Protein 1L2Z (pdb70)

Organism: Homo sapiens (NCBI:txid9606)

Secondary structure (DSSP, 8-state):
--B-EEESSSSSSS--B--SBHHHHHHHHHHTS-SS--EEE-SSSSS---EEGGG--GGGT-/---PPPSS---

B-factor: mean 2.25, std 2.24, range [0.01, 6.95]

Nearest PDB structures (foldseek):
  1syx-assembly3_F  TM=8.965E-01  e=9.111E-10  Homo sapiens
  4bws-assembly1_C  TM=8.947E-01  e=1.324E-09  Homo sapiens
  8fzg-assembly1_v  TM=3.716E-01  e=8.738E+00  Escherichia coli K-12
  4bws-assembly1_C  TM=8.875E-01  e=9.206E-10  Homo sapiens
  1syx-assembly3_F  TM=8.913E-01  e=1.520E-09  Homo sapiens

InterPro domains:
  IPR003169 GYF domain [PF02213] (283-331)
  IPR003169 GYF domain [PS50829] (280-338)
  IPR003169 GYF domain [SM00444] (281-338)
  IPR003169 GYF domain [cd00072] (280-340)
  IPR035445 GYF-like domain superfamily [G3DSA:3.30.1490.40] (278-341)
  IPR035445 GYF-like domain superfamily [SSF55277] (280-340)
  IPR039905 CD2 antigen cytoplasmic tail-binding protein 2/Lin1 [PTHR13138] (13-341)

GO terms:
  GO:0005737 cytoplasm (C, TAS)
  GO:0005654 nucleoplasm (C, TAS)
  GO:0005515 protein binding (F, IPI)
  GO:0005634 nucleus (C, IDA)
  GO:0005654 nucleoplasm (C, IDA)
  GO:0016607 nuclear speck (C, IDA)
  GO:0043021 ribonucleoprotein complex binding (F, IDA)
  GO:0005682 U5 snRNP (C, IDA)
  GO:0005829 cytosol (C, IDA)

Sequence (73 aa):
DVMWEYKWENTGDAELYGPFTSAQMQTWVSEGYFPDGVYCRKLDPPGGQFYNSKRIDFDLYTSHRPPPPGHRVDVMWEYKWENTGDAELYGPFTSAQMQTWVSEGYFPDGVYCRKLDPPGGQFYNSKRIDFDLYTSHRPPPPGHRVDVMWEYKWENTGDAELYGPFTSAQMQTWVSEGYFPDGVYCRKLDPPGGQFYNSKRIDFDLYTSHRPPPPGHRVDVMWEYKWENTGDAELYGPFTSAQMQTWVSEGYFPDGVYCRKLDPPGGQFYNSKRIDFDLYTSHRPPPPGHRVDVMWEYKWENTGDAELYGPFTSAQMQTWVSEGYFPDGVYCRKLDPPGGQFYNSKRIDFDLYTSHRPPPPGHRVDVMWEYKWENTGDAELYGPFTSAQMQTWVSEGYFPDGVYCRKLDPPGGQFYNSKRIDFDLYTSHRPPPPGHRVDVMWEYKWENTGDAELYGPFTSAQMQTWVSEGYFPDGVYCRKLDPPGGQFYNSKRIDFDLYTSHRPPPPGHRVDVMWEYKWENTGDAELYGPFTSAQMQTWVSEGYFPDGVYCRKLDPPGGQFYNSKRIDFDLYTSHRPPPPGHRVDVMWEYKWENTGDAELYGPFTSAQMQTWVSEGYFPDGVYCRKLDPPGGQFYNSKRIDFDLYTSHRPPPPGHRVDVMWEYKWENTGDAELYGPFTSAQMQTWVSEGYFPDGVYCRKLDPPGGQFYNSKRIDFDLYTSHRPPPPGHRVDVMWEYKWENTGDAELYGPFTSAQMQTWVSEGYFPDGVYCRKLDPPGGQFYNSKRIDFDLYTSHRPPPPGHRVDVMWEYKWENTGDAELYGPFTSAQMQTWVSEGYFPDGVYCRKLDPPGGQFYNSKRIDFDLYTSHRPPPPGHRVDVMWEYKWENTGDAELYGPFTSAQMQTWVSEGYFPDGVYCRKLDPPGGQFYNSKRIDFDLYTSHRPPPPGHRVDVMWEYKWENTGDAELYGPFTSAQMQTWVSEGYFPDGVYCRKLDPPGGQFYNSKRIDFDLYTSHRPPPPGHRVDVMWEYKWENTGDAELYGPFTSAQMQTWVSEGYFPDGVYCRKLDPPGGQFYNSKRIDFDLYTSHRPPPPGHRV

Foldseek 3Di:
DFWKWWFADDDPPTDIGGRDRLVVVVCCLVVCHPVPFTQIDGCPPPDDDTDGSVGDDSVVPD/DPDDDDPPDDD

Radius of gyration: 11.34 Å; Cα contacts (8 Å, |Δi|>4): 105; chains: 2; bounding box: 29×26×23 Å

Solvent-accessible surface area: 5122 Å² total; per-residue (Å²): 159,53,79,6,31,0,16,64,87,104,62,82,141,25,80,83,65,0,72,48,46,5,65,53,0,66,43,4,22,72,101,43,84,2,117,122,8,2,77,0,20,81,37,120,79,114,64,35,156,37,96,49,3,122,200,31,68,4,112,127,109,123,159,172,73,85,104,4,34,12,114,192,196

Structure (mmCIF, N/CA/C/O backbone):
data_1L2Z
#
_entry.id   1L2Z
#
loop_
_entity.id
_entity.type
_entity.pdbx_description
1 polymer 'CD2 ANTIGEN (CYTOPLASMIC TAIL)-BINDING PROTEIN 2'
2 polymer 'T-CELL SURFACE ANTIGEN CD2'
#
loop_
_atom_site.group_PDB
_atom_site.id
_atom_site.type_symbol
_atom_site.label_atom_id
_atom_site.label_alt_id
_atom_site.label_comp_id
_atom_site.label_asym_id
_atom_site.label_entity_id
_atom_site.label_seq_id
_atom_site.pdbx_PDB_ins_code
_atom_site.Cartn_x
_atom_site.Cartn_y
_atom_site.Cartn_z
_atom_site.occupancy
_atom_site.B_iso_or_equiv
_atom_site.auth_seq_id
_atom_site.auth_comp_id
_atom_site.auth_asym_id
_atom_site.auth_atom_id
_atom_site.pdbx_PDB_model_num
ATOM 1 N N . ASP A 1 1 ? -5.530 15.194 -0.372 1.00 0.00 1 ASP A N 1
ATOM 2 C CA . ASP A 1 1 ? -4.800 13.942 -0.704 1.00 0.00 1 ASP A CA 1
ATOM 3 C C . ASP A 1 1 ? -5.571 12.713 -0.232 1.00 0.00 1 ASP A C 1
ATOM 4 O O . ASP A 1 1 ? -6.670 12.827 0.308 1.00 0.00 1 ASP A O 1
ATOM 15 N N . VAL A 1 2 ? -4.986 11.538 -0.440 1.00 0.00 2 VAL A N 1
ATOM 16 C CA . VAL A 1 2 ? -5.614 10.289 -0.036 1.00 0.00 2 VAL A CA 1
ATOM 17 C C . VAL A 1 2 ? -4.570 9.202 0.200 1.00 0.00 2 VAL A C 1
ATOM 18 O O . VAL A 1 2 ? -3.969 8.689 -0.744 1.00 0.00 2 VAL A O 1
ATOM 31 N N . MET A 1 3 ? -4.361 8.855 1.465 1.00 0.00 3 MET A N 1
ATOM 32 C CA . MET A 1 3 ? -3.394 7.825 1.825 1.00 0.00 3 MET A CA 1
ATOM 33 C C . MET A 1 3 ? -3.967 6.435 1.573 1.00 0.00 3 MET A C 1
ATOM 34 O O . MET A 1 3 ? -5.181 6.267 1.463 1.00 0.00 3 MET A O 1
ATOM 48 N N . TRP A 1 4 ? -3.089 5.442 1.478 1.00 0.00 4 TRP A N 1
ATOM 49 C CA . TRP A 1 4 ? -3.521 4.071 1.232 1.00 0.00 4 TRP A CA 1
ATOM 50 C C . TRP A 1 4 ? -2.648 3.066 1.976 1.00 0.00 4 TRP A C 1
ATOM 51 O O . TRP A 1 4 ? -1.453 2.947 1.706 1.00 0.00 4 TRP A O 1
ATOM 72 N N . GLU A 1 5 ? -3.260 2.336 2.901 1.00 0.00 5 GLU A N 1
ATOM 73 C CA . GLU A 1 5 ? -2.548 1.328 3.679 1.00 0.00 5 GLU A CA 1
ATOM 74 C C . GLU A 1 5 ? -2.134 0.162 2.787 1.00 0.00 5 GLU A C 1
ATOM 75 O O . GLU A 1 5 ? -2.631 0.022 1.671 1.00 0.00 5 GLU A O 1
ATOM 87 N N . TYR A 1 6 ? -1.230 -0.674 3.285 1.00 0.00 6 TYR A N 1
ATOM 88 C CA . TYR A 1 6 ? -0.765 -1.831 2.525 1.00 0.00 6 TYR A CA 1
ATOM 89 C C . TYR A 1 6 ? -0.273 -2.938 3.455 1.00 0.00 6 TYR A C 1
ATOM 90 O O . TYR A 1 6 ? 0.496 -2.687 4.385 1.00 0.00 6 TYR A O 1
ATOM 108 N N . LYS A 1 7 ? -0.716 -4.161 3.190 1.00 0.00 7 LYS A N 1
ATOM 109 C CA . LYS A 1 7 ? -0.320 -5.311 3.989 1.00 0.00 7 LYS A CA 1
ATOM 110 C C . LYS A 1 7 ? 0.285 -6.391 3.099 1.00 0.00 7 LYS A C 1
ATOM 111 O O . LYS A 1 7 ? -0.328 -6.819 2.121 1.00 0.00 7 LYS A O 1
ATOM 130 N N . TRP A 1 8 ? 1.494 -6.824 3.440 1.00 0.00 8 TRP A N 1
ATOM 131 C CA . TRP A 1 8 ? 2.183 -7.850 2.667 1.00 0.00 8 TRP A CA 1
ATOM 132 C C . TRP A 1 8 ? 1.340 -9.117 2.560 1.00 0.00 8 TRP A C 1
ATOM 133 O O . TRP A 1 8 ? 1.191 -9.686 1.479 1.00 0.00 8 TRP A O 1
ATOM 154 N N . GLU A 1 9 ? 0.789 -9.553 3.687 1.00 0.00 9 GLU A N 1
ATOM 155 C CA . GLU A 1 9 ? -0.040 -10.752 3.718 1.00 0.00 9 GLU A CA 1
ATOM 156 C C . GLU A 1 9 ? -1.521 -10.387 3.738 1.00 0.00 9 GLU A C 1
ATOM 157 O O . GLU A 1 9 ? -1.882 -9.211 3.677 1.00 0.00 9 GLU A O 1
ATOM 169 N N . ASN A 1 10 ? -2.375 -11.401 3.826 1.00 0.00 10 ASN A N 1
ATOM 170 C CA . ASN A 1 10 ? -3.818 -11.187 3.853 1.00 0.00 10 ASN A CA 1
ATOM 171 C C . ASN A 1 10 ? -4.426 -11.742 5.136 1.00 0.00 10 ASN A C 1
ATOM 172 O O . ASN A 1 10 ? -5.515 -12.315 5.124 1.00 0.00 10 ASN A O 1
ATOM 183 N N . THR A 1 11 ? -3.713 -11.571 6.243 1.00 0.00 11 THR A N 1
ATOM 184 C CA . THR A 1 11 ? -4.178 -12.055 7.536 1.00 0.00 11 THR A CA 1
ATOM 185 C C . THR A 1 11 ? -4.578 -10.898 8.442 1.00 0.00 11 THR A C 1
ATOM 186 O O . THR A 1 11 ? -4.247 -9.744 8.174 1.00 0.00 11 THR A O 1
ATOM 197 N N . GLY A 1 12 ? -5.280 -11.218 9.522 1.00 0.00 12 GLY A N 1
ATOM 198 C CA . GLY A 1 12 ? -5.699 -10.197 10.461 1.00 0.00 12 GLY A CA 1
ATOM 199 C C . GLY A 1 12 ? -4.603 -9.844 11.451 1.00 0.00 12 GLY A C 1
ATOM 200 O O . GLY A 1 12 ? -4.768 -8.946 12.276 1.00 0.00 12 GLY A O 1
ATOM 204 N N . ASP A 1 13 ? -3.480 -10.556 11.368 1.00 0.00 13 ASP A N 1
ATOM 205 C CA . ASP A 1 13 ? -2.352 -10.318 12.260 1.00 0.00 13 ASP A CA 1
ATOM 206 C C . ASP A 1 13 ? -1.178 -9.702 11.505 1.00 0.00 13 ASP A C 1
ATOM 207 O O . ASP A 1 13 ? -0.343 -9.018 12.097 1.00 0.00 13 ASP A O 1
ATOM 216 N N . ALA A 1 14 ? -1.115 -9.954 10.196 1.00 0.00 14 ALA A N 1
ATOM 217 C CA . ALA A 1 14 ? -0.038 -9.424 9.360 1.00 0.00 14 ALA A CA 1
ATOM 218 C C . ALA A 1 14 ? 0.267 -7.963 9.689 1.00 0.00 14 ALA A C 1
ATOM 219 O O . ALA A 1 14 ? -0.530 -7.284 10.336 1.00 0.00 14 ALA A O 1
ATOM 226 N N . GLU A 1 15 ? 1.425 -7.491 9.239 1.00 0.00 15 GLU A N 1
ATOM 227 C CA . GLU A 1 15 ? 1.838 -6.117 9.484 1.00 0.00 15 GLU A CA 1
ATOM 228 C C . GLU A 1 15 ? 0.935 -5.141 8.741 1.00 0.00 15 GLU A C 1
ATOM 229 O O . GLU A 1 15 ? 0.589 -5.356 7.580 1.00 0.00 15 GLU A O 1
ATOM 241 N N . LEU A 1 16 ? 0.558 -4.069 9.423 1.00 0.00 16 LEU A N 1
ATOM 242 C CA . LEU A 1 16 ? -0.307 -3.052 8.837 1.00 0.00 16 LEU A CA 1
ATOM 243 C C . L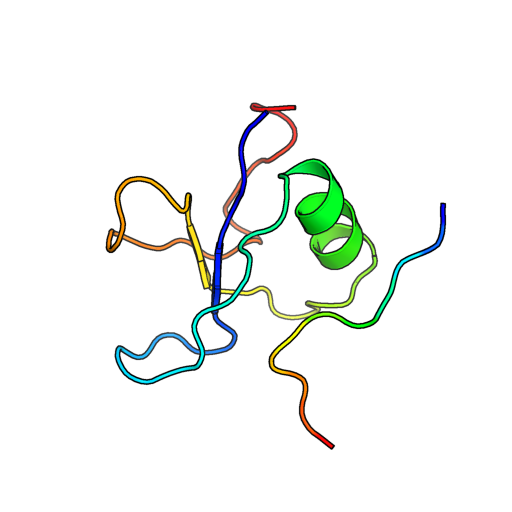EU A 1 16 ? 0.461 -1.758 8.588 1.00 0.00 16 LEU A C 1
ATOM 244 O O . LEU A 1 16 ? 0.803 -1.037 9.525 1.00 0.00 16 LEU A O 1
ATOM 260 N N . TYR A 1 17 ? 0.728 -1.473 7.319 1.00 0.00 17 TYR A N 1
ATOM 261 C CA . TYR A 1 17 ? 1.453 -0.267 6.941 1.00 0.00 17 TYR A CA 1
ATOM 262 C C . TYR A 1 17 ? 0.719 0.473 5.826 1.00 0.00 17 TYR A C 1
ATOM 263 O O . TYR A 1 17 ? -0.454 0.212 5.564 1.00 0.00 17 TYR A O 1
ATOM 281 N N . GLY A 1 18 ? 1.421 1.387 5.166 1.00 0.00 18 GLY A N 1
ATOM 282 C CA . GLY A 1 18 ? 0.831 2.140 4.084 1.00 0.00 18 GLY A CA 1
ATOM 283 C C . GLY A 1 18 ? 0.148 3.429 4.516 1.00 0.00 18 GLY A C 1
ATOM 284 O O . GLY A 1 18 ? -0.784 3.876 3.850 1.00 0.00 18 GLY A O 1
ATOM 288 N N . PRO A 1 19 ? 0.586 4.078 5.613 1.00 0.00 19 PRO A N 1
ATOM 289 C CA . PRO A 1 19 ? -0.018 5.331 6.062 1.00 0.00 19 PRO A CA 1
ATOM 290 C C . PRO A 1 19 ? 0.532 6.535 5.299 1.00 0.00 19 PRO A C 1
ATOM 291 O O . PRO A 1 19 ? 0.539 7.656 5.807 1.00 0.00 19 PRO A O 1
ATOM 302 N N . PHE A 1 20 ? 1.003 6.288 4.078 1.00 0.00 20 PHE A N 1
ATOM 303 C CA . PHE A 1 20 ? 1.569 7.336 3.239 1.00 0.00 20 PHE A CA 1
ATOM 304 C C . PHE A 1 20 ? 0.549 7.825 2.218 1.00 0.00 20 PHE A C 1
ATOM 305 O O . PHE A 1 20 ? -0.482 7.188 2.000 1.00 0.00 20 PHE A O 1
ATOM 322 N N . THR A 1 21 ? 0.846 8.958 1.593 1.00 0.00 21 THR A N 1
ATOM 323 C CA . THR A 1 21 ? -0.044 9.532 0.591 1.00 0.00 21 THR A CA 1
ATOM 324 C C . THR A 1 21 ? -0.071 8.672 -0.665 1.00 0.00 21 THR A C 1
ATOM 325 O O . THR A 1 21 ? 0.917 8.018 -1.000 1.00 0.00 21 THR A O 1
ATOM 336 N N . SER A 1 22 ? -1.205 8.682 -1.364 1.00 0.00 22 SER A N 1
ATOM 337 C CA . SER A 1 22 ? -1.351 7.907 -2.594 1.00 0.00 22 SER A CA 1
ATOM 338 C C . SER A 1 22 ? -0.136 8.112 -3.491 1.00 0.00 22 SER A C 1
ATOM 339 O O . SER A 1 22 ? 0.258 7.220 -4.243 1.00 0.00 22 SER A O 1
ATOM 347 N N . ALA A 1 23 ? 0.459 9.294 -3.387 1.00 0.00 23 ALA A N 1
ATOM 348 C CA . ALA A 1 23 ? 1.639 9.635 -4.164 1.00 0.00 23 ALA A CA 1
ATOM 349 C C . ALA A 1 23 ? 2.803 8.721 -3.798 1.00 0.00 23 ALA A C 1
ATOM 350 O O . ALA A 1 23 ? 3.451 8.139 -4.669 1.00 0.00 23 ALA A O 1
ATOM 357 N N . GLN A 1 24 ? 3.061 8.599 -2.500 1.00 0.00 24 GLN A N 1
ATOM 358 C CA . GLN A 1 24 ? 4.143 7.756 -2.010 1.00 0.00 24 GLN A CA 1
ATOM 359 C C . GLN A 1 24 ? 3.862 6.289 -2.305 1.00 0.00 24 GLN A C 1
ATOM 360 O O . GLN A 1 24 ? 4.770 5.519 -2.619 1.00 0.00 24 GLN A O 1
ATOM 374 N N . MET A 1 25 ? 2.595 5.914 -2.205 1.00 0.00 25 MET A N 1
ATOM 375 C CA . MET A 1 25 ? 2.181 4.541 -2.464 1.00 0.00 25 MET A CA 1
ATOM 376 C C . MET A 1 25 ? 2.368 4.195 -3.936 1.00 0.00 25 MET A C 1
ATOM 377 O O . MET A 1 25 ? 2.873 3.124 -4.275 1.00 0.00 25 MET A O 1
ATOM 391 N N . GLN A 1 26 ? 1.964 5.113 -4.809 1.00 0.00 26 GLN A N 1
ATOM 392 C CA . GLN A 1 26 ? 2.094 4.909 -6.246 1.00 0.00 26 GLN A CA 1
ATOM 393 C C . GLN A 1 26 ? 3.551 4.661 -6.621 1.00 0.00 26 GLN A C 1
ATOM 394 O O . GLN A 1 26 ? 3.849 3.836 -7.482 1.00 0.00 26 GLN A O 1
ATOM 408 N N . THR A 1 27 ? 4.455 5.381 -5.963 1.00 0.00 27 THR A N 1
ATOM 409 C CA . THR A 1 27 ? 5.882 5.237 -6.222 1.00 0.00 27 THR A CA 1
ATOM 410 C C . THR A 1 27 ? 6.345 3.813 -5.929 1.00 0.00 27 THR A C 1
ATOM 411 O O . THR A 1 27 ? 6.883 3.133 -6.802 1.00 0.00 27 THR A O 1
ATOM 422 N N . TRP A 1 28 ? 6.129 3.369 -4.694 1.00 0.00 28 TRP A N 1
ATOM 423 C CA . TRP A 1 28 ? 6.521 2.027 -4.283 1.00 0.00 28 TRP A CA 1
ATOM 424 C C . TRP A 1 28 ? 5.778 0.968 -5.093 1.00 0.00 28 TRP A C 1
ATOM 425 O O . TRP A 1 28 ? 6.374 -0.003 -5.559 1.00 0.00 28 TRP A O 1
ATOM 446 N N . VAL A 1 29 ? 4.474 1.163 -5.251 1.00 0.00 29 VAL A N 1
ATOM 447 C CA . VAL A 1 29 ? 3.644 0.227 -5.999 1.00 0.00 29 VAL A CA 1
ATOM 448 C C . VAL A 1 29 ? 4.029 0.203 -7.476 1.00 0.00 29 VAL A C 1
ATOM 449 O O . VAL A 1 29 ? 3.965 -0.840 -8.126 1.00 0.00 29 VAL A O 1
ATOM 462 N N . SER A 1 30 ? 4.423 1.359 -7.999 1.00 0.00 30 SER A N 1
ATOM 463 C CA . SER A 1 30 ? 4.813 1.468 -9.402 1.00 0.00 30 SER A CA 1
ATOM 464 C C . SER A 1 30 ? 6.299 1.176 -9.588 1.00 0.00 30 SER A C 1
ATOM 465 O O . SER A 1 30 ? 6.705 0.604 -10.600 1.00 0.00 30 SER A O 1
ATOM 473 N N . GLU A 1 31 ? 7.108 1.575 -8.610 1.00 0.00 31 GLU A N 1
ATOM 474 C CA . GLU A 1 31 ? 8.551 1.356 -8.674 1.00 0.00 31 GLU A CA 1
ATOM 475 C C . GLU A 1 31 ? 8.874 -0.122 -8.878 1.00 0.00 31 GLU A C 1
ATOM 476 O O . GLU A 1 31 ? 9.890 -0.467 -9.480 1.00 0.00 31 GLU A O 1
ATOM 488 N N . GLY A 1 32 ? 8.005 -0.989 -8.369 1.00 0.00 32 GLY A N 1
ATOM 489 C CA . GLY A 1 32 ? 8.219 -2.418 -8.506 1.00 0.00 32 GLY A CA 1
ATOM 490 C C . GLY A 1 32 ? 8.492 -3.102 -7.178 1.00 0.00 32 GLY A C 1
ATOM 491 O O . GLY A 1 32 ? 8.740 -4.307 -7.135 1.00 0.00 32 GLY A O 1
ATOM 495 N N . TYR A 1 33 ? 8.446 -2.334 -6.091 1.00 0.00 33 TYR A N 1
ATOM 496 C CA . TYR A 1 33 ? 8.690 -2.878 -4.759 1.00 0.00 33 TYR A CA 1
ATOM 497 C C . TYR A 1 33 ? 7.757 -4.051 -4.473 1.00 0.00 33 TYR A C 1
ATOM 498 O O . TYR A 1 33 ? 8.135 -5.008 -3.797 1.00 0.00 33 TYR A O 1
ATOM 516 N N . PHE A 1 34 ? 6.538 -3.970 -4.994 1.00 0.00 34 PHE A N 1
ATOM 517 C CA . PHE A 1 34 ? 5.550 -5.025 -4.798 1.00 0.00 34 PHE A CA 1
ATOM 518 C C . PHE A 1 34 ? 5.325 -5.798 -6.095 1.00 0.00 34 PHE A C 1
ATOM 519 O O . PHE A 1 34 ? 4.362 -5.544 -6.820 1.00 0.00 34 PHE A O 1
ATOM 536 N N . PRO A 1 35 ? 6.217 -6.752 -6.408 1.00 0.00 35 PRO A N 1
ATOM 537 C CA . PRO A 1 35 ? 6.116 -7.562 -7.626 1.00 0.00 35 PRO A CA 1
ATOM 538 C C . PRO A 1 35 ? 4.911 -8.498 -7.607 1.00 0.00 35 PRO A C 1
ATOM 539 O O . PRO A 1 35 ? 4.499 -9.014 -8.646 1.00 0.00 35 PRO A O 1
ATOM 550 N N . ASP A 1 36 ? 4.352 -8.720 -6.420 1.00 0.00 36 ASP A N 1
ATOM 551 C CA . ASP A 1 36 ? 3.200 -9.597 -6.272 1.00 0.00 36 ASP A CA 1
ATOM 552 C C . ASP A 1 36 ? 1.969 -8.822 -5.800 1.00 0.00 36 ASP A C 1
ATOM 553 O O . ASP A 1 36 ? 0.863 -9.363 -5.768 1.00 0.00 36 ASP A O 1
ATOM 562 N N . GLY A 1 37 ? 2.164 -7.558 -5.430 1.00 0.00 37 GLY A N 1
ATOM 563 C CA . GLY A 1 37 ? 1.059 -6.748 -4.960 1.00 0.00 37 GLY A CA 1
ATOM 564 C C . GLY A 1 37 ? 0.885 -6.842 -3.460 1.00 0.00 37 GLY A C 1
ATOM 565 O O . GLY A 1 37 ? 1.346 -7.796 -2.834 1.00 0.00 37 GLY A O 1
ATOM 569 N N . VAL A 1 38 ? 0.221 -5.851 -2.880 1.00 0.00 38 VAL A N 1
ATOM 570 C CA . VAL A 1 38 ? -0.006 -5.831 -1.443 1.00 0.00 38 VAL A CA 1
ATOM 571 C C . VAL A 1 38 ? -1.455 -5.504 -1.113 1.00 0.00 38 VAL A C 1
ATOM 572 O O . VAL A 1 38 ? -2.186 -4.960 -1.940 1.00 0.00 38 VAL A O 1
ATOM 585 N N . TYR A 1 39 ? -1.861 -5.838 0.106 1.00 0.00 39 TYR A N 1
ATOM 586 C CA . TYR A 1 39 ? -3.219 -5.581 0.557 1.00 0.00 39 TYR A CA 1
ATOM 587 C C . TYR A 1 39 ? -3.442 -4.085 0.747 1.00 0.00 39 TYR A C 1
ATOM 588 O O . TYR A 1 39 ? -3.294 -3.561 1.850 1.00 0.00 39 TYR A O 1
ATOM 606 N N . CYS A 1 40 ? -3.788 -3.402 -0.339 1.00 0.00 40 CYS A N 1
ATOM 607 C CA . CYS A 1 40 ? -4.014 -1.963 -0.296 1.00 0.00 40 CYS A CA 1
ATOM 608 C C . CYS A 1 40 ? -5.425 -1.634 0.175 1.00 0.00 40 CYS A C 1
ATOM 609 O O . CYS A 1 40 ? -6.381 -2.341 -0.143 1.00 0.00 40 CYS A O 1
ATOM 617 N N . ARG A 1 41 ? -5.543 -0.551 0.934 1.00 0.00 41 ARG A N 1
ATOM 618 C CA . ARG A 1 41 ? -6.826 -0.112 1.454 1.00 0.00 41 ARG A CA 1
ATOM 619 C C . ARG A 1 41 ? -6.697 1.272 2.084 1.00 0.00 41 ARG A C 1
ATOM 620 O O . ARG A 1 41 ? -5.734 1.550 2.800 1.00 0.00 41 ARG A O 1
ATOM 641 N N . LYS A 1 42 ? -7.671 2.133 1.818 1.00 0.00 42 LYS A N 1
ATOM 642 C CA . LYS A 1 42 ? -7.666 3.481 2.361 1.00 0.00 42 LYS A CA 1
ATOM 643 C C . LYS A 1 42 ? -7.658 3.445 3.885 1.00 0.00 42 LYS A C 1
ATOM 644 O O . LYS A 1 42 ? -8.425 2.711 4.506 1.00 0.00 42 LYS A O 1
ATOM 663 N N . LEU A 1 43 ? -6.774 4.237 4.476 1.00 0.00 43 LEU A N 1
ATOM 664 C CA . LEU A 1 43 ? -6.642 4.302 5.928 1.00 0.00 43 LEU A CA 1
ATOM 665 C C . LEU A 1 43 ? -7.995 4.523 6.601 1.00 0.00 43 LEU A C 1
ATOM 666 O O . LEU A 1 43 ? -8.388 3.764 7.487 1.00 0.00 43 LEU A O 1
ATOM 682 N N . ASP A 1 44 ? -8.702 5.565 6.178 1.00 0.00 44 ASP A N 1
ATOM 683 C CA . ASP A 1 44 ? -10.008 5.879 6.747 1.00 0.00 44 ASP A CA 1
ATOM 684 C C . ASP A 1 44 ? -11.134 5.404 5.825 1.00 0.00 44 ASP A C 1
ATOM 685 O O . ASP A 1 44 ? -11.160 5.751 4.644 1.00 0.00 44 ASP A O 1
ATOM 694 N N . PRO A 1 45 ? -12.083 4.601 6.348 1.00 0.00 45 PRO A N 1
ATOM 695 C CA . PRO A 1 45 ? -12.094 4.161 7.747 1.00 0.00 45 PRO A CA 1
ATOM 696 C C . PRO A 1 45 ? -11.105 3.028 8.009 1.00 0.00 45 PRO A C 1
ATOM 697 O O . PRO A 1 45 ? -10.661 2.353 7.081 1.00 0.00 45 PRO A O 1
ATOM 708 N N . PRO A 1 46 ? -10.747 2.803 9.285 1.00 0.00 46 PRO A N 1
ATOM 709 C CA . PRO A 1 46 ? -9.807 1.748 9.668 1.00 0.00 46 PRO A CA 1
ATOM 710 C C . PRO A 1 46 ? -10.463 0.371 9.716 1.00 0.00 46 PRO A C 1
ATOM 711 O O . PRO A 1 46 ? -11.377 0.137 10.507 1.00 0.00 46 PRO A O 1
ATOM 722 N N . GLY A 1 47 ? -9.989 -0.537 8.870 1.00 0.00 47 GLY A N 1
ATOM 723 C CA . GLY A 1 47 ? -10.540 -1.879 8.836 1.00 0.00 47 GLY A CA 1
ATOM 724 C C . GLY A 1 47 ? -11.680 -2.017 7.847 1.00 0.00 47 GLY A C 1
ATOM 725 O O . GLY A 1 47 ? -12.815 -1.645 8.142 1.00 0.00 47 GLY A O 1
ATOM 729 N N . GLY A 1 48 ? -11.376 -2.552 6.669 1.00 0.00 48 GLY A N 1
ATOM 730 C CA . GLY A 1 48 ? -12.395 -2.731 5.652 1.00 0.00 48 GLY A CA 1
ATOM 731 C C . GLY A 1 48 ? -12.046 -3.819 4.659 1.00 0.00 48 GLY A C 1
ATOM 732 O O . GLY A 1 48 ? -11.035 -4.506 4.810 1.00 0.00 48 GLY A O 1
ATOM 736 N N . GLN A 1 49 ? -12.884 -3.976 3.640 1.00 0.00 49 GLN A N 1
ATOM 737 C CA . GLN A 1 49 ? -12.660 -4.988 2.616 1.00 0.00 49 GLN A CA 1
ATOM 738 C C . GLN A 1 49 ? -11.418 -4.656 1.796 1.00 0.00 49 GLN A C 1
ATOM 739 O O . GLN A 1 49 ? -11.515 -4.194 0.660 1.00 0.00 49 GLN A O 1
ATOM 753 N N . PHE A 1 50 ? -10.252 -4.890 2.389 1.00 0.00 50 PHE A N 1
ATOM 754 C CA . PHE A 1 50 ? -8.972 -4.616 1.732 1.00 0.00 50 PHE A CA 1
ATOM 755 C C . PHE A 1 50 ? -8.986 -5.050 0.267 1.00 0.00 50 PHE A C 1
ATOM 756 O O . PHE A 1 50 ? -9.850 -5.817 -0.158 1.00 0.00 50 PHE A O 1
ATOM 773 N N . TYR A 1 51 ? -8.018 -4.554 -0.500 1.00 0.00 51 TYR A N 1
ATOM 774 C CA . TYR A 1 51 ? -7.912 -4.888 -1.915 1.00 0.00 51 TYR A CA 1
ATOM 775 C C . TYR A 1 51 ? -6.458 -4.837 -2.367 1.00 0.00 51 TYR A C 1
ATOM 776 O O . TYR A 1 51 ? -5.716 -3.925 -2.001 1.00 0.00 51 TYR A O 1
ATOM 794 N N . ASN A 1 52 ? -6.056 -5.818 -3.165 1.00 0.00 52 ASN A N 1
ATOM 795 C CA . ASN A 1 52 ? -4.690 -5.883 -3.671 1.00 0.00 52 ASN A CA 1
ATOM 796 C C . ASN A 1 52 ? -4.333 -4.610 -4.432 1.00 0.00 52 ASN A C 1
ATOM 797 O O . ASN A 1 52 ? -5.131 -4.103 -5.220 1.00 0.00 52 ASN A O 1
ATOM 808 N N . SER A 1 53 ? -3.129 -4.099 -4.193 1.00 0.00 53 SER A N 1
ATOM 809 C CA . SER A 1 53 ? -2.667 -2.884 -4.857 1.00 0.00 53 SER A CA 1
ATOM 810 C C . SER A 1 53 ? -2.762 -3.021 -6.373 1.00 0.00 53 SER A C 1
ATOM 811 O O . SER A 1 53 ? -2.980 -2.038 -7.082 1.00 0.00 53 SER A O 1
ATOM 819 N N . LYS A 1 54 ? -2.603 -4.245 -6.863 1.00 0.00 54 LYS A N 1
ATOM 820 C CA . LYS A 1 54 ? -2.675 -4.511 -8.295 1.00 0.00 54 LYS A CA 1
ATOM 821 C C . LYS A 1 54 ? -4.120 -4.458 -8.792 1.00 0.00 54 LYS A C 1
ATOM 822 O O . LYS A 1 54 ? -4.371 -4.505 -9.996 1.00 0.00 54 LYS A O 1
ATOM 841 N N . ARG A 1 55 ? -5.068 -4.360 -7.861 1.00 0.00 55 ARG A N 1
ATOM 842 C CA . ARG A 1 55 ? -6.483 -4.302 -8.215 1.00 0.00 55 ARG A CA 1
ATOM 843 C C . ARG A 1 55 ? -7.056 -2.901 -7.997 1.00 0.00 55 ARG A C 1
ATOM 844 O O . ARG A 1 55 ? -8.248 -2.674 -8.196 1.00 0.00 55 ARG A O 1
ATOM 865 N N . ILE A 1 56 ? -6.203 -1.964 -7.589 1.00 0.00 56 ILE A N 1
ATOM 866 C CA . ILE A 1 56 ? -6.634 -0.593 -7.349 1.00 0.00 56 ILE A CA 1
ATOM 867 C C . ILE A 1 56 ? -6.089 0.346 -8.420 1.00 0.00 56 ILE A C 1
ATOM 868 O O . ILE A 1 56 ? -5.045 0.084 -9.018 1.00 0.00 56 ILE A O 1
ATOM 884 N N . ASP A 1 57 ? -6.803 1.442 -8.657 1.00 0.00 57 ASP A N 1
ATOM 885 C CA . ASP A 1 57 ? -6.393 2.421 -9.656 1.00 0.00 57 ASP A CA 1
ATOM 886 C C . ASP A 1 57 ? -6.130 3.780 -9.013 1.00 0.00 57 ASP A C 1
ATOM 887 O O . ASP A 1 57 ? -7.018 4.630 -8.950 1.00 0.00 57 ASP A O 1
ATOM 896 N N . PHE A 1 58 ? -4.905 3.979 -8.538 1.00 0.00 58 PHE A N 1
ATOM 897 C CA . PHE A 1 58 ? -4.527 5.236 -7.902 1.00 0.00 58 PHE A CA 1
ATOM 898 C C . PHE A 1 58 ? -4.681 6.407 -8.867 1.00 0.00 58 PHE A C 1
ATOM 899 O O . PHE A 1 58 ? -4.841 7.554 -8.447 1.00 0.00 58 PHE A O 1
ATOM 916 N N . ASP A 1 59 ? -4.627 6.112 -10.160 1.00 0.00 59 ASP A N 1
ATOM 917 C CA . ASP A 1 59 ? -4.757 7.140 -11.189 1.00 0.00 59 ASP A CA 1
ATOM 918 C C . ASP A 1 59 ? -6.126 7.815 -11.128 1.00 0.00 59 ASP A C 1
ATOM 919 O O . ASP A 1 59 ? -6.296 8.934 -11.613 1.00 0.00 59 ASP A O 1
ATOM 928 N N . LEU A 1 60 ? -7.099 7.131 -10.533 1.00 0.00 60 LEU A N 1
ATOM 929 C CA . LEU A 1 60 ? -8.446 7.667 -10.416 1.00 0.00 60 LEU A CA 1
ATOM 930 C C . LEU A 1 60 ? -8.662 8.312 -9.052 1.00 0.00 60 LEU A C 1
ATOM 931 O O . LEU A 1 60 ? -9.780 8.340 -8.537 1.00 0.00 60 LEU A O 1
ATOM 947 N N . TYR A 1 61 ? -7.586 8.830 -8.472 1.00 0.00 61 TYR A N 1
ATOM 948 C CA . TYR A 1 61 ? -7.656 9.473 -7.167 1.00 0.00 61 TYR A CA 1
ATOM 949 C C . TYR A 1 61 ? -6.727 10.682 -7.103 1.00 0.00 61 TYR A C 1
ATOM 950 O O . TYR A 1 61 ? -7.117 11.752 -6.637 1.00 0.00 61 TYR A O 1
ATOM 968 N N . THR A 1 62 ? -5.498 10.504 -7.576 1.00 0.00 62 THR A N 1
ATOM 969 C CA . THR A 1 62 ? -4.515 11.582 -7.572 1.00 0.00 62 THR A CA 1
ATOM 970 C C . THR A 1 62 ? -4.850 12.628 -8.631 1.00 0.00 62 THR A C 1
ATOM 971 O O . THR A 1 62 ? -5.129 12.234 -9.783 1.00 0.00 62 THR A O 1
ATOM 983 N N . SER B 2 1 ? 12.408 13.011 -5.783 1.00 1.74 63 SER B N 1
ATOM 984 C CA . SER B 2 1 ? 12.342 11.889 -6.756 1.00 0.57 63 SER B CA 1
ATOM 985 C C . SER B 2 1 ? 12.501 10.542 -6.058 1.00 0.32 63 SER B C 1
ATOM 986 O O . SER B 2 1 ? 11.575 9.731 -6.034 1.00 0.57 63 SER B O 1
ATOM 996 N N . HIS B 2 2 ? 13.681 10.310 -5.490 1.00 0.01 64 HIS B N 1
ATOM 997 C CA . HIS B 2 2 ? 13.959 9.062 -4.790 1.00 0.01 64 HIS B CA 1
ATOM 998 C C . HIS B 2 2 ? 13.035 8.896 -3.588 1.00 0.01 64 HIS B C 1
ATOM 999 O O . HIS B 2 2 ? 12.227 9.776 -3.289 1.00 0.01 64 HIS B O 1
ATOM 1014 N N . ARG B 2 3 ? 13.160 7.766 -2.900 1.00 0.01 65 ARG B N 1
ATOM 1015 C CA . ARG B 2 3 ? 12.334 7.491 -1.731 1.00 0.01 65 ARG B CA 1
ATOM 1016 C C . ARG B 2 3 ? 12.966 6.411 -0.853 1.00 0.01 65 ARG B C 1
ATOM 1017 O O . ARG B 2 3 ? 13.747 5.587 -1.327 1.00 0.01 65 ARG B O 1
ATOM 1038 N N . PRO B 2 4 ? 12.626 6.409 0.444 1.00 0.01 66 PRO B N 1
ATOM 1039 C CA . PRO B 2 4 ? 13.149 5.433 1.401 1.00 0.01 66 PRO B CA 1
ATOM 1040 C C . PRO B 2 4 ? 12.461 4.076 1.283 1.00 0.01 66 PRO B C 1
ATOM 1041 O O . PRO B 2 4 ? 11.427 3.947 0.629 1.00 0.00 66 PRO B O 1
ATOM 1052 N N . PRO B 2 5 ? 13.033 3.046 1.923 1.00 0.01 67 PRO B N 1
ATOM 1053 C CA . PRO B 2 5 ? 12.478 1.692 1.897 1.00 0.01 67 PRO B CA 1
ATOM 1054 C C . PRO B 2 5 ? 11.145 1.605 2.639 1.00 0.01 67 PRO B C 1
ATOM 1055 O O . PRO B 2 5 ? 11.020 2.099 3.759 1.00 0.00 67 PRO B O 1
ATOM 1066 N N . PRO B 2 6 ? 10.128 0.969 2.029 1.00 0.01 68 PRO B N 1
ATOM 1067 C CA . PRO B 2 6 ? 8.811 0.822 2.654 1.00 0.00 68 PRO B CA 1
ATOM 1068 C C . PRO B 2 6 ? 8.868 -0.059 3.897 1.00 0.01 68 PRO B C 1
ATOM 1069 O O . PRO B 2 6 ? 9.764 -0.893 4.034 1.00 0.00 68 PRO B O 1
ATOM 1080 N N . PRO B 2 7 ? 7.913 0.110 4.825 1.00 0.01 69 PRO B N 1
ATOM 1081 C CA . PRO B 2 7 ? 7.869 -0.680 6.057 1.00 0.01 69 PRO B CA 1
ATOM 1082 C C . PRO B 2 7 ? 7.705 -2.167 5.780 1.00 0.01 69 PRO B C 1
ATOM 1083 O O . PRO B 2 7 ? 7.633 -2.592 4.627 1.00 0.01 69 PRO B O 1
ATOM 1094 N N . GLY B 2 8 ? 7.645 -2.949 6.847 1.00 0.44 70 GLY B N 1
ATOM 1095 C CA . GLY B 2 8 ? 7.488 -4.381 6.706 1.00 0.65 70 GLY B CA 1
ATOM 1096 C C . GLY B 2 8 ? 8.776 -5.067 6.301 1.00 0.50 70 GLY B C 1
ATOM 1097 O O . GLY B 2 8 ? 9.471 -5.633 7.143 1.00 0.56 70 GLY B O 1
ATOM 1101 N N . HIS B 2 9 ? 9.092 -5.009 5.008 1.00 0.43 71 HIS B N 1
ATOM 1102 C CA . HIS B 2 9 ? 10.309 -5.619 4.469 1.00 0.26 71 HIS B CA 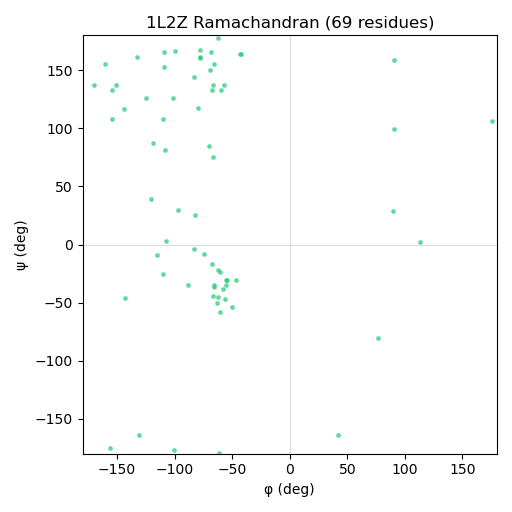1
ATOM 1103 C C . HIS B 2 9 ? 10.569 -6.996 5.073 1.00 1.40 71 HIS B C 1
ATOM 1104 O O . HIS B 2 9 ? 9.684 -7.597 5.681 1.00 2.07 71 HIS B O 1
ATOM 1119 N N . ARG B 2 10 ? 11.796 -7.482 4.911 1.00 2.21 72 ARG B N 1
ATOM 1120 C CA . ARG B 2 10 ? 12.182 -8.778 5.450 1.00 3.46 72 ARG B CA 1
ATOM 1121 C C . ARG B 2 10 ? 13.608 -9.135 5.039 1.00 4.52 72 ARG B C 1
ATOM 1122 O O . ARG B 2 10 ? 13.866 -9.472 3.884 1.00 5.58 72 ARG B O 1
ATOM 1143 N N . VAL B 2 11 ? 14.528 -9.056 5.993 1.00 4.34 73 VAL B N 1
ATOM 1144 C CA . VAL B 2 11 ? 15.928 -9.369 5.733 1.00 5.27 73 VAL B CA 1
ATOM 1145 C C . VAL B 2 11 ? 16.514 -10.234 6.844 1.00 4.88 73 VAL B C 1
ATOM 1146 O O . VAL B 2 11 ? 16.616 -11.463 6.644 1.00 4.84 73 VAL B O 1
ATOM 1160 N N . ASP A 1 1 ? -4.403 14.633 0.553 1.00 0.00 1 ASP A N 2
ATOM 1161 C CA . ASP A 1 1 ? -3.611 13.473 0.066 1.00 0.00 1 ASP A CA 2
ATOM 1162 C C . ASP A 1 1 ? -4.223 12.155 0.528 1.00 0.00 1 ASP A C 2
ATOM 1163 O O . ASP A 1 1 ? -4.033 11.737 1.669 1.00 0.00 1 ASP A O 2
ATOM 1174 N N . VAL A 1 2 ? -4.958 11.506 -0.369 1.00 0.00 2 VAL A N 2
ATOM 1175 C CA . VAL A 1 2 ? -5.599 10.235 -0.055 1.00 0.00 2 VAL A CA 2
ATOM 1176 C C . VAL A 1 2 ? -4.566 9.166 0.291 1.00 0.00 2 VAL A C 2
ATOM 1177 O O . VAL A 1 2 ? -3.848 8.678 -0.580 1.00 0.00 2 VAL A O 2
ATOM 1190 N N . MET A 1 3 ? -4.500 8.808 1.569 1.00 0.00 3 MET A N 2
ATOM 1191 C CA . MET A 1 3 ? -3.559 7.795 2.033 1.00 0.00 3 MET A CA 2
ATOM 1192 C C . MET A 1 3 ? -4.073 6.395 1.716 1.00 0.00 3 MET A C 2
ATOM 1193 O O . MET A 1 3 ? -5.279 6.179 1.605 1.00 0.00 3 MET A O 2
ATOM 1207 N N . TRP A 1 4 ? -3.153 5.445 1.566 1.00 0.00 4 TRP A N 2
ATOM 1208 C CA . TRP A 1 4 ? -3.529 4.070 1.256 1.00 0.00 4 TRP A CA 2
ATOM 1209 C C . TRP A 1 4 ? -2.664 3.066 2.009 1.00 0.00 4 TRP A C 2
ATOM 1210 O O . TRP A 1 4 ? -1.459 2.967 1.775 1.00 0.00 4 TRP A O 2
ATOM 1231 N N . GLU A 1 5 ? -3.298 2.311 2.900 1.00 0.00 5 GLU A N 2
ATOM 1232 C CA . GLU A 1 5 ? -2.605 1.295 3.684 1.00 0.00 5 GLU A CA 2
ATOM 1233 C C . GLU A 1 5 ? -2.110 0.171 2.782 1.00 0.00 5 GLU A C 2
ATOM 1234 O O . GLU A 1 5 ? -2.460 0.112 1.605 1.00 0.00 5 GLU A O 2
ATOM 1246 N N . TYR A 1 6 ? -1.302 -0.719 3.344 1.00 0.00 6 TYR A N 2
ATOM 1247 C CA . TYR A 1 6 ? -0.770 -1.851 2.591 1.00 0.00 6 TYR A CA 2
ATOM 1248 C C . TYR A 1 6 ? -0.255 -2.944 3.528 1.00 0.00 6 TYR A C 2
ATOM 1249 O O . TYR A 1 6 ? 0.444 -2.665 4.504 1.00 0.00 6 TYR A O 2
ATOM 1267 N N . LYS A 1 7 ? -0.603 -4.188 3.215 1.00 0.00 7 LYS A N 2
ATOM 1268 C CA . LYS A 1 7 ? -0.178 -5.333 4.011 1.00 0.00 7 LYS A CA 2
ATOM 1269 C C . LYS A 1 7 ? 0.431 -6.402 3.107 1.00 0.00 7 LYS A C 2
ATOM 1270 O O . LYS A 1 7 ? -0.166 -6.791 2.103 1.00 0.00 7 LYS A O 2
ATOM 1289 N N . TRP A 1 8 ? 1.625 -6.867 3.461 1.00 0.00 8 TRP A N 2
ATOM 1290 C CA . TRP A 1 8 ? 2.313 -7.881 2.671 1.00 0.00 8 TRP A CA 2
ATOM 1291 C C . TRP A 1 8 ? 1.522 -9.182 2.637 1.00 0.00 8 TRP A C 2
ATOM 1292 O O . TRP A 1 8 ? 1.173 -9.682 1.568 1.00 0.00 8 TRP A O 2
ATOM 1313 N N . GLU A 1 9 ? 1.246 -9.729 3.815 1.00 0.00 9 GLU A N 2
ATOM 1314 C CA . GLU A 1 9 ? 0.499 -10.976 3.921 1.00 0.00 9 GLU A CA 2
ATOM 1315 C C . GLU A 1 9 ? -1.001 -10.725 3.818 1.00 0.00 9 GLU A C 2
ATOM 1316 O O . GLU A 1 9 ? -1.438 -9.595 3.596 1.00 0.00 9 GLU A O 2
ATOM 1328 N N . ASN A 1 10 ? -1.786 -11.784 3.981 1.00 0.00 10 ASN A N 2
ATOM 1329 C CA . ASN A 1 10 ? -3.238 -11.680 3.909 1.00 0.00 10 ASN A CA 2
ATOM 1330 C C . ASN A 1 10 ? -3.881 -12.213 5.184 1.00 0.00 10 ASN A C 2
ATOM 1331 O O . ASN A 1 10 ? -4.920 -12.873 5.139 1.00 0.00 10 ASN A O 2
ATOM 1342 N N . THR A 1 11 ? -3.254 -11.925 6.319 1.00 0.00 11 THR A N 2
ATOM 1343 C CA . THR A 1 11 ? -3.759 -12.377 7.609 1.00 0.00 11 THR A CA 2
ATOM 1344 C C . THR A 1 11 ? -4.391 -11.227 8.383 1.00 0.00 11 THR A C 2
ATOM 1345 O O . THR A 1 11 ? -4.288 -10.066 7.986 1.00 0.00 11 THR A O 2
ATOM 1356 N N . GLY A 1 12 ? -5.031 -11.556 9.498 1.00 0.00 12 GLY A N 2
ATOM 1357 C CA . GLY A 1 12 ? -5.656 -10.541 10.322 1.00 0.00 12 GLY A CA 2
ATOM 1358 C C . GLY A 1 12 ? -4.693 -9.958 11.341 1.00 0.00 12 GLY A C 2
ATOM 1359 O O . GLY A 1 12 ? -5.003 -8.969 12.003 1.00 0.00 12 GLY A O 2
ATOM 1363 N N . ASP A 1 13 ? -3.518 -10.575 11.464 1.00 0.00 13 ASP A N 2
ATOM 1364 C CA . ASP A 1 13 ? -2.505 -10.115 12.406 1.00 0.00 13 ASP A CA 2
ATOM 1365 C C . ASP A 1 13 ? -1.314 -9.498 11.676 1.00 0.00 13 ASP A C 2
ATOM 1366 O O . ASP A 1 13 ? -0.544 -8.741 12.266 1.00 0.00 13 ASP A O 2
ATOM 1375 N N . ALA A 1 14 ? -1.166 -9.826 10.389 1.00 0.00 14 ALA A N 2
ATOM 1376 C CA . ALA A 1 14 ? -0.064 -9.301 9.582 1.00 0.00 14 ALA A CA 2
ATOM 1377 C C . ALA A 1 14 ? 0.171 -7.817 9.854 1.00 0.00 14 ALA A C 2
ATOM 1378 O O . ALA A 1 14 ? -0.715 -7.118 10.346 1.00 0.00 14 ALA A O 2
ATOM 1385 N N . GLU A 1 15 ? 1.370 -7.344 9.529 1.00 0.00 15 GLU A N 2
ATOM 1386 C CA . GLU A 1 15 ? 1.716 -5.946 9.738 1.00 0.00 15 GLU A CA 2
ATOM 1387 C C . GLU A 1 15 ? 0.811 -5.044 8.912 1.00 0.00 15 GLU A C 2
ATOM 1388 O O . GLU A 1 15 ? 0.547 -5.314 7.740 1.00 0.00 15 GLU A O 2
ATOM 1400 N N . LEU A 1 16 ? 0.337 -3.975 9.533 1.00 0.00 16 LEU A N 2
ATOM 1401 C CA . LEU A 1 16 ? -0.544 -3.028 8.863 1.00 0.00 16 LEU A CA 2
ATOM 1402 C C . LEU A 1 16 ? 0.164 -1.700 8.616 1.00 0.00 16 LEU A C 2
ATOM 1403 O O . LEU A 1 16 ? 0.194 -0.830 9.487 1.00 0.00 16 LEU A O 2
ATOM 1419 N N . TYR A 1 17 ? 0.727 -1.551 7.422 1.00 0.00 17 TYR A N 2
ATOM 1420 C CA . TYR A 1 17 ? 1.430 -0.328 7.053 1.00 0.00 17 TYR A CA 2
ATOM 1421 C C . TYR A 1 17 ? 0.695 0.390 5.929 1.00 0.00 17 TYR A C 2
ATOM 1422 O O . TYR A 1 17 ? -0.451 0.068 5.619 1.00 0.00 17 TYR A O 2
ATOM 1440 N N . GLY A 1 18 ? 1.367 1.352 5.309 1.00 0.00 18 GLY A N 2
ATOM 1441 C CA . GLY A 1 18 ? 0.775 2.087 4.216 1.00 0.00 18 GLY A CA 2
ATOM 1442 C C . GLY A 1 18 ? 0.082 3.379 4.627 1.00 0.00 18 GLY A C 2
ATOM 1443 O O . GLY A 1 18 ? -0.836 3.820 3.938 1.00 0.00 18 GLY A O 2
ATOM 1447 N N . PRO A 1 19 ? 0.495 4.038 5.729 1.00 0.00 19 PRO A N 2
ATOM 1448 C CA . PRO A 1 19 ? -0.123 5.293 6.149 1.00 0.00 19 PRO A CA 2
ATOM 1449 C C . PRO A 1 19 ? 0.452 6.489 5.391 1.00 0.00 19 PRO A C 2
ATOM 1450 O O . PRO A 1 19 ? 0.471 7.609 5.899 1.00 0.00 19 PRO A O 2
ATOM 1461 N N . PHE A 1 20 ? 0.928 6.234 4.173 1.00 0.00 20 PHE A N 2
ATOM 1462 C CA . PHE A 1 20 ? 1.517 7.273 3.337 1.00 0.00 20 PHE A CA 2
ATOM 1463 C C . PHE A 1 20 ? 0.509 7.790 2.318 1.00 0.00 20 PHE A C 2
ATOM 1464 O O . PHE A 1 20 ? -0.548 7.193 2.114 1.00 0.00 20 PHE A O 2
ATOM 1481 N N . THR A 1 21 ? 0.845 8.904 1.680 1.00 0.00 21 THR A N 2
ATOM 1482 C CA . THR A 1 21 ? -0.026 9.505 0.676 1.00 0.00 21 THR A CA 2
ATOM 1483 C C . THR A 1 21 ? -0.075 8.650 -0.582 1.00 0.00 21 THR A C 2
ATOM 1484 O O . THR A 1 21 ? 0.896 7.972 -0.918 1.00 0.00 21 THR A O 2
ATOM 1495 N N . SER A 1 22 ? -1.208 8.690 -1.283 1.00 0.00 22 SER A N 2
ATOM 1496 C CA . SER A 1 22 ? -1.370 7.922 -2.517 1.00 0.00 22 SER A CA 2
ATOM 1497 C C . SER A 1 22 ? -0.151 8.105 -3.413 1.00 0.00 22 SER A C 2
ATOM 1498 O O . SER A 1 22 ? 0.225 7.209 -4.170 1.00 0.00 22 SER A O 2
ATOM 1506 N N . ALA A 1 23 ? 0.464 9.277 -3.307 1.00 0.00 23 ALA A N 2
ATOM 1507 C CA . ALA A 1 23 ? 1.648 9.601 -4.084 1.00 0.00 23 ALA A CA 2
ATOM 1508 C C . ALA A 1 23 ? 2.801 8.671 -3.725 1.00 0.00 23 ALA A C 2
ATOM 1509 O O . ALA A 1 23 ? 3.477 8.134 -4.602 1.00 0.00 23 ALA A O 2
ATOM 1516 N N . GLN A 1 24 ? 3.017 8.484 -2.426 1.00 0.00 24 GLN A N 2
ATOM 1517 C CA . GLN A 1 24 ? 4.084 7.617 -1.946 1.00 0.00 24 GLN A CA 2
ATOM 1518 C C . GLN A 1 24 ? 3.751 6.154 -2.205 1.00 0.00 24 GLN A C 2
ATOM 1519 O O . GLN A 1 24 ? 4.639 5.335 -2.440 1.00 0.00 24 GLN A O 2
ATOM 1533 N N . MET A 1 25 ? 2.464 5.836 -2.168 1.00 0.00 25 MET A N 2
ATOM 1534 C CA . MET A 1 25 ? 2.007 4.474 -2.411 1.00 0.00 25 MET A CA 2
ATOM 1535 C C . MET A 1 25 ? 2.080 4.148 -3.897 1.00 0.00 25 MET A C 2
ATOM 1536 O O . MET A 1 25 ? 2.634 3.124 -4.293 1.00 0.00 25 MET A O 2
ATOM 1550 N N . GLN A 1 26 ? 1.526 5.036 -4.715 1.00 0.00 26 GLN A N 2
ATOM 1551 C CA . GLN A 1 26 ? 1.536 4.853 -6.161 1.00 0.00 26 GLN A CA 2
ATOM 1552 C C . GLN A 1 26 ? 2.969 4.741 -6.673 1.00 0.00 26 GLN A C 2
ATOM 1553 O O . GLN A 1 26 ? 3.241 4.023 -7.635 1.00 0.00 26 GLN A O 2
ATOM 1567 N N . THR A 1 27 ? 3.882 5.451 -6.017 1.00 0.00 27 THR A N 2
ATOM 1568 C CA . THR A 1 27 ? 5.287 5.428 -6.400 1.00 0.00 27 THR A CA 2
ATOM 1569 C C . THR A 1 27 ? 5.897 4.063 -6.107 1.00 0.00 27 THR A C 2
ATOM 1570 O O . THR A 1 27 ? 6.514 3.449 -6.974 1.00 0.00 27 THR A O 2
ATOM 1581 N N . TRP A 1 28 ? 5.716 3.591 -4.877 1.00 0.00 28 TRP A N 2
ATOM 1582 C CA . TRP A 1 28 ? 6.244 2.296 -4.467 1.00 0.00 28 TRP A CA 2
ATOM 1583 C C . TRP A 1 28 ? 5.606 1.171 -5.276 1.00 0.00 28 TRP A C 2
ATOM 1584 O O . TRP A 1 28 ? 6.278 0.221 -5.680 1.00 0.00 28 TRP A O 2
ATOM 1605 N N . VAL A 1 29 ? 4.304 1.289 -5.506 1.00 0.00 29 VAL A N 2
ATOM 1606 C CA . VAL A 1 29 ? 3.561 0.287 -6.263 1.00 0.00 29 VAL A CA 2
ATOM 1607 C C . VAL A 1 29 ? 3.933 0.324 -7.745 1.00 0.00 29 VAL A C 2
ATOM 1608 O O . VAL A 1 29 ? 3.892 -0.698 -8.429 1.00 0.00 29 VAL A O 2
ATOM 1621 N N . SER A 1 30 ? 4.285 1.508 -8.236 1.00 0.00 30 SER A N 2
ATOM 1622 C CA . SER A 1 30 ? 4.651 1.673 -9.640 1.00 0.00 30 SER A CA 2
ATOM 1623 C C . SER A 1 30 ? 6.163 1.591 -9.840 1.00 0.00 30 SER A C 2
ATOM 1624 O O . SER A 1 30 ? 6.635 1.144 -10.886 1.00 0.00 30 SER A O 2
ATOM 1632 N N . GLU A 1 31 ? 6.919 2.026 -8.837 1.00 0.00 31 GLU A N 2
ATOM 1633 C CA . GLU A 1 31 ? 8.378 2.003 -8.913 1.00 0.00 31 GLU A CA 2
ATOM 1634 C C . GLU A 1 31 ? 8.888 0.594 -9.202 1.00 0.00 31 GLU A C 2
ATOM 1635 O O . GLU A 1 31 ? 9.755 0.401 -10.054 1.00 0.00 31 GLU A O 2
ATOM 1647 N N . GLY A 1 32 ? 8.348 -0.382 -8.483 1.00 0.00 32 GLY A N 2
ATOM 1648 C CA . GLY A 1 32 ? 8.760 -1.759 -8.674 1.00 0.00 32 GLY A CA 2
ATOM 1649 C C . GLY A 1 32 ? 8.471 -2.623 -7.462 1.00 0.00 32 GLY A C 2
ATOM 1650 O O . GLY A 1 32 ? 8.308 -3.838 -7.582 1.00 0.00 32 GLY A O 2
ATOM 1654 N N . TYR A 1 33 ? 8.407 -1.996 -6.291 1.00 0.00 33 TYR A N 2
ATOM 1655 C CA . TYR A 1 33 ? 8.136 -2.714 -5.051 1.00 0.00 33 TYR A CA 2
ATOM 1656 C C . TYR A 1 33 ? 6.843 -3.518 -5.159 1.00 0.00 33 TYR A C 2
ATOM 1657 O O . TYR A 1 33 ? 6.005 -3.251 -6.020 1.00 0.00 33 TYR A O 2
ATOM 1675 N N . PHE A 1 34 ? 6.693 -4.504 -4.283 1.00 0.00 34 PHE A N 2
ATOM 1676 C CA . PHE A 1 34 ? 5.504 -5.350 -4.281 1.00 0.00 34 PHE A CA 2
ATOM 1677 C C . PHE A 1 34 ? 5.397 -6.128 -5.590 1.00 0.00 34 PHE A C 2
ATOM 1678 O O . PHE A 1 34 ? 4.441 -5.957 -6.349 1.00 0.00 34 PHE A O 2
ATOM 1695 N N . PRO A 1 35 ? 6.383 -6.995 -5.875 1.00 0.00 35 PRO A N 2
ATOM 1696 C CA . PRO A 1 35 ? 6.398 -7.798 -7.101 1.00 0.00 35 PRO A CA 2
ATOM 1697 C C . PRO A 1 35 ? 5.096 -8.562 -7.317 1.00 0.00 35 PRO A C 2
ATOM 1698 O O . PRO A 1 35 ? 4.759 -8.925 -8.444 1.00 0.00 35 PRO A O 2
ATOM 1709 N N . ASP A 1 36 ? 4.368 -8.812 -6.232 1.00 0.00 36 ASP A N 2
ATOM 1710 C CA . ASP A 1 36 ? 3.109 -9.540 -6.310 1.00 0.00 36 ASP A CA 2
ATOM 1711 C C . ASP A 1 36 ? 1.936 -8.684 -5.826 1.00 0.00 36 ASP A C 2
ATOM 1712 O O . ASP A 1 36 ? 0.783 -9.111 -5.892 1.00 0.00 36 ASP A O 2
ATOM 1721 N N . GLY A 1 37 ? 2.232 -7.484 -5.334 1.00 0.00 37 GLY A N 2
ATOM 1722 C CA . GLY A 1 37 ? 1.185 -6.612 -4.845 1.00 0.00 37 GLY A CA 2
ATOM 1723 C C . GLY A 1 37 ? 0.988 -6.750 -3.351 1.00 0.00 37 GLY A C 2
ATOM 1724 O O . GLY A 1 37 ? 1.398 -7.747 -2.756 1.00 0.00 37 GLY A O 2
ATOM 1728 N N . VAL A 1 38 ? 0.369 -5.751 -2.740 1.00 0.00 38 VAL A N 2
ATOM 1729 C CA . VAL A 1 38 ? 0.130 -5.773 -1.307 1.00 0.00 38 VAL A CA 2
ATOM 1730 C C . VAL A 1 38 ? -1.323 -5.459 -0.981 1.00 0.00 38 VAL A C 2
ATOM 1731 O O . VAL A 1 38 ? -2.045 -4.888 -1.796 1.00 0.00 38 VAL A O 2
ATOM 1744 N N . TYR A 1 39 ? -1.744 -5.839 0.219 1.00 0.00 39 TYR A N 2
ATOM 1745 C CA . TYR A 1 39 ? -3.111 -5.601 0.662 1.00 0.00 39 TYR A CA 2
ATOM 1746 C C . TYR A 1 39 ? -3.341 -4.116 0.909 1.00 0.00 39 TYR A C 2
ATOM 1747 O O . TYR A 1 39 ? -3.224 -3.641 2.037 1.00 0.00 39 TYR A O 2
ATOM 1765 N N . CYS A 1 40 ? -3.653 -3.387 -0.157 1.00 0.00 40 CYS A N 2
ATOM 1766 C CA . CYS A 1 40 ? -3.881 -1.952 -0.060 1.00 0.00 40 CYS A CA 2
ATOM 1767 C C . CYS A 1 40 ? -5.313 -1.630 0.356 1.00 0.00 40 CYS A C 2
ATOM 1768 O O . CYS A 1 40 ? -6.231 -2.420 0.135 1.00 0.00 40 CYS A O 2
ATOM 1776 N N . ARG A 1 41 ? -5.489 -0.455 0.954 1.00 0.00 41 ARG A N 2
ATOM 1777 C CA . ARG A 1 41 ? -6.801 -0.002 1.403 1.00 0.00 41 ARG A CA 2
ATOM 1778 C C . ARG A 1 41 ? -6.709 1.395 2.013 1.00 0.00 41 ARG A C 2
ATOM 1779 O O . ARG A 1 41 ? -5.779 1.692 2.762 1.00 0.00 41 ARG A O 2
ATOM 1800 N N . LYS A 1 42 ? -7.678 2.244 1.697 1.00 0.00 42 LYS A N 2
ATOM 1801 C CA . LYS A 1 42 ? -7.702 3.599 2.225 1.00 0.00 42 LYS A CA 2
ATOM 1802 C C . LYS A 1 42 ? -7.818 3.579 3.744 1.00 0.00 42 LYS A C 2
ATOM 1803 O O . LYS A 1 42 ? -8.728 2.966 4.302 1.00 0.00 42 LYS A O 2
ATOM 1822 N N . LEU A 1 43 ? -6.883 4.252 4.406 1.00 0.00 43 LEU A N 2
ATOM 1823 C CA . LEU A 1 43 ? -6.861 4.315 5.865 1.00 0.00 43 LEU A CA 2
ATOM 1824 C C . LEU A 1 43 ? -8.248 4.621 6.428 1.00 0.00 43 LEU A C 2
ATOM 1825 O O . LEU A 1 43 ? -8.816 3.822 7.173 1.00 0.00 43 LEU A O 2
ATOM 1841 N N . ASP A 1 44 ? -8.785 5.782 6.069 1.00 0.00 44 ASP A N 2
ATOM 1842 C CA . ASP A 1 44 ? -10.103 6.193 6.538 1.00 0.00 44 ASP A CA 2
ATOM 1843 C C . ASP A 1 44 ? -11.156 5.990 5.448 1.00 0.00 44 ASP A C 2
ATOM 1844 O O . ASP A 1 44 ? -10.913 6.299 4.281 1.00 0.00 44 ASP A O 2
ATOM 1853 N N . PRO A 1 45 ? -12.345 5.466 5.807 1.00 0.00 45 PRO A N 2
ATOM 1854 C CA . PRO A 1 45 ? -12.679 5.083 7.183 1.00 0.00 45 PRO A CA 2
ATOM 1855 C C . PRO A 1 45 ? -12.086 3.731 7.571 1.00 0.00 45 PRO A C 2
ATOM 1856 O O . PRO A 1 45 ? -11.851 2.878 6.714 1.00 0.00 45 PRO A O 2
ATOM 1867 N N . PRO A 1 46 ? -11.836 3.515 8.875 1.00 0.00 46 PRO A N 2
ATOM 1868 C CA . PRO A 1 46 ? -11.269 2.256 9.371 1.00 0.00 46 PRO A CA 2
ATOM 1869 C C . PRO A 1 46 ? -12.078 1.043 8.927 1.00 0.00 46 PRO A C 2
ATOM 1870 O O . PRO A 1 46 ? -13.265 1.156 8.621 1.00 0.00 46 PRO A O 2
ATOM 1881 N N . GLY A 1 47 ? -11.428 -0.117 8.889 1.00 0.00 47 GLY A N 2
ATOM 1882 C CA . GLY A 1 47 ? -12.107 -1.332 8.477 1.00 0.00 47 GLY A CA 2
ATOM 1883 C C . GLY A 1 47 ? -12.660 -1.233 7.070 1.00 0.00 47 GLY A C 2
ATOM 1884 O O . GLY A 1 47 ? -13.826 -0.888 6.877 1.00 0.00 47 GLY A O 2
ATOM 1888 N N . GLY A 1 48 ? -11.821 -1.531 6.084 1.00 0.00 48 GLY A N 2
ATOM 1889 C CA . GLY A 1 48 ? -12.250 -1.461 4.700 1.00 0.00 48 GLY A CA 2
ATOM 1890 C C . GLY A 1 48 ? -12.016 -2.753 3.947 1.00 0.00 48 GLY A C 2
ATOM 1891 O O . GLY A 1 48 ? -11.195 -3.576 4.349 1.00 0.00 48 GLY A O 2
ATOM 1895 N N . GLN A 1 49 ? -12.743 -2.928 2.849 1.00 0.00 49 GLN A N 2
ATOM 1896 C CA . GLN A 1 49 ? -12.612 -4.125 2.031 1.00 0.00 49 GLN A CA 2
ATOM 1897 C C . GLN A 1 49 ? -11.245 -4.169 1.358 1.00 0.00 49 GLN A C 2
ATOM 1898 O O . GLN A 1 49 ? -11.120 -3.875 0.169 1.00 0.00 49 GLN A O 2
ATOM 1912 N N . PHE A 1 50 ? -10.225 -4.534 2.134 1.00 0.00 50 PHE A N 2
ATOM 1913 C CA . PHE A 1 50 ? -8.847 -4.623 1.637 1.00 0.00 50 PHE A CA 2
ATOM 1914 C C . PHE A 1 50 ? -8.803 -5.029 0.164 1.00 0.00 50 PHE A C 2
ATOM 1915 O O . PHE A 1 50 ? -9.625 -5.822 -0.296 1.00 0.00 50 PHE A O 2
ATOM 1932 N N . TYR A 1 51 ? -7.841 -4.478 -0.569 1.00 0.00 51 TYR A N 2
ATOM 1933 C CA . TYR A 1 51 ? -7.694 -4.780 -1.985 1.00 0.00 51 TYR A CA 2
ATOM 1934 C C . TYR A 1 51 ? -6.228 -4.715 -2.403 1.00 0.00 51 TYR A C 2
ATOM 1935 O O . TYR A 1 51 ? -5.509 -3.784 -2.040 1.00 0.00 51 TYR A O 2
ATOM 1953 N N . ASN A 1 52 ? -5.794 -5.709 -3.167 1.00 0.00 52 ASN A N 2
ATOM 1954 C CA . ASN A 1 52 ? -4.415 -5.768 -3.638 1.00 0.00 52 ASN A CA 2
ATOM 1955 C C . ASN A 1 52 ? -4.040 -4.490 -4.383 1.00 0.00 52 ASN A C 2
ATOM 1956 O O . ASN A 1 52 ? -4.788 -4.015 -5.237 1.00 0.00 52 ASN A O 2
ATOM 1967 N N . SER A 1 53 ? -2.877 -3.937 -4.052 1.00 0.00 53 SER A N 2
ATOM 1968 C CA . SER A 1 53 ? -2.403 -2.712 -4.689 1.00 0.00 53 SER A CA 2
ATOM 1969 C C . SER A 1 53 ? -2.406 -2.849 -6.207 1.00 0.00 53 SER A C 2
ATOM 1970 O O . SER A 1 53 ? -2.616 -1.873 -6.928 1.00 0.00 53 SER A O 2
ATOM 1978 N N . LYS A 1 54 ? -2.178 -4.067 -6.685 1.00 0.00 54 LYS A N 2
ATOM 1979 C CA . LYS A 1 54 ? -2.159 -4.332 -8.118 1.00 0.00 54 LYS A CA 2
ATOM 1980 C C . LYS A 1 54 ? -3.577 -4.349 -8.692 1.00 0.00 54 LYS A C 2
ATOM 1981 O O . LYS A 1 54 ? -3.759 -4.415 -9.908 1.00 0.00 54 LYS A O 2
ATOM 2000 N N . ARG A 1 55 ? -4.576 -4.290 -7.815 1.00 0.00 55 ARG A N 2
ATOM 2001 C CA . ARG A 1 55 ? -5.970 -4.298 -8.246 1.00 0.00 55 ARG A CA 2
ATOM 2002 C C . ARG A 1 55 ? -6.617 -2.925 -8.064 1.00 0.00 55 ARG A C 2
ATOM 2003 O O . ARG A 1 55 ? -7.802 -2.747 -8.345 1.00 0.00 55 ARG A O 2
ATOM 2024 N N . ILE A 1 56 ? -5.834 -1.958 -7.596 1.00 0.00 56 ILE A N 2
ATOM 2025 C CA . ILE A 1 56 ? -6.333 -0.608 -7.383 1.00 0.00 56 ILE A CA 2
ATOM 2026 C C . ILE A 1 56 ? -5.768 0.350 -8.429 1.00 0.00 56 ILE A C 2
ATOM 2027 O O . ILE A 1 56 ? -4.680 0.131 -8.961 1.00 0.00 56 ILE A O 2
ATOM 2043 N N . ASP A 1 57 ? -6.515 1.409 -8.720 1.00 0.00 57 ASP A N 2
ATOM 2044 C CA . ASP A 1 57 ? -6.089 2.396 -9.703 1.00 0.00 57 ASP A CA 2
ATOM 2045 C C . ASP A 1 57 ? -5.915 3.768 -9.059 1.00 0.00 57 ASP A C 2
ATOM 2046 O O . ASP A 1 57 ? -6.825 4.597 -9.087 1.00 0.00 57 ASP A O 2
ATOM 2055 N N . PHE A 1 58 ? -4.742 4.001 -8.478 1.00 0.00 58 PHE A N 2
ATOM 2056 C CA . PHE A 1 58 ? -4.451 5.274 -7.827 1.00 0.00 58 PHE A CA 2
ATOM 2057 C C . PHE A 1 58 ? -4.579 6.437 -8.807 1.00 0.00 58 PHE A C 2
ATOM 2058 O O . PHE A 1 58 ? -4.776 7.582 -8.402 1.00 0.00 58 PHE A O 2
ATOM 2075 N N . ASP A 1 59 ? -4.466 6.135 -10.095 1.00 0.00 59 ASP A N 2
ATOM 2076 C CA . ASP A 1 59 ? -4.569 7.156 -11.132 1.00 0.00 59 ASP A CA 2
ATOM 2077 C C . ASP A 1 59 ? -5.945 7.816 -11.119 1.00 0.00 59 ASP A C 2
ATOM 2078 O O . ASP A 1 59 ? -6.098 8.960 -11.548 1.00 0.00 59 ASP A O 2
ATOM 2087 N N . LEU A 1 60 ? -6.944 7.089 -10.629 1.00 0.00 60 LEU A N 2
ATOM 2088 C CA . LEU A 1 60 ? -8.302 7.605 -10.563 1.00 0.00 60 LEU A CA 2
ATOM 2089 C C . LEU A 1 60 ? -8.613 8.160 -9.178 1.00 0.00 60 LEU A C 2
ATOM 2090 O O . LEU A 1 60 ? -9.761 8.146 -8.735 1.00 0.00 60 LEU A O 2
ATOM 2106 N N . TYR A 1 61 ? -7.582 8.650 -8.500 1.00 0.00 61 TYR A N 2
ATOM 2107 C CA . TYR A 1 61 ? -7.744 9.212 -7.165 1.00 0.00 61 TYR A CA 2
ATOM 2108 C C . TYR A 1 61 ? -6.919 10.486 -7.008 1.00 0.00 61 TYR A C 2
ATOM 2109 O O . TYR A 1 61 ? -7.410 11.497 -6.506 1.00 0.00 61 TYR A O 2
ATOM 2127 N N . THR A 1 62 ? -5.663 10.429 -7.440 1.00 0.00 62 THR A N 2
ATOM 2128 C CA . THR A 1 62 ? -4.771 11.579 -7.348 1.00 0.00 62 THR A CA 2
ATOM 2129 C C . THR A 1 62 ? -4.995 12.536 -8.514 1.00 0.00 62 THR A C 2
ATOM 2130 O O . THR A 1 62 ? -4.676 13.735 -8.364 1.00 0.00 62 THR A O 2
ATOM 2142 N N . SER B 2 1 ? 17.494 2.895 -5.332 1.00 1.74 63 SER B N 2
ATOM 2143 C CA . SER B 2 1 ? 16.303 3.754 -5.561 1.00 0.57 63 SER B CA 2
ATOM 2144 C C . SER B 2 1 ? 16.415 5.068 -4.796 1.00 0.32 63 SER B C 2
ATOM 2145 O O . SER B 2 1 ? 16.939 5.108 -3.683 1.00 0.57 63 SER B O 2
ATOM 2155 N N . HIS B 2 2 ? 15.919 6.143 -5.401 1.00 0.01 64 HIS B N 2
ATOM 2156 C CA . HIS B 2 2 ? 15.964 7.460 -4.778 1.00 0.01 64 HIS B CA 2
ATOM 2157 C C . HIS B 2 2 ? 15.160 7.477 -3.481 1.00 0.01 64 HIS B C 2
ATOM 2158 O O . HIS B 2 2 ? 15.693 7.780 -2.414 1.00 0.01 64 HIS B O 2
ATOM 2173 N N . ARG B 2 3 ? 13.876 7.151 -3.582 1.00 0.01 65 ARG B N 2
ATOM 2174 C CA . ARG B 2 3 ? 13.000 7.129 -2.417 1.00 0.01 65 ARG B CA 2
ATOM 2175 C C . ARG B 2 3 ? 13.375 5.986 -1.474 1.00 0.01 65 ARG B C 2
ATOM 2176 O O . ARG B 2 3 ? 14.000 5.009 -1.887 1.00 0.01 65 ARG B O 2
ATOM 2197 N N . PRO B 2 4 ? 12.999 6.098 -0.190 1.00 0.01 66 PRO B N 2
ATOM 2198 C CA . PRO B 2 4 ? 13.298 5.074 0.816 1.00 0.01 66 PRO B CA 2
ATOM 2199 C C . PRO B 2 4 ? 12.471 3.806 0.626 1.00 0.01 66 PRO B C 2
ATOM 2200 O O . PRO B 2 4 ? 11.591 3.749 -0.233 1.00 0.00 66 PRO B O 2
ATOM 2211 N N . PRO B 2 5 ? 12.749 2.769 1.433 1.00 0.01 67 PRO B N 2
ATOM 2212 C CA . PRO B 2 5 ? 12.041 1.497 1.363 1.00 0.01 67 PRO B CA 2
ATOM 2213 C C . PRO B 2 5 ? 10.786 1.480 2.231 1.00 0.01 67 PRO B C 2
ATOM 2214 O O . PRO B 2 5 ? 10.712 2.178 3.243 1.00 0.00 67 PRO B O 2
ATOM 2225 N N . PRO B 2 6 ? 9.777 0.679 1.847 1.00 0.01 68 PRO B N 2
ATOM 2226 C CA . PRO B 2 6 ? 8.523 0.576 2.595 1.00 0.00 68 PRO B CA 2
ATOM 2227 C C . PRO B 2 6 ? 8.669 -0.262 3.864 1.00 0.01 68 PRO B C 2
ATOM 2228 O O . PRO B 2 6 ? 9.540 -1.128 3.948 1.00 0.00 68 PRO B O 2
ATOM 2239 N N . PRO B 2 7 ? 7.812 -0.015 4.871 1.00 0.01 69 PRO B N 2
ATOM 2240 C CA . PRO B 2 7 ? 7.849 -0.752 6.139 1.00 0.01 69 PRO B CA 2
ATOM 2241 C C . PRO B 2 7 ? 7.641 -2.247 5.946 1.00 0.01 69 PRO B C 2
ATOM 2242 O O . PRO B 2 7 ? 7.496 -2.729 4.823 1.00 0.01 69 PRO B O 2
ATOM 2253 N N . GLY B 2 8 ? 7.622 -2.974 7.056 1.00 0.44 70 GLY B N 2
ATOM 2254 C CA . GLY B 2 8 ? 7.425 -4.408 7.004 1.00 0.65 70 GLY B CA 2
ATOM 2255 C C . GLY B 2 8 ? 8.679 -5.154 6.596 1.00 0.50 70 GLY B C 2
ATOM 2256 O O . GLY B 2 8 ? 9.318 -5.801 7.424 1.00 0.56 70 GLY B O 2
ATOM 2260 N N . HIS B 2 9 ? 9.028 -5.063 5.315 1.00 0.43 71 HIS B N 2
ATOM 2261 C CA . HIS B 2 9 ? 10.215 -5.730 4.779 1.00 0.26 71 HIS B CA 2
ATOM 2262 C C . HIS B 2 9 ? 10.325 -7.167 5.273 1.00 1.40 71 HIS B C 2
ATOM 2263 O O . HIS B 2 9 ? 9.382 -7.716 5.844 1.00 2.07 71 HIS B O 2
ATOM 2278 N N . ARG B 2 10 ? 11.492 -7.766 5.060 1.00 2.21 72 ARG B N 2
ATOM 2279 C CA . ARG B 2 10 ? 11.742 -9.135 5.493 1.00 3.46 72 ARG B CA 2
ATOM 2280 C C . ARG B 2 10 ? 13.120 -9.604 5.039 1.00 4.52 72 ARG B C 2
ATOM 2281 O O . ARG B 2 10 ? 13.518 -9.380 3.895 1.00 5.58 72 ARG B O 2
ATOM 2302 N N . VAL B 2 11 ? 13.846 -10.255 5.943 1.00 4.34 73 VAL B N 2
ATOM 2303 C CA . VAL B 2 11 ? 15.180 -10.754 5.635 1.00 5.27 73 VAL B CA 2
ATOM 2304 C C . VAL B 2 11 ? 15.309 -12.232 5.984 1.00 4.88 73 VAL B C 2
ATOM 2305 O O . VAL B 2 11 ? 14.327 -12.804 6.505 1.00 4.84 73 VAL B O 2
ATOM 2319 N N . ASP A 1 1 ? -4.146 13.471 -2.605 1.00 0.00 1 ASP A N 3
ATOM 2320 C CA . ASP A 1 1 ? -3.335 13.199 -1.389 1.00 0.00 1 ASP A CA 3
ATOM 2321 C C . ASP A 1 1 ? -3.934 12.069 -0.556 1.00 0.00 1 ASP A C 3
ATOM 2322 O O . ASP A 1 1 ? -3.626 11.927 0.627 1.00 0.00 1 ASP A O 3
ATOM 2333 N N . VAL A 1 2 ? -4.792 11.266 -1.180 1.00 0.00 2 VAL A N 3
ATOM 2334 C CA . VAL A 1 2 ? -5.430 10.150 -0.492 1.00 0.00 2 VAL A CA 3
ATOM 2335 C C . VAL A 1 2 ? -4.409 9.080 -0.119 1.00 0.00 2 VAL A C 3
ATOM 2336 O O . VAL A 1 2 ? -3.700 8.560 -0.979 1.00 0.00 2 VAL A O 3
ATOM 2349 N N . MET A 1 3 ? -4.342 8.752 1.166 1.00 0.00 3 MET A N 3
ATOM 2350 C CA . MET A 1 3 ? -3.411 7.738 1.648 1.00 0.00 3 MET A CA 3
ATOM 2351 C C . MET A 1 3 ? -3.980 6.340 1.425 1.00 0.00 3 MET A C 3
ATOM 2352 O O . MET A 1 3 ? -5.191 6.172 1.279 1.00 0.00 3 MET A O 3
ATOM 2366 N N . TRP A 1 4 ? -3.105 5.340 1.389 1.00 0.00 4 TRP A N 3
ATOM 2367 C CA . TRP A 1 4 ? -3.539 3.965 1.170 1.00 0.00 4 TRP A CA 3
ATOM 2368 C C . TRP A 1 4 ? -2.688 2.972 1.952 1.00 0.00 4 TRP A C 3
ATOM 2369 O O . TRP A 1 4 ? -1.489 2.837 1.710 1.00 0.00 4 TRP A O 3
ATOM 2390 N N . GLU A 1 5 ? -3.325 2.263 2.877 1.00 0.00 5 GLU A N 3
ATOM 2391 C CA . GLU A 1 5 ? -2.638 1.263 3.684 1.00 0.00 5 GLU A CA 3
ATOM 2392 C C . GLU A 1 5 ? -2.182 0.103 2.812 1.00 0.00 5 GLU A C 3
ATOM 2393 O O . GLU A 1 5 ? -2.536 0.026 1.636 1.00 0.00 5 GLU A O 3
ATOM 2405 N N . TYR A 1 6 ? -1.399 -0.797 3.394 1.00 0.00 6 TYR A N 3
ATOM 2406 C CA . TYR A 1 6 ? -0.900 -1.959 2.666 1.00 0.00 6 TYR A CA 3
ATOM 2407 C C . TYR A 1 6 ? -0.265 -2.977 3.611 1.00 0.00 6 TYR A C 3
ATOM 2408 O O . TYR A 1 6 ? 0.572 -2.631 4.443 1.00 0.00 6 TYR A O 3
ATOM 2426 N N . LYS A 1 7 ? -0.667 -4.235 3.467 1.00 0.00 7 LYS A N 3
ATOM 2427 C CA . LYS A 1 7 ? -0.135 -5.312 4.292 1.00 0.00 7 LYS A CA 3
ATOM 2428 C C . LYS A 1 7 ? 0.343 -6.465 3.416 1.00 0.00 7 LYS A C 3
ATOM 2429 O O . LYS A 1 7 ? -0.398 -6.958 2.566 1.00 0.00 7 LYS A O 3
ATOM 2448 N N . TRP A 1 8 ? 1.585 -6.890 3.624 1.00 0.00 8 TRP A N 3
ATOM 2449 C CA . TRP A 1 8 ? 2.156 -7.984 2.846 1.00 0.00 8 TRP A CA 3
ATOM 2450 C C . TRP A 1 8 ? 1.330 -9.251 3.014 1.00 0.00 8 TRP A C 3
ATOM 2451 O O . TRP A 1 8 ? 0.874 -9.843 2.036 1.00 0.00 8 TRP A O 3
ATOM 2472 N N . GLU A 1 9 ? 1.141 -9.660 4.261 1.00 0.00 9 GLU A N 3
ATOM 2473 C CA . GLU A 1 9 ? 0.368 -10.858 4.566 1.00 0.00 9 GLU A CA 3
ATOM 2474 C C . GLU A 1 9 ? -1.111 -10.639 4.263 1.00 0.00 9 GLU A C 3
ATOM 2475 O O . GLU A 1 9 ? -1.632 -9.537 4.431 1.00 0.00 9 GLU A O 3
ATOM 2487 N N . ASN A 1 10 ? -1.782 -11.697 3.820 1.00 0.00 10 ASN A N 3
ATOM 2488 C CA . ASN A 1 10 ? -3.202 -11.621 3.499 1.00 0.00 10 ASN A CA 3
ATOM 2489 C C . ASN A 1 10 ? -4.045 -12.136 4.660 1.00 0.00 10 ASN A C 3
ATOM 2490 O O . ASN A 1 10 ? -5.040 -12.833 4.457 1.00 0.00 10 ASN A O 3
ATOM 2501 N N . THR A 1 11 ? -3.639 -11.792 5.877 1.00 0.00 11 THR A N 3
ATOM 2502 C CA . THR A 1 11 ? -4.357 -12.222 7.072 1.00 0.00 11 THR A CA 3
ATOM 2503 C C . THR A 1 11 ? -5.240 -11.103 7.611 1.00 0.00 11 THR A C 3
ATOM 2504 O O . THR A 1 11 ? -5.401 -10.062 6.974 1.00 0.00 11 THR A O 3
ATOM 2515 N N . GLY A 1 12 ? -5.805 -11.325 8.791 1.00 0.00 12 GLY A N 3
ATOM 2516 C CA . GLY A 1 12 ? -6.659 -10.327 9.405 1.00 0.00 12 GLY A CA 3
ATOM 2517 C C . GLY A 1 12 ? -5.960 -9.563 10.515 1.00 0.00 12 GLY A C 3
ATOM 2518 O O . GLY A 1 12 ? -6.490 -8.575 11.023 1.00 0.00 12 GLY A O 3
ATOM 2522 N N . ASP A 1 13 ? -4.770 -10.023 10.898 1.00 0.00 13 ASP A N 3
ATOM 2523 C CA . ASP A 1 13 ? -4.007 -9.375 11.959 1.00 0.00 13 ASP A CA 3
ATOM 2524 C C . ASP A 1 13 ? -2.570 -9.077 11.525 1.00 0.00 13 ASP A C 3
ATOM 2525 O O . ASP A 1 13 ? -1.805 -8.474 12.278 1.00 0.00 13 ASP A O 3
ATOM 2534 N N . ALA A 1 14 ? -2.201 -9.498 10.315 1.00 0.00 14 ALA A N 3
ATOM 2535 C CA . ALA A 1 14 ? -0.853 -9.268 9.805 1.00 0.00 14 ALA A CA 3
ATOM 2536 C C . ALA A 1 14 ? -0.453 -7.800 9.933 1.00 0.00 14 ALA A C 3
ATOM 2537 O O . ALA A 1 14 ? -1.240 -6.969 10.382 1.00 0.00 14 ALA A O 3
ATOM 2544 N N . GLU A 1 15 ? 0.778 -7.490 9.531 1.00 0.00 15 GLU A N 3
ATOM 2545 C CA . GLU A 1 15 ? 1.283 -6.126 9.598 1.00 0.00 15 GLU A CA 3
ATOM 2546 C C . GLU A 1 15 ? 0.358 -5.171 8.857 1.00 0.00 15 GLU A C 3
ATOM 2547 O O . GLU A 1 15 ? -0.176 -5.501 7.799 1.00 0.00 15 GLU A O 3
ATOM 2559 N N . LEU A 1 16 ? 0.173 -3.989 9.424 1.00 0.00 16 LEU A N 3
ATOM 2560 C CA . LEU A 1 16 ? -0.692 -2.982 8.824 1.00 0.00 16 LEU A CA 3
ATOM 2561 C C . LEU A 1 16 ? 0.070 -1.689 8.554 1.00 0.00 16 LEU A C 3
ATOM 2562 O O . LEU A 1 16 ? 0.116 -0.794 9.398 1.00 0.00 16 LEU A O 3
ATOM 2578 N N . TYR A 1 17 ? 0.657 -1.595 7.367 1.00 0.00 17 TYR A N 3
ATOM 2579 C CA . TYR A 1 17 ? 1.407 -0.410 6.974 1.00 0.00 17 TYR A CA 3
ATOM 2580 C C . TYR A 1 17 ? 0.669 0.333 5.864 1.00 0.00 17 TYR A C 3
ATOM 2581 O O . TYR A 1 17 ? -0.509 0.081 5.618 1.00 0.00 17 TYR A O 3
ATOM 2599 N N . GLY A 1 18 ? 1.368 1.239 5.190 1.00 0.00 18 GLY A N 3
ATOM 2600 C CA . GLY A 1 18 ? 0.764 1.988 4.112 1.00 0.00 18 GLY A CA 3
ATOM 2601 C C . GLY A 1 18 ? 0.081 3.275 4.550 1.00 0.00 18 GLY A C 3
ATOM 2602 O O . GLY A 1 18 ? -0.805 3.762 3.846 1.00 0.00 18 GLY A O 3
ATOM 2606 N N . PRO A 1 19 ? 0.461 3.879 5.693 1.00 0.00 19 PRO A N 3
ATOM 2607 C CA . PRO A 1 19 ? -0.152 5.126 6.147 1.00 0.00 19 PRO A CA 3
ATOM 2608 C C . PRO A 1 19 ? 0.422 6.344 5.423 1.00 0.00 19 PRO A C 3
ATOM 2609 O O . PRO A 1 19 ? 0.464 7.445 5.974 1.00 0.00 19 PRO A O 3
ATOM 2620 N N . PHE A 1 20 ? 0.871 6.132 4.189 1.00 0.00 20 PHE A N 3
ATOM 2621 C CA . PHE A 1 20 ? 1.453 7.196 3.383 1.00 0.00 20 PHE A CA 3
ATOM 2622 C C . PHE A 1 20 ? 0.462 7.688 2.336 1.00 0.00 20 PHE A C 3
ATOM 2623 O O . PHE A 1 20 ? -0.582 7.073 2.115 1.00 0.00 20 PHE A O 3
ATOM 2640 N N . THR A 1 21 ? 0.797 8.800 1.693 1.00 0.00 21 THR A N 3
ATOM 2641 C CA . THR A 1 21 ? -0.062 9.379 0.665 1.00 0.00 21 THR A CA 3
ATOM 2642 C C . THR A 1 21 ? -0.033 8.536 -0.603 1.00 0.00 21 THR A C 3
ATOM 2643 O O . THR A 1 21 ? 0.971 7.888 -0.902 1.00 0.00 21 THR A O 3
ATOM 2654 N N . SER A 1 22 ? -1.133 8.556 -1.355 1.00 0.00 22 SER A N 3
ATOM 2655 C CA . SER A 1 22 ? -1.218 7.797 -2.601 1.00 0.00 22 SER A CA 3
ATOM 2656 C C . SER A 1 22 ? 0.024 8.043 -3.450 1.00 0.00 22 SER A C 3
ATOM 2657 O O . SER A 1 22 ? 0.448 7.182 -4.220 1.00 0.00 22 SER A O 3
ATOM 2665 N N . ALA A 1 23 ? 0.605 9.226 -3.288 1.00 0.00 23 ALA A N 3
ATOM 2666 C CA . ALA A 1 23 ? 1.805 9.601 -4.016 1.00 0.00 23 ALA A CA 3
ATOM 2667 C C . ALA A 1 23 ? 2.968 8.694 -3.634 1.00 0.00 23 ALA A C 3
ATOM 2668 O O . ALA A 1 23 ? 3.689 8.191 -4.496 1.00 0.00 23 ALA A O 3
ATOM 2675 N N . GLN A 1 24 ? 3.140 8.486 -2.332 1.00 0.00 24 GLN A N 3
ATOM 2676 C CA . GLN A 1 24 ? 4.212 7.636 -1.829 1.00 0.00 24 GLN A CA 3
ATOM 2677 C C . GLN A 1 24 ? 3.887 6.166 -2.057 1.00 0.00 24 GLN A C 3
ATOM 2678 O O . GLN A 1 24 ? 4.776 5.353 -2.307 1.00 0.00 24 GLN A O 3
ATOM 2692 N N . MET A 1 25 ? 2.605 5.838 -1.978 1.00 0.00 25 MET A N 3
ATOM 2693 C CA . MET A 1 25 ? 2.151 4.469 -2.184 1.00 0.00 25 MET A CA 3
ATOM 2694 C C . MET A 1 25 ? 2.232 4.097 -3.659 1.00 0.00 25 MET A C 3
ATOM 2695 O O . MET A 1 25 ? 2.699 3.014 -4.015 1.00 0.00 25 MET A O 3
ATOM 2709 N N . GLN A 1 26 ? 1.781 5.009 -4.514 1.00 0.00 26 GLN A N 3
ATOM 2710 C CA . GLN A 1 26 ? 1.808 4.788 -5.954 1.00 0.00 26 GLN A CA 3
ATOM 2711 C C . GLN A 1 26 ? 3.237 4.567 -6.434 1.00 0.00 26 GLN A C 3
ATOM 2712 O O . GLN A 1 26 ? 3.495 3.710 -7.279 1.00 0.00 26 GLN A O 3
ATOM 2726 N N . THR A 1 27 ? 4.167 5.343 -5.883 1.00 0.00 27 THR A N 3
ATOM 2727 C CA . THR A 1 27 ? 5.573 5.225 -6.250 1.00 0.00 27 THR A CA 3
ATOM 2728 C C . THR A 1 27 ? 6.095 3.832 -5.923 1.00 0.00 27 THR A C 3
ATOM 2729 O O . THR A 1 27 ? 6.670 3.157 -6.776 1.00 0.00 27 THR A O 3
ATOM 2740 N N . TRP A 1 28 ? 5.886 3.404 -4.682 1.00 0.00 28 TRP A N 3
ATOM 2741 C CA . TRP A 1 28 ? 6.329 2.090 -4.239 1.00 0.00 28 TRP A CA 3
ATOM 2742 C C . TRP A 1 28 ? 5.626 0.988 -5.024 1.00 0.00 28 TRP A C 3
ATOM 2743 O O . TRP A 1 28 ? 6.252 0.016 -5.447 1.00 0.00 28 TRP A O 3
ATOM 2764 N N . VAL A 1 29 ? 4.321 1.149 -5.214 1.00 0.00 29 VAL A N 3
ATOM 2765 C CA . VAL A 1 29 ? 3.527 0.170 -5.947 1.00 0.00 29 VAL A CA 3
ATOM 2766 C C . VAL A 1 29 ? 3.913 0.141 -7.424 1.00 0.00 29 VAL A C 3
ATOM 2767 O O . VAL A 1 29 ? 3.866 -0.908 -8.066 1.00 0.00 29 VAL A O 3
ATOM 2780 N N . SER A 1 30 ? 4.293 1.298 -7.956 1.00 0.00 30 SER A N 3
ATOM 2781 C CA . SER A 1 30 ? 4.684 1.401 -9.359 1.00 0.00 30 SER A CA 3
ATOM 2782 C C . SER A 1 30 ? 6.177 1.137 -9.533 1.00 0.00 30 SER A C 3
ATOM 2783 O O . SER A 1 30 ? 6.594 0.482 -10.488 1.00 0.00 30 SER A O 3
ATOM 2791 N N . GLU A 1 31 ? 6.978 1.653 -8.606 1.00 0.00 31 GLU A N 3
ATOM 2792 C CA . GLU A 1 31 ? 8.428 1.475 -8.657 1.00 0.00 31 GLU A CA 3
ATOM 2793 C C . GLU A 1 31 ? 8.795 0.002 -8.822 1.00 0.00 31 GLU A C 3
ATOM 2794 O O . GLU A 1 31 ? 9.834 -0.328 -9.393 1.00 0.00 31 GLU A O 3
ATOM 2806 N N . GLY A 1 32 ? 7.937 -0.877 -8.317 1.00 0.00 32 GLY A N 3
ATOM 2807 C CA . GLY A 1 32 ? 8.190 -2.302 -8.418 1.00 0.00 32 GLY A CA 3
ATOM 2808 C C . GLY A 1 32 ? 8.523 -2.937 -7.081 1.00 0.00 32 GLY A C 3
ATOM 2809 O O . GLY A 1 32 ? 8.838 -4.125 -7.014 1.00 0.00 32 GLY A O 3
ATOM 2813 N N . TYR A 1 33 ? 8.452 -2.147 -6.012 1.00 0.00 33 TYR A N 3
ATOM 2814 C CA . TYR A 1 33 ? 8.749 -2.643 -4.673 1.00 0.00 33 TYR A CA 3
ATOM 2815 C C . TYR A 1 33 ? 7.889 -3.859 -4.338 1.00 0.00 33 TYR A C 3
ATOM 2816 O O . TYR A 1 33 ? 8.342 -4.785 -3.666 1.00 0.00 33 TYR A O 3
ATOM 2834 N N . PHE A 1 34 ? 6.648 -3.850 -4.814 1.00 0.00 34 PHE A N 3
ATOM 2835 C CA . PHE A 1 34 ? 5.728 -4.954 -4.568 1.00 0.00 34 PHE A CA 3
ATOM 2836 C C . PHE A 1 34 ? 5.559 -5.801 -5.827 1.00 0.00 34 PHE A C 3
ATOM 2837 O O . PHE A 1 34 ? 4.563 -5.676 -6.541 1.00 0.00 34 PHE A O 3
ATOM 2854 N N . PRO A 1 35 ? 6.535 -6.676 -6.119 1.00 0.00 35 PRO A N 3
ATOM 2855 C CA . PRO A 1 35 ? 6.492 -7.544 -7.301 1.00 0.00 35 PRO A CA 3
ATOM 2856 C C . PRO A 1 35 ? 5.334 -8.536 -7.252 1.00 0.00 35 PRO A C 3
ATOM 2857 O O . PRO A 1 35 ? 4.965 -9.121 -8.271 1.00 0.00 35 PRO A O 3
ATOM 2868 N N . ASP A 1 36 ? 4.766 -8.726 -6.065 1.00 0.00 36 ASP A N 3
ATOM 2869 C CA . ASP A 1 36 ? 3.656 -9.651 -5.890 1.00 0.00 36 ASP A CA 3
ATOM 2870 C C . ASP A 1 36 ? 2.373 -8.914 -5.508 1.00 0.00 36 ASP A C 3
ATOM 2871 O O . ASP A 1 36 ? 1.288 -9.493 -5.527 1.00 0.00 36 ASP A O 3
ATOM 2880 N N . GLY A 1 37 ? 2.502 -7.637 -5.153 1.00 0.00 37 GLY A N 3
ATOM 2881 C CA . GLY A 1 37 ? 1.342 -6.858 -4.766 1.00 0.00 37 GLY A CA 3
ATOM 2882 C C . GLY A 1 37 ? 1.081 -6.934 -3.277 1.00 0.00 37 GLY A C 3
ATOM 2883 O O . GLY A 1 37 ? 1.566 -7.842 -2.603 1.00 0.00 37 GLY A O 3
ATOM 2887 N N . VAL A 1 38 ? 0.319 -5.979 -2.760 1.00 0.00 38 VAL A N 3
ATOM 2888 C CA . VAL A 1 38 ? 0.005 -5.949 -1.340 1.00 0.00 38 VAL A CA 3
ATOM 2889 C C . VAL A 1 38 ? -1.463 -5.620 -1.106 1.00 0.00 38 VAL A C 3
ATOM 2890 O O . VAL A 1 38 ? -2.136 -5.083 -1.984 1.00 0.00 38 VAL A O 3
ATOM 2903 N N . TYR A 1 39 ? -1.951 -5.942 0.086 1.00 0.00 39 TYR A N 3
ATOM 2904 C CA . TYR A 1 39 ? -3.335 -5.681 0.442 1.00 0.00 39 TYR A CA 3
ATOM 2905 C C . TYR A 1 39 ? -3.511 -4.219 0.830 1.00 0.00 39 TYR A C 3
ATOM 2906 O O . TYR A 1 39 ? -3.396 -3.859 2.001 1.00 0.00 39 TYR A O 3
ATOM 2924 N N . CYS A 1 40 ? -3.770 -3.375 -0.164 1.00 0.00 40 CYS A N 3
ATOM 2925 C CA . CYS A 1 40 ? -3.935 -1.948 0.073 1.00 0.00 40 CYS A CA 3
ATOM 2926 C C . CYS A 1 40 ? -5.394 -1.567 0.289 1.00 0.00 40 CYS A C 3
ATOM 2927 O O . CYS A 1 40 ? -6.309 -2.292 -0.099 1.00 0.00 40 CYS A O 3
ATOM 2935 N N . ARG A 1 41 ? -5.591 -0.408 0.910 1.00 0.00 41 ARG A N 3
ATOM 2936 C CA . ARG A 1 41 ? -6.925 0.108 1.186 1.00 0.00 41 ARG A CA 3
ATOM 2937 C C . ARG A 1 41 ? -6.835 1.466 1.881 1.00 0.00 41 ARG A C 3
ATOM 2938 O O . ARG A 1 41 ? -5.957 1.689 2.714 1.00 0.00 41 ARG A O 3
ATOM 2959 N N . LYS A 1 42 ? -7.741 2.374 1.528 1.00 0.00 42 LYS A N 3
ATOM 2960 C CA . LYS A 1 42 ? -7.758 3.706 2.111 1.00 0.00 42 LYS A CA 3
ATOM 2961 C C . LYS A 1 42 ? -7.743 3.645 3.636 1.00 0.00 42 LYS A C 3
ATOM 2962 O O . LYS A 1 42 ? -8.479 2.869 4.245 1.00 0.00 42 LYS A O 3
ATOM 2981 N N . LEU A 1 43 ? -6.896 4.468 4.242 1.00 0.00 43 LEU A N 3
ATOM 2982 C CA . LEU A 1 43 ? -6.773 4.511 5.695 1.00 0.00 43 LEU A CA 3
ATOM 2983 C C . LEU A 1 43 ? -8.100 4.885 6.349 1.00 0.00 43 LEU A C 3
ATOM 2984 O O . LEU A 1 43 ? -8.407 4.434 7.452 1.00 0.00 43 LEU A O 3
ATOM 3000 N N . ASP A 1 44 ? -8.880 5.717 5.667 1.00 0.00 44 ASP A N 3
ATOM 3001 C CA . ASP A 1 44 ? -10.171 6.155 6.187 1.00 0.00 44 ASP A CA 3
ATOM 3002 C C . ASP A 1 44 ? -11.313 5.686 5.283 1.00 0.00 44 ASP A C 3
ATOM 3003 O O . ASP A 1 44 ? -11.419 6.123 4.136 1.00 0.00 44 ASP A O 3
ATOM 3012 N N . PRO A 1 45 ? -12.191 4.788 5.778 1.00 0.00 45 PRO A N 3
ATOM 3013 C CA . PRO A 1 45 ? -12.110 4.236 7.137 1.00 0.00 45 PRO A CA 3
ATOM 3014 C C . PRO A 1 45 ? -10.969 3.232 7.291 1.00 0.00 45 PRO A C 3
ATOM 3015 O O . PRO A 1 45 ? -10.605 2.544 6.338 1.00 0.00 45 PRO A O 3
ATOM 3026 N N . PRO A 1 46 ? -10.387 3.134 8.499 1.00 0.00 46 PRO A N 3
ATOM 3027 C CA . PRO A 1 46 ? -9.284 2.212 8.772 1.00 0.00 46 PRO A CA 3
ATOM 3028 C C . PRO A 1 46 ? -9.765 0.793 9.062 1.00 0.00 46 PRO A C 3
ATOM 3029 O O . PRO A 1 46 ? -10.561 0.573 9.975 1.00 0.00 46 PRO A O 3
ATOM 3040 N N . GLY A 1 47 ? -9.277 -0.165 8.281 1.00 0.00 47 GLY A N 3
ATOM 3041 C CA . GLY A 1 47 ? -9.667 -1.550 8.472 1.00 0.00 47 GLY A CA 3
ATOM 3042 C C . GLY A 1 47 ? -11.003 -1.870 7.832 1.00 0.00 47 GLY A C 3
ATOM 3043 O O . GLY A 1 47 ? -12.055 -1.632 8.425 1.00 0.00 47 GLY A O 3
ATOM 3047 N N . GLY A 1 48 ? -10.963 -2.410 6.619 1.00 0.00 48 GLY A N 3
ATOM 3048 C CA . GLY A 1 48 ? -12.189 -2.752 5.921 1.00 0.00 48 GLY A CA 3
ATOM 3049 C C . GLY A 1 48 ? -11.964 -3.718 4.776 1.00 0.00 48 GLY A C 3
ATOM 3050 O O . GLY A 1 48 ? -11.074 -4.565 4.836 1.00 0.00 48 GLY A O 3
ATOM 3054 N N . GLN A 1 49 ? -12.776 -3.589 3.733 1.00 0.00 49 GLN A N 3
ATOM 3055 C CA . GLN A 1 49 ? -12.668 -4.457 2.567 1.00 0.00 49 GLN A CA 3
ATOM 3056 C C . GLN A 1 49 ? -11.364 -4.202 1.822 1.00 0.00 49 GLN A C 3
ATOM 3057 O O . GLN A 1 49 ? -11.352 -3.588 0.755 1.00 0.00 49 GLN A O 3
ATOM 3071 N N . PHE A 1 50 ? -10.270 -4.681 2.396 1.00 0.00 50 PHE A N 3
ATOM 3072 C CA . PHE A 1 50 ? -8.945 -4.518 1.800 1.00 0.00 50 PHE A CA 3
ATOM 3073 C C . PHE A 1 50 ? -8.976 -4.806 0.300 1.00 0.00 50 PHE A C 3
ATOM 3074 O O . PHE A 1 50 ? -9.892 -5.464 -0.195 1.00 0.00 50 PHE A O 3
ATOM 3091 N N . TYR A 1 51 ? -7.975 -4.308 -0.418 1.00 0.00 51 TYR A N 3
ATOM 3092 C CA . TYR A 1 51 ? -7.898 -4.513 -1.860 1.00 0.00 51 TYR A CA 3
ATOM 3093 C C . TYR A 1 51 ? -6.448 -4.529 -2.334 1.00 0.00 51 TYR A C 3
ATOM 3094 O O . TYR A 1 51 ? -5.670 -3.630 -2.016 1.00 0.00 51 TYR A O 3
ATOM 3112 N N . ASN A 1 52 ? -6.092 -5.554 -3.100 1.00 0.00 52 ASN A N 3
ATOM 3113 C CA . ASN A 1 52 ? -4.735 -5.681 -3.620 1.00 0.00 52 ASN A CA 3
ATOM 3114 C C . ASN A 1 52 ? -4.319 -4.421 -4.372 1.00 0.00 52 ASN A C 3
ATOM 3115 O O . ASN A 1 52 ? -4.997 -3.990 -5.304 1.00 0.00 52 ASN A O 3
ATOM 3126 N N . SER A 1 53 ? -3.200 -3.831 -3.959 1.00 0.00 53 SER A N 3
ATOM 3127 C CA . SER A 1 53 ? -2.694 -2.617 -4.595 1.00 0.00 53 SER A CA 3
ATOM 3128 C C . SER A 1 53 ? -2.604 -2.792 -6.106 1.00 0.00 53 SER A C 3
ATOM 3129 O O . SER A 1 53 ? -2.827 -1.850 -6.867 1.00 0.00 53 SER A O 3
ATOM 3137 N N . LYS A 1 54 ? -2.279 -4.006 -6.533 1.00 0.00 54 LYS A N 3
ATOM 3138 C CA . LYS A 1 54 ? -2.162 -4.312 -7.952 1.00 0.00 54 LYS A CA 3
ATOM 3139 C C . LYS A 1 54 ? -3.527 -4.288 -8.639 1.00 0.00 54 LYS A C 3
ATOM 3140 O O . LYS A 1 54 ? -3.612 -4.325 -9.866 1.00 0.00 54 LYS A O 3
ATOM 3159 N N . ARG A 1 55 ? -4.596 -4.233 -7.844 1.00 0.00 55 ARG A N 3
ATOM 3160 C CA . ARG A 1 55 ? -5.949 -4.209 -8.389 1.00 0.00 55 ARG A CA 3
ATOM 3161 C C . ARG A 1 55 ? -6.611 -2.844 -8.196 1.00 0.00 55 ARG A C 3
ATOM 3162 O O . ARG A 1 55 ? -7.774 -2.658 -8.556 1.00 0.00 55 ARG A O 3
ATOM 3183 N N . ILE A 1 56 ? -5.869 -1.894 -7.637 1.00 0.00 56 ILE A N 3
ATOM 3184 C CA . ILE A 1 56 ? -6.395 -0.553 -7.411 1.00 0.00 56 ILE A CA 3
ATOM 3185 C C . ILE A 1 56 ? -5.891 0.413 -8.479 1.00 0.00 56 ILE A C 3
ATOM 3186 O O . ILE A 1 56 ? -4.823 0.211 -9.059 1.00 0.00 56 ILE A O 3
ATOM 3202 N N . ASP A 1 57 ? -6.665 1.461 -8.733 1.00 0.00 57 ASP A N 3
ATOM 3203 C CA . ASP A 1 57 ? -6.297 2.458 -9.729 1.00 0.00 57 ASP A CA 3
ATOM 3204 C C . ASP A 1 57 ? -6.070 3.817 -9.076 1.00 0.00 57 ASP A C 3
ATOM 3205 O O . ASP A 1 57 ? -6.962 4.664 -9.055 1.00 0.00 57 ASP A O 3
ATOM 3214 N N . PHE A 1 58 ? -4.869 4.016 -8.542 1.00 0.00 58 PHE A N 3
ATOM 3215 C CA . PHE A 1 58 ? -4.520 5.272 -7.884 1.00 0.00 58 PHE A CA 3
ATOM 3216 C C . PHE A 1 58 ? -4.711 6.460 -8.824 1.00 0.00 58 PHE A C 3
ATOM 3217 O O . PHE A 1 58 ? -4.876 7.595 -8.379 1.00 0.00 58 PHE A O 3
ATOM 3234 N N . ASP A 1 59 ? -4.683 6.190 -10.125 1.00 0.00 59 ASP A N 3
ATOM 3235 C CA . ASP A 1 59 ? -4.849 7.236 -11.128 1.00 0.00 59 ASP A CA 3
ATOM 3236 C C . ASP A 1 59 ? -6.239 7.867 -11.047 1.00 0.00 59 ASP A C 3
ATOM 3237 O O . ASP A 1 59 ? -6.448 8.986 -11.513 1.00 0.00 59 ASP A O 3
ATOM 3246 N N . LEU A 1 60 ? -7.186 7.144 -10.454 1.00 0.00 60 LEU A N 3
ATOM 3247 C CA . LEU A 1 60 ? -8.547 7.638 -10.318 1.00 0.00 60 LEU A CA 3
ATOM 3248 C C . LEU A 1 60 ? -8.770 8.260 -8.944 1.00 0.00 60 LEU A C 3
ATOM 3249 O O . LEU A 1 60 ? -9.883 8.249 -8.420 1.00 0.00 60 LEU A O 3
ATOM 3265 N N . TYR A 1 61 ? -7.703 8.801 -8.368 1.00 0.00 61 TYR A N 3
ATOM 3266 C CA . TYR A 1 61 ? -7.779 9.426 -7.055 1.00 0.00 61 TYR A CA 3
ATOM 3267 C C . TYR A 1 61 ? -6.936 10.696 -7.006 1.00 0.00 61 TYR A C 3
ATOM 3268 O O . TYR A 1 61 ? -7.458 11.793 -6.809 1.00 0.00 61 TYR A O 3
ATOM 3286 N N . THR A 1 62 ? -5.629 10.538 -7.190 1.00 0.00 62 THR A N 3
ATOM 3287 C CA . THR A 1 62 ? -4.713 11.673 -7.168 1.00 0.00 62 THR A CA 3
ATOM 3288 C C . THR A 1 62 ? -4.627 12.330 -8.542 1.00 0.00 62 THR A C 3
ATOM 3289 O O . THR A 1 62 ? -5.321 11.856 -9.468 1.00 0.00 62 THR A O 3
ATOM 3301 N N . SER B 2 1 ? 15.468 10.223 -8.554 1.00 1.74 63 SER B N 3
ATOM 3302 C CA . SER B 2 1 ? 14.797 9.006 -8.022 1.00 0.57 63 SER B CA 3
ATOM 3303 C C . SER B 2 1 ? 15.526 8.469 -6.795 1.00 0.32 63 SER B C 3
ATOM 3304 O O . SER B 2 1 ? 16.360 7.569 -6.900 1.00 0.57 63 SER B O 3
ATOM 3314 N N . HIS B 2 2 ? 15.205 9.025 -5.632 1.00 0.01 64 HIS B N 3
ATOM 3315 C CA . HIS B 2 2 ? 15.828 8.602 -4.384 1.00 0.01 64 HIS B CA 3
ATOM 3316 C C . HIS B 2 2 ? 14.784 8.435 -3.284 1.00 0.01 64 HIS B C 3
ATOM 3317 O O . HIS B 2 2 ? 14.821 9.128 -2.268 1.00 0.01 64 HIS B O 3
ATOM 3332 N N . ARG B 2 3 ? 13.853 7.511 -3.496 1.00 0.01 65 ARG B N 3
ATOM 3333 C CA . ARG B 2 3 ? 12.798 7.255 -2.523 1.00 0.01 65 ARG B CA 3
ATOM 3334 C C . ARG B 2 3 ? 13.283 6.306 -1.427 1.00 0.01 65 ARG B C 3
ATOM 3335 O O . ARG B 2 3 ? 14.164 5.478 -1.653 1.00 0.01 65 ARG B O 3
ATOM 3356 N N . PRO B 2 4 ? 12.704 6.419 -0.222 1.00 0.01 66 PRO B N 3
ATOM 3357 C CA . PRO B 2 4 ? 13.070 5.575 0.915 1.00 0.01 66 PRO B CA 3
ATOM 3358 C C . PRO B 2 4 ? 12.461 4.179 0.824 1.00 0.01 66 PRO B C 3
ATOM 3359 O O . PRO B 2 4 ? 11.671 3.891 -0.075 1.00 0.00 66 PRO B O 3
ATOM 3370 N N . PRO B 2 5 ? 12.829 3.291 1.761 1.00 0.01 67 PRO B N 3
ATOM 3371 C CA . PRO B 2 5 ? 12.330 1.924 1.796 1.00 0.01 67 PRO B CA 3
ATOM 3372 C C . PRO B 2 5 ? 11.034 1.797 2.597 1.00 0.01 67 PRO B C 3
ATOM 3373 O O . PRO B 2 5 ? 10.916 2.356 3.688 1.00 0.00 67 PRO B O 3
ATOM 3384 N N . PRO B 2 6 ? 10.041 1.060 2.069 1.00 0.01 68 PRO B N 3
ATOM 3385 C CA . PRO B 2 6 ? 8.756 0.868 2.749 1.00 0.00 68 PRO B CA 3
ATOM 3386 C C . PRO B 2 6 ? 8.876 -0.056 3.958 1.00 0.01 68 PRO B C 3
ATOM 3387 O O . PRO B 2 6 ? 9.797 -0.870 4.035 1.00 0.00 68 PRO B O 3
ATOM 3398 N N . PRO B 2 7 ? 7.946 0.056 4.921 1.00 0.01 69 PRO B N 3
ATOM 3399 C CA . PRO B 2 7 ? 7.958 -0.777 6.128 1.00 0.01 69 PRO B CA 3
ATOM 3400 C C . PRO B 2 7 ? 7.731 -2.249 5.815 1.00 0.01 69 PRO B C 3
ATOM 3401 O O . PRO B 2 7 ? 7.574 -2.636 4.657 1.00 0.01 69 PRO B O 3
ATOM 3412 N N . GLY B 2 8 ? 7.712 -3.066 6.861 1.00 0.44 70 GLY B N 3
ATOM 3413 C CA . GLY B 2 8 ? 7.502 -4.489 6.687 1.00 0.65 70 GLY B CA 3
ATOM 3414 C C . GLY B 2 8 ? 8.688 -5.172 6.039 1.00 0.50 70 GLY B C 3
ATOM 3415 O O . GLY B 2 8 ? 9.478 -5.827 6.716 1.00 0.56 70 GLY B O 3
ATOM 3419 N N . HIS B 2 9 ? 8.811 -5.011 4.723 1.00 0.43 71 HIS B N 3
ATOM 3420 C CA . HIS B 2 9 ? 9.910 -5.605 3.960 1.00 0.26 71 HIS B CA 3
ATOM 3421 C C . HIS B 2 9 ? 10.181 -7.046 4.380 1.00 1.40 71 HIS B C 3
ATOM 3422 O O . HIS B 2 9 ? 9.370 -7.669 5.065 1.00 2.07 71 HIS B O 3
ATOM 3437 N N . ARG B 2 10 ? 11.336 -7.563 3.971 1.00 2.21 72 ARG B N 3
ATOM 3438 C CA . ARG B 2 10 ? 11.731 -8.923 4.310 1.00 3.46 72 ARG B CA 3
ATOM 3439 C C . ARG B 2 10 ? 13.032 -9.301 3.609 1.00 4.52 72 ARG B C 3
ATOM 3440 O O . ARG B 2 10 ? 13.020 -9.780 2.474 1.00 5.58 72 ARG B O 3
ATOM 3461 N N . VAL B 2 11 ? 14.152 -9.080 4.289 1.00 4.34 73 VAL B N 3
ATOM 3462 C CA . VAL B 2 11 ? 15.460 -9.396 3.730 1.00 5.27 73 VAL B CA 3
ATOM 3463 C C . VAL B 2 11 ? 16.080 -10.603 4.427 1.00 4.88 73 VAL B C 3
ATOM 3464 O O . VAL B 2 11 ? 17.319 -10.749 4.368 1.00 4.84 73 VAL B O 3
ATOM 3478 N N . ASP A 1 1 ? -3.737 12.694 -2.719 1.00 0.00 1 ASP A N 4
ATOM 3479 C CA . ASP A 1 1 ? -3.660 12.946 -1.256 1.00 0.00 1 ASP A CA 4
ATOM 3480 C C . ASP A 1 1 ? -4.184 11.754 -0.461 1.00 0.00 1 ASP A C 4
ATOM 3481 O O . ASP A 1 1 ? -3.748 11.503 0.662 1.00 0.00 1 ASP A O 4
ATOM 3492 N N . VAL A 1 2 ? -5.124 11.023 -1.052 1.00 0.00 2 VAL A N 4
ATOM 3493 C CA . VAL A 1 2 ? -5.710 9.858 -0.401 1.00 0.00 2 VAL A CA 4
ATOM 3494 C C . VAL A 1 2 ? -4.644 8.817 -0.071 1.00 0.00 2 VAL A C 4
ATOM 3495 O O . VAL A 1 2 ? -3.981 8.288 -0.963 1.00 0.00 2 VAL A O 4
ATOM 3508 N N . MET A 1 3 ? -4.488 8.525 1.217 1.00 0.00 3 MET A N 4
ATOM 3509 C CA . MET A 1 3 ? -3.508 7.543 1.667 1.00 0.00 3 MET A CA 4
ATOM 3510 C C . MET A 1 3 ? -4.055 6.128 1.504 1.00 0.00 3 MET A C 4
ATOM 3511 O O . MET A 1 3 ? -5.265 5.930 1.400 1.00 0.00 3 MET A O 4
ATOM 3525 N N . TRP A 1 4 ? -3.160 5.145 1.478 1.00 0.00 4 TRP A N 4
ATOM 3526 C CA . TRP A 1 4 ? -3.571 3.753 1.320 1.00 0.00 4 TRP A CA 4
ATOM 3527 C C . TRP A 1 4 ? -2.680 2.808 2.120 1.00 0.00 4 TRP A C 4
ATOM 3528 O O . TRP A 1 4 ? -1.490 2.672 1.839 1.00 0.00 4 TRP A O 4
ATOM 3549 N N . GLU A 1 5 ? -3.273 2.144 3.110 1.00 0.00 5 GLU A N 4
ATOM 3550 C CA . GLU A 1 5 ? -2.542 1.197 3.946 1.00 0.00 5 GLU A CA 4
ATOM 3551 C C . GLU A 1 5 ? -2.209 -0.064 3.154 1.00 0.00 5 GLU A C 4
ATOM 3552 O O . GLU A 1 5 ? -2.951 -0.442 2.250 1.00 0.00 5 GLU A O 4
ATOM 3564 N N . TYR A 1 6 ? -1.097 -0.712 3.492 1.00 0.00 6 TYR A N 4
ATOM 3565 C CA . TYR A 1 6 ? -0.687 -1.929 2.798 1.00 0.00 6 TYR A CA 4
ATOM 3566 C C . TYR A 1 6 ? -0.190 -2.993 3.776 1.00 0.00 6 TYR A C 4
ATOM 3567 O O . TYR A 1 6 ? 0.506 -2.689 4.746 1.00 0.00 6 TYR A O 4
ATOM 3585 N N . LYS A 1 7 ? -0.546 -4.244 3.497 1.00 0.00 7 LYS A N 4
ATOM 3586 C CA . LYS A 1 7 ? -0.136 -5.369 4.327 1.00 0.00 7 LYS A CA 4
ATOM 3587 C C . LYS A 1 7 ? 0.434 -6.481 3.448 1.00 0.00 7 LYS A C 4
ATOM 3588 O O . LYS A 1 7 ? -0.230 -6.957 2.527 1.00 0.00 7 LYS A O 4
ATOM 3607 N N . TRP A 1 8 ? 1.669 -6.882 3.728 1.00 0.00 8 TRP A N 4
ATOM 3608 C CA . TRP A 1 8 ? 2.327 -7.928 2.951 1.00 0.00 8 TRP A CA 4
ATOM 3609 C C . TRP A 1 8 ? 1.581 -9.251 3.064 1.00 0.00 8 TRP A C 4
ATOM 3610 O O . TRP A 1 8 ? 1.166 -9.831 2.061 1.00 0.00 8 TRP A O 4
ATOM 3631 N N . GLU A 1 9 ? 1.424 -9.729 4.293 1.00 0.00 9 GLU A N 4
ATOM 3632 C CA . GLU A 1 9 ? 0.738 -10.992 4.538 1.00 0.00 9 GLU A CA 4
ATOM 3633 C C . GLU A 1 9 ? -0.701 -10.760 4.987 1.00 0.00 9 GLU A C 4
ATOM 3634 O O . GLU A 1 9 ? -0.952 -10.034 5.948 1.00 0.00 9 GLU A O 4
ATOM 3646 N N . ASN A 1 10 ? -1.640 -11.386 4.286 1.00 0.00 10 ASN A N 4
ATOM 3647 C CA . ASN A 1 10 ? -3.056 -11.252 4.614 1.00 0.00 10 ASN A CA 4
ATOM 3648 C C . ASN A 1 10 ? -3.414 -12.113 5.823 1.00 0.00 10 ASN A C 4
ATOM 3649 O O . ASN A 1 10 ? -4.250 -13.012 5.734 1.00 0.00 10 ASN A O 4
ATOM 3660 N N . THR A 1 11 ? -2.770 -11.834 6.953 1.00 0.00 11 THR A N 4
ATOM 3661 C CA . THR A 1 11 ? -3.014 -12.582 8.178 1.00 0.00 11 THR A CA 4
ATOM 3662 C C . THR A 1 11 ? -3.708 -11.710 9.219 1.00 0.00 11 THR A C 4
ATOM 3663 O O . THR A 1 11 ? -4.003 -10.542 8.968 1.00 0.00 11 THR A O 4
ATOM 3674 N N . GLY A 1 12 ? -3.954 -12.283 10.390 1.00 0.00 12 GLY A N 4
ATOM 3675 C CA . GLY A 1 12 ? -4.598 -11.542 11.457 1.00 0.00 12 GLY A CA 4
ATOM 3676 C C . GLY A 1 12 ? -3.596 -10.844 12.358 1.00 0.00 12 GLY A C 4
ATOM 3677 O O . GLY A 1 12 ? -3.967 -10.002 13.175 1.00 0.00 12 GLY A O 4
ATOM 3681 N N . ASP A 1 13 ? -2.320 -11.193 12.205 1.00 0.00 13 ASP A N 4
ATOM 3682 C CA . ASP A 1 13 ? -1.259 -10.596 13.007 1.00 0.00 13 ASP A CA 4
ATOM 3683 C C . ASP A 1 13 ? -0.343 -9.727 12.148 1.00 0.00 13 ASP A C 4
ATOM 3684 O O . ASP A 1 13 ? 0.387 -8.883 12.668 1.00 0.00 13 ASP A O 4
ATOM 3693 N N . ALA A 1 14 ? -0.383 -9.936 10.831 1.00 0.00 14 ALA A N 4
ATOM 3694 C CA . ALA A 1 14 ? 0.446 -9.168 9.904 1.00 0.00 14 ALA A CA 4
ATOM 3695 C C . ALA A 1 14 ? 0.413 -7.679 10.236 1.00 0.00 14 ALA A C 4
ATOM 3696 O O . ALA A 1 14 ? -0.610 -7.154 10.676 1.00 0.00 14 ALA A O 4
ATOM 3703 N N . GLU A 1 15 ? 1.536 -7.003 10.020 1.00 0.00 15 GLU A N 4
ATOM 3704 C CA . GLU A 1 15 ? 1.632 -5.578 10.295 1.00 0.00 15 GLU A CA 4
ATOM 3705 C C . GLU A 1 15 ? 0.593 -4.804 9.494 1.00 0.00 15 GLU A C 4
ATOM 3706 O O . GLU A 1 15 ? -0.177 -5.383 8.728 1.00 0.00 15 GLU A O 4
ATOM 3718 N N . LEU A 1 16 ? 0.579 -3.492 9.677 1.00 0.00 16 LEU A N 4
ATOM 3719 C CA . LEU A 1 16 ? -0.362 -2.632 8.973 1.00 0.00 16 LEU A CA 4
ATOM 3720 C C . LEU A 1 16 ? 0.265 -1.280 8.665 1.00 0.00 16 LEU A C 4
ATOM 3721 O O . LEU A 1 16 ? 0.156 -0.339 9.452 1.00 0.00 16 LEU A O 4
ATOM 3737 N N . TYR A 1 17 ? 0.918 -1.188 7.514 1.00 0.00 17 TYR A N 4
ATOM 3738 C CA . TYR A 1 17 ? 1.562 0.052 7.097 1.00 0.00 17 TYR A CA 4
ATOM 3739 C C . TYR A 1 17 ? 0.782 0.699 5.958 1.00 0.00 17 TYR A C 4
ATOM 3740 O O . TYR A 1 17 ? -0.382 0.371 5.726 1.00 0.00 17 TYR A O 4
ATOM 3758 N N . GLY A 1 18 ? 1.432 1.608 5.243 1.00 0.00 18 GLY A N 4
ATOM 3759 C CA . GLY A 1 18 ? 0.795 2.273 4.132 1.00 0.00 18 GLY A CA 4
ATOM 3760 C C . GLY A 1 18 ? 0.047 3.542 4.510 1.00 0.00 18 GLY A C 4
ATOM 3761 O O . GLY A 1 18 ? -0.872 3.941 3.796 1.00 0.00 18 GLY A O 4
ATOM 3765 N N . PRO A 1 19 ? 0.414 4.229 5.608 1.00 0.00 19 PRO A N 4
ATOM 3766 C CA . PRO A 1 19 ? -0.256 5.468 5.998 1.00 0.00 19 PRO A CA 4
ATOM 3767 C C . PRO A 1 19 ? 0.214 6.654 5.153 1.00 0.00 19 PRO A C 4
ATOM 3768 O O . PRO A 1 19 ? -0.015 7.811 5.502 1.00 0.00 19 PRO A O 4
ATOM 3779 N N . PHE A 1 20 ? 0.879 6.346 4.041 1.00 0.00 20 PHE A N 4
ATOM 3780 C CA . PHE A 1 20 ? 1.397 7.359 3.135 1.00 0.00 20 PHE A CA 4
ATOM 3781 C C . PHE A 1 20 ? 0.348 7.745 2.099 1.00 0.00 20 PHE A C 4
ATOM 3782 O O . PHE A 1 20 ? -0.658 7.053 1.931 1.00 0.00 20 PHE A O 4
ATOM 3799 N N . THR A 1 21 ? 0.587 8.853 1.409 1.00 0.00 21 THR A N 4
ATOM 3800 C CA . THR A 1 21 ? -0.339 9.332 0.388 1.00 0.00 21 THR A CA 4
ATOM 3801 C C . THR A 1 21 ? -0.313 8.429 -0.837 1.00 0.00 21 THR A C 4
ATOM 3802 O O . THR A 1 21 ? 0.721 7.850 -1.169 1.00 0.00 21 THR A O 4
ATOM 3813 N N . SER A 1 22 ? -1.456 8.320 -1.514 1.00 0.00 22 SER A N 4
ATOM 3814 C CA . SER A 1 22 ? -1.557 7.495 -2.713 1.00 0.00 22 SER A CA 4
ATOM 3815 C C . SER A 1 22 ? -0.383 7.773 -3.645 1.00 0.00 22 SER A C 4
ATOM 3816 O O . SER A 1 22 ? 0.072 6.894 -4.376 1.00 0.00 22 SER A O 4
ATOM 3824 N N . ALA A 1 23 ? 0.111 9.005 -3.592 1.00 0.00 23 ALA A N 4
ATOM 3825 C CA . ALA A 1 23 ? 1.241 9.416 -4.407 1.00 0.00 23 ALA A CA 4
ATOM 3826 C C . ALA A 1 23 ? 2.481 8.610 -4.043 1.00 0.00 23 ALA A C 4
ATOM 3827 O O . ALA A 1 23 ? 3.191 8.109 -4.915 1.00 0.00 23 ALA A O 4
ATOM 3834 N N . GLN A 1 24 ? 2.729 8.486 -2.742 1.00 0.00 24 GLN A N 4
ATOM 3835 C CA . GLN A 1 24 ? 3.877 7.735 -2.248 1.00 0.00 24 GLN A CA 4
ATOM 3836 C C . GLN A 1 24 ? 3.649 6.239 -2.414 1.00 0.00 24 GLN A C 4
ATOM 3837 O O . GLN A 1 24 ? 4.584 5.480 -2.674 1.00 0.00 24 GLN A O 4
ATOM 3851 N N . MET A 1 25 ? 2.398 5.827 -2.269 1.00 0.00 25 MET A N 4
ATOM 3852 C CA . MET A 1 25 ? 2.033 4.423 -2.410 1.00 0.00 25 MET A CA 4
ATOM 3853 C C . MET A 1 25 ? 2.115 3.999 -3.871 1.00 0.00 25 MET A C 4
ATOM 3854 O O . MET A 1 25 ? 2.619 2.923 -4.189 1.00 0.00 25 MET A O 4
ATOM 3868 N N . GLN A 1 26 ? 1.624 4.860 -4.757 1.00 0.00 26 GLN A N 4
ATOM 3869 C CA . GLN A 1 26 ? 1.649 4.581 -6.187 1.00 0.00 26 GLN A CA 4
ATOM 3870 C C . GLN A 1 26 ? 3.083 4.381 -6.665 1.00 0.00 26 GLN A C 4
ATOM 3871 O O . GLN A 1 26 ? 3.371 3.460 -7.428 1.00 0.00 26 GLN A O 4
ATOM 3885 N N . THR A 1 27 ? 3.980 5.248 -6.207 1.00 0.00 27 THR A N 4
ATOM 3886 C CA . THR A 1 27 ? 5.386 5.166 -6.582 1.00 0.00 27 THR A CA 4
ATOM 3887 C C . THR A 1 27 ? 5.971 3.810 -6.199 1.00 0.00 27 THR A C 4
ATOM 3888 O O . THR A 1 27 ? 6.548 3.112 -7.034 1.00 0.00 27 THR A O 4
ATOM 3899 N N . TRP A 1 28 ? 5.816 3.442 -4.930 1.00 0.00 28 TRP A N 4
ATOM 3900 C CA . TRP A 1 28 ? 6.324 2.171 -4.433 1.00 0.00 28 TRP A CA 4
ATOM 3901 C C . TRP A 1 28 ? 5.660 0.999 -5.152 1.00 0.00 28 TRP A C 4
ATOM 3902 O O . TRP A 1 28 ? 6.320 0.026 -5.517 1.00 0.00 28 TRP A O 4
ATOM 3923 N N . VAL A 1 29 ? 4.347 1.096 -5.343 1.00 0.00 29 VAL A N 4
ATOM 3924 C CA . VAL A 1 29 ? 3.587 0.045 -6.009 1.00 0.00 29 VAL A CA 4
ATOM 3925 C C . VAL A 1 29 ? 3.978 -0.080 -7.481 1.00 0.00 29 VAL A C 4
ATOM 3926 O O . VAL A 1 29 ? 3.975 -1.177 -8.039 1.00 0.00 29 VAL A O 4
ATOM 3939 N N . SER A 1 30 ? 4.312 1.044 -8.105 1.00 0.00 30 SER A N 4
ATOM 3940 C CA . SER A 1 30 ? 4.703 1.046 -9.511 1.00 0.00 30 SER A CA 4
ATOM 3941 C C . SER A 1 30 ? 6.214 0.896 -9.658 1.00 0.00 30 SER A C 4
ATOM 3942 O O . SER A 1 30 ? 6.699 0.334 -10.640 1.00 0.00 30 SER A O 4
ATOM 3950 N N . GLU A 1 31 ? 6.953 1.402 -8.676 1.00 0.00 31 GLU A N 4
ATOM 3951 C CA . GLU A 1 31 ? 8.411 1.321 -8.699 1.00 0.00 31 GLU A CA 4
ATOM 3952 C C . GLU A 1 31 ? 8.878 -0.127 -8.828 1.00 0.00 31 GLU A C 4
ATOM 3953 O O . GLU A 1 31 ? 9.995 -0.390 -9.275 1.00 0.00 31 GLU A O 4
ATOM 3965 N N . GLY A 1 32 ? 8.020 -1.063 -8.430 1.00 0.00 32 GLY A N 4
ATOM 3966 C CA . GLY A 1 32 ? 8.368 -2.469 -8.507 1.00 0.00 32 GLY A CA 4
ATOM 3967 C C . GLY A 1 32 ? 8.718 -3.058 -7.153 1.00 0.00 32 GLY A C 4
ATOM 3968 O O . GLY A 1 32 ? 9.147 -4.208 -7.061 1.00 0.00 32 GLY A O 4
ATOM 3972 N N . TYR A 1 33 ? 8.540 -2.266 -6.100 1.00 0.00 33 TYR A N 4
ATOM 3973 C CA . TYR A 1 33 ? 8.842 -2.711 -4.744 1.00 0.00 33 TYR A CA 4
ATOM 3974 C C . TYR A 1 33 ? 7.976 -3.902 -4.348 1.00 0.00 33 TYR A C 4
ATOM 3975 O O . TYR A 1 33 ? 8.383 -4.730 -3.532 1.00 0.00 33 TYR A O 4
ATOM 3993 N N . PHE A 1 34 ? 6.780 -3.985 -4.925 1.00 0.00 34 PHE A N 4
ATOM 3994 C CA . PHE A 1 34 ? 5.862 -5.082 -4.626 1.00 0.00 34 PHE A CA 4
ATOM 3995 C C . PHE A 1 34 ? 5.648 -5.961 -5.855 1.00 0.00 34 PHE A C 4
ATOM 3996 O O . PHE A 1 34 ? 4.647 -5.822 -6.559 1.00 0.00 34 PHE A O 4
ATOM 4013 N N . PRO A 1 35 ? 6.589 -6.881 -6.134 1.00 0.00 35 PRO A N 4
ATOM 4014 C CA . PRO A 1 35 ? 6.493 -7.781 -7.287 1.00 0.00 35 PRO A CA 4
ATOM 4015 C C . PRO A 1 35 ? 5.168 -8.531 -7.330 1.00 0.00 35 PRO A C 4
ATOM 4016 O O . PRO A 1 35 ? 4.692 -8.908 -8.401 1.00 0.00 35 PRO A O 4
ATOM 4027 N N . ASP A 1 36 ? 4.574 -8.750 -6.161 1.00 0.00 36 ASP A N 4
ATOM 4028 C CA . ASP A 1 36 ? 3.308 -9.457 -6.068 1.00 0.00 36 ASP A CA 4
ATOM 4029 C C . ASP A 1 36 ? 2.216 -8.555 -5.497 1.00 0.00 36 ASP A C 4
ATOM 4030 O O . ASP A 1 36 ? 1.160 -9.032 -5.078 1.00 0.00 36 ASP A O 4
ATOM 4039 N N . GLY A 1 37 ? 2.474 -7.249 -5.475 1.00 0.00 37 GLY A N 4
ATOM 4040 C CA . GLY A 1 37 ? 1.502 -6.317 -4.945 1.00 0.00 37 GLY A CA 4
ATOM 4041 C C . GLY A 1 37 ? 1.380 -6.418 -3.441 1.00 0.00 37 GLY A C 4
ATOM 4042 O O . GLY A 1 37 ? 2.240 -7.003 -2.782 1.00 0.00 37 GLY A O 4
ATOM 4046 N N . VAL A 1 38 ? 0.313 -5.853 -2.895 1.00 0.00 38 VAL A N 4
ATOM 4047 C CA . VAL A 1 38 ? 0.087 -5.886 -1.458 1.00 0.00 38 VAL A CA 4
ATOM 4048 C C . VAL A 1 38 ? -1.366 -5.580 -1.125 1.00 0.00 38 VAL A C 4
ATOM 4049 O O . VAL A 1 38 ? -2.094 -5.011 -1.937 1.00 0.00 38 VAL A O 4
ATOM 4062 N N . TYR A 1 39 ? -1.779 -5.948 0.081 1.00 0.00 39 TYR A N 4
ATOM 4063 C CA . TYR A 1 39 ? -3.141 -5.700 0.526 1.00 0.00 39 TYR A CA 4
ATOM 4064 C C . TYR A 1 39 ? -3.339 -4.211 0.773 1.00 0.00 39 TYR A C 4
ATOM 4065 O O . TYR A 1 39 ? -3.172 -3.732 1.894 1.00 0.00 39 TYR A O 4
ATOM 4083 N N . CYS A 1 40 ? -3.673 -3.482 -0.287 1.00 0.00 40 CYS A N 4
ATOM 4084 C CA . CYS A 1 40 ? -3.870 -2.042 -0.190 1.00 0.00 40 CYS A CA 4
ATOM 4085 C C . CYS A 1 40 ? -5.334 -1.685 0.047 1.00 0.00 40 CYS A C 4
ATOM 4086 O O . CYS A 1 40 ? -6.239 -2.415 -0.356 1.00 0.00 40 CYS A O 4
ATOM 4094 N N . ARG A 1 41 ? -5.547 -0.547 0.698 1.00 0.00 41 ARG A N 4
ATOM 4095 C CA . ARG A 1 41 ? -6.889 -0.062 0.994 1.00 0.00 41 ARG A CA 4
ATOM 4096 C C . ARG A 1 41 ? -6.821 1.278 1.720 1.00 0.00 41 ARG A C 4
ATOM 4097 O O . ARG A 1 41 ? -5.860 1.556 2.438 1.00 0.00 41 ARG A O 4
ATOM 4118 N N . LYS A 1 42 ? -7.839 2.107 1.528 1.00 0.00 42 LYS A N 4
ATOM 4119 C CA . LYS A 1 42 ? -7.890 3.414 2.160 1.00 0.00 42 LYS A CA 4
ATOM 4120 C C . LYS A 1 42 ? -7.840 3.290 3.679 1.00 0.00 42 LYS A C 4
ATOM 4121 O O . LYS A 1 42 ? -8.509 2.440 4.267 1.00 0.00 42 LYS A O 4
ATOM 4140 N N . LEU A 1 43 ? -7.037 4.142 4.306 1.00 0.00 43 LEU A N 4
ATOM 4141 C CA . LEU A 1 43 ? -6.887 4.132 5.756 1.00 0.00 43 LEU A CA 4
ATOM 4142 C C . LEU A 1 43 ? -8.233 4.326 6.448 1.00 0.00 43 LEU A C 4
ATOM 4143 O O . LEU A 1 43 ? -8.576 3.593 7.374 1.00 0.00 43 LEU A O 4
ATOM 4159 N N . ASP A 1 44 ? -8.990 5.319 5.992 1.00 0.00 44 ASP A N 4
ATOM 4160 C CA . ASP A 1 44 ? -10.298 5.609 6.570 1.00 0.00 44 ASP A CA 4
ATOM 4161 C C . ASP A 1 44 ? -11.406 5.445 5.528 1.00 0.00 44 ASP A C 4
ATOM 4162 O O . ASP A 1 44 ? -11.396 6.120 4.498 1.00 0.00 44 ASP A O 4
ATOM 4171 N N . PRO A 1 45 ? -12.382 4.546 5.774 1.00 0.00 45 PRO A N 4
ATOM 4172 C CA . PRO A 1 45 ? -12.436 3.719 6.986 1.00 0.00 45 PRO A CA 4
ATOM 4173 C C . PRO A 1 45 ? -11.427 2.572 6.948 1.00 0.00 45 PRO A C 4
ATOM 4174 O O . PRO A 1 45 ? -11.270 1.911 5.923 1.00 0.00 45 PRO A O 4
ATOM 4185 N N . PRO A 1 46 ? -10.726 2.317 8.069 1.00 0.00 46 PRO A N 4
ATOM 4186 C CA . PRO A 1 46 ? -9.732 1.243 8.149 1.00 0.00 46 PRO A CA 4
ATOM 4187 C C . PRO A 1 46 ? -10.372 -0.133 8.301 1.00 0.00 46 PRO A C 4
ATOM 4188 O O . PRO A 1 46 ? -11.365 -0.292 9.010 1.00 0.00 46 PRO A O 4
ATOM 4199 N N . GLY A 1 47 ? -9.795 -1.127 7.631 1.00 0.00 47 GLY A N 4
ATOM 4200 C CA . GLY A 1 47 ? -10.321 -2.476 7.707 1.00 0.00 47 GLY A CA 4
ATOM 4201 C C . GLY A 1 47 ? -11.645 -2.625 6.982 1.00 0.00 47 GLY A C 4
ATOM 4202 O O . GLY A 1 47 ? -12.707 -2.408 7.565 1.00 0.00 47 GLY A O 4
ATOM 4206 N N . GLY A 1 48 ? -11.580 -2.996 5.708 1.00 0.00 48 GLY A N 4
ATOM 4207 C CA . GLY A 1 48 ? -12.789 -3.167 4.925 1.00 0.00 48 GLY A CA 4
ATOM 4208 C C . GLY A 1 48 ? -12.560 -3.991 3.673 1.00 0.00 48 GLY A C 4
ATOM 4209 O O . GLY A 1 48 ? -11.848 -4.994 3.704 1.00 0.00 48 GLY A O 4
ATOM 4213 N N . GLN A 1 49 ? -13.170 -3.567 2.571 1.00 0.00 49 GLN A N 4
ATOM 4214 C CA . GLN A 1 49 ? -13.032 -4.273 1.304 1.00 0.00 49 GLN A CA 4
ATOM 4215 C C . GLN A 1 49 ? -11.614 -4.140 0.759 1.00 0.00 49 GLN A C 4
ATOM 4216 O O . GLN A 1 49 ? -11.373 -3.422 -0.212 1.00 0.00 49 GLN A O 4
ATOM 4230 N N . PHE A 1 50 ? -10.679 -4.838 1.394 1.00 0.00 50 PHE A N 4
ATOM 4231 C CA . PHE A 1 50 ? -9.278 -4.806 0.979 1.00 0.00 50 PHE A CA 4
ATOM 4232 C C . PHE A 1 50 ? -9.147 -4.998 -0.530 1.00 0.00 50 PHE A C 4
ATOM 4233 O O . PHE A 1 50 ? -10.059 -5.504 -1.183 1.00 0.00 50 PHE A O 4
ATOM 4250 N N . TYR A 1 51 ? -8.007 -4.589 -1.077 1.00 0.00 51 TYR A N 4
ATOM 4251 C CA . TYR A 1 51 ? -7.760 -4.717 -2.509 1.00 0.00 51 TYR A CA 4
ATOM 4252 C C . TYR A 1 51 ? -6.267 -4.659 -2.812 1.00 0.00 51 TYR A C 4
ATOM 4253 O O . TYR A 1 51 ? -5.552 -3.800 -2.297 1.00 0.00 51 TYR A O 4
ATOM 4271 N N . ASN A 1 52 ? -5.804 -5.578 -3.651 1.00 0.00 52 ASN A N 4
ATOM 4272 C CA . ASN A 1 52 ? -4.395 -5.632 -4.024 1.00 0.00 52 ASN A CA 4
ATOM 4273 C C . ASN A 1 52 ? -3.949 -4.317 -4.655 1.00 0.00 52 ASN A C 4
ATOM 4274 O O . ASN A 1 52 ? -4.633 -3.769 -5.519 1.00 0.00 52 ASN A O 4
ATOM 4285 N N . SER A 1 53 ? -2.798 -3.815 -4.217 1.00 0.00 53 SER A N 4
ATOM 4286 C CA . SER A 1 53 ? -2.260 -2.564 -4.740 1.00 0.00 53 SER A CA 4
ATOM 4287 C C . SER A 1 53 ? -2.150 -2.608 -6.260 1.00 0.00 53 SER A C 4
ATOM 4288 O O . SER A 1 53 ? -2.239 -1.579 -6.930 1.00 0.00 53 SER A O 4
ATOM 4296 N N . LYS A 1 54 ? -1.957 -3.808 -6.799 1.00 0.00 54 LYS A N 4
ATOM 4297 C CA . LYS A 1 54 ? -1.838 -3.986 -8.241 1.00 0.00 54 LYS A CA 4
ATOM 4298 C C . LYS A 1 54 ? -3.214 -4.056 -8.907 1.00 0.00 54 LYS A C 4
ATOM 4299 O O . LYS A 1 54 ? -3.314 -4.216 -10.123 1.00 0.00 54 LYS A O 4
ATOM 4318 N N . ARG A 1 55 ? -4.272 -3.932 -8.106 1.00 0.00 55 ARG A N 4
ATOM 4319 C CA . ARG A 1 55 ? -5.634 -3.980 -8.629 1.00 0.00 55 ARG A CA 4
ATOM 4320 C C . ARG A 1 55 ? -6.394 -2.690 -8.320 1.00 0.00 55 ARG A C 4
ATOM 4321 O O . ARG A 1 55 ? -7.572 -2.561 -8.654 1.00 0.00 55 ARG A O 4
ATOM 4342 N N . ILE A 1 56 ? -5.716 -1.738 -7.687 1.00 0.00 56 ILE A N 4
ATOM 4343 C CA . ILE A 1 56 ? -6.330 -0.462 -7.342 1.00 0.00 56 ILE A CA 4
ATOM 4344 C C . ILE A 1 56 ? -5.946 0.616 -8.352 1.00 0.00 56 ILE A C 4
ATOM 4345 O O . ILE A 1 56 ? -4.890 0.542 -8.982 1.00 0.00 56 ILE A O 4
ATOM 4361 N N . ASP A 1 57 ? -6.809 1.614 -8.501 1.00 0.00 57 ASP A N 4
ATOM 4362 C CA . ASP A 1 57 ? -6.559 2.705 -9.436 1.00 0.00 57 ASP A CA 4
ATOM 4363 C C . ASP A 1 57 ? -6.206 3.990 -8.693 1.00 0.00 57 ASP A C 4
ATOM 4364 O O . ASP A 1 57 ? -7.046 4.873 -8.526 1.00 0.00 57 ASP A O 4
ATOM 4373 N N . PHE A 1 58 ? -4.956 4.086 -8.251 1.00 0.00 58 PHE A N 4
ATOM 4374 C CA . PHE A 1 58 ? -4.489 5.264 -7.528 1.00 0.00 58 PHE A CA 4
ATOM 4375 C C . PHE A 1 58 ? -4.662 6.527 -8.366 1.00 0.00 58 PHE A C 4
ATOM 4376 O O . PHE A 1 58 ? -4.754 7.631 -7.831 1.00 0.00 58 PHE A O 4
ATOM 4393 N N . ASP A 1 59 ? -4.700 6.355 -9.683 1.00 0.00 59 ASP A N 4
ATOM 4394 C CA . ASP A 1 59 ? -4.857 7.480 -10.599 1.00 0.00 59 ASP A CA 4
ATOM 4395 C C . ASP A 1 59 ? -6.140 8.252 -10.309 1.00 0.00 59 ASP A C 4
ATOM 4396 O O . ASP A 1 59 ? -6.234 9.447 -10.593 1.00 0.00 59 ASP A O 4
ATOM 4405 N N . LEU A 1 60 ? -7.129 7.566 -9.746 1.00 0.00 60 LEU A N 4
ATOM 4406 C CA . LEU A 1 60 ? -8.403 8.190 -9.421 1.00 0.00 60 LEU A CA 4
ATOM 4407 C C . LEU A 1 60 ? -8.444 8.622 -7.960 1.00 0.00 60 LEU A C 4
ATOM 4408 O O . LEU A 1 60 ? -9.510 8.672 -7.347 1.00 0.00 60 LEU A O 4
ATOM 4424 N N . TYR A 1 61 ? -7.277 8.934 -7.408 1.00 0.00 61 TYR A N 4
ATOM 4425 C CA . TYR A 1 61 ? -7.177 9.362 -6.020 1.00 0.00 61 TYR A CA 4
ATOM 4426 C C . TYR A 1 61 ? -6.076 10.405 -5.851 1.00 0.00 61 TYR A C 4
ATOM 4427 O O . TYR A 1 61 ? -6.306 11.479 -5.296 1.00 0.00 61 TYR A O 4
ATOM 4445 N N . THR A 1 62 ? -4.882 10.079 -6.334 1.00 0.00 62 THR A N 4
ATOM 4446 C CA . THR A 1 62 ? -3.744 10.987 -6.237 1.00 0.00 62 THR A CA 4
ATOM 4447 C C . THR A 1 62 ? -3.870 12.127 -7.243 1.00 0.00 62 THR A C 4
ATOM 4448 O O . THR A 1 62 ? -3.604 11.891 -8.440 1.00 0.00 62 THR A O 4
ATOM 4460 N N . SER B 2 1 ? 17.346 11.441 -7.550 1.00 1.74 63 SER B N 4
ATOM 4461 C CA . SER B 2 1 ? 15.916 11.065 -7.407 1.00 0.57 63 SER B CA 4
ATOM 4462 C C . SER B 2 1 ? 15.768 9.612 -6.968 1.00 0.32 63 SER B C 4
ATOM 4463 O O . SER B 2 1 ? 15.518 8.728 -7.787 1.00 0.57 63 SER B O 4
ATOM 4473 N N . HIS B 2 2 ? 15.925 9.373 -5.670 1.00 0.01 64 HIS B N 4
ATOM 4474 C CA . HIS B 2 2 ? 15.811 8.027 -5.121 1.00 0.01 64 HIS B CA 4
ATOM 4475 C C . HIS B 2 2 ? 15.024 8.037 -3.814 1.00 0.01 64 HIS B C 4
ATOM 4476 O O . HIS B 2 2 ? 15.485 8.571 -2.805 1.00 0.01 64 HIS B O 4
ATOM 4491 N N . ARG B 2 3 ? 13.834 7.444 -3.839 1.00 0.01 65 ARG B N 4
ATOM 4492 C CA . ARG B 2 3 ? 12.984 7.387 -2.656 1.00 0.01 65 ARG B CA 4
ATOM 4493 C C . ARG B 2 3 ? 13.421 6.255 -1.726 1.00 0.01 65 ARG B C 4
ATOM 4494 O O . ARG B 2 3 ? 14.046 5.287 -2.159 1.00 0.01 65 ARG B O 4
ATOM 4515 N N . PRO B 2 4 ? 13.093 6.368 -0.430 1.00 0.01 66 PRO B N 4
ATOM 4516 C CA . PRO B 2 4 ? 13.450 5.360 0.571 1.00 0.01 66 PRO B CA 4
ATOM 4517 C C . PRO B 2 4 ? 12.586 4.105 0.475 1.00 0.01 66 PRO B C 4
ATOM 4518 O O . PRO B 2 4 ? 11.643 4.046 -0.313 1.00 0.00 66 PRO B O 4
ATOM 4529 N N . PRO B 2 5 ? 12.906 3.081 1.283 1.00 0.01 67 PRO B N 4
ATOM 4530 C CA . PRO B 2 5 ? 12.169 1.824 1.296 1.00 0.01 67 PRO B CA 4
ATOM 4531 C C . PRO B 2 5 ? 10.981 1.860 2.256 1.00 0.01 67 PRO B C 4
ATOM 4532 O O . PRO B 2 5 ? 11.073 2.423 3.347 1.00 0.00 67 PRO B O 4
ATOM 4543 N N . PRO B 2 6 ? 9.844 1.259 1.863 1.00 0.01 68 PRO B N 4
ATOM 4544 C CA . PRO B 2 6 ? 8.640 1.231 2.697 1.00 0.00 68 PRO B CA 4
ATOM 4545 C C . PRO B 2 6 ? 8.802 0.338 3.924 1.00 0.01 68 PRO B C 4
ATOM 4546 O O . PRO B 2 6 ? 9.702 -0.500 3.978 1.00 0.00 68 PRO B O 4
ATOM 4557 N N . PRO B 2 7 ? 7.927 0.506 4.929 1.00 0.01 69 PRO B N 4
ATOM 4558 C CA . PRO B 2 7 ? 7.974 -0.290 6.158 1.00 0.01 69 PRO B CA 4
ATOM 4559 C C . PRO B 2 7 ? 7.760 -1.774 5.894 1.00 0.01 69 PRO B C 4
ATOM 4560 O O . PRO B 2 7 ? 7.579 -2.194 4.752 1.00 0.01 69 PRO B O 4
ATOM 4571 N N . GLY B 2 8 ? 7.780 -2.561 6.962 1.00 0.44 70 GLY B N 4
ATOM 4572 C CA . GLY B 2 8 ? 7.583 -3.990 6.835 1.00 0.65 70 GLY B CA 4
ATOM 4573 C C . GLY B 2 8 ? 8.824 -4.707 6.349 1.00 0.50 70 GLY B C 4
ATOM 4574 O O . GLY B 2 8 ? 9.865 -4.670 7.006 1.00 0.56 70 GLY B O 4
ATOM 4578 N N . HIS B 2 9 ? 8.718 -5.359 5.196 1.00 0.43 71 HIS B N 4
ATOM 4579 C CA . HIS B 2 9 ? 9.846 -6.084 4.626 1.00 0.26 71 HIS B CA 4
ATOM 4580 C C . HIS B 2 9 ? 10.213 -7.272 5.512 1.00 1.40 71 HIS B C 4
ATOM 4581 O O . HIS B 2 9 ? 10.539 -7.105 6.687 1.00 2.07 71 HIS B O 4
ATOM 4596 N N . ARG B 2 10 ? 10.158 -8.471 4.940 1.00 2.21 72 ARG B N 4
ATOM 4597 C CA . ARG B 2 10 ? 10.485 -9.686 5.681 1.00 3.46 72 ARG B CA 4
ATOM 4598 C C . ARG B 2 10 ? 11.461 -10.554 4.894 1.00 4.52 72 ARG B C 4
ATOM 4599 O O . ARG B 2 10 ? 11.416 -10.599 3.665 1.00 5.58 72 ARG B O 4
ATOM 4620 N N . VAL B 2 11 ? 12.341 -11.244 5.613 1.00 4.34 73 VAL B N 4
ATOM 4621 C CA . VAL B 2 11 ? 13.328 -12.113 4.983 1.00 5.27 73 VAL B CA 4
ATOM 4622 C C . VAL B 2 11 ? 13.880 -13.128 5.978 1.00 4.88 73 VAL B C 4
ATOM 4623 O O . VAL B 2 11 ? 13.740 -12.897 7.197 1.00 4.84 73 VAL B O 4
ATOM 4637 N N . ASP A 1 1 ? -4.984 14.373 -0.545 1.00 0.00 1 ASP A N 5
ATOM 4638 C CA . ASP A 1 1 ? -4.156 13.180 -0.863 1.00 0.00 1 ASP A CA 5
ATOM 4639 C C . ASP A 1 1 ? -4.672 11.942 -0.137 1.00 0.00 1 ASP A C 5
ATOM 4640 O O . ASP A 1 1 ? -4.395 11.745 1.047 1.00 0.00 1 ASP A O 5
ATOM 4651 N N . VAL A 1 2 ? -5.423 11.112 -0.852 1.00 0.00 2 VAL A N 5
ATOM 4652 C CA . VAL A 1 2 ? -5.978 9.895 -0.277 1.00 0.00 2 VAL A CA 5
ATOM 4653 C C . VAL A 1 2 ? -4.882 8.881 0.030 1.00 0.00 2 VAL A C 5
ATOM 4654 O O . VAL A 1 2 ? -4.208 8.390 -0.874 1.00 0.00 2 VAL A O 5
ATOM 4667 N N . MET A 1 3 ? -4.712 8.569 1.311 1.00 0.00 3 MET A N 5
ATOM 4668 C CA . MET A 1 3 ? -3.701 7.608 1.733 1.00 0.00 3 MET A CA 5
ATOM 4669 C C . MET A 1 3 ? -4.196 6.183 1.516 1.00 0.00 3 MET A C 5
ATOM 4670 O O . MET A 1 3 ? -5.398 5.949 1.385 1.00 0.00 3 MET A O 5
ATOM 4684 N N . TRP A 1 4 ? -3.268 5.233 1.473 1.00 0.00 4 TRP A N 5
ATOM 4685 C CA . TRP A 1 4 ? -3.629 3.835 1.263 1.00 0.00 4 TRP A CA 5
ATOM 4686 C C . TRP A 1 4 ? -2.720 2.891 2.042 1.00 0.00 4 TRP A C 5
ATOM 4687 O O . TRP A 1 4 ? -1.522 2.803 1.774 1.00 0.00 4 TRP A O 5
ATOM 4708 N N . GLU A 1 5 ? -3.305 2.172 2.994 1.00 0.00 5 GLU A N 5
ATOM 4709 C CA . GLU A 1 5 ? -2.555 1.216 3.801 1.00 0.00 5 GLU A CA 5
ATOM 4710 C C . GLU A 1 5 ? -2.170 0.003 2.963 1.00 0.00 5 GLU A C 5
ATOM 4711 O O . GLU A 1 5 ? -2.702 -0.197 1.873 1.00 0.00 5 GLU A O 5
ATOM 4723 N N . TYR A 1 6 ? -1.250 -0.805 3.476 1.00 0.00 6 TYR A N 5
ATOM 4724 C CA . TYR A 1 6 ? -0.806 -2.001 2.767 1.00 0.00 6 TYR A CA 5
ATOM 4725 C C . TYR A 1 6 ? -0.215 -3.028 3.732 1.00 0.00 6 TYR A C 5
ATOM 4726 O O . TYR A 1 6 ? 0.604 -2.692 4.589 1.00 0.00 6 TYR A O 5
ATOM 4744 N N . LYS A 1 7 ? -0.630 -4.281 3.577 1.00 0.00 7 LYS A N 5
ATOM 4745 C CA . LYS A 1 7 ? -0.137 -5.363 4.421 1.00 0.00 7 LYS A CA 5
ATOM 4746 C C . LYS A 1 7 ? 0.357 -6.521 3.564 1.00 0.00 7 LYS A C 5
ATOM 4747 O O . LYS A 1 7 ? -0.372 -7.034 2.714 1.00 0.00 7 LYS A O 5
ATOM 4766 N N . TRP A 1 8 ? 1.602 -6.926 3.787 1.00 0.00 8 TRP A N 5
ATOM 4767 C CA . TRP A 1 8 ? 2.197 -8.020 3.032 1.00 0.00 8 TRP A CA 5
ATOM 4768 C C . TRP A 1 8 ? 1.409 -9.308 3.235 1.00 0.00 8 TRP A C 5
ATOM 4769 O O . TRP A 1 8 ? 0.937 -9.919 2.275 1.00 0.00 8 TRP A O 5
ATOM 4790 N N . GLU A 1 9 ? 1.268 -9.712 4.490 1.00 0.00 9 GLU A N 5
ATOM 4791 C CA . GLU A 1 9 ? 0.533 -10.927 4.825 1.00 0.00 9 GLU A CA 5
ATOM 4792 C C . GLU A 1 9 ? -0.960 -10.743 4.565 1.00 0.00 9 GLU A C 5
ATOM 4793 O O . GLU A 1 9 ? -1.467 -9.621 4.580 1.00 0.00 9 GLU A O 5
ATOM 4805 N N . ASN A 1 10 ? -1.657 -11.848 4.326 1.00 0.00 10 ASN A N 5
ATOM 4806 C CA . ASN A 1 10 ? -3.091 -11.803 4.061 1.00 0.00 10 ASN A CA 5
ATOM 4807 C C . ASN A 1 10 ? -3.891 -12.121 5.320 1.00 0.00 10 ASN A C 5
ATOM 4808 O O . ASN A 1 10 ? -4.906 -12.816 5.265 1.00 0.00 10 ASN A O 5
ATOM 4819 N N . THR A 1 11 ? -3.427 -11.606 6.454 1.00 0.00 11 THR A N 5
ATOM 4820 C CA . THR A 1 11 ? -4.098 -11.834 7.726 1.00 0.00 11 THR A CA 5
ATOM 4821 C C . THR A 1 11 ? -4.696 -10.540 8.266 1.00 0.00 11 THR A C 5
ATOM 4822 O O . THR A 1 11 ? -4.291 -9.445 7.873 1.00 0.00 11 THR A O 5
ATOM 4833 N N . GLY A 1 12 ? -5.652 -10.673 9.178 1.00 0.00 12 GLY A N 5
ATOM 4834 C CA . GLY A 1 12 ? -6.281 -9.506 9.767 1.00 0.00 12 GLY A CA 5
ATOM 4835 C C . GLY A 1 12 ? -5.504 -8.971 10.957 1.00 0.00 12 GLY A C 5
ATOM 4836 O O . GLY A 1 12 ? -5.872 -7.950 11.537 1.00 0.00 12 GLY A O 5
ATOM 4840 N N . ASP A 1 13 ? -4.426 -9.662 11.321 1.00 0.00 13 ASP A N 5
ATOM 4841 C CA . ASP A 1 13 ? -3.596 -9.253 12.448 1.00 0.00 13 ASP A CA 5
ATOM 4842 C C . ASP A 1 13 ? -2.205 -8.830 11.983 1.00 0.00 13 ASP A C 5
ATOM 4843 O O . ASP A 1 13 ? -1.534 -8.040 12.648 1.00 0.00 13 ASP A O 5
ATOM 4852 N N . ALA A 1 14 ? -1.774 -9.359 10.837 1.00 0.00 14 ALA A N 5
ATOM 4853 C CA . ALA A 1 14 ? -0.458 -9.034 10.287 1.00 0.00 14 ALA A CA 5
ATOM 4854 C C . ALA A 1 14 ? -0.190 -7.533 10.336 1.00 0.00 14 ALA A C 5
ATOM 4855 O O . ALA A 1 14 ? -1.112 -6.733 10.495 1.00 0.00 14 ALA A O 5
ATOM 4862 N N . GLU A 1 15 ? 1.078 -7.156 10.196 1.00 0.00 15 GLU A N 5
ATOM 4863 C CA . GLU A 1 15 ? 1.466 -5.752 10.222 1.00 0.00 15 GLU A CA 5
ATOM 4864 C C . GLU A 1 15 ? 0.590 -4.930 9.291 1.00 0.00 15 GLU A C 5
ATOM 4865 O O . GLU A 1 15 ? 0.168 -5.401 8.234 1.00 0.00 15 GLU A O 5
ATOM 4877 N N . LEU A 1 16 ? 0.314 -3.702 9.696 1.00 0.00 16 LEU A N 5
ATOM 4878 C CA . LEU A 1 16 ? -0.521 -2.807 8.905 1.00 0.00 16 LEU A CA 5
ATOM 4879 C C . LEU A 1 16 ? 0.186 -1.483 8.634 1.00 0.00 16 LEU A C 5
ATOM 4880 O O . LEU A 1 16 ? 0.161 -0.572 9.462 1.00 0.00 16 LEU A O 5
ATOM 4896 N N . TYR A 1 17 ? 0.803 -1.380 7.462 1.00 0.00 17 TYR A N 5
ATOM 4897 C CA . TYR A 1 17 ? 1.502 -0.163 7.070 1.00 0.00 17 TYR A CA 5
ATOM 4898 C C . TYR A 1 17 ? 0.757 0.525 5.931 1.00 0.00 17 TYR A C 5
ATOM 4899 O O . TYR A 1 17 ? -0.406 0.222 5.668 1.00 0.00 17 TYR A O 5
ATOM 4917 N N . GLY A 1 18 ? 1.435 1.441 5.250 1.00 0.00 18 GLY A N 5
ATOM 4918 C CA . GLY A 1 18 ? 0.829 2.141 4.143 1.00 0.00 18 GLY A CA 5
ATOM 4919 C C . GLY A 1 18 ? 0.089 3.411 4.537 1.00 0.00 18 GLY A C 5
ATOM 4920 O O . GLY A 1 18 ? -0.798 3.849 3.805 1.00 0.00 18 GLY A O 5
ATOM 4924 N N . PRO A 1 19 ? 0.425 4.055 5.672 1.00 0.00 19 PRO A N 5
ATOM 4925 C CA . PRO A 1 19 ? -0.243 5.289 6.082 1.00 0.00 19 PRO A CA 5
ATOM 4926 C C . PRO A 1 19 ? 0.286 6.503 5.319 1.00 0.00 19 PRO A C 5
ATOM 4927 O O . PRO A 1 19 ? 0.278 7.623 5.829 1.00 0.00 19 PRO A O 5
ATOM 4938 N N . PHE A 1 20 ? 0.752 6.265 4.095 1.00 0.00 20 PHE A N 5
ATOM 4939 C CA . PHE A 1 20 ? 1.295 7.321 3.252 1.00 0.00 20 PHE A CA 5
ATOM 4940 C C . PHE A 1 20 ? 0.277 7.748 2.199 1.00 0.00 20 PHE A C 5
ATOM 4941 O O . PHE A 1 20 ? -0.723 7.066 1.975 1.00 0.00 20 PHE A O 5
ATOM 4958 N N . THR A 1 21 ? 0.538 8.880 1.558 1.00 0.00 21 THR A N 5
ATOM 4959 C CA . THR A 1 21 ? -0.355 9.401 0.528 1.00 0.00 21 THR A CA 5
ATOM 4960 C C . THR A 1 21 ? -0.378 8.487 -0.690 1.00 0.00 21 THR A C 5
ATOM 4961 O O . THR A 1 21 ? 0.624 7.853 -1.022 1.00 0.00 21 THR A O 5
ATOM 4972 N N . SER A 1 22 ? -1.529 8.431 -1.362 1.00 0.00 22 SER A N 5
ATOM 4973 C CA . SER A 1 22 ? -1.679 7.602 -2.557 1.00 0.00 22 SER A CA 5
ATOM 4974 C C . SER A 1 22 ? -0.496 7.808 -3.494 1.00 0.00 22 SER A C 5
ATOM 4975 O O . SER A 1 22 ? -0.092 6.898 -4.218 1.00 0.00 22 SER A O 5
ATOM 4983 N N . ALA A 1 23 ? 0.057 9.014 -3.460 1.00 0.00 23 ALA A N 5
ATOM 4984 C CA . ALA A 1 23 ? 1.199 9.361 -4.286 1.00 0.00 23 ALA A CA 5
ATOM 4985 C C . ALA A 1 23 ? 2.419 8.538 -3.891 1.00 0.00 23 ALA A C 5
ATOM 4986 O O . ALA A 1 23 ? 3.132 8.013 -4.746 1.00 0.00 23 ALA A O 5
ATOM 4993 N N . GLN A 1 24 ? 2.648 8.429 -2.587 1.00 0.00 24 GLN A N 5
ATOM 4994 C CA . GLN A 1 24 ? 3.778 7.667 -2.070 1.00 0.00 24 GLN A CA 5
ATOM 4995 C C . GLN A 1 24 ? 3.556 6.175 -2.273 1.00 0.00 24 GLN A C 5
ATOM 4996 O O . GLN A 1 24 ? 4.498 5.422 -2.523 1.00 0.00 24 GLN A O 5
ATOM 5010 N N . MET A 1 25 ? 2.302 5.760 -2.175 1.00 0.00 25 MET A N 5
ATOM 5011 C CA . MET A 1 25 ? 1.944 4.360 -2.357 1.00 0.00 25 MET A CA 5
ATOM 5012 C C . MET A 1 25 ? 2.015 3.982 -3.831 1.00 0.00 25 MET A C 5
ATOM 5013 O O . MET A 1 25 ? 2.541 2.928 -4.189 1.00 0.00 25 MET A O 5
ATOM 5027 N N . GLN A 1 26 ? 1.489 4.856 -4.682 1.00 0.00 26 GLN A N 5
ATOM 5028 C CA . GLN A 1 26 ? 1.498 4.620 -6.120 1.00 0.00 26 GLN A CA 5
ATOM 5029 C C . GLN A 1 26 ? 2.928 4.465 -6.628 1.00 0.00 26 GLN A C 5
ATOM 5030 O O . GLN A 1 26 ? 3.196 3.663 -7.521 1.00 0.00 26 GLN A O 5
ATOM 5044 N N . THR A 1 27 ? 3.844 5.233 -6.044 1.00 0.00 27 THR A N 5
ATOM 5045 C CA . THR A 1 27 ? 5.246 5.173 -6.433 1.00 0.00 27 THR A CA 5
ATOM 5046 C C . THR A 1 27 ? 5.845 3.819 -6.069 1.00 0.00 27 THR A C 5
ATOM 5047 O O . THR A 1 27 ? 6.474 3.162 -6.900 1.00 0.00 27 THR A O 5
ATOM 5058 N N . TRP A 1 28 ? 5.640 3.406 -4.821 1.00 0.00 28 TRP A N 5
ATOM 5059 C CA . TRP A 1 28 ? 6.152 2.131 -4.341 1.00 0.00 28 TRP A CA 5
ATOM 5060 C C . TRP A 1 28 ? 5.476 0.970 -5.063 1.00 0.00 28 TRP A C 5
ATOM 5061 O O . TRP A 1 28 ? 6.134 0.017 -5.480 1.00 0.00 28 TRP A O 5
ATOM 5082 N N . VAL A 1 29 ? 4.159 1.061 -5.211 1.00 0.00 29 VAL A N 5
ATOM 5083 C CA . VAL A 1 29 ? 3.392 0.023 -5.889 1.00 0.00 29 VAL A CA 5
ATOM 5084 C C . VAL A 1 29 ? 3.769 -0.054 -7.366 1.00 0.00 29 VAL A C 5
ATOM 5085 O O . VAL A 1 29 ? 3.719 -1.124 -7.975 1.00 0.00 29 VAL A O 5
ATOM 5098 N N . SER A 1 30 ? 4.143 1.086 -7.937 1.00 0.00 30 SER A N 5
ATOM 5099 C CA . SER A 1 30 ? 4.525 1.149 -9.344 1.00 0.00 30 SER A CA 5
ATOM 5100 C C . SER A 1 30 ? 6.029 0.953 -9.513 1.00 0.00 30 SER A C 5
ATOM 5101 O O . SER A 1 30 ? 6.481 0.383 -10.505 1.00 0.00 30 SER A O 5
ATOM 5109 N N . GLU A 1 31 ? 6.798 1.431 -8.539 1.00 0.00 31 GLU A N 5
ATOM 5110 C CA . GLU A 1 31 ? 8.251 1.308 -8.585 1.00 0.00 31 GLU A CA 5
ATOM 5111 C C . GLU A 1 31 ? 8.674 -0.153 -8.709 1.00 0.00 31 GLU A C 5
ATOM 5112 O O . GLU A 1 31 ? 9.721 -0.460 -9.281 1.00 0.00 31 GLU A O 5
ATOM 5124 N N . GLY A 1 32 ? 7.856 -1.050 -8.170 1.00 0.00 32 GLY A N 5
ATOM 5125 C CA . GLY A 1 32 ? 8.165 -2.468 -8.229 1.00 0.00 32 GLY A CA 5
ATOM 5126 C C . GLY A 1 32 ? 8.495 -3.056 -6.870 1.00 0.00 32 GLY A C 5
ATOM 5127 O O . GLY A 1 32 ? 8.831 -4.235 -6.763 1.00 0.00 32 GLY A O 5
ATOM 5131 N N . TYR A 1 33 ? 8.400 -2.235 -5.826 1.00 0.00 33 TYR A N 5
ATOM 5132 C CA . TYR A 1 33 ? 8.692 -2.685 -4.469 1.00 0.00 33 TYR A CA 5
ATOM 5133 C C . TYR A 1 33 ? 7.849 -3.902 -4.102 1.00 0.00 33 TYR A C 5
ATOM 5134 O O . TYR A 1 33 ? 8.250 -4.720 -3.274 1.00 0.00 33 TYR A O 5
ATOM 5152 N N . PHE A 1 34 ? 6.678 -4.018 -4.723 1.00 0.00 34 PHE A N 5
ATOM 5153 C CA . PHE A 1 34 ? 5.779 -5.137 -4.459 1.00 0.00 34 PHE A CA 5
ATOM 5154 C C . PHE A 1 34 ? 5.593 -5.990 -5.712 1.00 0.00 34 PHE A C 5
ATOM 5155 O O . PHE A 1 34 ? 4.605 -5.844 -6.432 1.00 0.00 34 PHE A O 5
ATOM 5172 N N . PRO A 1 35 ? 6.546 -6.897 -5.991 1.00 0.00 35 PRO A N 5
ATOM 5173 C CA . PRO A 1 35 ? 6.481 -7.774 -7.164 1.00 0.00 35 PRO A CA 5
ATOM 5174 C C . PRO A 1 35 ? 5.184 -8.573 -7.218 1.00 0.00 35 PRO A C 5
ATOM 5175 O O . PRO A 1 35 ? 4.726 -8.960 -8.294 1.00 0.00 35 PRO A O 5
ATOM 5186 N N . ASP A 1 36 ? 4.597 -8.820 -6.052 1.00 0.00 36 ASP A N 5
ATOM 5187 C CA . ASP A 1 36 ? 3.357 -9.575 -5.967 1.00 0.00 36 ASP A CA 5
ATOM 5188 C C . ASP A 1 36 ? 2.219 -8.706 -5.430 1.00 0.00 36 ASP A C 5
ATOM 5189 O O . ASP A 1 36 ? 1.155 -9.214 -5.074 1.00 0.00 36 ASP A O 5
ATOM 5198 N N . GLY A 1 37 ? 2.445 -7.396 -5.370 1.00 0.00 37 GLY A N 5
ATOM 5199 C CA . GLY A 1 37 ? 1.427 -6.495 -4.871 1.00 0.00 37 GLY A CA 5
ATOM 5200 C C . GLY A 1 37 ? 1.262 -6.600 -3.370 1.00 0.00 37 GLY A C 5
ATOM 5201 O O . GLY A 1 37 ? 2.071 -7.238 -2.694 1.00 0.00 37 GLY A O 5
ATOM 5205 N N . VAL A 1 38 ? 0.216 -5.979 -2.844 1.00 0.00 38 VAL A N 5
ATOM 5206 C CA . VAL A 1 38 ? -0.047 -6.010 -1.413 1.00 0.00 38 VAL A CA 5
ATOM 5207 C C . VAL A 1 38 ? -1.505 -5.688 -1.118 1.00 0.00 38 VAL A C 5
ATOM 5208 O O . VAL A 1 38 ? -2.206 -5.112 -1.950 1.00 0.00 38 VAL A O 5
ATOM 5221 N N . TYR A 1 39 ? -1.956 -6.059 0.074 1.00 0.00 39 TYR A N 5
ATOM 5222 C CA . TYR A 1 39 ? -3.327 -5.806 0.484 1.00 0.00 39 TYR A CA 5
ATOM 5223 C C . TYR A 1 39 ? -3.512 -4.325 0.788 1.00 0.00 39 TYR A C 5
ATOM 5224 O O . TYR A 1 39 ? -3.284 -3.878 1.912 1.00 0.00 39 TYR A O 5
ATOM 5242 N N . CYS A 1 40 ? -3.905 -3.564 -0.228 1.00 0.00 40 CYS A N 5
ATOM 5243 C CA . CYS A 1 40 ? -4.093 -2.128 -0.073 1.00 0.00 40 CYS A CA 5
ATOM 5244 C C . CYS A 1 40 ? -5.520 -1.781 0.338 1.00 0.00 40 CYS A C 5
ATOM 5245 O O . CYS A 1 40 ? -6.457 -2.544 0.098 1.00 0.00 40 CYS A O 5
ATOM 5253 N N . ARG A 1 41 ? -5.666 -0.616 0.962 1.00 0.00 41 ARG A N 5
ATOM 5254 C CA . ARG A 1 41 ? -6.963 -0.138 1.418 1.00 0.00 41 ARG A CA 5
ATOM 5255 C C . ARG A 1 41 ? -6.849 1.271 1.990 1.00 0.00 41 ARG A C 5
ATOM 5256 O O . ARG A 1 41 ? -5.869 1.603 2.654 1.00 0.00 41 ARG A O 5
ATOM 5277 N N . LYS A 1 42 ? -7.859 2.094 1.735 1.00 0.00 42 LYS A N 5
ATOM 5278 C CA . LYS A 1 42 ? -7.871 3.455 2.232 1.00 0.00 42 LYS A CA 5
ATOM 5279 C C . LYS A 1 42 ? -7.916 3.464 3.754 1.00 0.00 42 LYS A C 5
ATOM 5280 O O . LYS A 1 42 ? -8.766 2.816 4.365 1.00 0.00 42 LYS A O 5
ATOM 5299 N N . LEU A 1 43 ? -6.990 4.196 4.358 1.00 0.00 43 LEU A N 5
ATOM 5300 C CA . LEU A 1 43 ? -6.909 4.290 5.813 1.00 0.00 43 LEU A CA 5
ATOM 5301 C C . LEU A 1 43 ? -8.280 4.564 6.426 1.00 0.00 43 LEU A C 5
ATOM 5302 O O . LEU A 1 43 ? -8.692 3.894 7.373 1.00 0.00 43 LEU A O 5
ATOM 5318 N N . ASP A 1 44 ? -8.982 5.553 5.882 1.00 0.00 44 ASP A N 5
ATOM 5319 C CA . ASP A 1 44 ? -10.303 5.914 6.377 1.00 0.00 44 ASP A CA 5
ATOM 5320 C C . ASP A 1 44 ? -11.345 5.840 5.258 1.00 0.00 44 ASP A C 5
ATOM 5321 O O . ASP A 1 44 ? -11.226 6.537 4.250 1.00 0.00 44 ASP A O 5
ATOM 5330 N N . PRO A 1 45 ? -12.387 4.996 5.412 1.00 0.00 45 PRO A N 5
ATOM 5331 C CA . PRO A 1 45 ? -12.585 4.141 6.586 1.00 0.00 45 PRO A CA 5
ATOM 5332 C C . PRO A 1 45 ? -11.699 2.896 6.546 1.00 0.00 45 PRO A C 5
ATOM 5333 O O . PRO A 1 45 ? -11.468 2.325 5.481 1.00 0.00 45 PRO A O 5
ATOM 5344 N N . PRO A 1 46 ? -11.189 2.456 7.711 1.00 0.00 46 PRO A N 5
ATOM 5345 C CA . PRO A 1 46 ? -10.330 1.279 7.799 1.00 0.00 46 PRO A CA 5
ATOM 5346 C C . PRO A 1 46 ? -11.124 -0.019 7.919 1.00 0.00 46 PRO A C 5
ATOM 5347 O O . PRO A 1 46 ? -12.021 -0.133 8.753 1.00 0.00 46 PRO A O 5
ATOM 5358 N N . GLY A 1 47 ? -10.786 -0.996 7.082 1.00 0.00 47 GLY A N 5
ATOM 5359 C CA . GLY A 1 47 ? -11.476 -2.273 7.115 1.00 0.00 47 GLY A CA 5
ATOM 5360 C C . GLY A 1 47 ? -12.642 -2.334 6.148 1.00 0.00 47 GLY A C 5
ATOM 5361 O O . GLY A 1 47 ? -13.726 -1.830 6.438 1.00 0.00 47 GLY A O 5
ATOM 5365 N N . GLY A 1 48 ? -12.418 -2.957 4.995 1.00 0.00 48 GLY A N 5
ATOM 5366 C CA . GLY A 1 48 ? -13.468 -3.073 3.999 1.00 0.00 48 GLY A CA 5
ATOM 5367 C C . GLY A 1 48 ? -13.107 -4.028 2.880 1.00 0.00 48 GLY A C 5
ATOM 5368 O O . GLY A 1 48 ? -12.287 -4.928 3.063 1.00 0.00 48 GLY A O 5
ATOM 5372 N N . GLN A 1 49 ? -13.722 -3.831 1.718 1.00 0.00 49 GLN A N 5
ATOM 5373 C CA . GLN A 1 49 ? -13.463 -4.680 0.562 1.00 0.00 49 GLN A CA 5
ATOM 5374 C C . GLN A 1 49 ? -12.034 -4.496 0.069 1.00 0.00 49 GLN A C 5
ATOM 5375 O O . GLN A 1 49 ? -11.793 -3.846 -0.949 1.00 0.00 49 GLN A O 5
ATOM 5389 N N . PHE A 1 50 ? -11.090 -5.070 0.806 1.00 0.00 50 PHE A N 5
ATOM 5390 C CA . PHE A 1 50 ? -9.670 -4.979 0.465 1.00 0.00 50 PHE A CA 5
ATOM 5391 C C . PHE A 1 50 ? -9.438 -5.174 -1.032 1.00 0.00 50 PHE A C 5
ATOM 5392 O O . PHE A 1 50 ? -10.274 -5.746 -1.732 1.00 0.00 50 PHE A O 5
ATOM 5409 N N . TYR A 1 51 ? -8.296 -4.692 -1.515 1.00 0.00 51 TYR A N 5
ATOM 5410 C CA . TYR A 1 51 ? -7.952 -4.811 -2.927 1.00 0.00 51 TYR A CA 5
ATOM 5411 C C . TYR A 1 51 ? -6.442 -4.741 -3.126 1.00 0.00 51 TYR A C 5
ATOM 5412 O O . TYR A 1 51 ? -5.769 -3.889 -2.547 1.00 0.00 51 TYR A O 5
ATOM 5430 N N . ASN A 1 52 ? -5.916 -5.641 -3.949 1.00 0.00 52 ASN A N 5
ATOM 5431 C CA . ASN A 1 52 ? -4.485 -5.679 -4.226 1.00 0.00 52 ASN A CA 5
ATOM 5432 C C . ASN A 1 52 ? -4.015 -4.357 -4.826 1.00 0.00 52 ASN A C 5
ATOM 5433 O O . ASN A 1 52 ? -4.688 -3.779 -5.679 1.00 0.00 52 ASN A O 5
ATOM 5444 N N . SER A 1 53 ? -2.858 -3.884 -4.373 1.00 0.00 53 SER A N 5
ATOM 5445 C CA . SER A 1 53 ? -2.300 -2.629 -4.866 1.00 0.00 53 SER A CA 5
ATOM 5446 C C . SER A 1 53 ? -2.193 -2.638 -6.388 1.00 0.00 53 SER A C 5
ATOM 5447 O O . SER A 1 53 ? -2.303 -1.598 -7.035 1.00 0.00 53 SER A O 5
ATOM 5455 N N . LYS A 1 54 ? -1.980 -3.823 -6.953 1.00 0.00 54 LYS A N 5
ATOM 5456 C CA . LYS A 1 54 ? -1.862 -3.969 -8.398 1.00 0.00 54 LYS A CA 5
ATOM 5457 C C . LYS A 1 54 ? -3.233 -3.936 -9.075 1.00 0.00 54 LYS A C 5
ATOM 5458 O O . LYS A 1 54 ? -3.325 -3.977 -10.302 1.00 0.00 54 LYS A O 5
ATOM 5477 N N . ARG A 1 55 ? -4.296 -3.865 -8.276 1.00 0.00 55 ARG A N 5
ATOM 5478 C CA . ARG A 1 55 ? -5.653 -3.830 -8.813 1.00 0.00 55 ARG A CA 5
ATOM 5479 C C . ARG A 1 55 ? -6.349 -2.504 -8.502 1.00 0.00 55 ARG A C 5
ATOM 5480 O O . ARG A 1 55 ? -7.519 -2.319 -8.835 1.00 0.00 55 ARG A O 5
ATOM 5501 N N . ILE A 1 56 ? -5.627 -1.585 -7.866 1.00 0.00 56 ILE A N 5
ATOM 5502 C CA . ILE A 1 56 ? -6.185 -0.285 -7.520 1.00 0.00 56 ILE A CA 5
ATOM 5503 C C . ILE A 1 56 ? -5.614 0.810 -8.415 1.00 0.00 56 ILE A C 5
ATOM 5504 O O . ILE A 1 56 ? -4.496 0.695 -8.918 1.00 0.00 56 ILE A O 5
ATOM 5520 N N . ASP A 1 57 ? -6.388 1.873 -8.608 1.00 0.00 57 ASP A N 5
ATOM 5521 C CA . ASP A 1 57 ? -5.959 2.990 -9.442 1.00 0.00 57 ASP A CA 5
ATOM 5522 C C . ASP A 1 57 ? -5.754 4.249 -8.605 1.00 0.00 57 ASP A C 5
ATOM 5523 O O . ASP A 1 57 ? -6.682 5.033 -8.408 1.00 0.00 57 ASP A O 5
ATOM 5532 N N . PHE A 1 58 ? -4.532 4.435 -8.115 1.00 0.00 58 PHE A N 5
ATOM 5533 C CA . PHE A 1 58 ? -4.206 5.599 -7.299 1.00 0.00 58 PHE A CA 5
ATOM 5534 C C . PHE A 1 58 ? -4.320 6.886 -8.111 1.00 0.00 58 PHE A C 5
ATOM 5535 O O . PHE A 1 58 ? -4.529 7.965 -7.557 1.00 0.00 58 PHE A O 5
ATOM 5552 N N . ASP A 1 59 ? -4.184 6.763 -9.426 1.00 0.00 59 ASP A N 5
ATOM 5553 C CA . ASP A 1 59 ? -4.274 7.916 -10.316 1.00 0.00 59 ASP A CA 5
ATOM 5554 C C . ASP A 1 59 ? -5.720 8.387 -10.469 1.00 0.00 59 ASP A C 5
ATOM 5555 O O . ASP A 1 59 ? -5.977 9.446 -11.042 1.00 0.00 59 ASP A O 5
ATOM 5564 N N . LEU A 1 60 ? -6.662 7.598 -9.957 1.00 0.00 60 LEU A N 5
ATOM 5565 C CA . LEU A 1 60 ? -8.073 7.942 -10.042 1.00 0.00 60 LEU A CA 5
ATOM 5566 C C . LEU A 1 60 ? -8.551 8.610 -8.756 1.00 0.00 60 LEU A C 5
ATOM 5567 O O . LEU A 1 60 ? -9.721 8.501 -8.386 1.00 0.00 60 LEU A O 5
ATOM 5583 N N . TYR A 1 61 ? -7.640 9.300 -8.081 1.00 0.00 61 TYR A N 5
ATOM 5584 C CA . TYR A 1 61 ? -7.967 9.985 -6.837 1.00 0.00 61 TYR A CA 5
ATOM 5585 C C . TYR A 1 61 ? -7.276 11.343 -6.762 1.00 0.00 61 TYR A C 5
ATOM 5586 O O . TYR A 1 61 ? -7.917 12.363 -6.512 1.00 0.00 61 TYR A O 5
ATOM 5604 N N . THR A 1 62 ? -5.965 11.348 -6.981 1.00 0.00 62 THR A N 5
ATOM 5605 C CA . THR A 1 62 ? -5.187 12.581 -6.939 1.00 0.00 62 THR A CA 5
ATOM 5606 C C . THR A 1 62 ? -5.696 13.582 -7.971 1.00 0.00 62 THR A C 5
ATOM 5607 O O . THR A 1 62 ? -5.831 14.774 -7.622 1.00 0.00 62 THR A O 5
ATOM 5619 N N . SER B 2 1 ? 18.239 4.521 -8.794 1.00 1.74 63 SER B N 5
ATOM 5620 C CA . SER B 2 1 ? 17.058 4.763 -7.924 1.00 0.57 63 SER B CA 5
ATOM 5621 C C . SER B 2 1 ? 17.357 5.827 -6.872 1.00 0.32 63 SER B C 5
ATOM 5622 O O . SER B 2 1 ? 18.421 6.445 -6.885 1.00 0.57 63 SER B O 5
ATOM 5632 N N . HIS B 2 2 ? 16.410 6.035 -5.963 1.00 0.01 64 HIS B N 5
ATOM 5633 C CA . HIS B 2 2 ? 16.571 7.024 -4.904 1.00 0.01 64 HIS B CA 5
ATOM 5634 C C . HIS B 2 2 ? 15.519 6.837 -3.815 1.00 0.01 64 HIS B C 5
ATOM 5635 O O . HIS B 2 2 ? 15.821 6.926 -2.625 1.00 0.01 64 HIS B O 5
ATOM 5650 N N . ARG B 2 3 ? 14.282 6.572 -4.229 1.00 0.01 65 ARG B N 5
ATOM 5651 C CA . ARG B 2 3 ? 13.183 6.368 -3.290 1.00 0.01 65 ARG B CA 5
ATOM 5652 C C . ARG B 2 3 ? 13.563 5.340 -2.223 1.00 0.01 65 ARG B C 5
ATOM 5653 O O . ARG B 2 3 ? 14.211 4.337 -2.521 1.00 0.01 65 ARG B O 5
ATOM 5674 N N . PRO B 2 4 ? 13.168 5.581 -0.961 1.00 0.01 66 PRO B N 5
ATOM 5675 C CA . PRO B 2 4 ? 13.477 4.676 0.147 1.00 0.01 66 PRO B CA 5
ATOM 5676 C C . PRO B 2 4 ? 12.592 3.435 0.157 1.00 0.01 66 PRO B C 5
ATOM 5677 O O . PRO B 2 4 ? 11.649 3.324 -0.626 1.00 0.00 66 PRO B O 5
ATOM 5688 N N . PRO B 2 5 ? 12.895 2.478 1.049 1.00 0.01 67 PRO B N 5
ATOM 5689 C CA . PRO B 2 5 ? 12.144 1.237 1.172 1.00 0.01 67 PRO B CA 5
ATOM 5690 C C . PRO B 2 5 ? 10.986 1.348 2.163 1.00 0.01 67 PRO B C 5
ATOM 5691 O O . PRO B 2 5 ? 11.177 1.773 3.302 1.00 0.00 67 PRO B O 5
ATOM 5702 N N . PRO B 2 6 ? 9.764 0.965 1.747 1.00 0.01 68 PRO B N 5
ATOM 5703 C CA . PRO B 2 6 ? 8.583 1.026 2.615 1.00 0.00 68 PRO B CA 5
ATOM 5704 C C . PRO B 2 6 ? 8.750 0.178 3.873 1.00 0.01 68 PRO B C 5
ATOM 5705 O O . PRO B 2 6 ? 9.661 -0.646 3.959 1.00 0.00 68 PRO B O 5
ATOM 5716 N N . PRO B 2 7 ? 7.865 0.363 4.868 1.00 0.01 69 PRO B N 5
ATOM 5717 C CA . PRO B 2 7 ? 7.920 -0.395 6.121 1.00 0.01 69 PRO B CA 5
ATOM 5718 C C . PRO B 2 7 ? 7.800 -1.895 5.893 1.00 0.01 69 PRO B C 5
ATOM 5719 O O . PRO B 2 7 ? 7.700 -2.357 4.756 1.00 0.01 69 PRO B O 5
ATOM 5730 N N . GLY B 2 8 ? 7.808 -2.646 6.984 1.00 0.44 70 GLY B N 5
ATOM 5731 C CA . GLY B 2 8 ? 7.696 -4.087 6.895 1.00 0.65 70 GLY B CA 5
ATOM 5732 C C . GLY B 2 8 ? 9.001 -4.747 6.497 1.00 0.50 70 GLY B C 5
ATOM 5733 O O . GLY B 2 8 ? 9.726 -5.259 7.345 1.00 0.56 70 GLY B O 5
ATOM 5737 N N . HIS B 2 9 ? 9.295 -4.731 5.199 1.00 0.43 71 HIS B N 5
ATOM 5738 C CA . HIS B 2 9 ? 10.521 -5.325 4.668 1.00 0.26 71 HIS B CA 5
ATOM 5739 C C . HIS B 2 9 ? 10.792 -6.697 5.273 1.00 1.40 71 HIS B C 5
ATOM 5740 O O . HIS B 2 9 ? 9.930 -7.282 5.929 1.00 2.07 71 HIS B O 5
ATOM 5755 N N . ARG B 2 10 ? 12.004 -7.197 5.056 1.00 2.21 72 ARG B N 5
ATOM 5756 C CA . ARG B 2 10 ? 12.405 -8.492 5.588 1.00 3.46 72 ARG B CA 5
ATOM 5757 C C . ARG B 2 10 ? 13.831 -8.835 5.166 1.00 4.52 72 ARG B C 5
ATOM 5758 O O . ARG B 2 10 ? 14.046 -9.468 4.132 1.00 5.58 72 ARG B O 5
ATOM 5779 N N . VAL B 2 11 ? 14.799 -8.414 5.972 1.00 4.34 73 VAL B N 5
ATOM 5780 C CA . VAL B 2 11 ? 16.203 -8.678 5.682 1.00 5.27 73 VAL B CA 5
ATOM 5781 C C . VAL B 2 11 ? 16.562 -10.129 5.978 1.00 4.88 73 VAL B C 5
ATOM 5782 O O . VAL B 2 11 ? 17.771 -10.434 6.065 1.00 4.84 73 VAL B O 5
ATOM 5796 N N . ASP A 1 1 ? -4.677 14.831 1.587 1.00 0.00 1 ASP A N 6
ATOM 5797 C CA . ASP A 1 1 ? -4.264 13.876 0.526 1.00 0.00 1 ASP A CA 6
ATOM 5798 C C . ASP A 1 1 ? -4.696 12.454 0.864 1.00 0.00 1 ASP A C 6
ATOM 5799 O O . ASP A 1 1 ? -4.575 12.013 2.008 1.00 0.00 1 ASP A O 6
ATOM 5810 N N . VAL A 1 2 ? -5.200 11.740 -0.136 1.00 0.00 2 VAL A N 6
ATOM 5811 C CA . VAL A 1 2 ? -5.650 10.368 0.053 1.00 0.00 2 VAL A CA 6
ATOM 5812 C C . VAL A 1 2 ? -4.481 9.450 0.395 1.00 0.00 2 VAL A C 6
ATOM 5813 O O . VAL A 1 2 ? -3.375 9.620 -0.115 1.00 0.00 2 VAL A O 6
ATOM 5826 N N . MET A 1 3 ? -4.737 8.475 1.261 1.00 0.00 3 MET A N 6
ATOM 5827 C CA . MET A 1 3 ? -3.710 7.525 1.672 1.00 0.00 3 MET A CA 6
ATOM 5828 C C . MET A 1 3 ? -4.187 6.093 1.455 1.00 0.00 3 MET A C 6
ATOM 5829 O O . MET A 1 3 ? -5.382 5.848 1.294 1.00 0.00 3 MET A O 6
ATOM 5843 N N . TRP A 1 4 ? -3.250 5.151 1.444 1.00 0.00 4 TRP A N 6
ATOM 5844 C CA . TRP A 1 4 ? -3.593 3.749 1.236 1.00 0.00 4 TRP A CA 6
ATOM 5845 C C . TRP A 1 4 ? -2.687 2.820 2.032 1.00 0.00 4 TRP A C 6
ATOM 5846 O O . TRP A 1 4 ? -1.490 2.724 1.764 1.00 0.00 4 TRP A O 6
ATOM 5867 N N . GLU A 1 5 ? -3.273 2.119 2.997 1.00 0.00 5 GLU A N 6
ATOM 5868 C CA . GLU A 1 5 ? -2.524 1.178 3.819 1.00 0.00 5 GLU A CA 6
ATOM 5869 C C . GLU A 1 5 ? -2.159 -0.055 3.002 1.00 0.00 5 GLU A C 6
ATOM 5870 O O . GLU A 1 5 ? -2.793 -0.338 1.989 1.00 0.00 5 GLU A O 6
ATOM 5882 N N . TYR A 1 6 ? -1.141 -0.786 3.442 1.00 0.00 6 TYR A N 6
ATOM 5883 C CA . TYR A 1 6 ? -0.711 -1.987 2.736 1.00 0.00 6 TYR A CA 6
ATOM 5884 C C . TYR A 1 6 ? -0.207 -3.047 3.715 1.00 0.00 6 TYR A C 6
ATOM 5885 O O . TYR A 1 6 ? 0.536 -2.741 4.649 1.00 0.00 6 TYR A O 6
ATOM 5903 N N . LYS A 1 7 ? -0.609 -4.291 3.485 1.00 0.00 7 LYS A N 6
ATOM 5904 C CA . LYS A 1 7 ? -0.196 -5.401 4.333 1.00 0.00 7 LYS A CA 6
ATOM 5905 C C . LYS A 1 7 ? 0.417 -6.510 3.485 1.00 0.00 7 LYS A C 6
ATOM 5906 O O . LYS A 1 7 ? -0.218 -7.023 2.565 1.00 0.00 7 LYS A O 6
ATOM 5925 N N . TRP A 1 8 ? 1.656 -6.874 3.796 1.00 0.00 8 TRP A N 6
ATOM 5926 C CA . TRP A 1 8 ? 2.352 -7.920 3.056 1.00 0.00 8 TRP A CA 6
ATOM 5927 C C . TRP A 1 8 ? 1.523 -9.198 3.009 1.00 0.00 8 TRP A C 6
ATOM 5928 O O . TRP A 1 8 ? 1.363 -9.811 1.954 1.00 0.00 8 TRP A O 6
ATOM 5949 N N . GLU A 1 9 ? 1.000 -9.592 4.163 1.00 0.00 9 GLU A N 6
ATOM 5950 C CA . GLU A 1 9 ? 0.186 -10.797 4.262 1.00 0.00 9 GLU A CA 6
ATOM 5951 C C . GLU A 1 9 ? -1.294 -10.446 4.388 1.00 0.00 9 GLU A C 6
ATOM 5952 O O . GLU A 1 9 ? -1.672 -9.276 4.333 1.00 0.00 9 GLU A O 6
ATOM 5964 N N . ASN A 1 10 ? -2.125 -11.468 4.555 1.00 0.00 10 ASN A N 6
ATOM 5965 C CA . ASN A 1 10 ? -3.563 -11.270 4.690 1.00 0.00 10 ASN A CA 6
ATOM 5966 C C . ASN A 1 10 ? -4.095 -12.005 5.916 1.00 0.00 10 ASN A C 6
ATOM 5967 O O . ASN A 1 10 ? -5.183 -12.581 5.887 1.00 0.00 10 ASN A O 6
ATOM 5978 N N . THR A 1 11 ? -3.316 -11.981 6.992 1.00 0.00 11 THR A N 6
ATOM 5979 C CA . THR A 1 11 ? -3.702 -12.646 8.230 1.00 0.00 11 THR A CA 6
ATOM 5980 C C . THR A 1 11 ? -4.181 -11.635 9.265 1.00 0.00 11 THR A C 6
ATOM 5981 O O . THR A 1 11 ? -4.092 -10.426 9.056 1.00 0.00 11 THR A O 6
ATOM 5992 N N . GLY A 1 12 ? -4.673 -12.141 10.391 1.00 0.00 12 GLY A N 6
ATOM 5993 C CA . GLY A 1 12 ? -5.141 -11.269 11.450 1.00 0.00 12 GLY A CA 6
ATOM 5994 C C . GLY A 1 12 ? -4.014 -10.833 12.371 1.00 0.00 12 GLY A C 6
ATOM 5995 O O . GLY A 1 12 ? -4.253 -10.182 13.388 1.00 0.00 12 GLY A O 6
ATOM 5999 N N . ASP A 1 13 ? -2.782 -11.196 12.013 1.00 0.00 13 ASP A N 6
ATOM 6000 C CA . ASP A 1 13 ? -1.616 -10.842 12.812 1.00 0.00 13 ASP A CA 6
ATOM 6001 C C . ASP A 1 13 ? -0.663 -9.948 12.023 1.00 0.00 13 ASP A C 6
ATOM 6002 O O . ASP A 1 13 ? 0.017 -9.097 12.597 1.00 0.00 13 ASP A O 6
ATOM 6011 N N . ALA A 1 14 ? -0.618 -10.144 10.703 1.00 0.00 14 ALA A N 6
ATOM 6012 C CA . ALA A 1 14 ? 0.255 -9.350 9.837 1.00 0.00 14 ALA A CA 6
ATOM 6013 C C . ALA A 1 14 ? 0.207 -7.868 10.204 1.00 0.00 14 ALA A C 6
ATOM 6014 O O . ALA A 1 14 ? -0.846 -7.343 10.565 1.00 0.00 14 ALA A O 6
ATOM 6021 N N . GLU A 1 15 ? 1.353 -7.201 10.111 1.00 0.00 15 GLU A N 6
ATOM 6022 C CA . GLU A 1 15 ? 1.439 -5.783 10.434 1.00 0.00 15 GLU A CA 6
ATOM 6023 C C . GLU A 1 15 ? 0.462 -4.972 9.592 1.00 0.00 15 GLU A C 6
ATOM 6024 O O . GLU A 1 15 ? -0.310 -5.526 8.811 1.00 0.00 15 GLU A O 6
ATOM 6036 N N . LEU A 1 16 ? 0.504 -3.658 9.759 1.00 0.00 16 LEU A N 6
ATOM 6037 C CA . LEU A 1 16 ? -0.379 -2.765 9.017 1.00 0.00 16 LEU A CA 6
ATOM 6038 C C . LEU A 1 16 ? 0.314 -1.443 8.709 1.00 0.00 16 LEU A C 6
ATOM 6039 O O . LEU A 1 16 ? 0.372 -0.549 9.554 1.00 0.00 16 LEU A O 6
ATOM 6055 N N . TYR A 1 17 ? 0.833 -1.325 7.492 1.00 0.00 17 TYR A N 6
ATOM 6056 C CA . TYR A 1 17 ? 1.518 -0.110 7.068 1.00 0.00 17 TYR A CA 6
ATOM 6057 C C . TYR A 1 17 ? 0.761 0.561 5.927 1.00 0.00 17 TYR A C 6
ATOM 6058 O O . TYR A 1 17 ? -0.404 0.255 5.678 1.00 0.00 17 TYR A O 6
ATOM 6076 N N . GLY A 1 18 ? 1.436 1.469 5.230 1.00 0.00 18 GLY A N 6
ATOM 6077 C CA . GLY A 1 18 ? 0.825 2.157 4.118 1.00 0.00 18 GLY A CA 6
ATOM 6078 C C . GLY A 1 18 ? 0.062 3.414 4.510 1.00 0.00 18 GLY A C 6
ATOM 6079 O O . GLY A 1 18 ? -0.876 3.796 3.815 1.00 0.00 18 GLY A O 6
ATOM 6083 N N . PRO A 1 19 ? 0.438 4.107 5.602 1.00 0.00 19 PRO A N 6
ATOM 6084 C CA . PRO A 1 19 ? -0.245 5.331 6.006 1.00 0.00 19 PRO A CA 6
ATOM 6085 C C . PRO A 1 19 ? 0.245 6.539 5.209 1.00 0.00 19 PRO A C 6
ATOM 6086 O O . PRO A 1 19 ? 0.117 7.683 5.647 1.00 0.00 19 PRO A O 6
ATOM 6097 N N . PHE A 1 20 ? 0.813 6.269 4.035 1.00 0.00 20 PHE A N 6
ATOM 6098 C CA . PHE A 1 20 ? 1.335 7.313 3.164 1.00 0.00 20 PHE A CA 6
ATOM 6099 C C . PHE A 1 20 ? 0.288 7.727 2.138 1.00 0.00 20 PHE A C 6
ATOM 6100 O O . PHE A 1 20 ? -0.708 7.030 1.936 1.00 0.00 20 PHE A O 6
ATOM 6117 N N . THR A 1 21 ? 0.520 8.860 1.487 1.00 0.00 21 THR A N 6
ATOM 6118 C CA . THR A 1 21 ? -0.403 9.361 0.477 1.00 0.00 21 THR A CA 6
ATOM 6119 C C . THR A 1 21 ? -0.396 8.462 -0.752 1.00 0.00 21 THR A C 6
ATOM 6120 O O . THR A 1 21 ? 0.637 7.892 -1.105 1.00 0.00 21 THR A O 6
ATOM 6131 N N . SER A 1 22 ? -1.549 8.342 -1.408 1.00 0.00 22 SER A N 6
ATOM 6132 C CA . SER A 1 22 ? -1.668 7.515 -2.607 1.00 0.00 22 SER A CA 6
ATOM 6133 C C . SER A 1 22 ? -0.496 7.776 -3.546 1.00 0.00 22 SER A C 6
ATOM 6134 O O . SER A 1 22 ? -0.045 6.885 -4.265 1.00 0.00 22 SER A O 6
ATOM 6142 N N . ALA A 1 23 ? -0.002 9.009 -3.514 1.00 0.00 23 ALA A N 6
ATOM 6143 C CA . ALA A 1 23 ? 1.127 9.406 -4.339 1.00 0.00 23 ALA A CA 6
ATOM 6144 C C . ALA A 1 23 ? 2.367 8.602 -3.968 1.00 0.00 23 ALA A C 6
ATOM 6145 O O . ALA A 1 23 ? 3.029 8.024 -4.831 1.00 0.00 23 ALA A O 6
ATOM 6152 N N . GLN A 1 24 ? 2.670 8.567 -2.674 1.00 0.00 24 GLN A N 6
ATOM 6153 C CA . GLN A 1 24 ? 3.825 7.831 -2.176 1.00 0.00 24 GLN A CA 6
ATOM 6154 C C . GLN A 1 24 ? 3.631 6.334 -2.371 1.00 0.00 24 GLN A C 6
ATOM 6155 O O . GLN A 1 24 ? 4.574 5.606 -2.681 1.00 0.00 24 GLN A O 6
ATOM 6169 N N . MET A 1 25 ? 2.396 5.886 -2.195 1.00 0.00 25 MET A N 6
ATOM 6170 C CA . MET A 1 25 ? 2.065 4.476 -2.356 1.00 0.00 25 MET A CA 6
ATOM 6171 C C . MET A 1 25 ? 2.190 4.063 -3.817 1.00 0.00 25 MET A C 6
ATOM 6172 O O . MET A 1 25 ? 2.861 3.084 -4.139 1.00 0.00 25 MET A O 6
ATOM 6186 N N . GLN A 1 26 ? 1.546 4.822 -4.700 1.00 0.00 26 GLN A N 6
ATOM 6187 C CA . GLN A 1 26 ? 1.596 4.537 -6.130 1.00 0.00 26 GLN A CA 6
ATOM 6188 C C . GLN A 1 26 ? 3.042 4.449 -6.606 1.00 0.00 26 GLN A C 6
ATOM 6189 O O . GLN A 1 26 ? 3.364 3.680 -7.511 1.00 0.00 26 GLN A O 6
ATOM 6203 N N . THR A 1 27 ? 3.909 5.238 -5.981 1.00 0.00 27 THR A N 6
ATOM 6204 C CA . THR A 1 27 ? 5.322 5.246 -6.330 1.00 0.00 27 THR A CA 6
ATOM 6205 C C . THR A 1 27 ? 5.957 3.894 -6.024 1.00 0.00 27 THR A C 6
ATOM 6206 O O . THR A 1 27 ? 6.594 3.287 -6.883 1.00 0.00 27 THR A O 6
ATOM 6217 N N . TRP A 1 28 ? 5.772 3.426 -4.793 1.00 0.00 28 TRP A N 6
ATOM 6218 C CA . TRP A 1 28 ? 6.320 2.145 -4.368 1.00 0.00 28 TRP A CA 6
ATOM 6219 C C . TRP A 1 28 ? 5.691 0.996 -5.151 1.00 0.00 28 TRP A C 6
ATOM 6220 O O . TRP A 1 28 ? 6.379 0.066 -5.571 1.00 0.00 28 TRP A O 6
ATOM 6241 N N . VAL A 1 29 ? 4.377 1.068 -5.343 1.00 0.00 29 VAL A N 6
ATOM 6242 C CA . VAL A 1 29 ? 3.649 0.037 -6.073 1.00 0.00 29 VAL A CA 6
ATOM 6243 C C . VAL A 1 29 ? 4.091 -0.021 -7.535 1.00 0.00 29 VAL A C 6
ATOM 6244 O O . VAL A 1 29 ? 4.078 -1.085 -8.155 1.00 0.00 29 VAL A O 6
ATOM 6257 N N . SER A 1 30 ? 4.473 1.128 -8.081 1.00 0.00 30 SER A N 6
ATOM 6258 C CA . SER A 1 30 ? 4.910 1.205 -9.472 1.00 0.00 30 SER A CA 6
ATOM 6259 C C . SER A 1 30 ? 6.431 1.151 -9.583 1.00 0.00 30 SER A C 6
ATOM 6260 O O . SER A 1 30 ? 6.972 0.649 -10.568 1.00 0.00 30 SER A O 6
ATOM 6268 N N . GLU A 1 31 ? 7.116 1.674 -8.572 1.00 0.00 31 GLU A N 6
ATOM 6269 C CA . GLU A 1 31 ? 8.577 1.687 -8.562 1.00 0.00 31 GLU A CA 6
ATOM 6270 C C . GLU A 1 31 ? 9.144 0.286 -8.767 1.00 0.00 31 GLU A C 6
ATOM 6271 O O . GLU A 1 31 ? 10.202 0.116 -9.373 1.00 0.00 31 GLU A O 6
ATOM 6283 N N . GLY A 1 32 ? 8.435 -0.714 -8.257 1.00 0.00 32 GLY A N 6
ATOM 6284 C CA . GLY A 1 32 ? 8.885 -2.086 -8.394 1.00 0.00 32 GLY A CA 6
ATOM 6285 C C . GLY A 1 32 ? 8.549 -2.930 -7.181 1.00 0.00 32 GLY A C 6
ATOM 6286 O O . GLY A 1 32 ? 8.406 -4.148 -7.285 1.00 0.00 32 GLY A O 6
ATOM 6290 N N . TYR A 1 33 ? 8.423 -2.281 -6.026 1.00 0.00 33 TYR A N 6
ATOM 6291 C CA . TYR A 1 33 ? 8.100 -2.982 -4.787 1.00 0.00 33 TYR A CA 6
ATOM 6292 C C . TYR A 1 33 ? 6.807 -3.777 -4.935 1.00 0.00 33 TYR A C 6
ATOM 6293 O O . TYR A 1 33 ? 6.036 -3.559 -5.869 1.00 0.00 33 TYR A O 6
ATOM 6311 N N . PHE A 1 34 ? 6.577 -4.703 -4.009 1.00 0.00 34 PHE A N 6
ATOM 6312 C CA . PHE A 1 34 ? 5.378 -5.531 -4.042 1.00 0.00 34 PHE A CA 6
ATOM 6313 C C . PHE A 1 34 ? 5.325 -6.345 -5.333 1.00 0.00 34 PHE A C 6
ATOM 6314 O O . PHE A 1 34 ? 4.408 -6.192 -6.139 1.00 0.00 34 PHE A O 6
ATOM 6331 N N . PRO A 1 35 ? 6.319 -7.226 -5.547 1.00 0.00 35 PRO A N 6
ATOM 6332 C CA . PRO A 1 35 ? 6.389 -8.064 -6.748 1.00 0.00 35 PRO A CA 6
ATOM 6333 C C . PRO A 1 35 ? 5.085 -8.805 -7.020 1.00 0.00 35 PRO A C 6
ATOM 6334 O O . PRO A 1 35 ? 4.728 -9.050 -8.172 1.00 0.00 35 PRO A O 6
ATOM 6345 N N . ASP A 1 36 ? 4.379 -9.163 -5.954 1.00 0.00 36 ASP A N 6
ATOM 6346 C CA . ASP A 1 36 ? 3.119 -9.881 -6.078 1.00 0.00 36 ASP A CA 6
ATOM 6347 C C . ASP A 1 36 ? 1.950 -9.041 -5.565 1.00 0.00 36 ASP A C 6
ATOM 6348 O O . ASP A 1 36 ? 0.848 -9.553 -5.368 1.00 0.00 36 ASP A O 6
ATOM 6357 N N . GLY A 1 37 ? 2.192 -7.752 -5.345 1.00 0.00 37 GLY A N 6
ATOM 6358 C CA . GLY A 1 37 ? 1.146 -6.879 -4.853 1.00 0.00 37 GLY A CA 6
ATOM 6359 C C . GLY A 1 37 ? 0.976 -6.983 -3.353 1.00 0.00 37 GLY A C 6
ATOM 6360 O O . GLY A 1 37 ? 1.393 -7.967 -2.741 1.00 0.00 37 GLY A O 6
ATOM 6364 N N . VAL A 1 38 ? 0.367 -5.968 -2.758 1.00 0.00 38 VAL A N 6
ATOM 6365 C CA . VAL A 1 38 ? 0.149 -5.951 -1.320 1.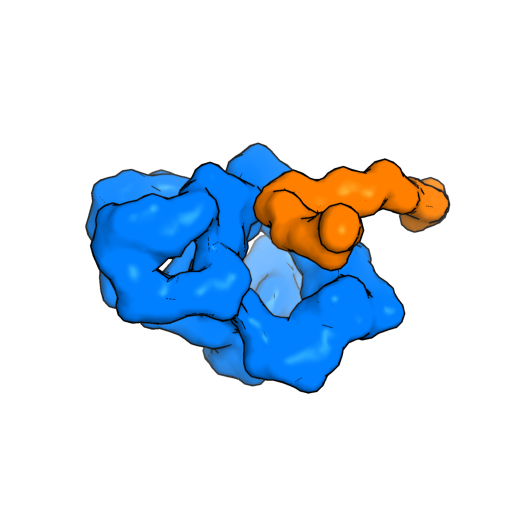00 0.00 38 VAL A CA 6
ATOM 6366 C C . VAL A 1 38 ? -1.308 -5.653 -0.989 1.00 0.00 38 VAL A C 6
ATOM 6367 O O . VAL A 1 38 ? -2.054 -5.142 -1.824 1.00 0.00 38 VAL A O 6
ATOM 6380 N N . TYR A 1 39 ? -1.704 -5.972 0.238 1.00 0.00 39 TYR A N 6
ATOM 6381 C CA . TYR A 1 39 ? -3.068 -5.734 0.684 1.00 0.00 39 TYR A CA 6
ATOM 6382 C C . TYR A 1 39 ? -3.313 -4.241 0.859 1.00 0.00 39 TYR A C 6
ATOM 6383 O O . TYR A 1 39 ? -3.250 -3.717 1.971 1.00 0.00 39 TYR A O 6
ATOM 6401 N N . CYS A 1 40 ? -3.580 -3.560 -0.249 1.00 0.00 40 CYS A N 6
ATOM 6402 C CA . CYS A 1 40 ? -3.817 -2.123 -0.221 1.00 0.00 40 CYS A CA 6
ATOM 6403 C C . CYS A 1 40 ? -5.258 -1.796 0.156 1.00 0.00 40 CYS A C 6
ATOM 6404 O O . CYS A 1 40 ? -6.188 -2.518 -0.204 1.00 0.00 40 CYS A O 6
ATOM 6412 N N . ARG A 1 41 ? -5.429 -0.697 0.883 1.00 0.00 41 ARG A N 6
ATOM 6413 C CA . ARG A 1 41 ? -6.743 -0.253 1.317 1.00 0.00 41 ARG A CA 6
ATOM 6414 C C . ARG A 1 41 ? -6.655 1.159 1.897 1.00 0.00 41 ARG A C 6
ATOM 6415 O O . ARG A 1 41 ? -5.744 1.467 2.665 1.00 0.00 41 ARG A O 6
ATOM 6436 N N . LYS A 1 42 ? -7.599 2.013 1.523 1.00 0.00 42 LYS A N 6
ATOM 6437 C CA . LYS A 1 42 ? -7.619 3.386 2.007 1.00 0.00 42 LYS A CA 6
ATOM 6438 C C . LYS A 1 42 ? -7.742 3.424 3.527 1.00 0.00 42 LYS A C 6
ATOM 6439 O O . LYS A 1 42 ? -8.533 2.685 4.115 1.00 0.00 42 LYS A O 6
ATOM 6458 N N . LEU A 1 43 ? -6.953 4.288 4.157 1.00 0.00 43 LEU A N 6
ATOM 6459 C CA . LEU A 1 43 ? -6.972 4.421 5.609 1.00 0.00 43 LEU A CA 6
ATOM 6460 C C . LEU A 1 43 ? -8.356 4.838 6.096 1.00 0.00 43 LEU A C 6
ATOM 6461 O O . LEU A 1 43 ? -9.045 4.071 6.769 1.00 0.00 43 LEU A O 6
ATOM 6477 N N . ASP A 1 44 ? -8.754 6.058 5.752 1.00 0.00 44 ASP A N 6
ATOM 6478 C CA . ASP A 1 44 ? -10.053 6.586 6.152 1.00 0.00 44 ASP A CA 6
ATOM 6479 C C . ASP A 1 44 ? -10.892 6.948 4.925 1.00 0.00 44 ASP A C 6
ATOM 6480 O O . ASP A 1 44 ? -10.372 7.506 3.959 1.00 0.00 44 ASP A O 6
ATOM 6489 N N . PRO A 1 45 ? -12.204 6.638 4.940 1.00 0.00 45 PRO A N 6
ATOM 6490 C CA . PRO A 1 45 ? -12.869 5.973 6.066 1.00 0.00 45 PRO A CA 6
ATOM 6491 C C . PRO A 1 45 ? -12.593 4.472 6.103 1.00 0.00 45 PRO A C 6
ATOM 6492 O O . PRO A 1 45 ? -12.401 3.842 5.062 1.00 0.00 45 PRO A O 6
ATOM 6503 N N . PRO A 1 46 ? -12.570 3.874 7.307 1.00 0.00 46 PRO A N 6
ATOM 6504 C CA . PRO A 1 46 ? -12.318 2.442 7.472 1.00 0.00 46 PRO A CA 6
ATOM 6505 C C . PRO A 1 46 ? -13.535 1.594 7.116 1.00 0.00 46 PRO A C 6
ATOM 6506 O O . PRO A 1 46 ? -14.672 2.058 7.199 1.00 0.00 46 PRO A O 6
ATOM 6517 N N . GLY A 1 47 ? -13.289 0.351 6.717 1.00 0.00 47 GLY A N 6
ATOM 6518 C CA . GLY A 1 47 ? -14.371 -0.539 6.355 1.00 0.00 47 GLY A CA 6
ATOM 6519 C C . GLY A 1 47 ? -13.914 -1.976 6.199 1.00 0.00 47 GLY A C 6
ATOM 6520 O O . GLY A 1 47 ? -13.875 -2.732 7.171 1.00 0.00 47 GLY A O 6
ATOM 6524 N N . GLY A 1 48 ? -13.569 -2.354 4.973 1.00 0.00 48 GLY A N 6
ATOM 6525 C CA . GLY A 1 48 ? -13.118 -3.708 4.713 1.00 0.00 48 GLY A CA 6
ATOM 6526 C C . GLY A 1 48 ? -12.912 -3.976 3.237 1.00 0.00 48 GLY A C 6
ATOM 6527 O O . GLY A 1 48 ? -12.688 -3.051 2.457 1.00 0.00 48 GLY A O 6
ATOM 6531 N N . GLN A 1 49 ? -12.988 -5.247 2.851 1.00 0.00 49 GLN A N 6
ATOM 6532 C CA . GLN A 1 49 ? -12.809 -5.639 1.457 1.00 0.00 49 GLN A CA 6
ATOM 6533 C C . GLN A 1 49 ? -11.551 -5.010 0.870 1.00 0.00 49 GLN A C 6
ATOM 6534 O O . GLN A 1 49 ? -11.614 -4.147 -0.006 1.00 0.00 49 GLN A O 6
ATOM 6548 N N . PHE A 1 50 ? -10.410 -5.454 1.368 1.00 0.00 50 PHE A N 6
ATOM 6549 C CA . PHE A 1 50 ? -9.118 -4.953 0.912 1.00 0.00 50 PHE A CA 6
ATOM 6550 C C . PHE A 1 50 ? -9.006 -5.016 -0.609 1.00 0.00 50 PHE A C 6
ATOM 6551 O O . PHE A 1 50 ? -9.932 -5.458 -1.290 1.00 0.00 50 PHE A O 6
ATOM 6568 N N . TYR A 1 51 ? -7.870 -4.570 -1.135 1.00 0.00 51 TYR A N 6
ATOM 6569 C CA . TYR A 1 51 ? -7.641 -4.577 -2.575 1.00 0.00 51 TYR A CA 6
ATOM 6570 C C . TYR A 1 51 ? -6.149 -4.572 -2.887 1.00 0.00 51 TYR A C 6
ATOM 6571 O O . TYR A 1 51 ? -5.390 -3.781 -2.330 1.00 0.00 51 TYR A O 6
ATOM 6589 N N . ASN A 1 52 ? -5.735 -5.461 -3.785 1.00 0.00 52 ASN A N 6
ATOM 6590 C CA . ASN A 1 52 ? -4.334 -5.559 -4.173 1.00 0.00 52 ASN A CA 6
ATOM 6591 C C . ASN A 1 52 ? -3.866 -4.270 -4.841 1.00 0.00 52 ASN A C 6
ATOM 6592 O O . ASN A 1 52 ? -4.555 -3.718 -5.699 1.00 0.00 52 ASN A O 6
ATOM 6603 N N . SER A 1 53 ? -2.691 -3.793 -4.440 1.00 0.00 53 SER A N 6
ATOM 6604 C CA . SER A 1 53 ? -2.131 -2.567 -4.998 1.00 0.00 53 SER A CA 6
ATOM 6605 C C . SER A 1 53 ? -2.035 -2.647 -6.519 1.00 0.00 53 SER A C 6
ATOM 6606 O O . SER A 1 53 ? -2.054 -1.626 -7.206 1.00 0.00 53 SER A O 6
ATOM 6614 N N . LYS A 1 54 ? -1.933 -3.866 -7.040 1.00 0.00 54 LYS A N 6
ATOM 6615 C CA . LYS A 1 54 ? -1.836 -4.074 -8.480 1.00 0.00 54 LYS A CA 6
ATOM 6616 C C . LYS A 1 54 ? -3.217 -4.096 -9.135 1.00 0.00 54 LYS A C 6
ATOM 6617 O O . LYS A 1 54 ? -3.336 -4.351 -10.334 1.00 0.00 54 LYS A O 6
ATOM 6636 N N . ARG A 1 55 ? -4.259 -3.831 -8.349 1.00 0.00 55 ARG A N 6
ATOM 6637 C CA . ARG A 1 55 ? -5.622 -3.825 -8.868 1.00 0.00 55 ARG A CA 6
ATOM 6638 C C . ARG A 1 55 ? -6.356 -2.534 -8.504 1.00 0.00 55 ARG A C 6
ATOM 6639 O O . ARG A 1 55 ? -7.548 -2.393 -8.778 1.00 0.00 55 ARG A O 6
ATOM 6660 N N . ILE A 1 56 ? -5.643 -1.592 -7.891 1.00 0.00 56 ILE A N 6
ATOM 6661 C CA . ILE A 1 56 ? -6.239 -0.320 -7.500 1.00 0.00 56 ILE A CA 6
ATOM 6662 C C . ILE A 1 56 ? -5.834 0.793 -8.462 1.00 0.00 56 ILE A C 6
ATOM 6663 O O . ILE A 1 56 ? -4.776 0.734 -9.087 1.00 0.00 56 ILE A O 6
ATOM 6679 N N . ASP A 1 57 ? -6.683 1.809 -8.572 1.00 0.00 57 ASP A N 6
ATOM 6680 C CA . ASP A 1 57 ? -6.416 2.940 -9.453 1.00 0.00 57 ASP A CA 6
ATOM 6681 C C . ASP A 1 57 ? -6.097 4.194 -8.645 1.00 0.00 57 ASP A C 6
ATOM 6682 O O . ASP A 1 57 ? -6.995 4.940 -8.259 1.00 0.00 57 ASP A O 6
ATOM 6691 N N . PHE A 1 58 ? -4.811 4.416 -8.395 1.00 0.00 58 PHE A N 6
ATOM 6692 C CA . PHE A 1 58 ? -4.371 5.580 -7.633 1.00 0.00 58 PHE A CA 6
ATOM 6693 C C . PHE A 1 58 ? -4.564 6.870 -8.432 1.00 0.00 58 PHE A C 6
ATOM 6694 O O . PHE A 1 58 ? -4.473 7.967 -7.882 1.00 0.00 58 PHE A O 6
ATOM 6711 N N . ASP A 1 59 ? -4.826 6.733 -9.730 1.00 0.00 59 ASP A N 6
ATOM 6712 C CA . ASP A 1 59 ? -5.027 7.889 -10.596 1.00 0.00 59 ASP A CA 6
ATOM 6713 C C . ASP A 1 59 ? -6.474 8.378 -10.550 1.00 0.00 59 ASP A C 6
ATOM 6714 O O . ASP A 1 59 ? -6.776 9.484 -10.999 1.00 0.00 59 ASP A O 6
ATOM 6723 N N . LEU A 1 60 ? -7.367 7.551 -10.011 1.00 0.00 60 LEU A N 6
ATOM 6724 C CA . LEU A 1 60 ? -8.774 7.907 -9.915 1.00 0.00 60 LEU A CA 6
ATOM 6725 C C . LEU A 1 60 ? -9.104 8.486 -8.543 1.00 0.00 60 LEU A C 6
ATOM 6726 O O . LEU A 1 60 ? -10.229 8.365 -8.061 1.00 0.00 60 LEU A O 6
ATOM 6742 N N . TYR A 1 61 ? -8.114 9.114 -7.919 1.00 0.00 61 TYR A N 6
ATOM 6743 C CA . TYR A 1 61 ? -8.296 9.710 -6.604 1.00 0.00 61 TYR A CA 6
ATOM 6744 C C . TYR A 1 61 ? -7.558 11.042 -6.504 1.00 0.00 61 TYR A C 6
ATOM 6745 O O . TYR A 1 61 ? -8.117 12.040 -6.050 1.00 0.00 61 TYR A O 6
ATOM 6763 N N . THR A 1 62 ? -6.299 11.049 -6.929 1.00 0.00 62 THR A N 6
ATOM 6764 C CA . THR A 1 62 ? -5.485 12.257 -6.888 1.00 0.00 62 THR A CA 6
ATOM 6765 C C . THR A 1 62 ? -6.092 13.352 -7.758 1.00 0.00 62 THR A C 6
ATOM 6766 O O . THR A 1 62 ? -6.468 13.052 -8.910 1.00 0.00 62 THR A O 6
ATOM 6778 N N . SER B 2 1 ? 18.585 3.738 -6.844 1.00 1.74 63 SER B N 6
ATOM 6779 C CA . SER B 2 1 ? 19.467 4.926 -6.694 1.00 0.57 63 SER B CA 6
ATOM 6780 C C . SER B 2 1 ? 18.935 5.875 -5.624 1.00 0.32 63 SER B C 6
ATOM 6781 O O . SER B 2 1 ? 19.673 6.296 -4.733 1.00 0.57 63 SER B O 6
ATOM 6791 N N . HIS B 2 2 ? 17.652 6.208 -5.719 1.00 0.01 64 HIS B N 6
ATOM 6792 C CA . HIS B 2 2 ? 17.022 7.107 -4.760 1.00 0.01 64 HIS B CA 6
ATOM 6793 C C . HIS B 2 2 ? 15.761 6.480 -4.170 1.00 0.01 64 HIS B C 6
ATOM 6794 O O . HIS B 2 2 ? 15.502 5.293 -4.359 1.00 0.01 64 HIS B O 6
ATOM 6809 N N . ARG B 2 3 ? 14.984 7.287 -3.453 1.00 0.01 65 ARG B N 6
ATOM 6810 C CA . ARG B 2 3 ? 13.750 6.813 -2.832 1.00 0.01 65 ARG B CA 6
ATOM 6811 C C . ARG B 2 3 ? 14.044 5.741 -1.784 1.00 0.01 65 ARG B C 6
ATOM 6812 O O . ARG B 2 3 ? 14.868 4.854 -2.004 1.00 0.01 65 ARG B O 6
ATOM 6833 N N . PRO B 2 4 ? 13.368 5.813 -0.625 1.00 0.01 66 PRO B N 6
ATOM 6834 C CA . PRO B 2 4 ? 13.555 4.857 0.461 1.00 0.01 66 PRO B CA 6
ATOM 6835 C C . PRO B 2 4 ? 12.676 3.620 0.313 1.00 0.01 66 PRO B C 6
ATOM 6836 O O . PRO B 2 4 ? 11.823 3.550 -0.571 1.00 0.00 66 PRO B O 6
ATOM 6847 N N . PRO B 2 5 ? 12.879 2.622 1.188 1.00 0.01 67 PRO B N 6
ATOM 6848 C CA . PRO B 2 5 ? 12.119 1.379 1.173 1.00 0.01 67 PRO B CA 6
ATOM 6849 C C . PRO B 2 5 ? 10.875 1.449 2.056 1.00 0.01 67 PRO B C 6
ATOM 6850 O O . PRO B 2 5 ? 10.851 2.171 3.052 1.00 0.00 67 PRO B O 6
ATOM 6861 N N . PRO B 2 6 ? 9.819 0.695 1.703 1.00 0.01 68 PRO B N 6
ATOM 6862 C CA . PRO B 2 6 ? 8.573 0.676 2.473 1.00 0.00 68 PRO B CA 6
ATOM 6863 C C . PRO B 2 6 ? 8.712 -0.106 3.777 1.00 0.01 68 PRO B C 6
ATOM 6864 O O . PRO B 2 6 ? 9.583 -0.967 3.901 1.00 0.00 68 PRO B O 6
ATOM 6875 N N . PRO B 2 7 ? 7.852 0.181 4.768 1.00 0.01 69 PRO B N 6
ATOM 6876 C CA . PRO B 2 7 ? 7.887 -0.505 6.063 1.00 0.01 69 PRO B CA 6
ATOM 6877 C C . PRO B 2 7 ? 7.706 -2.009 5.927 1.00 0.01 69 PRO B C 6
ATOM 6878 O O . PRO B 2 7 ? 7.640 -2.545 4.820 1.00 0.01 69 PRO B O 6
ATOM 6889 N N . GLY B 2 8 ? 7.622 -2.681 7.065 1.00 0.44 70 GLY B N 6
ATOM 6890 C CA . GLY B 2 8 ? 7.444 -4.118 7.072 1.00 0.65 70 GLY B CA 6
ATOM 6891 C C . GLY B 2 8 ? 8.683 -4.859 6.620 1.00 0.50 70 GLY B C 6
ATOM 6892 O O . GLY B 2 8 ? 9.296 -5.584 7.401 1.00 0.56 70 GLY B O 6
ATOM 6896 N N . HIS B 2 9 ? 9.050 -4.674 5.353 1.00 0.43 71 HIS B N 6
ATOM 6897 C CA . HIS B 2 9 ? 10.228 -5.321 4.777 1.00 0.26 71 HIS B CA 6
ATOM 6898 C C . HIS B 2 9 ? 10.329 -6.785 5.190 1.00 1.40 71 HIS B C 6
ATOM 6899 O O . HIS B 2 9 ? 9.367 -7.370 5.689 1.00 2.07 71 HIS B O 6
ATOM 6914 N N . ARG B 2 10 ? 11.506 -7.369 4.987 1.00 2.21 72 ARG B N 6
ATOM 6915 C CA . ARG B 2 10 ? 11.743 -8.760 5.348 1.00 3.46 72 ARG B CA 6
ATOM 6916 C C . ARG B 2 10 ? 13.136 -9.204 4.913 1.00 4.52 72 ARG B C 6
ATOM 6917 O O . ARG B 2 10 ? 13.467 -9.175 3.728 1.00 5.58 72 ARG B O 6
ATOM 6938 N N . VAL B 2 11 ? 13.948 -9.615 5.882 1.00 4.34 73 VAL B N 6
ATOM 6939 C CA . VAL B 2 11 ? 15.306 -10.065 5.601 1.00 5.27 73 VAL B CA 6
ATOM 6940 C C . VAL B 2 11 ? 15.547 -11.463 6.159 1.00 4.88 73 VAL B C 6
ATOM 6941 O O . VAL B 2 11 ? 14.742 -11.910 7.002 1.00 4.84 73 VAL B O 6
ATOM 6955 N N . ASP A 1 1 ? -3.545 13.204 -1.677 1.00 0.00 1 ASP A N 7
ATOM 6956 C CA . ASP A 1 1 ? -3.807 13.290 -0.215 1.00 0.00 1 ASP A CA 7
ATOM 6957 C C . ASP A 1 1 ? -4.387 11.983 0.319 1.00 0.00 1 ASP A C 7
ATOM 6958 O O . ASP A 1 1 ? -4.102 11.583 1.448 1.00 0.00 1 ASP A O 7
ATOM 6969 N N . VAL A 1 2 ? -5.201 11.325 -0.499 1.00 0.00 2 VAL A N 7
ATOM 6970 C CA . VAL A 1 2 ? -5.821 10.064 -0.109 1.00 0.00 2 VAL A CA 7
ATOM 6971 C C . VAL A 1 2 ? -4.769 9.015 0.230 1.00 0.00 2 VAL A C 7
ATOM 6972 O O . VAL A 1 2 ? -4.089 8.496 -0.655 1.00 0.00 2 VAL A O 7
ATOM 6985 N N . MET A 1 3 ? -4.645 8.701 1.515 1.00 0.00 3 MET A N 7
ATOM 6986 C CA . MET A 1 3 ? -3.679 7.707 1.967 1.00 0.00 3 MET A CA 7
ATOM 6987 C C . MET A 1 3 ? -4.181 6.299 1.666 1.00 0.00 3 MET A C 7
ATOM 6988 O O . MET A 1 3 ? -5.382 6.085 1.499 1.00 0.00 3 MET A O 7
ATOM 7002 N N . TRP A 1 4 ? -3.261 5.342 1.587 1.00 0.00 4 TRP A N 7
ATOM 7003 C CA . TRP A 1 4 ? -3.635 3.962 1.294 1.00 0.00 4 TRP A CA 7
ATOM 7004 C C . TRP A 1 4 ? -2.788 2.964 2.074 1.00 0.00 4 TRP A C 7
ATOM 7005 O O . TRP A 1 4 ? -1.574 2.879 1.885 1.00 0.00 4 TRP A O 7
ATOM 7026 N N . GLU A 1 5 ? -3.444 2.197 2.935 1.00 0.00 5 GLU A N 7
ATOM 7027 C CA . GLU A 1 5 ? -2.769 1.183 3.735 1.00 0.00 5 GLU A CA 7
ATOM 7028 C C . GLU A 1 5 ? -2.303 0.035 2.847 1.00 0.00 5 GLU A C 7
ATOM 7029 O O . GLU A 1 5 ? -2.721 -0.075 1.696 1.00 0.00 5 GLU A O 7
ATOM 7041 N N . TYR A 1 6 ? -1.442 -0.820 3.387 1.00 0.00 6 TYR A N 7
ATOM 7042 C CA . TYR A 1 6 ? -0.936 -1.964 2.634 1.00 0.00 6 TYR A CA 7
ATOM 7043 C C . TYR A 1 6 ? -0.388 -3.040 3.571 1.00 0.00 6 TYR A C 7
ATOM 7044 O O . TYR A 1 6 ? 0.408 -2.756 4.465 1.00 0.00 6 TYR A O 7
ATOM 7062 N N . LYS A 1 7 ? -0.820 -4.277 3.349 1.00 0.00 7 LYS A N 7
ATOM 7063 C CA . LYS A 1 7 ? -0.378 -5.405 4.158 1.00 0.00 7 LYS A CA 7
ATOM 7064 C C . LYS A 1 7 ? 0.313 -6.444 3.279 1.00 0.00 7 LYS A C 7
ATOM 7065 O O . LYS A 1 7 ? -0.280 -6.963 2.334 1.00 0.00 7 LYS A O 7
ATOM 7084 N N . TRP A 1 8 ? 1.574 -6.734 3.587 1.00 0.00 8 TRP A N 7
ATOM 7085 C CA . TRP A 1 8 ? 2.345 -7.701 2.814 1.00 0.00 8 TRP A CA 7
ATOM 7086 C C . TRP A 1 8 ? 1.646 -9.055 2.779 1.00 0.00 8 TRP A C 7
ATOM 7087 O O . TRP A 1 8 ? 1.424 -9.624 1.710 1.00 0.00 8 TRP A O 7
ATOM 7108 N N . GLU A 1 9 ? 1.304 -9.564 3.955 1.00 0.00 9 GLU A N 7
ATOM 7109 C CA . GLU A 1 9 ? 0.633 -10.854 4.063 1.00 0.00 9 GLU A CA 7
ATOM 7110 C C . GLU A 1 9 ? -0.869 -10.708 3.846 1.00 0.00 9 GLU A C 7
ATOM 7111 O O . GLU A 1 9 ? -1.365 -9.616 3.572 1.00 0.00 9 GLU A O 7
ATOM 7123 N N . ASN A 1 10 ? -1.586 -11.818 3.973 1.00 0.00 10 ASN A N 7
ATOM 7124 C CA . ASN A 1 10 ? -3.033 -11.818 3.797 1.00 0.00 10 ASN A CA 7
ATOM 7125 C C . ASN A 1 10 ? -3.714 -12.505 4.975 1.00 0.00 10 ASN A C 7
ATOM 7126 O O . ASN A 1 10 ? -4.708 -13.212 4.807 1.00 0.00 10 ASN A O 7
ATOM 7137 N N . THR A 1 11 ? -3.169 -12.289 6.167 1.00 0.00 11 THR A N 7
ATOM 7138 C CA . THR A 1 11 ? -3.717 -12.883 7.380 1.00 0.00 11 THR A CA 7
ATOM 7139 C C . THR A 1 11 ? -4.739 -11.950 8.023 1.00 0.00 11 THR A C 7
ATOM 7140 O O . THR A 1 11 ? -5.174 -10.974 7.414 1.00 0.00 11 THR A O 7
ATOM 7151 N N . GLY A 1 12 ? -5.108 -12.254 9.263 1.00 0.00 12 GLY A N 7
ATOM 7152 C CA . GLY A 1 12 ? -6.067 -11.430 9.972 1.00 0.00 12 GLY A CA 7
ATOM 7153 C C . GLY A 1 12 ? -5.398 -10.400 10.864 1.00 0.00 12 GLY A C 7
ATOM 7154 O O . GLY A 1 12 ? -6.050 -9.476 11.350 1.00 0.00 12 GLY A O 7
ATOM 7158 N N . ASP A 1 13 ? -4.093 -10.558 11.083 1.00 0.00 13 ASP A N 7
ATOM 7159 C CA . ASP A 1 13 ? -3.345 -9.633 11.926 1.00 0.00 13 ASP A CA 7
ATOM 7160 C C . ASP A 1 13 ? -1.966 -9.320 11.341 1.00 0.00 13 ASP A C 7
ATOM 7161 O O . ASP A 1 13 ? -1.126 -8.721 12.012 1.00 0.00 13 ASP A O 7
ATOM 7170 N N . ALA A 1 14 ? -1.734 -9.722 10.090 1.00 0.00 14 ALA A N 7
ATOM 7171 C CA . ALA A 1 14 ? -0.454 -9.472 9.433 1.00 0.00 14 ALA A CA 7
ATOM 7172 C C . ALA A 1 14 ? -0.017 -8.019 9.610 1.00 0.00 14 ALA A C 7
ATOM 7173 O O . ALA A 1 14 ? -0.805 -7.174 10.033 1.00 0.00 14 ALA A O 7
ATOM 7180 N N . GLU A 1 15 ? 1.240 -7.735 9.282 1.00 0.00 15 GLU A N 7
ATOM 7181 C CA . GLU A 1 15 ? 1.774 -6.381 9.403 1.00 0.00 15 GLU A CA 7
ATOM 7182 C C . GLU A 1 15 ? 0.846 -5.370 8.744 1.00 0.00 15 GLU A C 7
ATOM 7183 O O . GLU A 1 15 ? 0.362 -5.584 7.633 1.00 0.00 15 GLU A O 7
ATOM 7195 N N . LEU A 1 16 ? 0.598 -4.273 9.440 1.00 0.00 16 LEU A N 7
ATOM 7196 C CA . LEU A 1 16 ? -0.281 -3.226 8.930 1.00 0.00 16 LEU A CA 7
ATOM 7197 C C . LEU A 1 16 ? 0.490 -1.935 8.676 1.00 0.00 16 LEU A C 7
ATOM 7198 O O . LEU A 1 16 ? 0.885 -1.240 9.612 1.00 0.00 16 LEU A O 7
ATOM 7214 N N . TYR A 1 17 ? 0.692 -1.616 7.402 1.00 0.00 17 TYR A N 7
ATOM 7215 C CA . TYR A 1 17 ? 1.406 -0.405 7.018 1.00 0.00 17 TYR A CA 7
ATOM 7216 C C . TYR A 1 17 ? 0.658 0.329 5.910 1.00 0.00 17 TYR A C 7
ATOM 7217 O O . TYR A 1 17 ? -0.509 0.046 5.645 1.00 0.00 17 TYR A O 7
ATOM 7235 N N . GLY A 1 18 ? 1.340 1.263 5.258 1.00 0.00 18 GLY A N 7
ATOM 7236 C CA . GLY A 1 18 ? 0.731 2.011 4.185 1.00 0.00 18 GLY A CA 7
ATOM 7237 C C . GLY A 1 18 ? 0.147 3.354 4.608 1.00 0.00 18 GLY A C 7
ATOM 7238 O O . GLY A 1 18 ? -0.661 3.920 3.872 1.00 0.00 18 GLY A O 7
ATOM 7242 N N . PRO A 1 19 ? 0.532 3.920 5.771 1.00 0.00 19 PRO A N 7
ATOM 7243 C CA . PRO A 1 19 ? 0.009 5.217 6.202 1.00 0.00 19 PRO A CA 7
ATOM 7244 C C . PRO A 1 19 ? 0.671 6.366 5.449 1.00 0.00 19 PRO A C 7
ATOM 7245 O O . PRO A 1 19 ? 1.177 7.312 6.053 1.00 0.00 19 PRO A O 7
ATOM 7256 N N . PHE A 1 20 ? 0.671 6.267 4.123 1.00 0.00 20 PHE A N 7
ATOM 7257 C CA . PHE A 1 20 ? 1.276 7.284 3.273 1.00 0.00 20 PHE A CA 7
ATOM 7258 C C . PHE A 1 20 ? 0.282 7.762 2.222 1.00 0.00 20 PHE A C 7
ATOM 7259 O O . PHE A 1 20 ? -0.758 7.139 2.010 1.00 0.00 20 PHE A O 7
ATOM 7276 N N . THR A 1 21 ? 0.608 8.868 1.567 1.00 0.00 21 THR A N 7
ATOM 7277 C CA . THR A 1 21 ? -0.259 9.428 0.537 1.00 0.00 21 THR A CA 7
ATOM 7278 C C . THR A 1 21 ? -0.262 8.549 -0.705 1.00 0.00 21 THR A C 7
ATOM 7279 O O . THR A 1 21 ? 0.741 7.912 -1.025 1.00 0.00 21 THR A O 7
ATOM 7290 N N . SER A 1 22 ? -1.393 8.523 -1.411 1.00 0.00 22 SER A N 7
ATOM 7291 C CA . SER A 1 22 ? -1.516 7.725 -2.629 1.00 0.00 22 SER A CA 7
ATOM 7292 C C . SER A 1 22 ? -0.300 7.938 -3.522 1.00 0.00 22 SER A C 7
ATOM 7293 O O . SER A 1 22 ? 0.114 7.041 -4.257 1.00 0.00 22 SER A O 7
ATOM 7301 N N . ALA A 1 23 ? 0.276 9.132 -3.433 1.00 0.00 23 ALA A N 7
ATOM 7302 C CA . ALA A 1 23 ? 1.456 9.475 -4.207 1.00 0.00 23 ALA A CA 7
ATOM 7303 C C . ALA A 1 23 ? 2.624 8.579 -3.819 1.00 0.00 23 ALA A C 7
ATOM 7304 O O . ALA A 1 23 ? 3.222 7.915 -4.667 1.00 0.00 23 ALA A O 7
ATOM 7311 N N . GLN A 1 24 ? 2.938 8.557 -2.526 1.00 0.00 24 GLN A N 7
ATOM 7312 C CA . GLN A 1 24 ? 4.027 7.734 -2.017 1.00 0.00 24 GLN A CA 7
ATOM 7313 C C . GLN A 1 24 ? 3.748 6.263 -2.290 1.00 0.00 24 GLN A C 7
ATOM 7314 O O . GLN A 1 24 ? 4.660 5.481 -2.562 1.00 0.00 24 GLN A O 7
ATOM 7328 N N . MET A 1 25 ? 2.475 5.901 -2.225 1.00 0.00 25 MET A N 7
ATOM 7329 C CA . MET A 1 25 ? 2.054 4.530 -2.476 1.00 0.00 25 MET A CA 7
ATOM 7330 C C . MET A 1 25 ? 2.218 4.192 -3.951 1.00 0.00 25 MET A C 7
ATOM 7331 O O . MET A 1 25 ? 2.666 3.102 -4.305 1.00 0.00 25 MET A O 7
ATOM 7345 N N . GLN A 1 26 ? 1.859 5.142 -4.808 1.00 0.00 26 GLN A N 7
ATOM 7346 C CA . GLN A 1 26 ? 1.970 4.956 -6.248 1.00 0.00 26 GLN A CA 7
ATOM 7347 C C . GLN A 1 26 ? 3.410 4.644 -6.638 1.00 0.00 26 GLN A C 7
ATOM 7348 O O . GLN A 1 26 ? 3.664 3.799 -7.496 1.00 0.00 26 GLN A O 7
ATOM 7362 N N . THR A 1 27 ? 4.348 5.332 -5.997 1.00 0.00 27 THR A N 7
ATOM 7363 C CA . THR A 1 27 ? 5.764 5.130 -6.270 1.00 0.00 27 THR A CA 7
ATOM 7364 C C . THR A 1 27 ? 6.180 3.705 -5.925 1.00 0.00 27 THR A C 7
ATOM 7365 O O . THR A 1 27 ? 6.629 2.955 -6.790 1.00 0.00 27 THR A O 7
ATOM 7376 N N . TRP A 1 28 ? 6.025 3.335 -4.657 1.00 0.00 28 TRP A N 7
ATOM 7377 C CA . TRP A 1 28 ? 6.383 2.000 -4.197 1.00 0.00 28 TRP A CA 7
ATOM 7378 C C . TRP A 1 28 ? 5.659 0.924 -5.002 1.00 0.00 28 TRP A C 7
ATOM 7379 O O . TRP A 1 28 ? 6.265 -0.055 -5.435 1.00 0.00 28 TRP A O 7
ATOM 7400 N N . VAL A 1 29 ? 4.359 1.114 -5.196 1.00 0.00 29 VAL A N 7
ATOM 7401 C CA . VAL A 1 29 ? 3.549 0.161 -5.947 1.00 0.00 29 VAL A CA 7
ATOM 7402 C C . VAL A 1 29 ? 4.053 0.016 -7.380 1.00 0.00 29 VAL A C 7
ATOM 7403 O O . VAL A 1 29 ? 3.908 -1.041 -7.995 1.00 0.00 29 VAL A O 7
ATOM 7416 N N . SER A 1 30 ? 4.641 1.083 -7.910 1.00 0.00 30 SER A N 7
ATOM 7417 C CA . SER A 1 30 ? 5.160 1.070 -9.274 1.00 0.00 30 SER A CA 7
ATOM 7418 C C . SER A 1 30 ? 6.669 0.829 -9.293 1.00 0.00 30 SER A C 7
ATOM 7419 O O . SER A 1 30 ? 7.212 0.331 -10.281 1.00 0.00 30 SER A O 7
ATOM 7427 N N . GLU A 1 31 ? 7.342 1.187 -8.204 1.00 0.00 31 GLU A N 7
ATOM 7428 C CA . GLU A 1 31 ? 8.788 1.011 -8.105 1.00 0.00 31 GLU A CA 7
ATOM 7429 C C . GLU A 1 31 ? 9.180 -0.446 -8.326 1.00 0.00 31 GLU A C 7
ATOM 7430 O O . GLU A 1 31 ? 10.244 -0.737 -8.873 1.00 0.00 31 GLU A O 7
ATOM 7442 N N . GLY A 1 32 ? 8.315 -1.357 -7.896 1.00 0.00 32 GLY A N 7
ATOM 7443 C CA . GLY A 1 32 ? 8.590 -2.773 -8.053 1.00 0.00 32 GLY A CA 7
ATOM 7444 C C . GLY A 1 32 ? 8.655 -3.509 -6.726 1.00 0.00 32 GLY A C 7
ATOM 7445 O O . GLY A 1 32 ? 8.780 -4.733 -6.698 1.00 0.00 32 GLY A O 7
ATOM 7449 N N . TYR A 1 33 ? 8.568 -2.765 -5.625 1.00 0.00 33 TYR A N 7
ATOM 7450 C CA . TYR A 1 33 ? 8.616 -3.361 -4.294 1.00 0.00 33 TYR A CA 7
ATOM 7451 C C . TYR A 1 33 ? 7.533 -4.423 -4.137 1.00 0.00 33 TYR A C 7
ATOM 7452 O O . TYR A 1 33 ? 7.732 -5.434 -3.464 1.00 0.00 33 TYR A O 7
ATOM 7470 N N . PHE A 1 34 ? 6.387 -4.186 -4.767 1.00 0.00 34 PHE A N 7
ATOM 7471 C CA . PHE A 1 34 ? 5.270 -5.122 -4.701 1.00 0.00 34 PHE A CA 7
ATOM 7472 C C . PHE A 1 34 ? 5.103 -5.849 -6.033 1.00 0.00 34 PHE A C 7
ATOM 7473 O O . PHE A 1 34 ? 4.172 -5.572 -6.790 1.00 0.00 34 PHE A O 7
ATOM 7490 N N . PRO A 1 35 ? 6.008 -6.795 -6.337 1.00 0.00 35 PRO A N 7
ATOM 7491 C CA . PRO A 1 35 ? 5.959 -7.563 -7.585 1.00 0.00 35 PRO A CA 7
ATOM 7492 C C . PRO A 1 35 ? 4.723 -8.454 -7.672 1.00 0.00 35 PRO A C 7
ATOM 7493 O O . PRO A 1 35 ? 4.329 -8.877 -8.758 1.00 0.00 35 PRO A O 7
ATOM 7504 N N . ASP A 1 36 ? 4.115 -8.737 -6.523 1.00 0.00 36 ASP A N 7
ATOM 7505 C CA . ASP A 1 36 ? 2.928 -9.577 -6.477 1.00 0.00 36 ASP A CA 7
ATOM 7506 C C . ASP A 1 36 ? 1.712 -8.789 -5.991 1.00 0.00 36 ASP A C 7
ATOM 7507 O O . ASP A 1 36 ? 0.579 -9.260 -6.090 1.00 0.00 36 ASP A O 7
ATOM 7516 N N . GLY A 1 37 ? 1.952 -7.595 -5.456 1.00 0.00 37 GLY A N 7
ATOM 7517 C CA . GLY A 1 37 ? 0.865 -6.778 -4.957 1.00 0.00 37 GLY A CA 7
ATOM 7518 C C . GLY A 1 37 ? 0.732 -6.877 -3.455 1.00 0.00 37 GLY A C 7
ATOM 7519 O O . GLY A 1 37 ? 1.213 -7.832 -2.845 1.00 0.00 37 GLY A O 7
ATOM 7523 N N . VAL A 1 38 ? 0.084 -5.891 -2.852 1.00 0.00 38 VAL A N 7
ATOM 7524 C CA . VAL A 1 38 ? -0.101 -5.879 -1.411 1.00 0.00 38 VAL A CA 7
ATOM 7525 C C . VAL A 1 38 ? -1.552 -5.607 -1.041 1.00 0.00 38 VAL A C 7
ATOM 7526 O O . VAL A 1 38 ? -2.327 -5.097 -1.850 1.00 0.00 38 VAL A O 7
ATOM 7539 N N . TYR A 1 39 ? -1.912 -5.954 0.188 1.00 0.00 39 TYR A N 7
ATOM 7540 C CA . TYR A 1 39 ? -3.267 -5.751 0.675 1.00 0.00 39 TYR A CA 7
ATOM 7541 C C . TYR A 1 39 ? -3.539 -4.268 0.887 1.00 0.00 39 TYR A C 7
ATOM 7542 O O . TYR A 1 39 ? -3.486 -3.769 2.011 1.00 0.00 39 TYR A O 7
ATOM 7560 N N . CYS A 1 40 ? -3.818 -3.567 -0.205 1.00 0.00 40 CYS A N 7
ATOM 7561 C CA . CYS A 1 40 ? -4.085 -2.136 -0.147 1.00 0.00 40 CYS A CA 7
ATOM 7562 C C . CYS A 1 40 ? -5.501 -1.850 0.341 1.00 0.00 40 CYS A C 7
ATOM 7563 O O . CYS A 1 40 ? -6.419 -2.643 0.128 1.00 0.00 40 CYS A O 7
ATOM 7571 N N . ARG A 1 41 ? -5.665 -0.706 0.998 1.00 0.00 41 ARG A N 7
ATOM 7572 C CA . ARG A 1 41 ? -6.956 -0.293 1.523 1.00 0.00 41 ARG A CA 7
ATOM 7573 C C . ARG A 1 41 ? -6.832 1.063 2.215 1.00 0.00 41 ARG A C 7
ATOM 7574 O O . ARG A 1 41 ? -5.992 1.244 3.097 1.00 0.00 41 ARG A O 7
ATOM 7595 N N . LYS A 1 42 ? -7.669 2.014 1.811 1.00 0.00 42 LYS A N 7
ATOM 7596 C CA . LYS A 1 42 ? -7.653 3.347 2.391 1.00 0.00 42 LYS A CA 7
ATOM 7597 C C . LYS A 1 42 ? -7.647 3.282 3.916 1.00 0.00 42 LYS A C 7
ATOM 7598 O O . LYS A 1 42 ? -8.355 2.474 4.517 1.00 0.00 42 LYS A O 7
ATOM 7617 N N . LEU A 1 43 ? -6.836 4.132 4.529 1.00 0.00 43 LEU A N 7
ATOM 7618 C CA . LEU A 1 43 ? -6.721 4.174 5.981 1.00 0.00 43 LEU A CA 7
ATOM 7619 C C . LEU A 1 43 ? -8.073 4.435 6.636 1.00 0.00 43 LEU A C 7
ATOM 7620 O O . LEU A 1 43 ? -8.374 3.887 7.696 1.00 0.00 43 LEU A O 7
ATOM 7636 N N . ASP A 1 44 ? -8.885 5.274 6.002 1.00 0.00 44 ASP A N 7
ATOM 7637 C CA . ASP A 1 44 ? -10.203 5.606 6.529 1.00 0.00 44 ASP A CA 7
ATOM 7638 C C . ASP A 1 44 ? -11.307 5.179 5.559 1.00 0.00 44 ASP A C 7
ATOM 7639 O O . ASP A 1 44 ? -11.387 5.692 4.442 1.00 0.00 44 ASP A O 7
ATOM 7648 N N . PRO A 1 45 ? -12.181 4.235 5.965 1.00 0.00 45 PRO A N 7
ATOM 7649 C CA . PRO A 1 45 ? -12.129 3.594 7.285 1.00 0.00 45 PRO A CA 7
ATOM 7650 C C . PRO A 1 45 ? -11.017 2.550 7.377 1.00 0.00 45 PRO A C 7
ATOM 7651 O O . PRO A 1 45 ? -10.722 1.862 6.401 1.00 0.00 45 PRO A O 7
ATOM 7662 N N . PRO A 1 46 ? -10.381 2.419 8.554 1.00 0.00 46 PRO A N 7
ATOM 7663 C CA . PRO A 1 46 ? -9.300 1.456 8.761 1.00 0.00 46 PRO A CA 7
ATOM 7664 C C . PRO A 1 46 ? -9.818 0.049 9.044 1.00 0.00 46 PRO A C 7
ATOM 7665 O O . PRO A 1 46 ? -10.458 -0.192 10.067 1.00 0.00 46 PRO A O 7
ATOM 7676 N N . GLY A 1 47 ? -9.533 -0.877 8.134 1.00 0.00 47 GLY A N 7
ATOM 7677 C CA . GLY A 1 47 ? -9.975 -2.246 8.309 1.00 0.00 47 GLY A CA 7
ATOM 7678 C C . GLY A 1 47 ? -11.267 -2.541 7.576 1.00 0.00 47 GLY A C 7
ATOM 7679 O O . GLY A 1 47 ? -12.351 -2.202 8.051 1.00 0.00 47 GLY A O 7
ATOM 7683 N N . GLY A 1 48 ? -11.153 -3.177 6.415 1.00 0.00 48 GLY A N 7
ATOM 7684 C CA . GLY A 1 48 ? -12.328 -3.509 5.633 1.00 0.00 48 GLY A CA 7
ATOM 7685 C C . GLY A 1 48 ? -12.019 -4.452 4.490 1.00 0.00 48 GLY A C 7
ATOM 7686 O O . GLY A 1 48 ? -11.059 -5.219 4.553 1.00 0.00 48 GLY A O 7
ATOM 7690 N N . GLN A 1 49 ? -12.834 -4.392 3.443 1.00 0.00 49 GLN A N 7
ATOM 7691 C CA . GLN A 1 49 ? -12.642 -5.247 2.280 1.00 0.00 49 GLN A CA 7
ATOM 7692 C C . GLN A 1 49 ? -11.367 -4.866 1.537 1.00 0.00 49 GLN A C 7
ATOM 7693 O O . GLN A 1 49 ? -11.414 -4.249 0.473 1.00 0.00 49 GLN A O 7
ATOM 7707 N N . PHE A 1 50 ? -10.229 -5.239 2.114 1.00 0.00 50 PHE A N 7
ATOM 7708 C CA . PHE A 1 50 ? -8.923 -4.944 1.523 1.00 0.00 50 PHE A CA 7
ATOM 7709 C C . PHE A 1 50 ? -8.932 -5.165 0.011 1.00 0.00 50 PHE A C 7
ATOM 7710 O O . PHE A 1 50 ? -9.795 -5.867 -0.517 1.00 0.00 50 PHE A O 7
ATOM 7727 N N . TYR A 1 51 ? -7.970 -4.559 -0.676 1.00 0.00 51 TYR A N 7
ATOM 7728 C CA . TYR A 1 51 ? -7.869 -4.688 -2.124 1.00 0.00 51 TYR A CA 7
ATOM 7729 C C . TYR A 1 51 ? -6.411 -4.664 -2.570 1.00 0.00 51 TYR A C 7
ATOM 7730 O O . TYR A 1 51 ? -5.640 -3.796 -2.161 1.00 0.00 51 TYR A O 7
ATOM 7748 N N . ASN A 1 52 ? -6.041 -5.624 -3.411 1.00 0.00 52 ASN A N 7
ATOM 7749 C CA . ASN A 1 52 ? -4.674 -5.718 -3.916 1.00 0.00 52 ASN A CA 7
ATOM 7750 C C . ASN A 1 52 ? -4.245 -4.413 -4.581 1.00 0.00 52 ASN A C 7
ATOM 7751 O O . ASN A 1 52 ? -4.942 -3.889 -5.448 1.00 0.00 52 ASN A O 7
ATOM 7762 N N . SER A 1 53 ? -3.093 -3.894 -4.166 1.00 0.00 53 SER A N 7
ATOM 7763 C CA . SER A 1 53 ? -2.569 -2.647 -4.718 1.00 0.00 53 SER A CA 7
ATOM 7764 C C . SER A 1 53 ? -2.463 -2.720 -6.238 1.00 0.00 53 SER A C 7
ATOM 7765 O O . SER A 1 53 ? -2.623 -1.716 -6.930 1.00 0.00 53 SER A O 7
ATOM 7773 N N . LYS A 1 54 ? -2.191 -3.915 -6.748 1.00 0.00 54 LYS A N 7
ATOM 7774 C CA . LYS A 1 54 ? -2.062 -4.120 -8.186 1.00 0.00 54 LYS A CA 7
ATOM 7775 C C . LYS A 1 54 ? -3.429 -4.157 -8.869 1.00 0.00 54 LYS A C 7
ATOM 7776 O O . LYS A 1 54 ? -3.515 -4.235 -10.094 1.00 0.00 54 LYS A O 7
ATOM 7795 N N . ARG A 1 55 ? -4.498 -4.101 -8.075 1.00 0.00 55 ARG A N 7
ATOM 7796 C CA . ARG A 1 55 ? -5.852 -4.129 -8.618 1.00 0.00 55 ARG A CA 7
ATOM 7797 C C . ARG A 1 55 ? -6.589 -2.814 -8.359 1.00 0.00 55 ARG A C 7
ATOM 7798 O O . ARG A 1 55 ? -7.767 -2.680 -8.692 1.00 0.00 55 ARG A O 7
ATOM 7819 N N . ILE A 1 56 ? -5.892 -1.846 -7.769 1.00 0.00 56 ILE A N 7
ATOM 7820 C CA . ILE A 1 56 ? -6.486 -0.548 -7.475 1.00 0.00 56 ILE A CA 7
ATOM 7821 C C . ILE A 1 56 ? -6.021 0.505 -8.477 1.00 0.00 56 ILE A C 7
ATOM 7822 O O . ILE A 1 56 ? -4.943 0.386 -9.060 1.00 0.00 56 ILE A O 7
ATOM 7838 N N . ASP A 1 57 ? -6.841 1.533 -8.673 1.00 0.00 57 ASP A N 7
ATOM 7839 C CA . ASP A 1 57 ? -6.510 2.604 -9.607 1.00 0.00 57 ASP A CA 7
ATOM 7840 C C . ASP A 1 57 ? -5.980 3.828 -8.870 1.00 0.00 57 ASP A C 7
ATOM 7841 O O . ASP A 1 57 ? -6.717 4.499 -8.149 1.00 0.00 57 ASP A O 7
ATOM 7850 N N . PHE A 1 58 ? -4.697 4.119 -9.061 1.00 0.00 58 PHE A N 7
ATOM 7851 C CA . PHE A 1 58 ? -4.069 5.269 -8.419 1.00 0.00 58 PHE A CA 7
ATOM 7852 C C . PHE A 1 58 ? -4.060 6.478 -9.351 1.00 0.00 58 PHE A C 7
ATOM 7853 O O . PHE A 1 58 ? -3.271 7.406 -9.168 1.00 0.00 58 PHE A O 7
ATOM 7870 N N . ASP A 1 59 ? -4.936 6.464 -10.352 1.00 0.00 59 ASP A N 7
ATOM 7871 C CA . ASP A 1 59 ? -5.019 7.561 -11.309 1.00 0.00 59 ASP A CA 7
ATOM 7872 C C . ASP A 1 59 ? -6.291 8.378 -11.100 1.00 0.00 59 ASP A C 7
ATOM 7873 O O . ASP A 1 59 ? -6.357 9.547 -11.479 1.00 0.00 59 ASP A O 7
ATOM 7882 N N . LEU A 1 60 ? -7.299 7.757 -10.496 1.00 0.00 60 LEU A N 7
ATOM 7883 C CA . LEU A 1 60 ? -8.563 8.427 -10.241 1.00 0.00 60 LEU A CA 7
ATOM 7884 C C . LEU A 1 60 ? -8.618 8.963 -8.814 1.00 0.00 60 LEU A C 7
ATOM 7885 O O . LEU A 1 60 ? -9.692 9.068 -8.221 1.00 0.00 60 LEU A O 7
ATOM 7901 N N . TYR A 1 61 ? -7.455 9.301 -8.269 1.00 0.00 61 TYR A N 7
ATOM 7902 C CA . TYR A 1 61 ? -7.370 9.827 -6.913 1.00 0.00 61 TYR A CA 7
ATOM 7903 C C . TYR A 1 61 ? -6.439 11.034 -6.855 1.00 0.00 61 TYR A C 7
ATOM 7904 O O . TYR A 1 61 ? -6.788 12.074 -6.297 1.00 0.00 61 TYR A O 7
ATOM 7922 N N . THR A 1 62 ? -5.251 10.889 -7.436 1.00 0.00 62 THR A N 7
ATOM 7923 C CA . THR A 1 62 ? -4.270 11.967 -7.451 1.00 0.00 62 THR A CA 7
ATOM 7924 C C . THR A 1 62 ? -3.342 11.841 -8.655 1.00 0.00 62 THR A C 7
ATOM 7925 O O . THR A 1 62 ? -3.070 10.695 -9.075 1.00 0.00 62 THR A O 7
ATOM 7937 N N . SER B 2 1 ? 16.187 8.546 -8.797 1.00 1.74 63 SER B N 7
ATOM 7938 C CA . SER B 2 1 ? 15.294 7.688 -7.975 1.00 0.57 63 SER B CA 7
ATOM 7939 C C . SER B 2 1 ? 15.700 7.720 -6.505 1.00 0.32 63 SER B C 7
ATOM 7940 O O . SER B 2 1 ? 16.298 6.771 -5.996 1.00 0.57 63 SER B O 7
ATOM 7950 N N . HIS B 2 2 ? 15.370 8.815 -5.830 1.00 0.01 64 HIS B N 7
ATOM 7951 C CA . HIS B 2 2 ? 15.700 8.973 -4.418 1.00 0.01 64 HIS B CA 7
ATOM 7952 C C . HIS B 2 2 ? 14.535 8.533 -3.536 1.00 0.01 64 HIS B C 7
ATOM 7953 O O . HIS B 2 2 ? 14.103 9.269 -2.647 1.00 0.01 64 HIS B O 7
ATOM 7968 N N . ARG B 2 3 ? 14.031 7.330 -3.787 1.00 0.01 65 ARG B N 7
ATOM 7969 C CA . ARG B 2 3 ? 12.917 6.791 -3.017 1.00 0.01 65 ARG B CA 7
ATOM 7970 C C . ARG B 2 3 ? 13.423 5.994 -1.814 1.00 0.01 65 ARG B C 7
ATOM 7971 O O . ARG B 2 3 ? 14.372 5.218 -1.928 1.00 0.01 65 ARG B O 7
ATOM 7992 N N . PRO B 2 4 ? 12.793 6.179 -0.640 1.00 0.01 66 PRO B N 7
ATOM 7993 C CA . PRO B 2 4 ? 13.181 5.480 0.585 1.00 0.01 66 PRO B CA 7
ATOM 7994 C C . PRO B 2 4 ? 12.571 4.085 0.680 1.00 0.01 66 PRO B C 7
ATOM 7995 O O . PRO B 2 4 ? 11.765 3.689 -0.161 1.00 0.00 66 PRO B O 7
ATOM 8006 N N . PRO B 2 5 ? 12.952 3.320 1.717 1.00 0.01 67 PRO B N 7
ATOM 8007 C CA . PRO B 2 5 ? 12.454 1.968 1.933 1.00 0.01 67 PRO B CA 7
ATOM 8008 C C . PRO B 2 5 ? 11.187 1.947 2.788 1.00 0.01 67 PRO B C 7
ATOM 8009 O O . PRO B 2 5 ? 11.182 2.451 3.913 1.00 0.00 67 PRO B O 7
ATOM 8020 N N . PRO B 2 6 ? 10.090 1.364 2.271 1.00 0.01 68 PRO B N 7
ATOM 8021 C CA . PRO B 2 6 ? 8.822 1.287 3.003 1.00 0.00 68 PRO B CA 7
ATOM 8022 C C . PRO B 2 6 ? 8.902 0.346 4.203 1.00 0.01 68 PRO B C 7
ATOM 8023 O O . PRO B 2 6 ? 9.867 -0.406 4.348 1.00 0.00 68 PRO B O 7
ATOM 8034 N N . PRO B 2 7 ? 7.885 0.374 5.080 1.00 0.01 69 PRO B N 7
ATOM 8035 C CA . PRO B 2 7 ? 7.848 -0.483 6.270 1.00 0.01 69 PRO B CA 7
ATOM 8036 C C . PRO B 2 7 ? 7.749 -1.961 5.920 1.00 0.01 69 PRO B C 7
ATOM 8037 O O . PRO B 2 7 ? 7.725 -2.335 4.748 1.00 0.01 69 PRO B O 7
ATOM 8048 N N . GLY B 2 8 ? 7.688 -2.794 6.950 1.00 0.44 70 GLY B N 7
ATOM 8049 C CA . GLY B 2 8 ? 7.588 -4.225 6.744 1.00 0.65 70 GLY B CA 7
ATOM 8050 C C . GLY B 2 8 ? 8.884 -4.832 6.245 1.00 0.50 70 GLY B C 7
ATOM 8051 O O . GLY B 2 8 ? 9.523 -5.604 6.956 1.00 0.56 70 GLY B O 7
ATOM 8055 N N . HIS B 2 9 ? 9.266 -4.477 5.020 1.00 0.43 71 HIS B N 7
ATOM 8056 C CA . HIS B 2 9 ? 10.497 -4.981 4.407 1.00 0.26 71 HIS B CA 7
ATOM 8057 C C . HIS B 2 9 ? 10.686 -6.472 4.662 1.00 1.40 71 HIS B C 7
ATOM 8058 O O . HIS B 2 9 ? 9.753 -7.169 5.059 1.00 2.07 71 HIS B O 7
ATOM 8073 N N . ARG B 2 10 ? 11.907 -6.952 4.444 1.00 2.21 72 ARG B N 7
ATOM 8074 C CA . ARG B 2 10 ? 12.224 -8.355 4.666 1.00 3.46 72 ARG B CA 7
ATOM 8075 C C . ARG B 2 10 ? 13.681 -8.646 4.323 1.00 4.52 72 ARG B C 7
ATOM 8076 O O . ARG B 2 10 ? 14.031 -8.828 3.156 1.00 5.58 72 ARG B O 7
ATOM 8097 N N . VAL B 2 11 ? 14.526 -8.688 5.347 1.00 4.34 73 VAL B N 7
ATOM 8098 C CA . VAL B 2 11 ? 15.946 -8.956 5.158 1.00 5.27 73 VAL B CA 7
ATOM 8099 C C . VAL B 2 11 ? 16.172 -10.362 4.613 1.00 4.88 73 VAL B C 7
ATOM 8100 O O . VAL B 2 11 ? 15.205 -10.956 4.091 1.00 4.84 73 VAL B O 7
ATOM 8114 N N . ASP A 1 1 ? -4.481 14.599 -0.288 1.00 0.00 1 ASP A N 8
ATOM 8115 C CA . ASP A 1 1 ? -3.493 13.489 -0.340 1.00 0.00 1 ASP A CA 8
ATOM 8116 C C . ASP A 1 1 ? -4.072 12.209 0.253 1.00 0.00 1 ASP A C 8
ATOM 8117 O O . ASP A 1 1 ? -3.777 11.851 1.393 1.00 0.00 1 ASP A O 8
ATOM 8128 N N . VAL A 1 2 ? -4.898 11.522 -0.530 1.00 0.00 2 VAL A N 8
ATOM 8129 C CA . VAL A 1 2 ? -5.519 10.283 -0.085 1.00 0.00 2 VAL A CA 8
ATOM 8130 C C . VAL A 1 2 ? -4.473 9.202 0.168 1.00 0.00 2 VAL A C 8
ATOM 8131 O O . VAL A 1 2 ? -3.858 8.689 -0.767 1.00 0.00 2 VAL A O 8
ATOM 8144 N N . MET A 1 3 ? -4.279 8.856 1.437 1.00 0.00 3 MET A N 8
ATOM 8145 C CA . MET A 1 3 ? -3.311 7.831 1.811 1.00 0.00 3 MET A CA 8
ATOM 8146 C C . MET A 1 3 ? -3.891 6.439 1.586 1.00 0.00 3 MET A C 8
ATOM 8147 O O . MET A 1 3 ? -5.103 6.280 1.436 1.00 0.00 3 MET A O 8
ATOM 8161 N N . TRP A 1 4 ? -3.023 5.432 1.557 1.00 0.00 4 TRP A N 8
ATOM 8162 C CA . TRP A 1 4 ? -3.465 4.058 1.340 1.00 0.00 4 TRP A CA 8
ATOM 8163 C C . TRP A 1 4 ? -2.579 3.058 2.074 1.00 0.00 4 TRP A C 8
ATOM 8164 O O . TRP A 1 4 ? -1.390 2.934 1.777 1.00 0.00 4 TRP A O 8
ATOM 8185 N N . GLU A 1 5 ? -3.170 2.332 3.017 1.00 0.00 5 GLU A N 8
ATOM 8186 C CA . GLU A 1 5 ? -2.438 1.326 3.777 1.00 0.00 5 GLU A CA 8
ATOM 8187 C C . GLU A 1 5 ? -2.093 0.139 2.886 1.00 0.00 5 GLU A C 8
ATOM 8188 O O . GLU A 1 5 ? -2.665 -0.023 1.809 1.00 0.00 5 GLU A O 8
ATOM 8200 N N . TYR A 1 6 ? -1.157 -0.690 3.336 1.00 0.00 6 TYR A N 8
ATOM 8201 C CA . TYR A 1 6 ? -0.748 -1.862 2.571 1.00 0.00 6 TYR A CA 8
ATOM 8202 C C . TYR A 1 6 ? -0.236 -2.967 3.494 1.00 0.00 6 TYR A C 8
ATOM 8203 O O . TYR A 1 6 ? 0.514 -2.706 4.436 1.00 0.00 6 TYR A O 8
ATOM 8221 N N . LYS A 1 7 ? -0.639 -4.200 3.211 1.00 0.00 7 LYS A N 8
ATOM 8222 C CA . LYS A 1 7 ? -0.214 -5.346 4.005 1.00 0.00 7 LYS A CA 8
ATOM 8223 C C . LYS A 1 7 ? 0.404 -6.413 3.107 1.00 0.00 7 LYS A C 8
ATOM 8224 O O . LYS A 1 7 ? -0.191 -6.817 2.108 1.00 0.00 7 LYS A O 8
ATOM 8243 N N . TRP A 1 8 ? 1.603 -6.857 3.464 1.00 0.00 8 TRP A N 8
ATOM 8244 C CA . TRP A 1 8 ? 2.308 -7.868 2.686 1.00 0.00 8 TRP A CA 8
ATOM 8245 C C . TRP A 1 8 ? 1.491 -9.151 2.584 1.00 0.00 8 TRP A C 8
ATOM 8246 O O . TRP A 1 8 ? 1.273 -9.674 1.492 1.00 0.00 8 TRP A O 8
ATOM 8267 N N . GLU A 1 9 ? 1.045 -9.655 3.729 1.00 0.00 9 GLU A N 8
ATOM 8268 C CA . GLU A 1 9 ? 0.256 -10.881 3.766 1.00 0.00 9 GLU A CA 8
ATOM 8269 C C . GLU A 1 9 ? -1.234 -10.573 3.663 1.00 0.00 9 GLU A C 8
ATOM 8270 O O . GLU A 1 9 ? -1.663 -9.442 3.891 1.00 0.00 9 GLU A O 8
ATOM 8282 N N . ASN A 1 10 ? -2.019 -11.588 3.318 1.00 0.00 10 ASN A N 8
ATOM 8283 C CA . ASN A 1 10 ? -3.463 -11.425 3.185 1.00 0.00 10 ASN A CA 8
ATOM 8284 C C . ASN A 1 10 ? -4.185 -11.961 4.416 1.00 0.00 10 ASN A C 8
ATOM 8285 O O . ASN A 1 10 ? -5.252 -12.566 4.308 1.00 0.00 10 ASN A O 8
ATOM 8296 N N . THR A 1 11 ? -3.596 -11.732 5.586 1.00 0.00 11 THR A N 8
ATOM 8297 C CA . THR A 1 11 ? -4.184 -12.191 6.839 1.00 0.00 11 THR A CA 8
ATOM 8298 C C . THR A 1 11 ? -4.818 -11.031 7.598 1.00 0.00 11 THR A C 8
ATOM 8299 O O . THR A 1 11 ? -4.896 -9.911 7.093 1.00 0.00 11 THR A O 8
ATOM 8310 N N . GLY A 1 12 ? -5.258 -11.308 8.819 1.00 0.00 12 GLY A N 8
ATOM 8311 C CA . GLY A 1 12 ? -5.866 -10.280 9.641 1.00 0.00 12 GLY A CA 8
ATOM 8312 C C . GLY A 1 12 ? -4.950 -9.824 10.762 1.00 0.00 12 GLY A C 8
ATOM 8313 O O . GLY A 1 12 ? -5.262 -8.872 11.478 1.00 0.00 12 GLY A O 8
ATOM 8317 N N . ASP A 1 13 ? -3.816 -10.506 10.916 1.00 0.00 13 ASP A N 8
ATOM 8318 C CA . ASP A 1 13 ? -2.854 -10.168 11.957 1.00 0.00 13 ASP A CA 8
ATOM 8319 C C . ASP A 1 13 ? -1.563 -9.614 11.358 1.00 0.00 13 ASP A C 8
ATOM 8320 O O . ASP A 1 13 ? -0.799 -8.933 12.042 1.00 0.00 13 ASP A O 8
ATOM 8329 N N . ALA A 1 14 ? -1.319 -9.910 10.079 1.00 0.00 14 ALA A N 8
ATOM 8330 C CA . ALA A 1 14 ? -0.116 -9.438 9.397 1.00 0.00 14 ALA A CA 8
ATOM 8331 C C . ALA A 1 14 ? 0.166 -7.969 9.706 1.00 0.00 14 ALA A C 8
ATOM 8332 O O . ALA A 1 14 ? -0.711 -7.246 10.180 1.00 0.00 14 ALA A O 8
ATOM 8339 N N . GLU A 1 15 ? 1.393 -7.536 9.435 1.00 0.00 15 GLU A N 8
ATOM 8340 C CA . GLU A 1 15 ? 1.788 -6.156 9.685 1.00 0.00 15 GLU A CA 8
ATOM 8341 C C . GLU A 1 15 ? 0.933 -5.196 8.869 1.00 0.00 15 GLU A C 8
ATOM 8342 O O . GLU A 1 15 ? 0.629 -5.452 7.704 1.00 0.00 15 GLU A O 8
ATOM 8354 N N . LEU A 1 16 ? 0.547 -4.095 9.494 1.00 0.00 16 LEU A N 8
ATOM 8355 C CA . LEU A 1 16 ? -0.278 -3.089 8.834 1.00 0.00 16 LEU A CA 8
ATOM 8356 C C . LEU A 1 16 ? 0.493 -1.790 8.630 1.00 0.00 16 LEU A C 8
ATOM 8357 O O . LEU A 1 16 ? 0.835 -1.099 9.589 1.00 0.00 16 LEU A O 8
ATOM 8373 N N . TYR A 1 17 ? 0.758 -1.462 7.370 1.00 0.00 17 TYR A N 8
ATOM 8374 C CA . TYR A 1 17 ? 1.480 -0.243 7.027 1.00 0.00 17 TYR A CA 8
ATOM 8375 C C . TYR A 1 17 ? 0.770 0.496 5.897 1.00 0.00 17 TYR A C 8
ATOM 8376 O O . TYR A 1 17 ? -0.396 0.232 5.607 1.00 0.00 17 TYR A O 8
ATOM 8394 N N . GLY A 1 18 ? 1.486 1.412 5.255 1.00 0.00 18 GLY A N 8
ATOM 8395 C CA . GLY A 1 18 ? 0.923 2.160 4.157 1.00 0.00 18 GLY A CA 8
ATOM 8396 C C . GLY A 1 18 ? 0.228 3.449 4.569 1.00 0.00 18 GLY A C 8
ATOM 8397 O O . GLY A 1 18 ? -0.686 3.894 3.876 1.00 0.00 18 GLY A O 8
ATOM 8401 N N . PRO A 1 19 ? 0.635 4.102 5.675 1.00 0.00 19 PRO A N 8
ATOM 8402 C CA . PRO A 1 19 ? 0.016 5.356 6.098 1.00 0.00 19 PRO A CA 8
ATOM 8403 C C . PRO A 1 19 ? 0.567 6.548 5.316 1.00 0.00 19 PRO A C 8
ATOM 8404 O O . PRO A 1 19 ? 0.527 7.686 5.784 1.00 0.00 19 PRO A O 8
ATOM 8415 N N . PHE A 1 20 ? 1.090 6.268 4.124 1.00 0.00 20 PHE A N 8
ATOM 8416 C CA . PHE A 1 20 ? 1.662 7.295 3.263 1.00 0.00 20 PHE A CA 8
ATOM 8417 C C . PHE A 1 20 ? 0.627 7.802 2.267 1.00 0.00 20 PHE A C 8
ATOM 8418 O O . PHE A 1 20 ? -0.417 7.178 2.070 1.00 0.00 20 PHE A O 8
ATOM 8435 N N . THR A 1 21 ? 0.921 8.934 1.640 1.00 0.00 21 THR A N 8
ATOM 8436 C CA . THR A 1 21 ? 0.013 9.522 0.662 1.00 0.00 21 THR A CA 8
ATOM 8437 C C . THR A 1 21 ? -0.031 8.682 -0.608 1.00 0.00 21 THR A C 8
ATOM 8438 O O . THR A 1 21 ? 0.964 8.064 -0.986 1.00 0.00 21 THR A O 8
ATOM 8449 N N . SER A 1 22 ? -1.190 8.667 -1.269 1.00 0.00 22 SER A N 8
ATOM 8450 C CA . SER A 1 22 ? -1.355 7.907 -2.507 1.00 0.00 22 SER A CA 8
ATOM 8451 C C . SER A 1 22 ? -0.166 8.140 -3.433 1.00 0.00 22 SER A C 8
ATOM 8452 O O . SER A 1 22 ? 0.228 7.261 -4.198 1.00 0.00 22 SER A O 8
ATOM 8460 N N . ALA A 1 23 ? 0.408 9.335 -3.336 1.00 0.00 23 ALA A N 8
ATOM 8461 C CA . ALA A 1 23 ? 1.561 9.700 -4.140 1.00 0.00 23 ALA A CA 8
ATOM 8462 C C . ALA A 1 23 ? 2.743 8.790 -3.824 1.00 0.00 23 ALA A C 8
ATOM 8463 O O . ALA A 1 23 ? 3.389 8.254 -4.726 1.00 0.00 23 ALA A O 8
ATOM 8470 N N . GLN A 1 24 ? 3.015 8.618 -2.534 1.00 0.00 24 GLN A N 8
ATOM 8471 C CA . GLN A 1 24 ? 4.114 7.769 -2.089 1.00 0.00 24 GLN A CA 8
ATOM 8472 C C . GLN A 1 24 ? 3.813 6.306 -2.380 1.00 0.00 24 GLN A C 8
ATOM 8473 O O . GLN A 1 24 ? 4.711 5.524 -2.696 1.00 0.00 24 GLN A O 8
ATOM 8487 N N . MET A 1 25 ? 2.542 5.947 -2.280 1.00 0.00 25 MET A N 8
ATOM 8488 C CA . MET A 1 25 ? 2.110 4.579 -2.540 1.00 0.00 25 MET A CA 8
ATOM 8489 C C . MET A 1 25 ? 2.249 4.254 -4.022 1.00 0.00 25 MET A C 8
ATOM 8490 O O . MET A 1 25 ? 2.769 3.202 -4.392 1.00 0.00 25 MET A O 8
ATOM 8504 N N . GLN A 1 26 ? 1.785 5.172 -4.864 1.00 0.00 26 GLN A N 8
ATOM 8505 C CA . GLN A 1 26 ? 1.862 4.993 -6.309 1.00 0.00 26 GLN A CA 8
ATOM 8506 C C . GLN A 1 26 ? 3.300 4.729 -6.743 1.00 0.00 26 GLN A C 8
ATOM 8507 O O . GLN A 1 26 ? 3.557 3.868 -7.582 1.00 0.00 26 GLN A O 8
ATOM 8521 N N . THR A 1 27 ? 4.233 5.476 -6.160 1.00 0.00 27 THR A N 8
ATOM 8522 C CA . THR A 1 27 ? 5.644 5.319 -6.483 1.00 0.00 27 THR A CA 8
ATOM 8523 C C . THR A 1 27 ? 6.107 3.896 -6.190 1.00 0.00 27 THR A C 8
ATOM 8524 O O . THR A 1 27 ? 6.644 3.217 -7.061 1.00 0.00 27 THR A O 8
ATOM 8535 N N . TRP A 1 28 ? 5.891 3.451 -4.958 1.00 0.00 28 TRP A N 8
ATOM 8536 C CA . TRP A 1 28 ? 6.284 2.108 -4.550 1.00 0.00 28 TRP A CA 8
ATOM 8537 C C . TRP A 1 28 ? 5.588 1.049 -5.400 1.00 0.00 28 TRP A C 8
ATOM 8538 O O . TRP A 1 28 ? 6.194 0.049 -5.785 1.00 0.00 28 TRP A O 8
ATOM 8559 N N . VAL A 1 29 ? 4.309 1.272 -5.681 1.00 0.00 29 VAL A N 8
ATOM 8560 C CA . VAL A 1 29 ? 3.520 0.337 -6.476 1.00 0.00 29 VAL A CA 8
ATOM 8561 C C . VAL A 1 29 ? 3.904 0.385 -7.956 1.00 0.00 29 VAL A C 8
ATOM 8562 O O . VAL A 1 29 ? 3.796 -0.616 -8.663 1.00 0.00 29 VAL A O 8
ATOM 8575 N N . SER A 1 30 ? 4.337 1.552 -8.420 1.00 0.00 30 SER A N 8
ATOM 8576 C CA . SER A 1 30 ? 4.719 1.722 -9.820 1.00 0.00 30 SER A CA 8
ATOM 8577 C C . SER A 1 30 ? 6.222 1.551 -10.022 1.00 0.00 30 SER A C 8
ATOM 8578 O O . SER A 1 30 ? 6.667 1.095 -11.076 1.00 0.00 30 SER A O 8
ATOM 8586 N N . GLU A 1 31 ? 7.002 1.922 -9.012 1.00 0.00 31 GLU A N 8
ATOM 8587 C CA . GLU A 1 31 ? 8.456 1.814 -9.088 1.00 0.00 31 GLU A CA 8
ATOM 8588 C C . GLU A 1 31 ? 8.888 0.378 -9.364 1.00 0.00 31 GLU A C 8
ATOM 8589 O O . GLU A 1 31 ? 9.715 0.127 -10.241 1.00 0.00 31 GLU A O 8
ATOM 8601 N N . GLY A 1 32 ? 8.325 -0.561 -8.612 1.00 0.00 32 GLY A N 8
ATOM 8602 C CA . GLY A 1 32 ? 8.670 -1.958 -8.796 1.00 0.00 32 GLY A CA 8
ATOM 8603 C C . GLY A 1 32 ? 8.326 -2.811 -7.591 1.00 0.00 32 GLY A C 8
ATOM 8604 O O . GLY A 1 32 ? 8.094 -4.013 -7.722 1.00 0.00 32 GLY A O 8
ATOM 8608 N N . TYR A 1 33 ? 8.294 -2.193 -6.414 1.00 0.00 33 TYR A N 8
ATOM 8609 C CA . TYR A 1 33 ? 7.977 -2.911 -5.182 1.00 0.00 33 TYR A CA 8
ATOM 8610 C C . TYR A 1 33 ? 6.660 -3.668 -5.317 1.00 0.00 33 TYR A C 8
ATOM 8611 O O . TYR A 1 33 ? 5.861 -3.390 -6.209 1.00 0.00 33 TYR A O 8
ATOM 8629 N N . PHE A 1 34 ? 6.442 -4.630 -4.426 1.00 0.00 34 PHE A N 8
ATOM 8630 C CA . PHE A 1 34 ? 5.224 -5.431 -4.447 1.00 0.00 34 PHE A CA 8
ATOM 8631 C C . PHE A 1 34 ? 5.138 -6.245 -5.736 1.00 0.00 34 PHE A C 8
ATOM 8632 O O . PHE A 1 34 ? 4.157 -6.156 -6.475 1.00 0.00 34 PHE A O 8
ATOM 8649 N N . PRO A 1 35 ? 6.171 -7.055 -6.025 1.00 0.00 35 PRO A N 8
ATOM 8650 C CA . PRO A 1 35 ? 6.209 -7.888 -7.229 1.00 0.00 35 PRO A CA 8
ATOM 8651 C C . PRO A 1 35 ? 4.978 -8.779 -7.352 1.00 0.00 35 PRO A C 8
ATOM 8652 O O . PRO A 1 35 ? 4.624 -9.218 -8.445 1.00 0.00 35 PRO A O 8
ATOM 8663 N N . ASP A 1 36 ? 4.327 -9.043 -6.222 1.00 0.00 36 ASP A N 8
ATOM 8664 C CA . ASP A 1 36 ? 3.137 -9.879 -6.203 1.00 0.00 36 ASP A CA 8
ATOM 8665 C C . ASP A 1 36 ? 1.904 -9.074 -5.790 1.00 0.00 36 ASP A C 8
ATOM 8666 O O . ASP A 1 36 ? 0.773 -9.532 -5.953 1.00 0.00 36 ASP A O 8
ATOM 8675 N N . GLY A 1 37 ? 2.127 -7.879 -5.248 1.00 0.00 37 GLY A N 8
ATOM 8676 C CA . GLY A 1 37 ? 1.024 -7.045 -4.816 1.00 0.00 37 GLY A CA 8
ATOM 8677 C C . GLY A 1 37 ? 0.871 -7.045 -3.313 1.00 0.00 37 GLY A C 8
ATOM 8678 O O . GLY A 1 37 ? 1.334 -7.961 -2.634 1.00 0.00 37 GLY A O 8
ATOM 8682 N N . VAL A 1 38 ? 0.221 -6.016 -2.787 1.00 0.00 38 VAL A N 8
ATOM 8683 C CA . VAL A 1 38 ? 0.014 -5.909 -1.352 1.00 0.00 38 VAL A CA 8
ATOM 8684 C C . VAL A 1 38 ? -1.443 -5.611 -1.024 1.00 0.00 38 VAL A C 8
ATOM 8685 O O . VAL A 1 38 ? -2.197 -5.133 -1.871 1.00 0.00 38 VAL A O 8
ATOM 8698 N N . TYR A 1 39 ? -1.828 -5.896 0.212 1.00 0.00 39 TYR A N 8
ATOM 8699 C CA . TYR A 1 39 ? -3.192 -5.663 0.663 1.00 0.00 39 TYR A CA 8
ATOM 8700 C C . TYR A 1 39 ? -3.427 -4.174 0.882 1.00 0.00 39 TYR A C 8
ATOM 8701 O O . TYR A 1 39 ? -3.230 -3.660 1.984 1.00 0.00 39 TYR A O 8
ATOM 8719 N N . CYS A 1 40 ? -3.835 -3.483 -0.176 1.00 0.00 40 CYS A N 8
ATOM 8720 C CA . CYS A 1 40 ? -4.077 -2.048 -0.104 1.00 0.00 40 CYS A CA 8
ATOM 8721 C C . CYS A 1 40 ? -5.443 -1.735 0.494 1.00 0.00 40 CYS A C 8
ATOM 8722 O O . CYS A 1 40 ? -6.350 -2.569 0.484 1.00 0.00 40 CYS A O 8
ATOM 8730 N N . ARG A 1 41 ? -5.574 -0.520 1.013 1.00 0.00 41 ARG A N 8
ATOM 8731 C CA . ARG A 1 41 ? -6.817 -0.069 1.623 1.00 0.00 41 ARG A CA 8
ATOM 8732 C C . ARG A 1 41 ? -6.682 1.364 2.126 1.00 0.00 41 ARG A C 8
ATOM 8733 O O . ARG A 1 41 ? -5.620 1.769 2.593 1.00 0.00 41 ARG A O 8
ATOM 8754 N N . LYS A 1 42 ? -7.765 2.125 2.035 1.00 0.00 42 LYS A N 8
ATOM 8755 C CA . LYS A 1 42 ? -7.763 3.504 2.492 1.00 0.00 42 LYS A CA 8
ATOM 8756 C C . LYS A 1 42 ? -7.759 3.555 4.015 1.00 0.00 42 LYS A C 8
ATOM 8757 O O . LYS A 1 42 ? -8.636 2.989 4.667 1.00 0.00 42 LYS A O 8
ATOM 8776 N N . LEU A 1 43 ? -6.757 4.226 4.572 1.00 0.00 43 LEU A N 8
ATOM 8777 C CA . LEU A 1 43 ? -6.616 4.349 6.022 1.00 0.00 43 LEU A CA 8
ATOM 8778 C C . LEU A 1 43 ? -7.959 4.632 6.693 1.00 0.00 43 LEU A C 8
ATOM 8779 O O . LEU A 1 43 ? -8.351 3.939 7.632 1.00 0.00 43 LEU A O 8
ATOM 8795 N N . ASP A 1 44 ? -8.659 5.651 6.206 1.00 0.00 44 ASP A N 8
ATOM 8796 C CA . ASP A 1 44 ? -9.956 6.019 6.760 1.00 0.00 44 ASP A CA 8
ATOM 8797 C C . ASP A 1 44 ? -11.056 5.897 5.702 1.00 0.00 44 ASP A C 8
ATOM 8798 O O . ASP A 1 44 ? -10.948 6.482 4.624 1.00 0.00 44 ASP A O 8
ATOM 8807 N N . PRO A 1 45 ? -12.134 5.138 5.988 1.00 0.00 45 PRO A N 8
ATOM 8808 C CA . PRO A 1 45 ? -12.310 4.422 7.256 1.00 0.00 45 PRO A CA 8
ATOM 8809 C C . PRO A 1 45 ? -11.539 3.105 7.292 1.00 0.00 45 PRO A C 8
ATOM 8810 O O . PRO A 1 45 ? -11.291 2.492 6.253 1.00 0.00 45 PRO A O 8
ATOM 8821 N N . PRO A 1 46 ? -11.145 2.649 8.494 1.00 0.00 46 PRO A N 8
ATOM 8822 C CA . PRO A 1 46 ? -10.399 1.401 8.662 1.00 0.00 46 PRO A CA 8
ATOM 8823 C C . PRO A 1 46 ? -11.302 0.171 8.623 1.00 0.00 46 PRO A C 8
ATOM 8824 O O . PRO A 1 46 ? -12.400 0.179 9.179 1.00 0.00 46 PRO A O 8
ATOM 8835 N N . GLY A 1 47 ? -10.830 -0.885 7.965 1.00 0.00 47 GLY A N 8
ATOM 8836 C CA . GLY A 1 47 ? -11.608 -2.106 7.870 1.00 0.00 47 GLY A CA 8
ATOM 8837 C C . GLY A 1 47 ? -12.624 -2.061 6.746 1.00 0.00 47 GLY A C 8
ATOM 8838 O O . GLY A 1 47 ? -13.717 -1.519 6.911 1.00 0.00 47 GLY A O 8
ATOM 8842 N N . GLY A 1 48 ? -12.264 -2.632 5.601 1.00 0.00 48 GLY A N 8
ATOM 8843 C CA . GLY A 1 48 ? -13.166 -2.640 4.465 1.00 0.00 48 GLY A CA 8
ATOM 8844 C C . GLY A 1 48 ? -12.840 -3.726 3.463 1.00 0.00 48 GLY A C 8
ATOM 8845 O O . GLY A 1 48 ? -12.026 -4.608 3.733 1.00 0.00 48 GLY A O 8
ATOM 8849 N N . GLN A 1 49 ? -13.481 -3.659 2.300 1.00 0.00 49 GLN A N 8
ATOM 8850 C CA . GLN A 1 49 ? -13.259 -4.642 1.248 1.00 0.00 49 GLN A CA 8
ATOM 8851 C C . GLN A 1 49 ? -11.846 -4.528 0.693 1.00 0.00 49 GLN A C 8
ATOM 8852 O O . GLN A 1 49 ? -11.636 -3.998 -0.397 1.00 0.00 49 GLN A O 8
ATOM 8866 N N . PHE A 1 50 ? -10.885 -5.028 1.460 1.00 0.00 50 PHE A N 8
ATOM 8867 C CA . PHE A 1 50 ? -9.473 -4.996 1.070 1.00 0.00 50 PHE A CA 8
ATOM 8868 C C . PHE A 1 50 ? -9.300 -5.268 -0.424 1.00 0.00 50 PHE A C 8
ATOM 8869 O O . PHE A 1 50 ? -10.157 -5.886 -1.055 1.00 0.00 50 PHE A O 8
ATOM 8886 N N . TYR A 1 51 ? -8.189 -4.799 -0.983 1.00 0.00 51 TYR A N 8
ATOM 8887 C CA . TYR A 1 51 ? -7.910 -4.990 -2.400 1.00 0.00 51 TYR A CA 8
ATOM 8888 C C . TYR A 1 51 ? -6.414 -4.907 -2.674 1.00 0.00 51 TYR A C 8
ATOM 8889 O O . TYR A 1 51 ? -5.725 -4.027 -2.156 1.00 0.00 51 TYR A O 8
ATOM 8907 N N . ASN A 1 52 ? -5.915 -5.826 -3.492 1.00 0.00 52 ASN A N 8
ATOM 8908 C CA . ASN A 1 52 ? -4.499 -5.851 -3.836 1.00 0.00 52 ASN A CA 8
ATOM 8909 C C . ASN A 1 52 ? -4.083 -4.542 -4.497 1.00 0.00 52 ASN A C 8
ATOM 8910 O O . ASN A 1 52 ? -4.792 -4.019 -5.358 1.00 0.00 52 ASN A O 8
ATOM 8921 N N . SER A 1 53 ? -2.933 -4.014 -4.091 1.00 0.00 53 SER A N 8
ATOM 8922 C CA . SER A 1 53 ? -2.428 -2.764 -4.647 1.00 0.00 53 SER A CA 8
ATOM 8923 C C . SER A 1 53 ? -2.370 -2.831 -6.170 1.00 0.00 53 SER A C 8
ATOM 8924 O O . SER A 1 53 ? -2.542 -1.822 -6.853 1.00 0.00 53 SER A O 8
ATOM 8932 N N . LYS A 1 54 ? -2.134 -4.028 -6.693 1.00 0.00 54 LYS A N 8
ATOM 8933 C CA . LYS A 1 54 ? -2.060 -4.230 -8.134 1.00 0.00 54 LYS A CA 8
ATOM 8934 C C . LYS A 1 54 ? -3.457 -4.260 -8.759 1.00 0.00 54 LYS A C 8
ATOM 8935 O O . LYS A 1 54 ? -3.595 -4.301 -9.981 1.00 0.00 54 LYS A O 8
ATOM 8954 N N . ARG A 1 55 ? -4.488 -4.235 -7.915 1.00 0.00 55 ARG A N 8
ATOM 8955 C CA . ARG A 1 55 ? -5.865 -4.258 -8.396 1.00 0.00 55 ARG A CA 8
ATOM 8956 C C . ARG A 1 55 ? -6.545 -2.903 -8.199 1.00 0.00 55 ARG A C 8
ATOM 8957 O O . ARG A 1 55 ? -7.704 -2.722 -8.572 1.00 0.00 55 ARG A O 8
ATOM 8978 N N . ILE A 1 56 ? -5.818 -1.957 -7.616 1.00 0.00 56 ILE A N 8
ATOM 8979 C CA . ILE A 1 56 ? -6.349 -0.623 -7.378 1.00 0.00 56 ILE A CA 8
ATOM 8980 C C . ILE A 1 56 ? -5.762 0.374 -8.371 1.00 0.00 56 ILE A C 8
ATOM 8981 O O . ILE A 1 56 ? -4.638 0.205 -8.842 1.00 0.00 56 ILE A O 8
ATOM 8997 N N . ASP A 1 57 ? -6.529 1.410 -8.687 1.00 0.00 57 ASP A N 8
ATOM 8998 C CA . ASP A 1 57 ? -6.082 2.429 -9.628 1.00 0.00 57 ASP A CA 8
ATOM 8999 C C . ASP A 1 57 ? -5.993 3.793 -8.953 1.00 0.00 57 ASP A C 8
ATOM 9000 O O . ASP A 1 57 ? -6.920 4.599 -9.035 1.00 0.00 57 ASP A O 8
ATOM 9009 N N . PHE A 1 58 ? -4.870 4.047 -8.289 1.00 0.00 58 PHE A N 8
ATOM 9010 C CA . PHE A 1 58 ? -4.660 5.317 -7.603 1.00 0.00 58 PHE A CA 8
ATOM 9011 C C . PHE A 1 58 ? -4.740 6.485 -8.582 1.00 0.00 58 PHE A C 8
ATOM 9012 O O . PHE A 1 58 ? -5.055 7.610 -8.197 1.00 0.00 58 PHE A O 8
ATOM 9029 N N . ASP A 1 59 ? -4.452 6.206 -9.848 1.00 0.00 59 ASP A N 8
ATOM 9030 C CA . ASP A 1 59 ? -4.489 7.230 -10.887 1.00 0.00 59 ASP A CA 8
ATOM 9031 C C . ASP A 1 59 ? -5.865 7.886 -10.967 1.00 0.00 59 ASP A C 8
ATOM 9032 O O . ASP A 1 59 ? -6.000 9.006 -11.458 1.00 0.00 59 ASP A O 8
ATOM 9041 N N . LEU A 1 60 ? -6.884 7.182 -10.482 1.00 0.00 60 LEU A N 8
ATOM 9042 C CA . LEU A 1 60 ? -8.244 7.699 -10.500 1.00 0.00 60 LEU A CA 8
ATOM 9043 C C . LEU A 1 60 ? -8.603 8.339 -9.163 1.00 0.00 60 LEU A C 8
ATOM 9044 O O . LEU A 1 60 ? -9.767 8.353 -8.762 1.00 0.00 60 LEU A O 8
ATOM 9060 N N . TYR A 1 61 ? -7.595 8.866 -8.478 1.00 0.00 61 TYR A N 8
ATOM 9061 C CA . TYR A 1 61 ? -7.800 9.508 -7.186 1.00 0.00 61 TYR A CA 8
ATOM 9062 C C . TYR A 1 61 ? -6.951 10.769 -7.064 1.00 0.00 61 TYR A C 8
ATOM 9063 O O . TYR A 1 61 ? -7.456 11.839 -6.724 1.00 0.00 61 TYR A O 8
ATOM 9081 N N . THR A 1 62 ? -5.659 10.635 -7.346 1.00 0.00 62 THR A N 8
ATOM 9082 C CA . THR A 1 62 ? -4.738 11.764 -7.269 1.00 0.00 62 THR A CA 8
ATOM 9083 C C . THR A 1 62 ? -4.506 12.372 -8.648 1.00 0.00 62 THR A C 8
ATOM 9084 O O . THR A 1 62 ? -5.095 11.863 -9.625 1.00 0.00 62 THR A O 8
ATOM 9096 N N . SER B 2 1 ? 14.146 13.715 -4.397 1.00 1.74 63 SER B N 8
ATOM 9097 C CA . SER B 2 1 ? 13.647 12.555 -5.180 1.00 0.57 63 SER B CA 8
ATOM 9098 C C . SER B 2 1 ? 14.260 11.250 -4.682 1.00 0.32 63 SER B C 8
ATOM 9099 O O . SER B 2 1 ? 14.513 10.333 -5.465 1.00 0.57 63 SER B O 8
ATOM 9109 N N . HIS B 2 2 ? 14.497 11.173 -3.377 1.00 0.01 64 HIS B N 8
ATOM 9110 C CA . HIS B 2 2 ? 15.083 9.979 -2.775 1.00 0.01 64 HIS B CA 8
ATOM 9111 C C . HIS B 2 2 ? 14.005 9.125 -2.112 1.00 0.01 64 HIS B C 8
ATOM 9112 O O . HIS B 2 2 ? 13.686 9.313 -0.938 1.00 0.01 64 HIS B O 8
ATOM 9127 N N . ARG B 2 3 ? 13.448 8.188 -2.873 1.00 0.01 65 ARG B N 8
ATOM 9128 C CA . ARG B 2 3 ? 12.405 7.309 -2.359 1.00 0.01 65 ARG B CA 8
ATOM 9129 C C . ARG B 2 3 ? 12.934 6.445 -1.214 1.00 0.01 65 ARG B C 8
ATOM 9130 O O . ARG B 2 3 ? 14.017 5.867 -1.308 1.00 0.01 65 ARG B O 8
ATOM 9151 N N . PRO B 2 4 ? 12.168 6.349 -0.114 1.00 0.01 66 PRO B N 8
ATOM 9152 C CA . PRO B 2 4 ? 12.549 5.562 1.053 1.00 0.01 66 PRO B CA 8
ATOM 9153 C C . PRO B 2 4 ? 12.123 4.100 0.948 1.00 0.01 66 PRO B C 8
ATOM 9154 O O . PRO B 2 4 ? 11.450 3.705 -0.004 1.00 0.00 66 PRO B O 8
ATOM 9165 N N . PRO B 2 5 ? 12.520 3.275 1.933 1.00 0.01 67 PRO B N 8
ATOM 9166 C CA . PRO B 2 5 ? 12.194 1.854 1.962 1.00 0.01 67 PRO B CA 8
ATOM 9167 C C . PRO B 2 5 ? 10.865 1.570 2.661 1.00 0.01 67 PRO B C 8
ATOM 9168 O O . PRO B 2 5 ? 10.672 1.949 3.817 1.00 0.00 67 PRO B O 8
ATOM 9179 N N . PRO B 2 6 ? 9.926 0.896 1.973 1.00 0.01 68 PRO B N 8
ATOM 9180 C CA . PRO B 2 6 ? 8.613 0.567 2.543 1.00 0.00 68 PRO B CA 8
ATOM 9181 C C . PRO B 2 6 ? 8.727 -0.267 3.818 1.00 0.01 68 PRO B C 8
ATOM 9182 O O . PRO B 2 6 ? 9.594 -1.136 3.924 1.00 0.00 68 PRO B O 8
ATOM 9193 N N . PRO B 2 7 ? 7.849 -0.017 4.807 1.00 0.01 69 PRO B N 8
ATOM 9194 C CA . PRO B 2 7 ? 7.857 -0.756 6.073 1.00 0.01 69 PRO B CA 8
ATOM 9195 C C . PRO B 2 7 ? 7.656 -2.251 5.873 1.00 0.01 69 PRO B C 8
ATOM 9196 O O . PRO B 2 7 ? 7.544 -2.732 4.746 1.00 0.01 69 PRO B O 8
ATOM 9207 N N . GLY B 2 8 ? 7.605 -2.977 6.981 1.00 0.44 70 GLY B N 8
ATOM 9208 C CA . GLY B 2 8 ? 7.410 -4.412 6.922 1.00 0.65 70 GLY B CA 8
ATOM 9209 C C . GLY B 2 8 ? 8.690 -5.161 6.619 1.00 0.50 70 GLY B C 8
ATOM 9210 O O . GLY B 2 8 ? 9.320 -5.712 7.520 1.00 0.56 70 GLY B O 8
ATOM 9214 N N . HIS B 2 9 ? 9.072 -5.182 5.343 1.00 0.43 71 HIS B N 8
ATOM 9215 C CA . HIS B 2 9 ? 10.287 -5.866 4.902 1.00 0.26 71 HIS B CA 8
ATOM 9216 C C . HIS B 2 9 ? 10.422 -7.241 5.542 1.00 1.40 71 HIS B C 8
ATOM 9217 O O . HIS B 2 9 ? 9.478 -7.753 6.143 1.00 2.07 71 HIS B O 8
ATOM 9232 N N . ARG B 2 10 ? 11.608 -7.827 5.418 1.00 2.21 72 ARG B N 8
ATOM 9233 C CA . ARG B 2 10 ? 11.878 -9.137 5.996 1.00 3.46 72 ARG B CA 8
ATOM 9234 C C . ARG B 2 10 ? 13.284 -9.608 5.640 1.00 4.52 72 ARG B C 8
ATOM 9235 O O . ARG B 2 10 ? 13.517 -10.127 4.549 1.00 5.58 72 ARG B O 8
ATOM 9256 N N . VAL B 2 11 ? 14.215 -9.425 6.569 1.00 4.34 73 VAL B N 8
ATOM 9257 C CA . VAL B 2 11 ? 15.598 -9.833 6.356 1.00 5.27 73 VAL B CA 8
ATOM 9258 C C . VAL B 2 11 ? 15.717 -11.351 6.280 1.00 4.88 73 VAL B C 8
ATOM 9259 O O . VAL B 2 11 ? 14.670 -12.029 6.332 1.00 4.84 73 VAL B O 8
ATOM 9273 N N . ASP A 1 1 ? -4.671 14.114 -1.177 1.00 0.00 1 ASP A N 9
ATOM 9274 C CA . ASP A 1 1 ? -3.588 13.274 -0.601 1.00 0.00 1 ASP A CA 9
ATOM 9275 C C . ASP A 1 1 ? -4.157 12.031 0.078 1.00 0.00 1 ASP A C 9
ATOM 9276 O O . ASP A 1 1 ? -3.807 11.716 1.216 1.00 0.00 1 ASP A O 9
ATOM 9287 N N . VAL A 1 2 ? -5.034 11.327 -0.629 1.00 0.00 2 VAL A N 9
ATOM 9288 C CA . VAL A 1 2 ? -5.651 10.119 -0.098 1.00 0.00 2 VAL A CA 9
ATOM 9289 C C . VAL A 1 2 ? -4.601 9.063 0.232 1.00 0.00 2 VAL A C 9
ATOM 9290 O O . VAL A 1 2 ? -3.899 8.579 -0.654 1.00 0.00 2 VAL A O 9
ATOM 9303 N N . MET A 1 3 ? -4.504 8.709 1.508 1.00 0.00 3 MET A N 9
ATOM 9304 C CA . MET A 1 3 ? -3.543 7.706 1.953 1.00 0.00 3 MET A CA 9
ATOM 9305 C C . MET A 1 3 ? -4.088 6.302 1.717 1.00 0.00 3 MET A C 9
ATOM 9306 O O . MET A 1 3 ? -5.300 6.106 1.622 1.00 0.00 3 MET A O 9
ATOM 9320 N N . TRP A 1 4 ? -3.190 5.325 1.615 1.00 0.00 4 TRP A N 9
ATOM 9321 C CA . TRP A 1 4 ? -3.602 3.944 1.380 1.00 0.00 4 TRP A CA 9
ATOM 9322 C C . TRP A 1 4 ? -2.716 2.953 2.126 1.00 0.00 4 TRP A C 9
ATOM 9323 O O . TRP A 1 4 ? -1.525 2.831 1.839 1.00 0.00 4 TRP A O 9
ATOM 9344 N N . GLU A 1 5 ? -3.313 2.228 3.068 1.00 0.00 5 GLU A N 9
ATOM 9345 C CA . GLU A 1 5 ? -2.583 1.228 3.840 1.00 0.00 5 GLU A CA 9
ATOM 9346 C C . GLU A 1 5 ? -2.264 0.022 2.966 1.00 0.00 5 GLU A C 9
ATOM 9347 O O . GLU A 1 5 ? -2.864 -0.157 1.909 1.00 0.00 5 GLU A O 9
ATOM 9359 N N . TYR A 1 6 ? -1.317 -0.803 3.405 1.00 0.00 6 TYR A N 9
ATOM 9360 C CA . TYR A 1 6 ? -0.935 -1.987 2.643 1.00 0.00 6 TYR A CA 9
ATOM 9361 C C . TYR A 1 6 ? -0.390 -3.087 3.552 1.00 0.00 6 TYR A C 9
ATOM 9362 O O . TYR A 1 6 ? 0.425 -2.831 4.439 1.00 0.00 6 TYR A O 9
ATOM 9380 N N . LYS A 1 7 ? -0.839 -4.315 3.309 1.00 0.00 7 LYS A N 9
ATOM 9381 C CA . LYS A 1 7 ? -0.395 -5.468 4.083 1.00 0.00 7 LYS A CA 9
ATOM 9382 C C . LYS A 1 7 ? 0.195 -6.525 3.155 1.00 0.00 7 LYS A C 9
ATOM 9383 O O . LYS A 1 7 ? -0.425 -6.909 2.164 1.00 0.00 7 LYS A O 9
ATOM 9402 N N . TRP A 1 8 ? 1.398 -6.985 3.476 1.00 0.00 8 TRP A N 9
ATOM 9403 C CA . TRP A 1 8 ? 2.072 -7.989 2.662 1.00 0.00 8 TRP A CA 9
ATOM 9404 C C . TRP A 1 8 ? 1.275 -9.288 2.622 1.00 0.00 8 TRP A C 9
ATOM 9405 O O . TRP A 1 8 ? 0.946 -9.792 1.549 1.00 0.00 8 TRP A O 9
ATOM 9426 N N . GLU A 1 9 ? 0.969 -9.825 3.796 1.00 0.00 9 GLU A N 9
ATOM 9427 C CA . GLU A 1 9 ? 0.211 -11.067 3.890 1.00 0.00 9 GLU A CA 9
ATOM 9428 C C . GLU A 1 9 ? -1.287 -10.801 3.783 1.00 0.00 9 GLU A C 9
ATOM 9429 O O . GLU A 1 9 ? -1.732 -9.657 3.876 1.00 0.00 9 GLU A O 9
ATOM 9441 N N . ASN A 1 10 ? -2.059 -11.864 3.588 1.00 0.00 10 ASN A N 9
ATOM 9442 C CA . ASN A 1 10 ? -3.507 -11.745 3.469 1.00 0.00 10 ASN A CA 9
ATOM 9443 C C . ASN A 1 10 ? -4.195 -12.252 4.733 1.00 0.00 10 ASN A C 9
ATOM 9444 O O . ASN A 1 10 ? -5.241 -12.897 4.667 1.00 0.00 10 ASN A O 9
ATOM 9455 N N . THR A 1 11 ? -3.597 -11.956 5.882 1.00 0.00 11 THR A N 9
ATOM 9456 C CA . THR A 1 11 ? -4.150 -12.384 7.163 1.00 0.00 11 THR A CA 9
ATOM 9457 C C . THR A 1 11 ? -4.784 -11.212 7.902 1.00 0.00 11 THR A C 9
ATOM 9458 O O . THR A 1 11 ? -4.900 -10.110 7.365 1.00 0.00 11 THR A O 9
ATOM 9469 N N . GLY A 1 12 ? -5.182 -11.458 9.145 1.00 0.00 12 GLY A N 9
ATOM 9470 C CA . GLY A 1 12 ? -5.787 -10.418 9.953 1.00 0.00 12 GLY A CA 9
ATOM 9471 C C . GLY A 1 12 ? -4.843 -9.903 11.023 1.00 0.00 12 GLY A C 9
ATOM 9472 O O . GLY A 1 12 ? -5.110 -8.881 11.657 1.00 0.00 12 GLY A O 9
ATOM 9476 N N . ASP A 1 13 ? -3.736 -10.614 11.225 1.00 0.00 13 ASP A N 9
ATOM 9477 C CA . ASP A 1 13 ? -2.746 -10.227 12.224 1.00 0.00 13 ASP A CA 9
ATOM 9478 C C . ASP A 1 13 ? -1.493 -9.656 11.566 1.00 0.00 13 ASP A C 9
ATOM 9479 O O . ASP A 1 13 ? -0.724 -8.935 12.203 1.00 0.00 13 ASP A O 9
ATOM 9488 N N . ALA A 1 14 ? -1.288 -9.982 10.287 1.00 0.00 14 ALA A N 9
ATOM 9489 C CA . ALA A 1 14 ? -0.124 -9.502 9.546 1.00 0.00 14 ALA A CA 9
ATOM 9490 C C . ALA A 1 14 ? 0.139 -8.022 9.811 1.00 0.00 14 ALA A C 9
ATOM 9491 O O . ALA A 1 14 ? -0.792 -7.245 10.022 1.00 0.00 14 ALA A O 9
ATOM 9498 N N . GLU A 1 15 ? 1.411 -7.637 9.789 1.00 0.00 15 GLU A N 9
ATOM 9499 C CA . GLU A 1 15 ? 1.789 -6.250 10.018 1.00 0.00 15 GLU A CA 9
ATOM 9500 C C . GLU A 1 15 ? 1.151 -5.352 8.968 1.00 0.00 15 GLU A C 9
ATOM 9501 O O . GLU A 1 15 ? 1.144 -5.675 7.780 1.00 0.00 15 GLU A O 9
ATOM 9513 N N . LEU A 1 16 ? 0.609 -4.232 9.414 1.00 0.00 16 LEU A N 9
ATOM 9514 C CA . LEU A 1 16 ? -0.043 -3.292 8.512 1.00 0.00 16 LEU A CA 9
ATOM 9515 C C . LEU A 1 16 ? 0.743 -1.994 8.394 1.00 0.00 16 LEU A C 9
ATOM 9516 O O . LEU A 1 16 ? 1.391 -1.552 9.343 1.00 0.00 16 LEU A O 9
ATOM 9532 N N . TYR A 1 17 ? 0.674 -1.392 7.215 1.00 0.00 17 TYR A N 9
ATOM 9533 C CA . TYR A 1 17 ? 1.365 -0.144 6.942 1.00 0.00 17 TYR A CA 9
ATOM 9534 C C . TYR A 1 17 ? 0.665 0.604 5.814 1.00 0.00 17 TYR A C 9
ATOM 9535 O O . TYR A 1 17 ? -0.494 0.331 5.505 1.00 0.00 17 TYR A O 9
ATOM 9553 N N . GLY A 1 18 ? 1.375 1.536 5.194 1.00 0.00 18 GLY A N 9
ATOM 9554 C CA . GLY A 1 18 ? 0.812 2.290 4.100 1.00 0.00 18 GLY A CA 9
ATOM 9555 C C . GLY A 1 18 ? 0.077 3.551 4.523 1.00 0.00 18 GLY A C 9
ATOM 9556 O O . GLY A 1 18 ? -0.845 3.980 3.831 1.00 0.00 18 GLY A O 9
ATOM 9560 N N . PRO A 1 19 ? 0.461 4.202 5.636 1.00 0.00 19 PRO A N 9
ATOM 9561 C CA . PRO A 1 19 ? -0.194 5.434 6.068 1.00 0.00 19 PRO A CA 9
ATOM 9562 C C . PRO A 1 19 ? 0.300 6.640 5.269 1.00 0.00 19 PRO A C 9
ATOM 9563 O O . PRO A 1 19 ? 0.133 7.788 5.684 1.00 0.00 19 PRO A O 9
ATOM 9574 N N . PHE A 1 20 ? 0.917 6.360 4.122 1.00 0.00 20 PHE A N 9
ATOM 9575 C CA . PHE A 1 20 ? 1.451 7.394 3.248 1.00 0.00 20 PHE A CA 9
ATOM 9576 C C . PHE A 1 20 ? 0.411 7.820 2.219 1.00 0.00 20 PHE A C 9
ATOM 9577 O O . PHE A 1 20 ? -0.604 7.148 2.033 1.00 0.00 20 PHE A O 9
ATOM 9594 N N . THR A 1 21 ? 0.669 8.938 1.555 1.00 0.00 21 THR A N 9
ATOM 9595 C CA . THR A 1 21 ? -0.244 9.455 0.543 1.00 0.00 21 THR A CA 9
ATOM 9596 C C . THR A 1 21 ? -0.273 8.548 -0.680 1.00 0.00 21 THR A C 9
ATOM 9597 O O . THR A 1 21 ? 0.729 7.920 -1.022 1.00 0.00 21 THR A O 9
ATOM 9608 N N . SER A 1 22 ? -1.427 8.489 -1.344 1.00 0.00 22 SER A N 9
ATOM 9609 C CA . SER A 1 22 ? -1.581 7.665 -2.539 1.00 0.00 22 SER A CA 9
ATOM 9610 C C . SER A 1 22 ? -0.412 7.889 -3.489 1.00 0.00 22 SER A C 9
ATOM 9611 O O . SER A 1 22 ? -0.008 6.990 -4.226 1.00 0.00 22 SER A O 9
ATOM 9619 N N . ALA A 1 23 ? 0.136 9.098 -3.448 1.00 0.00 23 ALA A N 9
ATOM 9620 C CA . ALA A 1 23 ? 1.270 9.458 -4.280 1.00 0.00 23 ALA A CA 9
ATOM 9621 C C . ALA A 1 23 ? 2.487 8.620 -3.912 1.00 0.00 23 ALA A C 9
ATOM 9622 O O . ALA A 1 23 ? 3.160 8.065 -4.780 1.00 0.00 23 ALA A O 9
ATOM 9629 N N . GLN A 1 24 ? 2.756 8.528 -2.613 1.00 0.00 24 GLN A N 9
ATOM 9630 C CA . GLN A 1 24 ? 3.885 7.751 -2.120 1.00 0.00 24 GLN A CA 9
ATOM 9631 C C . GLN A 1 24 ? 3.620 6.261 -2.287 1.00 0.00 24 GLN A C 9
ATOM 9632 O O . GLN A 1 24 ? 4.537 5.477 -2.535 1.00 0.00 24 GLN A O 9
ATOM 9646 N N . MET A 1 25 ? 2.355 5.883 -2.161 1.00 0.00 25 MET A N 9
ATOM 9647 C CA . MET A 1 25 ? 1.954 4.489 -2.309 1.00 0.00 25 MET A CA 9
ATOM 9648 C C . MET A 1 25 ? 2.020 4.076 -3.773 1.00 0.00 25 MET A C 9
ATOM 9649 O O . MET A 1 25 ? 2.549 3.018 -4.110 1.00 0.00 25 MET A O 9
ATOM 9663 N N . GLN A 1 26 ? 1.482 4.927 -4.642 1.00 0.00 26 GLN A N 9
ATOM 9664 C CA . GLN A 1 26 ? 1.483 4.663 -6.075 1.00 0.00 26 GLN A CA 9
ATOM 9665 C C . GLN A 1 26 ? 2.909 4.446 -6.575 1.00 0.00 26 GLN A C 9
ATOM 9666 O O . GLN A 1 26 ? 3.154 3.599 -7.434 1.00 0.00 26 GLN A O 9
ATOM 9680 N N . THR A 1 27 ? 3.846 5.214 -6.028 1.00 0.00 27 THR A N 9
ATOM 9681 C CA . THR A 1 27 ? 5.246 5.099 -6.414 1.00 0.00 27 THR A CA 9
ATOM 9682 C C . THR A 1 27 ? 5.787 3.721 -6.054 1.00 0.00 27 THR A C 9
ATOM 9683 O O . THR A 1 27 ? 6.217 2.967 -6.925 1.00 0.00 27 THR A O 9
ATOM 9694 N N . TRP A 1 28 ? 5.758 3.396 -4.765 1.00 0.00 28 TRP A N 9
ATOM 9695 C CA . TRP A 1 28 ? 6.240 2.105 -4.286 1.00 0.00 28 TRP A CA 9
ATOM 9696 C C . TRP A 1 28 ? 5.562 0.958 -5.031 1.00 0.00 28 TRP A C 9
ATOM 9697 O O . TRP A 1 28 ? 6.201 -0.034 -5.381 1.00 0.00 28 TRP A O 9
ATOM 9718 N N . VAL A 1 29 ? 4.264 1.106 -5.266 1.00 0.00 29 VAL A N 9
ATOM 9719 C CA . VAL A 1 29 ? 3.488 0.089 -5.967 1.00 0.00 29 VAL A CA 9
ATOM 9720 C C . VAL A 1 29 ? 3.882 0.010 -7.439 1.00 0.00 29 VAL A C 9
ATOM 9721 O O . VAL A 1 29 ? 3.855 -1.063 -8.043 1.00 0.00 29 VAL A O 9
ATOM 9734 N N . SER A 1 30 ? 4.243 1.153 -8.013 1.00 0.00 30 SER A N 9
ATOM 9735 C CA . SER A 1 30 ? 4.637 1.213 -9.418 1.00 0.00 30 SER A CA 9
ATOM 9736 C C . SER A 1 30 ? 6.138 0.986 -9.584 1.00 0.00 30 SER A C 9
ATOM 9737 O O . SER A 1 30 ? 6.582 0.434 -10.590 1.00 0.00 30 SER A O 9
ATOM 9745 N N . GLU A 1 31 ? 6.914 1.418 -8.596 1.00 0.00 31 GLU A N 9
ATOM 9746 C CA . GLU A 1 31 ? 8.365 1.264 -8.639 1.00 0.00 31 GLU A CA 9
ATOM 9747 C C . GLU A 1 31 ? 8.757 -0.199 -8.820 1.00 0.00 31 GLU A C 9
ATOM 9748 O O . GLU A 1 31 ? 9.639 -0.523 -9.616 1.00 0.00 31 GLU A O 9
ATOM 9760 N N . GLY A 1 32 ? 8.095 -1.079 -8.078 1.00 0.00 32 GLY A N 9
ATOM 9761 C CA . GLY A 1 32 ? 8.389 -2.498 -8.172 1.00 0.00 32 GLY A CA 9
ATOM 9762 C C . GLY A 1 32 ? 8.671 -3.132 -6.821 1.00 0.00 32 GLY A C 9
ATOM 9763 O O . GLY A 1 32 ? 8.919 -4.335 -6.738 1.00 0.00 32 GLY A O 9
ATOM 9767 N N . TYR A 1 33 ? 8.634 -2.328 -5.760 1.00 0.00 33 TYR A N 9
ATOM 9768 C CA . TYR A 1 33 ? 8.887 -2.829 -4.414 1.00 0.00 33 TYR A CA 9
ATOM 9769 C C . TYR A 1 33 ? 7.974 -4.008 -4.094 1.00 0.00 33 TYR A C 9
ATOM 9770 O O . TYR A 1 33 ? 8.360 -4.930 -3.375 1.00 0.00 33 TYR A O 9
ATOM 9788 N N . PHE A 1 34 ? 6.762 -3.972 -4.637 1.00 0.00 34 PHE A N 9
ATOM 9789 C CA . PHE A 1 34 ? 5.794 -5.039 -4.417 1.00 0.00 34 PHE A CA 9
ATOM 9790 C C . PHE A 1 34 ? 5.665 -5.910 -5.664 1.00 0.00 34 PHE A C 9
ATOM 9791 O O . PHE A 1 34 ? 4.749 -5.725 -6.466 1.00 0.00 34 PHE A O 9
ATOM 9808 N N . PRO A 1 35 ? 6.586 -6.872 -5.847 1.00 0.00 35 PRO A N 9
ATOM 9809 C CA . PRO A 1 35 ? 6.572 -7.768 -7.007 1.00 0.00 35 PRO A CA 9
ATOM 9810 C C . PRO A 1 35 ? 5.264 -8.541 -7.123 1.00 0.00 35 PRO A C 9
ATOM 9811 O O . PRO A 1 35 ? 4.840 -8.903 -8.221 1.00 0.00 35 PRO A O 9
ATOM 9822 N N . ASP A 1 36 ? 4.630 -8.792 -5.984 1.00 0.00 36 ASP A N 9
ATOM 9823 C CA . ASP A 1 36 ? 3.370 -9.520 -5.954 1.00 0.00 36 ASP A CA 9
ATOM 9824 C C . ASP A 1 36 ? 2.237 -8.630 -5.444 1.00 0.00 36 ASP A C 9
ATOM 9825 O O . ASP A 1 36 ? 1.166 -9.118 -5.086 1.00 0.00 36 ASP A O 9
ATOM 9834 N N . GLY A 1 37 ? 2.479 -7.321 -5.408 1.00 0.00 37 GLY A N 9
ATOM 9835 C CA . GLY A 1 37 ? 1.469 -6.398 -4.936 1.00 0.00 37 GLY A CA 9
ATOM 9836 C C . GLY A 1 37 ? 1.297 -6.461 -3.433 1.00 0.00 37 GLY A C 9
ATOM 9837 O O . GLY A 1 37 ? 2.123 -7.046 -2.731 1.00 0.00 37 GLY A O 9
ATOM 9841 N N . VAL A 1 38 ? 0.223 -5.862 -2.936 1.00 0.00 38 VAL A N 9
ATOM 9842 C CA . VAL A 1 38 ? -0.050 -5.857 -1.507 1.00 0.00 38 VAL A CA 9
ATOM 9843 C C . VAL A 1 38 ? -1.514 -5.544 -1.231 1.00 0.00 38 VAL A C 9
ATOM 9844 O O . VAL A 1 38 ? -2.218 -5.010 -2.087 1.00 0.00 38 VAL A O 9
ATOM 9857 N N . TYR A 1 39 ? -1.965 -5.873 -0.026 1.00 0.00 39 TYR A N 9
ATOM 9858 C CA . TYR A 1 39 ? -3.342 -5.620 0.366 1.00 0.00 39 TYR A CA 9
ATOM 9859 C C . TYR A 1 39 ? -3.549 -4.132 0.609 1.00 0.00 39 TYR A C 9
ATOM 9860 O O . TYR A 1 39 ? -3.490 -3.664 1.745 1.00 0.00 39 TYR A O 9
ATOM 9878 N N . CYS A 1 40 ? -3.770 -3.389 -0.470 1.00 0.00 40 CYS A N 9
ATOM 9879 C CA . CYS A 1 40 ? -3.962 -1.947 -0.377 1.00 0.00 40 CYS A CA 9
ATOM 9880 C C . CYS A 1 40 ? -5.419 -1.583 -0.117 1.00 0.00 40 CYS A C 9
ATOM 9881 O O . CYS A 1 40 ? -6.335 -2.297 -0.525 1.00 0.00 40 CYS A O 9
ATOM 9889 N N . ARG A 1 41 ? -5.616 -0.454 0.557 1.00 0.00 41 ARG A N 9
ATOM 9890 C CA . ARG A 1 41 ? -6.950 0.039 0.879 1.00 0.00 41 ARG A CA 9
ATOM 9891 C C . ARG A 1 41 ? -6.856 1.353 1.652 1.00 0.00 41 ARG A C 9
ATOM 9892 O O . ARG A 1 41 ? -5.951 1.537 2.466 1.00 0.00 41 ARG A O 9
ATOM 9913 N N . LYS A 1 42 ? -7.790 2.261 1.396 1.00 0.00 42 LYS A N 9
ATOM 9914 C CA . LYS A 1 42 ? -7.807 3.548 2.069 1.00 0.00 42 LYS A CA 9
ATOM 9915 C C . LYS A 1 42 ? -7.834 3.369 3.583 1.00 0.00 42 LYS A C 9
ATOM 9916 O O . LYS A 1 42 ? -8.629 2.595 4.115 1.00 0.00 42 LYS A O 9
ATOM 9935 N N . LEU A 1 43 ? -6.955 4.092 4.269 1.00 0.00 43 LEU A N 9
ATOM 9936 C CA . LEU A 1 43 ? -6.864 4.019 5.724 1.00 0.00 43 LEU A CA 9
ATOM 9937 C C . LEU A 1 43 ? -8.241 4.163 6.368 1.00 0.00 43 LEU A C 9
ATOM 9938 O O . LEU A 1 43 ? -8.505 3.595 7.428 1.00 0.00 43 LEU A O 9
ATOM 9954 N N . ASP A 1 44 ? -9.116 4.924 5.718 1.00 0.00 44 ASP A N 9
ATOM 9955 C CA . ASP A 1 44 ? -10.465 5.142 6.223 1.00 0.00 44 ASP A CA 9
ATOM 9956 C C . ASP A 1 44 ? -11.509 4.657 5.214 1.00 0.00 44 ASP A C 9
ATOM 9957 O O . ASP A 1 44 ? -11.559 5.147 4.086 1.00 0.00 44 ASP A O 9
ATOM 9966 N N . PRO A 1 45 ? -12.361 3.683 5.598 1.00 0.00 45 PRO A N 9
ATOM 9967 C CA . PRO A 1 45 ? -12.344 3.065 6.929 1.00 0.00 45 PRO A CA 9
ATOM 9968 C C . PRO A 1 45 ? -11.204 2.061 7.087 1.00 0.00 45 PRO A C 9
ATOM 9969 O O . PRO A 1 45 ? -10.869 1.341 6.148 1.00 0.00 45 PRO A O 9
ATOM 9980 N N . PRO A 1 46 ? -10.589 1.997 8.282 1.00 0.00 46 PRO A N 9
ATOM 9981 C CA . PRO A 1 46 ? -9.486 1.072 8.551 1.00 0.00 46 PRO A CA 9
ATOM 9982 C C . PRO A 1 46 ? -9.967 -0.357 8.778 1.00 0.00 46 PRO A C 9
ATOM 9983 O O . PRO A 1 46 ? -10.742 -0.624 9.698 1.00 0.00 46 PRO A O 9
ATOM 9994 N N . GLY A 1 47 ? -9.504 -1.274 7.934 1.00 0.00 47 GLY A N 9
ATOM 9995 C CA . GLY A 1 47 ? -9.898 -2.666 8.060 1.00 0.00 47 GLY A CA 9
ATOM 9996 C C . GLY A 1 47 ? -11.213 -2.963 7.366 1.00 0.00 47 GLY A C 9
ATOM 9997 O O . GLY A 1 47 ? -12.284 -2.740 7.930 1.00 0.00 47 GLY A O 9
ATOM 10001 N N . GLY A 1 48 ? -11.132 -3.468 6.139 1.00 0.00 48 GLY A N 9
ATOM 10002 C CA . GLY A 1 48 ? -12.332 -3.789 5.389 1.00 0.00 48 GLY A CA 9
ATOM 10003 C C . GLY A 1 48 ? -12.042 -4.607 4.147 1.00 0.00 48 GLY A C 9
ATOM 10004 O O . GLY A 1 48 ? -11.098 -5.397 4.124 1.00 0.00 48 GLY A O 9
ATOM 10008 N N . GLN A 1 49 ? -12.856 -4.418 3.114 1.00 0.00 49 GLN A N 9
ATOM 10009 C CA . GLN A 1 49 ? -12.682 -5.145 1.862 1.00 0.00 49 GLN A CA 9
ATOM 10010 C C . GLN A 1 49 ? -11.397 -4.717 1.162 1.00 0.00 49 GLN A C 9
ATOM 10011 O O . GLN A 1 49 ? -11.429 -4.001 0.160 1.00 0.00 49 GLN A O 9
ATOM 10025 N N . PHE A 1 50 ? -10.269 -5.162 1.701 1.00 0.00 50 PHE A N 9
ATOM 10026 C CA . PHE A 1 50 ? -8.959 -4.834 1.140 1.00 0.00 50 PHE A CA 9
ATOM 10027 C C . PHE A 1 50 ? -8.944 -5.002 -0.378 1.00 0.00 50 PHE A C 9
ATOM 10028 O O . PHE A 1 50 ? -9.853 -5.597 -0.957 1.00 0.00 50 PHE A O 9
ATOM 10045 N N . TYR A 1 51 ? -7.903 -4.475 -1.013 1.00 0.00 51 TYR A N 9
ATOM 10046 C CA . TYR A 1 51 ? -7.761 -4.565 -2.462 1.00 0.00 51 TYR A CA 9
ATOM 10047 C C . TYR A 1 51 ? -6.290 -4.563 -2.860 1.00 0.00 51 TYR A C 9
ATOM 10048 O O . TYR A 1 51 ? -5.518 -3.713 -2.415 1.00 0.00 51 TYR A O 9
ATOM 10066 N N . ASN A 1 52 ? -5.905 -5.519 -3.700 1.00 0.00 52 ASN A N 9
ATOM 10067 C CA . ASN A 1 52 ? -4.523 -5.628 -4.157 1.00 0.00 52 ASN A CA 9
ATOM 10068 C C . ASN A 1 52 ? -4.051 -4.319 -4.782 1.00 0.00 52 ASN A C 9
ATOM 10069 O O . ASN A 1 52 ? -4.718 -3.757 -5.650 1.00 0.00 52 ASN A O 9
ATOM 10080 N N . SER A 1 53 ? -2.893 -3.839 -4.335 1.00 0.00 53 SER A N 9
ATOM 10081 C CA . SER A 1 53 ? -2.329 -2.595 -4.851 1.00 0.00 53 SER A CA 9
ATOM 10082 C C . SER A 1 53 ? -2.227 -2.631 -6.372 1.00 0.00 53 SER A C 9
ATOM 10083 O O . SER A 1 53 ? -2.361 -1.604 -7.038 1.00 0.00 53 SER A O 9
ATOM 10091 N N . LYS A 1 54 ? -1.994 -3.821 -6.914 1.00 0.00 54 LYS A N 9
ATOM 10092 C CA . LYS A 1 54 ? -1.880 -3.994 -8.357 1.00 0.00 54 LYS A CA 9
ATOM 10093 C C . LYS A 1 54 ? -3.257 -4.019 -9.022 1.00 0.00 54 LYS A C 9
ATOM 10094 O O . LYS A 1 54 ? -3.360 -4.098 -10.246 1.00 0.00 54 LYS A O 9
ATOM 10113 N N . ARG A 1 55 ? -4.314 -3.954 -8.212 1.00 0.00 55 ARG A N 9
ATOM 10114 C CA . ARG A 1 55 ? -5.676 -3.971 -8.735 1.00 0.00 55 ARG A CA 9
ATOM 10115 C C . ARG A 1 55 ? -6.420 -2.677 -8.404 1.00 0.00 55 ARG A C 9
ATOM 10116 O O . ARG A 1 55 ? -7.608 -2.544 -8.701 1.00 0.00 55 ARG A O 9
ATOM 10137 N N . ILE A 1 56 ? -5.720 -1.726 -7.792 1.00 0.00 56 ILE A N 9
ATOM 10138 C CA . ILE A 1 56 ? -6.324 -0.447 -7.432 1.00 0.00 56 ILE A CA 9
ATOM 10139 C C . ILE A 1 56 ? -5.937 0.637 -8.432 1.00 0.00 56 ILE A C 9
ATOM 10140 O O . ILE A 1 56 ? -4.890 0.561 -9.074 1.00 0.00 56 ILE A O 9
ATOM 10156 N N . ASP A 1 57 ? -6.792 1.646 -8.559 1.00 0.00 57 ASP A N 9
ATOM 10157 C CA . ASP A 1 57 ? -6.545 2.749 -9.481 1.00 0.00 57 ASP A CA 9
ATOM 10158 C C . ASP A 1 57 ? -6.218 4.031 -8.724 1.00 0.00 57 ASP A C 9
ATOM 10159 O O . ASP A 1 57 ? -7.080 4.891 -8.540 1.00 0.00 57 ASP A O 9
ATOM 10168 N N . PHE A 1 58 ? -4.970 4.155 -8.288 1.00 0.00 58 PHE A N 9
ATOM 10169 C CA . PHE A 1 58 ? -4.530 5.337 -7.552 1.00 0.00 58 PHE A CA 9
ATOM 10170 C C . PHE A 1 58 ? -4.745 6.605 -8.374 1.00 0.00 58 PHE A C 9
ATOM 10171 O O . PHE A 1 58 ? -4.834 7.704 -7.825 1.00 0.00 58 PHE A O 9
ATOM 10188 N N . ASP A 1 59 ? -4.827 6.445 -9.690 1.00 0.00 59 ASP A N 9
ATOM 10189 C CA . ASP A 1 59 ? -5.031 7.577 -10.587 1.00 0.00 59 ASP A CA 9
ATOM 10190 C C . ASP A 1 59 ? -6.479 8.065 -10.552 1.00 0.00 59 ASP A C 9
ATOM 10191 O O . ASP A 1 59 ? -6.810 9.088 -11.152 1.00 0.00 59 ASP A O 9
ATOM 10200 N N . LEU A 1 60 ? -7.341 7.332 -9.851 1.00 0.00 60 LEU A N 9
ATOM 10201 C CA . LEU A 1 60 ? -8.744 7.698 -9.747 1.00 0.00 60 LEU A CA 9
ATOM 10202 C C . LEU A 1 60 ? -9.014 8.474 -8.463 1.00 0.00 60 LEU A C 9
ATOM 10203 O O . LEU A 1 60 ? -10.118 8.430 -7.919 1.00 0.00 60 LEU A O 9
ATOM 10219 N N . TYR A 1 61 ? -7.999 9.184 -7.982 1.00 0.00 61 TYR A N 9
ATOM 10220 C CA . TYR A 1 61 ? -8.124 9.967 -6.763 1.00 0.00 61 TYR A CA 9
ATOM 10221 C C . TYR A 1 61 ? -7.268 11.227 -6.834 1.00 0.00 61 TYR A C 9
ATOM 10222 O O . TYR A 1 61 ? -7.730 12.324 -6.519 1.00 0.00 61 TYR A O 9
ATOM 10240 N N . THR A 1 62 ? -6.015 11.062 -7.247 1.00 0.00 62 THR A N 9
ATOM 10241 C CA . THR A 1 62 ? -5.091 12.185 -7.359 1.00 0.00 62 THR A CA 9
ATOM 10242 C C . THR A 1 62 ? -4.485 12.255 -8.757 1.00 0.00 62 THR A C 9
ATOM 10243 O O . THR A 1 62 ? -5.011 13.020 -9.591 1.00 0.00 62 THR A O 9
ATOM 10255 N N . SER B 2 1 ? 19.848 3.670 -2.539 1.00 1.74 63 SER B N 9
ATOM 10256 C CA . SER B 2 1 ? 19.087 3.956 -3.783 1.00 0.57 63 SER B CA 9
ATOM 10257 C C . SER B 2 1 ? 18.247 5.221 -3.636 1.00 0.32 63 SER B C 9
ATOM 10258 O O . SER B 2 1 ? 18.112 5.763 -2.540 1.00 0.57 63 SER B O 9
ATOM 10268 N N . HIS B 2 2 ? 17.685 5.685 -4.747 1.00 0.01 64 HIS B N 9
ATOM 10269 C CA . HIS B 2 2 ? 16.857 6.886 -4.739 1.00 0.01 64 HIS B CA 9
ATOM 10270 C C . HIS B 2 2 ? 15.652 6.708 -3.823 1.00 0.01 64 HIS B C 9
ATOM 10271 O O . HIS B 2 2 ? 15.568 7.328 -2.762 1.00 0.01 64 HIS B O 9
ATOM 10286 N N . ARG B 2 3 ? 14.719 5.856 -4.237 1.00 0.01 65 ARG B N 9
ATOM 10287 C CA . ARG B 2 3 ? 13.519 5.595 -3.452 1.00 0.01 65 ARG B CA 9
ATOM 10288 C C . ARG B 2 3 ? 13.882 4.980 -2.102 1.00 0.01 65 ARG B C 9
ATOM 10289 O O . ARG B 2 3 ? 14.778 4.139 -2.016 1.00 0.01 65 ARG B O 9
ATOM 10310 N N . PRO B 2 4 ? 13.194 5.394 -1.026 1.00 0.01 66 PRO B N 9
ATOM 10311 C CA . PRO B 2 4 ? 13.453 4.882 0.318 1.00 0.01 66 PRO B CA 9
ATOM 10312 C C . PRO B 2 4 ? 12.837 3.505 0.551 1.00 0.01 66 PRO B C 9
ATOM 10313 O O . PRO B 2 4 ? 12.098 2.994 -0.289 1.00 0.00 66 PRO B O 9
ATOM 10324 N N . PRO B 2 5 ? 13.147 2.886 1.701 1.00 0.01 67 PRO B N 9
ATOM 10325 C CA . PRO B 2 5 ? 12.642 1.567 2.057 1.00 0.01 67 PRO B CA 9
ATOM 10326 C C . PRO B 2 5 ? 11.333 1.635 2.843 1.00 0.01 67 PRO B C 9
ATOM 10327 O O . PRO B 2 5 ? 11.293 2.182 3.945 1.00 0.00 67 PRO B O 9
ATOM 10338 N N . PRO B 2 6 ? 10.241 1.073 2.293 1.00 0.01 68 PRO B N 9
ATOM 10339 C CA . PRO B 2 6 ? 8.937 1.074 2.963 1.00 0.00 68 PRO B CA 9
ATOM 10340 C C . PRO B 2 6 ? 8.934 0.187 4.205 1.00 0.01 68 PRO B C 9
ATOM 10341 O O . PRO B 2 6 ? 9.828 -0.639 4.387 1.00 0.00 68 PRO B O 9
ATOM 10352 N N . PRO B 2 7 ? 7.925 0.342 5.079 1.00 0.01 69 PRO B N 9
ATOM 10353 C CA . PRO B 2 7 ? 7.818 -0.455 6.302 1.00 0.01 69 PRO B CA 9
ATOM 10354 C C . PRO B 2 7 ? 7.706 -1.943 6.012 1.00 0.01 69 PRO B C 9
ATOM 10355 O O . PRO B 2 7 ? 7.770 -2.372 4.861 1.00 0.01 69 PRO B O 9
ATOM 10366 N N . GLY B 2 8 ? 7.535 -2.721 7.069 1.00 0.44 70 GLY B N 9
ATOM 10367 C CA . GLY B 2 8 ? 7.410 -4.155 6.924 1.00 0.65 70 GLY B CA 9
ATOM 10368 C C . GLY B 2 8 ? 8.714 -4.813 6.522 1.00 0.50 70 GLY B C 9
ATOM 10369 O O . GLY B 2 8 ? 9.326 -5.522 7.318 1.00 0.56 70 GLY B O 9
ATOM 10373 N N . HIS B 2 9 ? 9.136 -4.570 5.282 1.00 0.43 71 HIS B N 9
ATOM 10374 C CA . HIS B 2 9 ? 10.380 -5.132 4.755 1.00 0.26 71 HIS B CA 9
ATOM 10375 C C . HIS B 2 9 ? 10.545 -6.598 5.136 1.00 1.40 71 HIS B C 9
ATOM 10376 O O . HIS B 2 9 ? 9.594 -7.251 5.563 1.00 2.07 71 HIS B O 9
ATOM 10391 N N . ARG B 2 10 ? 11.766 -7.103 4.996 1.00 2.21 72 ARG B N 9
ATOM 10392 C CA . ARG B 2 10 ? 12.063 -8.484 5.342 1.00 3.46 72 ARG B CA 9
ATOM 10393 C C . ARG B 2 10 ? 13.556 -8.768 5.219 1.00 4.52 72 ARG B C 9
ATOM 10394 O O . ARG B 2 10 ? 14.155 -8.558 4.164 1.00 5.58 72 ARG B O 9
ATOM 10415 N N . VAL B 2 11 ? 14.152 -9.250 6.306 1.00 4.34 73 VAL B N 9
ATOM 10416 C CA . VAL B 2 11 ? 15.574 -9.565 6.323 1.00 5.27 73 VAL B CA 9
ATOM 10417 C C . VAL B 2 11 ? 15.808 -11.062 6.159 1.00 4.88 73 VAL B C 9
ATOM 10418 O O . VAL B 2 11 ? 14.971 -11.848 6.652 1.00 4.84 73 VAL B O 9
ATOM 10432 N N . ASP A 1 1 ? -2.696 12.947 -2.107 1.00 0.00 1 ASP A N 10
ATOM 10433 C CA . ASP A 1 1 ? -3.363 13.328 -0.834 1.00 0.00 1 ASP A CA 10
ATOM 10434 C C . ASP A 1 1 ? -4.020 12.120 -0.175 1.00 0.00 1 ASP A C 10
ATOM 10435 O O . ASP A 1 1 ? -3.803 11.849 1.006 1.00 0.00 1 ASP A O 10
ATOM 10446 N N . VAL A 1 2 ? -4.825 11.396 -0.947 1.00 0.00 2 VAL A N 10
ATOM 10447 C CA . VAL A 1 2 ? -5.515 10.216 -0.438 1.00 0.00 2 VAL A CA 10
ATOM 10448 C C . VAL A 1 2 ? -4.522 9.163 0.042 1.00 0.00 2 VAL A C 10
ATOM 10449 O O . VAL A 1 2 ? -3.699 8.674 -0.732 1.00 0.00 2 VAL A O 10
ATOM 10462 N N . MET A 1 3 ? -4.607 8.817 1.323 1.00 0.00 3 MET A N 10
ATOM 10463 C CA . MET A 1 3 ? -3.718 7.819 1.907 1.00 0.00 3 MET A CA 10
ATOM 10464 C C . MET A 1 3 ? -4.189 6.410 1.562 1.00 0.00 3 MET A C 10
ATOM 10465 O O . MET A 1 3 ? -5.379 6.182 1.347 1.00 0.00 3 MET A O 10
ATOM 10479 N N . TRP A 1 4 ? -3.252 5.468 1.507 1.00 0.00 4 TRP A N 10
ATOM 10480 C CA . TRP A 1 4 ? -3.589 4.085 1.182 1.00 0.00 4 TRP A CA 10
ATOM 10481 C C . TRP A 1 4 ? -2.720 3.096 1.952 1.00 0.00 4 TRP A C 10
ATOM 10482 O O . TRP A 1 4 ? -1.510 3.020 1.741 1.00 0.00 4 TRP A O 10
ATOM 10503 N N . GLU A 1 5 ? -3.355 2.326 2.828 1.00 0.00 5 GLU A N 10
ATOM 10504 C CA . GLU A 1 5 ? -2.654 1.322 3.620 1.00 0.00 5 GLU A CA 10
ATOM 10505 C C . GLU A 1 5 ? -2.205 0.167 2.734 1.00 0.00 5 GLU A C 10
ATOM 10506 O O . GLU A 1 5 ? -2.594 0.085 1.571 1.00 0.00 5 GLU A O 10
ATOM 10518 N N . TYR A 1 6 ? -1.389 -0.721 3.290 1.00 0.00 6 TYR A N 10
ATOM 10519 C CA . TYR A 1 6 ? -0.898 -1.878 2.544 1.00 0.00 6 TYR A CA 10
ATOM 10520 C C . TYR A 1 6 ? -0.410 -2.978 3.485 1.00 0.00 6 TYR A C 10
ATOM 10521 O O . TYR A 1 6 ? 0.305 -2.714 4.453 1.00 0.00 6 TYR A O 10
ATOM 10539 N N . LYS A 1 7 ? -0.795 -4.213 3.181 1.00 0.00 7 LYS A N 10
ATOM 10540 C CA . LYS A 1 7 ? -0.396 -5.365 3.979 1.00 0.00 7 LYS A CA 10
ATOM 10541 C C . LYS A 1 7 ? 0.227 -6.431 3.083 1.00 0.00 7 LYS A C 10
ATOM 10542 O O . LYS A 1 7 ? -0.344 -6.804 2.059 1.00 0.00 7 LYS A O 10
ATOM 10561 N N . TRP A 1 8 ? 1.404 -6.910 3.468 1.00 0.00 8 TRP A N 10
ATOM 10562 C CA . TRP A 1 8 ? 2.107 -7.923 2.690 1.00 0.00 8 TRP A CA 10
ATOM 10563 C C . TRP A 1 8 ? 1.263 -9.182 2.524 1.00 0.00 8 TRP A C 10
ATOM 10564 O O . TRP A 1 8 ? 1.125 -9.704 1.418 1.00 0.00 8 TRP A O 10
ATOM 10585 N N . GLU A 1 9 ? 0.706 -9.669 3.627 1.00 0.00 9 GLU A N 10
ATOM 10586 C CA . GLU A 1 9 ? -0.118 -10.873 3.595 1.00 0.00 9 GLU A CA 10
ATOM 10587 C C . GLU A 1 9 ? -1.458 -10.642 4.287 1.00 0.00 9 GLU A C 10
ATOM 10588 O O . GLU A 1 9 ? -1.511 -10.122 5.400 1.00 0.00 9 GLU A O 10
ATOM 10600 N N . ASN A 1 10 ? -2.539 -11.035 3.621 1.00 0.00 10 ASN A N 10
ATOM 10601 C CA . ASN A 1 10 ? -3.878 -10.874 4.177 1.00 0.00 10 ASN A CA 10
ATOM 10602 C C . ASN A 1 10 ? -4.130 -11.890 5.287 1.00 0.00 10 ASN A C 10
ATOM 10603 O O . ASN A 1 10 ? -5.012 -12.741 5.177 1.00 0.00 10 ASN A O 10
ATOM 10614 N N . THR A 1 11 ? -3.344 -11.797 6.355 1.00 0.00 11 THR A N 10
ATOM 10615 C CA . THR A 1 11 ? -3.475 -12.705 7.484 1.00 0.00 11 THR A CA 10
ATOM 10616 C C . THR A 1 11 ? -3.855 -11.949 8.749 1.00 0.00 11 THR A C 10
ATOM 10617 O O . THR A 1 11 ? -3.817 -10.719 8.785 1.00 0.00 11 THR A O 10
ATOM 10628 N N . GLY A 1 12 ? -4.208 -12.693 9.791 1.00 0.00 12 GLY A N 10
ATOM 10629 C CA . GLY A 1 12 ? -4.574 -12.075 11.051 1.00 0.00 12 GLY A CA 10
ATOM 10630 C C . GLY A 1 12 ? -3.359 -11.692 11.877 1.00 0.00 12 GLY A C 10
ATOM 10631 O O . GLY A 1 12 ? -3.492 -11.141 12.969 1.00 0.00 12 GLY A O 10
ATOM 10635 N N . ASP A 1 13 ? -2.169 -11.986 11.351 1.00 0.00 13 ASP A N 10
ATOM 10636 C CA . ASP A 1 13 ? -0.927 -11.671 12.044 1.00 0.00 13 ASP A CA 10
ATOM 10637 C C . ASP A 1 13 ? -0.124 -10.624 11.277 1.00 0.00 13 ASP A C 10
ATOM 10638 O O . ASP A 1 13 ? 0.611 -9.837 11.874 1.00 0.00 13 ASP A O 10
ATOM 10647 N N . ALA A 1 14 ? -0.266 -10.619 9.951 1.00 0.00 14 ALA A N 10
ATOM 10648 C CA . ALA A 1 14 ? 0.450 -9.665 9.105 1.00 0.00 14 ALA A CA 10
ATOM 10649 C C . ALA A 1 14 ? 0.377 -8.250 9.671 1.00 0.00 14 ALA A C 10
ATOM 10650 O O . ALA A 1 14 ? -0.582 -7.891 10.355 1.00 0.00 14 ALA A O 10
ATOM 10657 N N . GLU A 1 15 ? 1.396 -7.450 9.377 1.00 0.00 15 GLU A N 10
ATOM 10658 C CA . GLU A 1 15 ? 1.448 -6.074 9.852 1.00 0.00 15 GLU A CA 10
ATOM 10659 C C . GLU A 1 15 ? 0.425 -5.212 9.121 1.00 0.00 15 GLU A C 10
ATOM 10660 O O . GLU A 1 15 ? -0.334 -5.703 8.286 1.00 0.00 15 GLU A O 10
ATOM 10672 N N . LEU A 1 16 ? 0.414 -3.924 9.440 1.00 0.00 16 LEU A N 10
ATOM 10673 C CA . LEU A 1 16 ? -0.511 -2.988 8.815 1.00 0.00 16 LEU A CA 10
ATOM 10674 C C . LEU A 1 16 ? 0.175 -1.654 8.540 1.00 0.00 16 LEU A C 10
ATOM 10675 O O . LEU A 1 16 ? 0.204 -0.772 9.398 1.00 0.00 16 LEU A O 10
ATOM 10691 N N . TYR A 1 17 ? 0.728 -1.515 7.340 1.00 0.00 17 TYR A N 10
ATOM 10692 C CA . TYR A 1 17 ? 1.417 -0.290 6.954 1.00 0.00 17 TYR A CA 10
ATOM 10693 C C . TYR A 1 17 ? 0.662 0.427 5.840 1.00 0.00 17 TYR A C 10
ATOM 10694 O O . TYR A 1 17 ? -0.489 0.106 5.549 1.00 0.00 17 TYR A O 10
ATOM 10712 N N . GLY A 1 18 ? 1.326 1.390 5.211 1.00 0.00 18 GLY A N 10
ATOM 10713 C CA . GLY A 1 18 ? 0.720 2.129 4.130 1.00 0.00 18 GLY A CA 10
ATOM 10714 C C . GLY A 1 18 ? 0.018 3.410 4.562 1.00 0.00 18 GLY A C 10
ATOM 10715 O O . GLY A 1 18 ? -0.923 3.840 3.896 1.00 0.00 18 GLY A O 10
ATOM 10719 N N . PRO A 1 19 ? 0.444 4.070 5.655 1.00 0.00 19 PRO A N 10
ATOM 10720 C CA . PRO A 1 19 ? -0.182 5.313 6.097 1.00 0.00 19 PRO A CA 10
ATOM 10721 C C . PRO A 1 19 ? 0.373 6.525 5.349 1.00 0.00 19 PRO A C 10
ATOM 10722 O O . PRO A 1 19 ? 0.363 7.645 5.860 1.00 0.00 19 PRO A O 10
ATOM 10733 N N . PHE A 1 20 ? 0.868 6.283 4.135 1.00 0.00 20 PHE A N 10
ATOM 10734 C CA . PHE A 1 20 ? 1.443 7.336 3.306 1.00 0.00 20 PHE A CA 10
ATOM 10735 C C . PHE A 1 20 ? 0.445 7.822 2.265 1.00 0.00 20 PHE A C 10
ATOM 10736 O O . PHE A 1 20 ? -0.620 7.231 2.081 1.00 0.00 20 PHE A O 10
ATOM 10753 N N . THR A 1 21 ? 0.803 8.903 1.583 1.00 0.00 21 THR A N 10
ATOM 10754 C CA . THR A 1 21 ? -0.052 9.479 0.552 1.00 0.00 21 THR A CA 10
ATOM 10755 C C . THR A 1 21 ? -0.078 8.597 -0.688 1.00 0.00 21 THR A C 10
ATOM 10756 O O . THR A 1 21 ? 0.913 7.945 -1.018 1.00 0.00 21 THR A O 10
ATOM 10767 N N . SER A 1 22 ? -1.217 8.584 -1.379 1.00 0.00 22 SER A N 10
ATOM 10768 C CA . SER A 1 22 ? -1.369 7.786 -2.593 1.00 0.00 22 SER A CA 10
ATOM 10769 C C . SER A 1 22 ? -0.165 7.980 -3.507 1.00 0.00 22 SER A C 10
ATOM 10770 O O . SER A 1 22 ? 0.229 7.075 -4.243 1.00 0.00 22 SER A O 10
ATOM 10778 N N . ALA A 1 23 ? 0.421 9.170 -3.438 1.00 0.00 23 ALA A N 10
ATOM 10779 C CA . ALA A 1 23 ? 1.589 9.501 -4.237 1.00 0.00 23 ALA A CA 10
ATOM 10780 C C . ALA A 1 23 ? 2.764 8.605 -3.864 1.00 0.00 23 ALA A C 10
ATOM 10781 O O . ALA A 1 23 ? 3.438 8.052 -4.733 1.00 0.00 23 ALA A O 10
ATOM 10788 N N . GLN A 1 24 ? 2.998 8.462 -2.563 1.00 0.00 24 GLN A N 10
ATOM 10789 C CA . GLN A 1 24 ? 4.088 7.631 -2.069 1.00 0.00 24 GLN A CA 10
ATOM 10790 C C . GLN A 1 24 ? 3.789 6.157 -2.307 1.00 0.00 24 GLN A C 10
ATOM 10791 O O . GLN A 1 24 ? 4.693 5.358 -2.551 1.00 0.00 24 GLN A O 10
ATOM 10805 N N . MET A 1 25 ? 2.513 5.809 -2.244 1.00 0.00 25 MET A N 10
ATOM 10806 C CA . MET A 1 25 ? 2.083 4.434 -2.463 1.00 0.00 25 MET A CA 10
ATOM 10807 C C . MET A 1 25 ? 2.171 4.082 -3.942 1.00 0.00 25 MET A C 10
ATOM 10808 O O . MET A 1 25 ? 2.716 3.043 -4.313 1.00 0.00 25 MET A O 10
ATOM 10822 N N . GLN A 1 26 ? 1.639 4.963 -4.782 1.00 0.00 26 GLN A N 10
ATOM 10823 C CA . GLN A 1 26 ? 1.660 4.756 -6.224 1.00 0.00 26 GLN A CA 10
ATOM 10824 C C . GLN A 1 26 ? 3.093 4.574 -6.719 1.00 0.00 26 GLN A C 10
ATOM 10825 O O . GLN A 1 26 ? 3.346 3.818 -7.657 1.00 0.00 26 GLN A O 10
ATOM 10839 N N . THR A 1 27 ? 4.027 5.270 -6.079 1.00 0.00 27 THR A N 10
ATOM 10840 C CA . THR A 1 27 ? 5.431 5.183 -6.451 1.00 0.00 27 THR A CA 10
ATOM 10841 C C . THR A 1 27 ? 6.012 3.828 -6.057 1.00 0.00 27 THR A C 10
ATOM 10842 O O . THR A 1 27 ? 6.592 3.127 -6.886 1.00 0.00 27 THR A O 10
ATOM 10853 N N . TRP A 1 28 ? 5.849 3.466 -4.788 1.00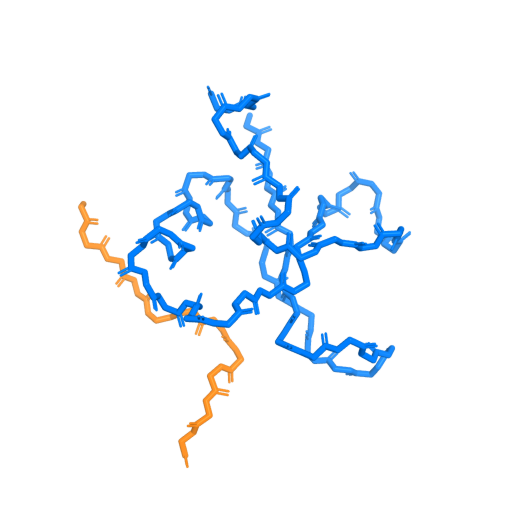 0.00 28 TRP A N 10
ATOM 10854 C CA . TRP A 1 28 ? 6.352 2.195 -4.284 1.00 0.00 28 TRP A CA 10
ATOM 10855 C C . TRP A 1 28 ? 5.688 1.028 -5.005 1.00 0.00 28 TRP A C 10
ATOM 10856 O O . TRP A 1 28 ? 6.343 0.050 -5.364 1.00 0.00 28 TRP A O 10
ATOM 10877 N N . VAL A 1 29 ? 4.381 1.142 -5.216 1.00 0.00 29 VAL A N 10
ATOM 10878 C CA . VAL A 1 29 ? 3.618 0.102 -5.896 1.00 0.00 29 VAL A CA 10
ATOM 10879 C C . VAL A 1 29 ? 4.062 -0.037 -7.352 1.00 0.00 29 VAL A C 10
ATOM 10880 O O . VAL A 1 29 ? 3.990 -1.120 -7.930 1.00 0.00 29 VAL A O 10
ATOM 10893 N N . SER A 1 30 ? 4.516 1.067 -7.936 1.00 0.00 30 SER A N 10
ATOM 10894 C CA . SER A 1 30 ? 4.967 1.066 -9.323 1.00 0.00 30 SER A CA 10
ATOM 10895 C C . SER A 1 30 ? 6.481 0.887 -9.411 1.00 0.00 30 SER A C 10
ATOM 10896 O O . SER A 1 30 ? 6.992 0.309 -10.370 1.00 0.00 30 SER A O 10
ATOM 10904 N N . GLU A 1 31 ? 7.193 1.387 -8.406 1.00 0.00 31 GLU A N 10
ATOM 10905 C CA . GLU A 1 31 ? 8.649 1.284 -8.371 1.00 0.00 31 GLU A CA 10
ATOM 10906 C C . GLU A 1 31 ? 9.101 -0.167 -8.502 1.00 0.00 31 GLU A C 10
ATOM 10907 O O . GLU A 1 31 ? 10.159 -0.450 -9.061 1.00 0.00 31 GLU A O 10
ATOM 10919 N N . GLY A 1 32 ? 8.291 -1.083 -7.982 1.00 0.00 32 GLY A N 10
ATOM 10920 C CA . GLY A 1 32 ? 8.625 -2.494 -8.051 1.00 0.00 32 GLY A CA 10
ATOM 10921 C C . GLY A 1 32 ? 8.842 -3.114 -6.682 1.00 0.00 32 GLY A C 10
ATOM 10922 O O . GLY A 1 32 ? 9.131 -4.306 -6.576 1.00 0.00 32 GLY A O 10
ATOM 10926 N N . TYR A 1 33 ? 8.703 -2.309 -5.630 1.00 0.00 33 TYR A N 10
ATOM 10927 C CA . TYR A 1 33 ? 8.887 -2.795 -4.267 1.00 0.00 33 TYR A CA 10
ATOM 10928 C C . TYR A 1 33 ? 7.958 -3.971 -3.982 1.00 0.00 33 TYR A C 10
ATOM 10929 O O . TYR A 1 33 ? 8.316 -4.895 -3.251 1.00 0.00 33 TYR A O 10
ATOM 10947 N N . PHE A 1 34 ? 6.767 -3.933 -4.568 1.00 0.00 34 PHE A N 10
ATOM 10948 C CA . PHE A 1 34 ? 5.787 -4.996 -4.383 1.00 0.00 34 PHE A CA 10
ATOM 10949 C C . PHE A 1 34 ? 5.629 -5.807 -5.667 1.00 0.00 34 PHE A C 10
ATOM 10950 O O . PHE A 1 34 ? 4.649 -5.649 -6.395 1.00 0.00 34 PHE A O 10
ATOM 10967 N N . PRO A 1 35 ? 6.598 -6.687 -5.963 1.00 0.00 35 PRO A N 10
ATOM 10968 C CA . PRO A 1 35 ? 6.566 -7.523 -7.167 1.00 0.00 35 PRO A CA 10
ATOM 10969 C C . PRO A 1 35 ? 5.369 -8.468 -7.187 1.00 0.00 35 PRO A C 10
ATOM 10970 O O . PRO A 1 35 ? 4.988 -8.978 -8.241 1.00 0.00 35 PRO A O 10
ATOM 10981 N N . ASP A 1 36 ? 4.778 -8.698 -6.018 1.00 0.00 36 ASP A N 10
ATOM 10982 C CA . ASP A 1 36 ? 3.627 -9.581 -5.907 1.00 0.00 36 ASP A CA 10
ATOM 10983 C C . ASP A 1 36 ? 2.383 -8.818 -5.453 1.00 0.00 36 ASP A C 10
ATOM 10984 O O . ASP A 1 36 ? 1.321 -9.411 -5.260 1.00 0.00 36 ASP A O 10
ATOM 10993 N N . GLY A 1 37 ? 2.514 -7.503 -5.278 1.00 0.00 37 GLY A N 10
ATOM 10994 C CA . GLY A 1 37 ? 1.388 -6.702 -4.843 1.00 0.00 37 GLY A CA 10
ATOM 10995 C C . GLY A 1 37 ? 1.147 -6.825 -3.355 1.00 0.00 37 GLY A C 10
ATOM 10996 O O . GLY A 1 37 ? 1.584 -7.789 -2.727 1.00 0.00 37 GLY A O 10
ATOM 11000 N N . VAL A 1 38 ? 0.450 -5.850 -2.787 1.00 0.00 38 VAL A N 10
ATOM 11001 C CA . VAL A 1 38 ? 0.157 -5.860 -1.363 1.00 0.00 38 VAL A CA 10
ATOM 11002 C C . VAL A 1 38 ? -1.313 -5.566 -1.102 1.00 0.00 38 VAL A C 10
ATOM 11003 O O . VAL A 1 38 ? -2.010 -5.017 -1.955 1.00 0.00 38 VAL A O 10
ATOM 11016 N N . TYR A 1 39 ? -1.777 -5.933 0.086 1.00 0.00 39 TYR A N 10
ATOM 11017 C CA . TYR A 1 39 ? -3.162 -5.708 0.467 1.00 0.00 39 TYR A CA 10
ATOM 11018 C C . TYR A 1 39 ? -3.381 -4.246 0.827 1.00 0.00 39 TYR A C 10
ATOM 11019 O O . TYR A 1 39 ? -3.257 -3.856 1.989 1.00 0.00 39 TYR A O 10
ATOM 11037 N N . CYS A 1 40 ? -3.689 -3.436 -0.179 1.00 0.00 40 CYS A N 10
ATOM 11038 C CA . CYS A 1 40 ? -3.903 -2.011 0.028 1.00 0.00 40 CYS A CA 10
ATOM 11039 C C . CYS A 1 40 ? -5.350 -1.703 0.392 1.00 0.00 40 CYS A C 10
ATOM 11040 O O . CYS A 1 40 ? -6.264 -2.465 0.078 1.00 0.00 40 CYS A O 10
ATOM 11048 N N . ARG A 1 41 ? -5.543 -0.569 1.059 1.00 0.00 41 ARG A N 10
ATOM 11049 C CA . ARG A 1 41 ? -6.867 -0.131 1.477 1.00 0.00 41 ARG A CA 10
ATOM 11050 C C . ARG A 1 41 ? -6.784 1.255 2.115 1.00 0.00 41 ARG A C 10
ATOM 11051 O O . ARG A 1 41 ? -5.993 1.480 3.031 1.00 0.00 41 ARG A O 10
ATOM 11072 N N . LYS A 1 42 ? -7.599 2.181 1.622 1.00 0.00 42 LYS A N 10
ATOM 11073 C CA . LYS A 1 42 ? -7.618 3.542 2.138 1.00 0.00 42 LYS A CA 10
ATOM 11074 C C . LYS A 1 42 ? -7.741 3.556 3.659 1.00 0.00 42 LYS A C 10
ATOM 11075 O O . LYS A 1 42 ? -8.545 2.823 4.235 1.00 0.00 42 LYS A O 10
ATOM 11094 N N . LEU A 1 43 ? -6.937 4.394 4.302 1.00 0.00 43 LEU A N 10
ATOM 11095 C CA . LEU A 1 43 ? -6.950 4.506 5.755 1.00 0.00 43 LEU A CA 10
ATOM 11096 C C . LEU A 1 43 ? -8.329 4.921 6.257 1.00 0.00 43 LEU A C 10
ATOM 11097 O O . LEU A 1 43 ? -8.988 4.177 6.982 1.00 0.00 43 LEU A O 10
ATOM 11113 N N . ASP A 1 44 ? -8.758 6.117 5.865 1.00 0.00 44 ASP A N 10
ATOM 11114 C CA . ASP A 1 44 ? -10.058 6.636 6.272 1.00 0.00 44 ASP A CA 10
ATOM 11115 C C . ASP A 1 44 ? -10.987 6.781 5.066 1.00 0.00 44 ASP A C 10
ATOM 11116 O O . ASP A 1 44 ? -10.562 7.238 4.005 1.00 0.00 44 ASP A O 10
ATOM 11125 N N . PRO A 1 45 ? -12.271 6.392 5.204 1.00 0.00 45 PRO A N 10
ATOM 11126 C CA . PRO A 1 45 ? -12.830 5.841 6.445 1.00 0.00 45 PRO A CA 10
ATOM 11127 C C . PRO A 1 45 ? -12.374 4.404 6.695 1.00 0.00 45 PRO A C 10
ATOM 11128 O O . PRO A 1 45 ? -12.422 3.566 5.794 1.00 0.00 45 PRO A O 10
ATOM 11139 N N . PRO A 1 46 ? -11.922 4.095 7.925 1.00 0.00 46 PRO A N 10
ATOM 11140 C CA . PRO A 1 46 ? -11.460 2.750 8.279 1.00 0.00 46 PRO A CA 10
ATOM 11141 C C . PRO A 1 46 ? -12.613 1.764 8.430 1.00 0.00 46 PRO A C 10
ATOM 11142 O O . PRO A 1 46 ? -13.310 1.758 9.445 1.00 0.00 46 PRO A O 10
ATOM 11153 N N . GLY A 1 47 ? -12.807 0.930 7.415 1.00 0.00 47 GLY A N 10
ATOM 11154 C CA . GLY A 1 47 ? -13.872 -0.050 7.451 1.00 0.00 47 GLY A CA 10
ATOM 11155 C C . GLY A 1 47 ? -13.366 -1.466 7.251 1.00 0.00 47 GLY A C 10
ATOM 11156 O O . GLY A 1 47 ? -13.180 -2.208 8.215 1.00 0.00 47 GLY A O 10
ATOM 11160 N N . GLY A 1 48 ? -13.144 -1.839 5.996 1.00 0.00 48 GLY A N 10
ATOM 11161 C CA . GLY A 1 48 ? -12.658 -3.172 5.693 1.00 0.00 48 GLY A CA 10
ATOM 11162 C C . GLY A 1 48 ? -12.563 -3.426 4.202 1.00 0.00 48 GLY A C 10
ATOM 11163 O O . GLY A 1 48 ? -12.262 -2.516 3.430 1.00 0.00 48 GLY A O 10
ATOM 11167 N N . GLN A 1 49 ? -12.826 -4.666 3.797 1.00 0.00 49 GLN A N 10
ATOM 11168 C CA . GLN A 1 49 ? -12.776 -5.046 2.389 1.00 0.00 49 GLN A CA 10
ATOM 11169 C C . GLN A 1 49 ? -11.541 -4.471 1.701 1.00 0.00 49 GLN A C 10
ATOM 11170 O O . GLN A 1 49 ? -11.639 -3.583 0.853 1.00 0.00 49 GLN A O 10
ATOM 11184 N N . PHE A 1 50 ? -10.384 -4.987 2.077 1.00 0.00 50 PHE A N 10
ATOM 11185 C CA . PHE A 1 50 ? -9.119 -4.536 1.506 1.00 0.00 50 PHE A CA 10
ATOM 11186 C C . PHE A 1 50 ? -9.108 -4.729 -0.007 1.00 0.00 50 PHE A C 10
ATOM 11187 O O . PHE A 1 50 ? -10.095 -5.174 -0.592 1.00 0.00 50 PHE A O 10
ATOM 11204 N N . TYR A 1 51 ? -7.987 -4.389 -0.634 1.00 0.00 51 TYR A N 10
ATOM 11205 C CA . TYR A 1 51 ? -7.851 -4.526 -2.080 1.00 0.00 51 TYR A CA 10
ATOM 11206 C C . TYR A 1 51 ? -6.384 -4.470 -2.494 1.00 0.00 51 TYR A C 10
ATOM 11207 O O . TYR A 1 51 ? -5.653 -3.560 -2.105 1.00 0.00 51 TYR A O 10
ATOM 11225 N N . ASN A 1 52 ? -5.961 -5.450 -3.285 1.00 0.00 52 ASN A N 10
ATOM 11226 C CA . ASN A 1 52 ? -4.580 -5.513 -3.753 1.00 0.00 52 ASN A CA 10
ATOM 11227 C C . ASN A 1 52 ? -4.213 -4.257 -4.535 1.00 0.00 52 ASN A C 10
ATOM 11228 O O . ASN A 1 52 ? -4.967 -3.810 -5.399 1.00 0.00 52 ASN A O 10
ATOM 11239 N N . SER A 1 53 ? -3.050 -3.692 -4.228 1.00 0.00 53 SER A N 10
ATOM 11240 C CA . SER A 1 53 ? -2.583 -2.485 -4.904 1.00 0.00 53 SER A CA 10
ATOM 11241 C C . SER A 1 53 ? -2.552 -2.686 -6.416 1.00 0.00 53 SER A C 10
ATOM 11242 O O . SER A 1 53 ? -2.825 -1.762 -7.181 1.00 0.00 53 SER A O 10
ATOM 11250 N N . LYS A 1 54 ? -2.223 -3.902 -6.836 1.00 0.00 54 LYS A N 10
ATOM 11251 C CA . LYS A 1 54 ? -2.162 -4.228 -8.255 1.00 0.00 54 LYS A CA 10
ATOM 11252 C C . LYS A 1 54 ? -3.555 -4.209 -8.887 1.00 0.00 54 LYS A C 10
ATOM 11253 O O . LYS A 1 54 ? -3.689 -4.242 -10.109 1.00 0.00 54 LYS A O 10
ATOM 11272 N N . ARG A 1 55 ? -4.590 -4.159 -8.049 1.00 0.00 55 ARG A N 10
ATOM 11273 C CA . ARG A 1 55 ? -5.965 -4.138 -8.538 1.00 0.00 55 ARG A CA 10
ATOM 11274 C C . ARG A 1 55 ? -6.654 -2.812 -8.211 1.00 0.00 55 ARG A C 10
ATOM 11275 O O . ARG A 1 55 ? -7.871 -2.689 -8.348 1.00 0.00 55 ARG A O 10
ATOM 11296 N N . ILE A 1 56 ? -5.874 -1.823 -7.782 1.00 0.00 56 ILE A N 10
ATOM 11297 C CA . ILE A 1 56 ? -6.420 -0.514 -7.443 1.00 0.00 56 ILE A CA 10
ATOM 11298 C C . ILE A 1 56 ? -6.010 0.532 -8.476 1.00 0.00 56 ILE A C 10
ATOM 11299 O O . ILE A 1 56 ? -4.994 0.385 -9.156 1.00 0.00 56 ILE A O 10
ATOM 11315 N N . ASP A 1 57 ? -6.808 1.587 -8.585 1.00 0.00 57 ASP A N 10
ATOM 11316 C CA . ASP A 1 57 ? -6.536 2.661 -9.532 1.00 0.00 57 ASP A CA 10
ATOM 11317 C C . ASP A 1 57 ? -6.198 3.957 -8.802 1.00 0.00 57 ASP A C 10
ATOM 11318 O O . ASP A 1 57 ? -7.056 4.821 -8.624 1.00 0.00 57 ASP A O 10
ATOM 11327 N N . PHE A 1 58 ? -4.942 4.087 -8.385 1.00 0.00 58 PHE A N 10
ATOM 11328 C CA . PHE A 1 58 ? -4.492 5.280 -7.677 1.00 0.00 58 PHE A CA 10
ATOM 11329 C C . PHE A 1 58 ? -4.731 6.536 -8.511 1.00 0.00 58 PHE A C 10
ATOM 11330 O O . PHE A 1 58 ? -4.814 7.642 -7.976 1.00 0.00 58 PHE A O 10
ATOM 11347 N N . ASP A 1 59 ? -4.840 6.358 -9.823 1.00 0.00 59 ASP A N 10
ATOM 11348 C CA . ASP A 1 59 ? -5.071 7.477 -10.732 1.00 0.00 59 ASP A CA 10
ATOM 11349 C C . ASP A 1 59 ? -6.534 7.918 -10.710 1.00 0.00 59 ASP A C 10
ATOM 11350 O O . ASP A 1 59 ? -6.881 8.962 -11.261 1.00 0.00 59 ASP A O 10
ATOM 11359 N N . LEU A 1 60 ? -7.389 7.119 -10.074 1.00 0.00 60 LEU A N 10
ATOM 11360 C CA . LEU A 1 60 ? -8.806 7.435 -9.988 1.00 0.00 60 LEU A CA 10
ATOM 11361 C C . LEU A 1 60 ? -9.131 8.139 -8.673 1.00 0.00 60 LEU A C 10
ATOM 11362 O O . LEU A 1 60 ? -10.244 8.032 -8.159 1.00 0.00 60 LEU A O 10
ATOM 11378 N N . TYR A 1 61 ? -8.152 8.857 -8.137 1.00 0.00 61 TYR A N 10
ATOM 11379 C CA . TYR A 1 61 ? -8.329 9.580 -6.884 1.00 0.00 61 TYR A CA 10
ATOM 11380 C C . TYR A 1 61 ? -7.556 10.895 -6.900 1.00 0.00 61 TYR A C 10
ATOM 11381 O O . TYR A 1 61 ? -8.091 11.945 -6.543 1.00 0.00 61 TYR A O 10
ATOM 11399 N N . THR A 1 62 ? -6.295 10.829 -7.317 1.00 0.00 62 THR A N 10
ATOM 11400 C CA . THR A 1 62 ? -5.448 12.014 -7.379 1.00 0.00 62 THR A CA 10
ATOM 11401 C C . THR A 1 62 ? -5.968 13.000 -8.421 1.00 0.00 62 THR A C 10
ATOM 11402 O O . THR A 1 62 ? -5.811 14.220 -8.209 1.00 0.00 62 THR A O 10
ATOM 11414 N N . SER B 2 1 ? 17.217 11.899 -5.041 1.00 1.74 63 SER B N 10
ATOM 11415 C CA . SER B 2 1 ? 16.295 11.151 -4.146 1.00 0.57 63 SER B CA 10
ATOM 11416 C C . SER B 2 1 ? 15.868 9.828 -4.776 1.00 0.32 63 SER B C 10
ATOM 11417 O O . SER B 2 1 ? 15.015 9.798 -5.663 1.00 0.57 63 SER B O 10
ATOM 11427 N N . HIS B 2 2 ? 16.468 8.737 -4.312 1.00 0.01 64 HIS B N 10
ATOM 11428 C CA . HIS B 2 2 ? 16.149 7.411 -4.830 1.00 0.01 64 HIS B CA 10
ATOM 11429 C C . HIS B 2 2 ? 14.994 6.776 -4.055 1.00 0.01 64 HIS B C 10
ATOM 11430 O O . HIS B 2 2 ? 14.681 5.601 -4.248 1.00 0.01 64 HIS B O 10
ATOM 11445 N N . ARG B 2 3 ? 14.360 7.558 -3.184 1.00 0.01 65 ARG B N 10
ATOM 11446 C CA . ARG B 2 3 ? 13.240 7.066 -2.387 1.00 0.01 65 ARG B CA 10
ATOM 11447 C C . ARG B 2 3 ? 13.683 5.941 -1.454 1.00 0.01 65 ARG B C 10
ATOM 11448 O O . ARG B 2 3 ? 14.461 5.070 -1.843 1.00 0.01 65 ARG B O 10
ATOM 11469 N N . PRO B 2 4 ? 13.190 5.943 -0.203 1.00 0.01 66 PRO B N 10
ATOM 11470 C CA . PRO B 2 4 ? 13.536 4.922 0.781 1.00 0.01 66 PRO B CA 10
ATOM 11471 C C . PRO B 2 4 ? 12.678 3.669 0.649 1.00 0.01 66 PRO B C 10
ATOM 11472 O O . PRO B 2 4 ? 11.754 3.619 -0.165 1.00 0.00 66 PRO B O 10
ATOM 11483 N N . PRO B 2 5 ? 12.975 2.635 1.451 1.00 0.01 67 PRO B N 10
ATOM 11484 C CA . PRO B 2 5 ? 12.236 1.380 1.428 1.00 0.01 67 PRO B CA 10
ATOM 11485 C C . PRO B 2 5 ? 11.012 1.414 2.339 1.00 0.01 67 PRO B C 10
ATOM 11486 O O . PRO B 2 5 ? 11.080 1.921 3.460 1.00 0.00 67 PRO B O 10
ATOM 11497 N N . PRO B 2 6 ? 9.870 0.876 1.875 1.00 0.01 68 PRO B N 10
ATOM 11498 C CA . PRO B 2 6 ? 8.634 0.854 2.663 1.00 0.00 68 PRO B CA 10
ATOM 11499 C C . PRO B 2 6 ? 8.746 -0.049 3.887 1.00 0.01 68 PRO B C 10
ATOM 11500 O O . PRO B 2 6 ? 9.639 -0.893 3.966 1.00 0.00 68 PRO B O 10
ATOM 11511 N N . PRO B 2 7 ? 7.836 0.114 4.863 1.00 0.01 69 PRO B N 10
ATOM 11512 C CA . PRO B 2 7 ? 7.838 -0.696 6.084 1.00 0.01 69 PRO B CA 10
ATOM 11513 C C . PRO B 2 7 ? 7.646 -2.176 5.794 1.00 0.01 69 PRO B C 10
ATOM 11514 O O . PRO B 2 7 ? 7.552 -2.588 4.638 1.00 0.01 69 PRO B O 10
ATOM 11525 N N . GLY B 2 8 ? 7.588 -2.969 6.854 1.00 0.44 70 GLY B N 10
ATOM 11526 C CA . GLY B 2 8 ? 7.408 -4.397 6.701 1.00 0.65 70 GLY B CA 10
ATOM 11527 C C . GLY B 2 8 ? 8.656 -5.082 6.184 1.00 0.50 70 GLY B C 10
ATOM 11528 O O . GLY B 2 8 ? 9.260 -5.893 6.882 1.00 0.56 70 GLY B O 10
ATOM 11532 N N . HIS B 2 9 ? 9.039 -4.746 4.953 1.00 0.43 71 HIS B N 10
ATOM 11533 C CA . HIS B 2 9 ? 10.227 -5.319 4.320 1.00 0.26 71 HIS B CA 10
ATOM 11534 C C . HIS B 2 9 ? 10.311 -6.825 4.534 1.00 1.40 71 HIS B C 10
ATOM 11535 O O . HIS B 2 9 ? 9.355 -7.457 4.982 1.00 2.07 71 HIS B O 10
ATOM 11550 N N . ARG B 2 10 ? 11.471 -7.390 4.217 1.00 2.21 72 ARG B N 10
ATOM 11551 C CA . ARG B 2 10 ? 11.701 -8.820 4.381 1.00 3.46 72 ARG B CA 10
ATOM 11552 C C . ARG B 2 10 ? 13.054 -9.219 3.802 1.00 4.52 72 ARG B C 10
ATOM 11553 O O . ARG B 2 10 ? 13.130 -9.841 2.742 1.00 5.58 72 ARG B O 10
ATOM 11574 N N . VAL B 2 11 ? 14.119 -8.853 4.506 1.00 4.34 73 VAL B N 10
ATOM 11575 C CA . VAL B 2 11 ? 15.473 -9.168 4.066 1.00 5.27 73 VAL B CA 10
ATOM 11576 C C . VAL B 2 11 ? 15.932 -10.515 4.616 1.00 4.88 73 VAL B C 10
ATOM 11577 O O . VAL B 2 11 ? 15.612 -10.814 5.786 1.00 4.84 73 VAL B O 10
ATOM 11591 N N . ASP A 1 1 ? -4.750 14.651 0.489 1.00 0.00 1 ASP A N 11
ATOM 11592 C CA . ASP A 1 1 ? -3.720 13.581 0.417 1.00 0.00 1 ASP A CA 11
ATOM 11593 C C . ASP A 1 1 ? -4.308 12.223 0.788 1.00 0.00 1 ASP A C 11
ATOM 11594 O O . ASP A 1 1 ? -4.125 11.741 1.906 1.00 0.00 1 ASP A O 11
ATOM 11605 N N . VAL A 1 2 ? -5.015 11.611 -0.156 1.00 0.00 2 VAL A N 11
ATOM 11606 C CA . VAL A 1 2 ? -5.629 10.310 0.074 1.00 0.00 2 VAL A CA 11
ATOM 11607 C C . VAL A 1 2 ? -4.572 9.240 0.330 1.00 0.00 2 VAL A C 11
ATOM 11608 O O . VAL A 1 2 ? -3.926 8.759 -0.600 1.00 0.00 2 VAL A O 11
ATOM 11621 N N . MET A 1 3 ? -4.405 8.871 1.595 1.00 0.00 3 MET A N 11
ATOM 11622 C CA . MET A 1 3 ? -3.429 7.854 1.969 1.00 0.00 3 MET A CA 11
ATOM 11623 C C . MET A 1 3 ? -3.983 6.458 1.709 1.00 0.00 3 MET A C 11
ATOM 11624 O O . MET A 1 3 ? -5.198 6.263 1.666 1.00 0.00 3 MET A O 11
ATOM 11638 N N . TRP A 1 4 ? -3.091 5.489 1.528 1.00 0.00 4 TRP A N 11
ATOM 11639 C CA . TRP A 1 4 ? -3.509 4.114 1.265 1.00 0.00 4 TRP A CA 11
ATOM 11640 C C . TRP A 1 4 ? -2.639 3.107 2.010 1.00 0.00 4 TRP A C 11
ATOM 11641 O O . TRP A 1 4 ? -1.436 3.011 1.770 1.00 0.00 4 TRP A O 11
ATOM 11662 N N . GLU A 1 5 ? -3.264 2.349 2.905 1.00 0.00 5 GLU A N 11
ATOM 11663 C CA . GLU A 1 5 ? -2.559 1.335 3.681 1.00 0.00 5 GLU A CA 11
ATOM 11664 C C . GLU A 1 5 ? -2.085 0.201 2.781 1.00 0.00 5 GLU A C 11
ATOM 11665 O O . GLU A 1 5 ? -2.478 0.118 1.618 1.00 0.00 5 GLU A O 11
ATOM 11677 N N . TYR A 1 6 ? -1.246 -0.672 3.327 1.00 0.00 6 TYR A N 11
ATOM 11678 C CA . TYR A 1 6 ? -0.726 -1.809 2.572 1.00 0.00 6 TYR A CA 11
ATOM 11679 C C . TYR A 1 6 ? -0.190 -2.891 3.508 1.00 0.00 6 TYR A C 11
ATOM 11680 O O . TYR A 1 6 ? 0.513 -2.598 4.476 1.00 0.00 6 TYR A O 11
ATOM 11698 N N . LYS A 1 7 ? -0.520 -4.141 3.203 1.00 0.00 7 LYS A N 11
ATOM 11699 C CA . LYS A 1 7 ? -0.068 -5.272 4.003 1.00 0.00 7 LYS A CA 11
ATOM 11700 C C . LYS A 1 7 ? 0.597 -6.316 3.114 1.00 0.00 7 LYS A C 11
ATOM 11701 O O . LYS A 1 7 ? -0.011 -6.820 2.170 1.00 0.00 7 LYS A O 11
ATOM 11720 N N . TRP A 1 8 ? 1.851 -6.633 3.418 1.00 0.00 8 TRP A N 11
ATOM 11721 C CA . TRP A 1 8 ? 2.601 -7.614 2.643 1.00 0.00 8 TRP A CA 11
ATOM 11722 C C . TRP A 1 8 ? 1.862 -8.947 2.588 1.00 0.00 8 TRP A C 11
ATOM 11723 O O . TRP A 1 8 ? 1.690 -9.531 1.519 1.00 0.00 8 TRP A O 11
ATOM 11744 N N . GLU A 1 9 ? 1.426 -9.420 3.750 1.00 0.00 9 GLU A N 11
ATOM 11745 C CA . GLU A 1 9 ? 0.702 -10.682 3.836 1.00 0.00 9 GLU A CA 11
ATOM 11746 C C . GLU A 1 9 ? -0.801 -10.457 3.704 1.00 0.00 9 GLU A C 11
ATOM 11747 O O . GLU A 1 9 ? -1.253 -9.332 3.493 1.00 0.00 9 GLU A O 11
ATOM 11759 N N . ASN A 1 10 ? -1.568 -11.534 3.828 1.00 0.00 10 ASN A N 11
ATOM 11760 C CA . ASN A 1 10 ? -3.021 -11.454 3.724 1.00 0.00 10 ASN A CA 11
ATOM 11761 C C . ASN A 1 10 ? -3.686 -12.091 4.939 1.00 0.00 10 ASN A C 11
ATOM 11762 O O . ASN A 1 10 ? -4.714 -12.757 4.821 1.00 0.00 10 ASN A O 11
ATOM 11773 N N . THR A 1 11 ? -3.085 -11.885 6.106 1.00 0.00 11 THR A N 11
ATOM 11774 C CA . THR A 1 11 ? -3.611 -12.441 7.347 1.00 0.00 11 THR A CA 11
ATOM 11775 C C . THR A 1 11 ? -4.170 -11.343 8.243 1.00 0.00 11 THR A C 11
ATOM 11776 O O . THR A 1 11 ? -3.937 -10.156 8.009 1.00 0.00 11 THR A O 11
ATOM 11787 N N . GLY A 1 12 ? -4.895 -11.746 9.280 1.00 0.00 12 GLY A N 11
ATOM 11788 C CA . GLY A 1 12 ? -5.459 -10.785 10.206 1.00 0.00 12 GLY A CA 11
ATOM 11789 C C . GLY A 1 12 ? -4.458 -10.352 11.261 1.00 0.00 12 GLY A C 11
ATOM 11790 O O . GLY A 1 12 ? -4.776 -9.545 12.135 1.00 0.00 12 GLY A O 11
ATOM 11794 N N . ASP A 1 13 ? -3.242 -10.892 11.182 1.00 0.00 13 ASP A N 11
ATOM 11795 C CA . ASP A 1 13 ? -2.189 -10.562 12.134 1.00 0.00 13 ASP A CA 11
ATOM 11796 C C . ASP A 1 13 ? -1.039 -9.827 11.450 1.00 0.00 13 ASP A C 11
ATOM 11797 O O . ASP A 1 13 ? -0.315 -9.063 12.088 1.00 0.00 13 ASP A O 11
ATOM 11806 N N . ALA A 1 14 ? -0.874 -10.062 10.146 1.00 0.00 14 ALA A N 11
ATOM 11807 C CA . ALA A 1 14 ? 0.191 -9.421 9.377 1.00 0.00 14 ALA A CA 11
ATOM 11808 C C . ALA A 1 14 ? 0.314 -7.937 9.716 1.00 0.00 14 ALA A C 11
ATOM 11809 O O . ALA A 1 14 ? -0.667 -7.293 10.089 1.00 0.00 14 ALA A O 11
ATOM 11816 N N . GLU A 1 15 ? 1.524 -7.403 9.586 1.00 0.00 15 GLU A N 11
ATOM 11817 C CA . GLU A 1 15 ? 1.777 -6.000 9.880 1.00 0.00 15 GLU A CA 11
ATOM 11818 C C . GLU A 1 15 ? 0.915 -5.101 9.004 1.00 0.00 15 GLU A C 11
ATOM 11819 O O . GLU A 1 15 ? 0.721 -5.367 7.818 1.00 0.00 15 GLU A O 11
ATOM 11831 N N . LEU A 1 16 ? 0.401 -4.036 9.601 1.00 0.00 16 LEU A N 11
ATOM 11832 C CA . LEU A 1 16 ? -0.447 -3.088 8.887 1.00 0.00 16 LEU A CA 11
ATOM 11833 C C . LEU A 1 16 ? 0.268 -1.754 8.689 1.00 0.00 16 LEU A C 11
ATOM 11834 O O . LEU A 1 16 ? 0.455 -0.992 9.637 1.00 0.00 16 LEU A O 11
ATOM 11850 N N . TYR A 1 17 ? 0.663 -1.482 7.450 1.00 0.00 17 TYR A N 11
ATOM 11851 C CA . TYR A 1 17 ? 1.355 -0.240 7.121 1.00 0.00 17 TYR A CA 11
ATOM 11852 C C . TYR A 1 17 ? 0.648 0.482 5.977 1.00 0.00 17 TYR A C 11
ATOM 11853 O O . TYR A 1 17 ? -0.496 0.171 5.646 1.00 0.00 17 TYR A O 11
ATOM 11871 N N . GLY A 1 18 ? 1.343 1.436 5.367 1.00 0.00 18 GLY A N 11
ATOM 11872 C CA . GLY A 1 18 ? 0.781 2.175 4.261 1.00 0.00 18 GLY A CA 11
ATOM 11873 C C . GLY A 1 18 ? 0.057 3.453 4.663 1.00 0.00 18 GLY A C 11
ATOM 11874 O O . GLY A 1 18 ? -0.872 3.867 3.972 1.00 0.00 18 GLY A O 11
ATOM 11878 N N . PRO A 1 19 ? 0.454 4.127 5.761 1.00 0.00 19 PRO A N 11
ATOM 11879 C CA . PRO A 1 19 ? -0.191 5.369 6.179 1.00 0.00 19 PRO A CA 11
ATOM 11880 C C . PRO A 1 19 ? 0.368 6.578 5.432 1.00 0.00 19 PRO A C 11
ATOM 11881 O O . PRO A 1 19 ? 0.338 7.702 5.935 1.00 0.00 19 PRO A O 11
ATOM 11892 N N . PHE A 1 20 ? 0.886 6.333 4.231 1.00 0.00 20 PHE A N 11
ATOM 11893 C CA . PHE A 1 20 ? 1.465 7.386 3.406 1.00 0.00 20 PHE A CA 11
ATOM 11894 C C . PHE A 1 20 ? 0.449 7.903 2.395 1.00 0.00 20 PHE A C 11
ATOM 11895 O O . PHE A 1 20 ? -0.600 7.294 2.187 1.00 0.00 20 PHE A O 11
ATOM 11912 N N . THR A 1 21 ? 0.772 9.027 1.768 1.00 0.00 21 THR A N 11
ATOM 11913 C CA . THR A 1 21 ? -0.111 9.627 0.774 1.00 0.00 21 THR A CA 11
ATOM 11914 C C . THR A 1 21 ? -0.174 8.769 -0.481 1.00 0.00 21 THR A C 11
ATOM 11915 O O . THR A 1 21 ? 0.808 8.127 -0.854 1.00 0.00 21 THR A O 11
ATOM 11926 N N . SER A 1 22 ? -1.337 8.765 -1.135 1.00 0.00 22 SER A N 11
ATOM 11927 C CA . SER A 1 22 ? -1.524 7.990 -2.359 1.00 0.00 22 SER A CA 11
ATOM 11928 C C . SER A 1 22 ? -0.322 8.160 -3.279 1.00 0.00 22 SER A C 11
ATOM 11929 O O . SER A 1 22 ? 0.077 7.234 -3.985 1.00 0.00 22 SER A O 11
ATOM 11937 N N . ALA A 1 23 ? 0.255 9.353 -3.246 1.00 0.00 23 ALA A N 11
ATOM 11938 C CA . ALA A 1 23 ? 1.421 9.664 -4.054 1.00 0.00 23 ALA A CA 11
ATOM 11939 C C . ALA A 1 23 ? 2.587 8.753 -3.694 1.00 0.00 23 ALA A C 11
ATOM 11940 O O . ALA A 1 23 ? 3.131 8.055 -4.550 1.00 0.00 23 ALA A O 11
ATOM 11947 N N . GLN A 1 24 ? 2.962 8.758 -2.417 1.00 0.00 24 GLN A N 11
ATOM 11948 C CA . GLN A 1 24 ? 4.059 7.924 -1.941 1.00 0.00 24 GLN A CA 11
ATOM 11949 C C . GLN A 1 24 ? 3.777 6.457 -2.232 1.00 0.00 24 GLN A C 11
ATOM 11950 O O . GLN A 1 24 ? 4.691 5.674 -2.492 1.00 0.00 24 GLN A O 11
ATOM 11964 N N . MET A 1 25 ? 2.501 6.099 -2.198 1.00 0.00 25 MET A N 11
ATOM 11965 C CA . MET A 1 25 ? 2.082 4.731 -2.471 1.00 0.00 25 MET A CA 11
ATOM 11966 C C . MET A 1 25 ? 2.217 4.429 -3.958 1.00 0.00 25 MET A C 11
ATOM 11967 O O . MET A 1 25 ? 2.694 3.365 -4.348 1.00 0.00 25 MET A O 11
ATOM 11981 N N . GLN A 1 26 ? 1.799 5.383 -4.784 1.00 0.00 26 GLN A N 11
ATOM 11982 C CA . GLN A 1 26 ? 1.878 5.232 -6.230 1.00 0.00 26 GLN A CA 11
ATOM 11983 C C . GLN A 1 26 ? 3.315 4.972 -6.664 1.00 0.00 26 GLN A C 11
ATOM 11984 O O . GLN A 1 26 ? 3.570 4.180 -7.571 1.00 0.00 26 GLN A O 11
ATOM 11998 N N . THR A 1 27 ? 4.253 5.646 -6.005 1.00 0.00 27 THR A N 11
ATOM 11999 C CA . THR A 1 27 ? 5.667 5.492 -6.316 1.00 0.00 27 THR A CA 11
ATOM 12000 C C . THR A 1 27 ? 6.136 4.075 -6.005 1.00 0.00 27 THR A C 11
ATOM 12001 O O . THR A 1 27 ? 6.599 3.357 -6.890 1.00 0.00 27 THR A O 11
ATOM 12012 N N . TRP A 1 28 ? 6.011 3.677 -4.742 1.00 0.00 28 TRP A N 11
ATOM 12013 C CA . TRP A 1 28 ? 6.418 2.345 -4.312 1.00 0.00 28 TRP A CA 11
ATOM 12014 C C . TRP A 1 28 ? 5.728 1.267 -5.143 1.00 0.00 28 TRP A C 11
ATOM 12015 O O . TRP A 1 28 ? 6.352 0.291 -5.558 1.00 0.00 28 TRP A O 11
ATOM 12036 N N . VAL A 1 29 ? 4.435 1.455 -5.382 1.00 0.00 29 VAL A N 11
ATOM 12037 C CA . VAL A 1 29 ? 3.653 0.505 -6.163 1.00 0.00 29 VAL A CA 11
ATOM 12038 C C . VAL A 1 29 ? 4.127 0.464 -7.615 1.00 0.00 29 VAL A C 11
ATOM 12039 O O . VAL A 1 29 ? 4.016 -0.563 -8.285 1.00 0.00 29 VAL A O 11
ATOM 12052 N N . SER A 1 30 ? 4.651 1.587 -8.095 1.00 0.00 30 SER A N 11
ATOM 12053 C CA . SER A 1 30 ? 5.135 1.677 -9.469 1.00 0.00 30 SER A CA 11
ATOM 12054 C C . SER A 1 30 ? 6.636 1.409 -9.548 1.00 0.00 30 SER A C 11
ATOM 12055 O O . SER A 1 30 ? 7.134 0.915 -10.559 1.00 0.00 30 SER A O 11
ATOM 12063 N N . GLU A 1 31 ? 7.355 1.741 -8.479 1.00 0.00 31 GLU A N 11
ATOM 12064 C CA . GLU A 1 31 ? 8.800 1.536 -8.438 1.00 0.00 31 GLU A CA 11
ATOM 12065 C C . GLU A 1 31 ? 9.151 0.070 -8.673 1.00 0.00 31 GLU A C 11
ATOM 12066 O O . GLU A 1 31 ? 10.069 -0.244 -9.431 1.00 0.00 31 GLU A O 11
ATOM 12078 N N . GLY A 1 32 ? 8.415 -0.822 -8.018 1.00 0.00 32 GLY A N 11
ATOM 12079 C CA . GLY A 1 32 ? 8.664 -2.243 -8.169 1.00 0.00 32 GLY A CA 11
ATOM 12080 C C . GLY A 1 32 ? 8.774 -2.968 -6.840 1.00 0.00 32 GLY A C 11
ATOM 12081 O O . GLY A 1 32 ? 8.928 -4.190 -6.807 1.00 0.00 32 GLY A O 11
ATOM 12085 N N . TYR A 1 33 ? 8.695 -2.221 -5.740 1.00 0.00 33 TYR A N 11
ATOM 12086 C CA . TYR A 1 33 ? 8.787 -2.809 -4.408 1.00 0.00 33 TYR A CA 11
ATOM 12087 C C . TYR A 1 33 ? 7.761 -3.925 -4.233 1.00 0.00 33 TYR A C 11
ATOM 12088 O O . TYR A 1 33 ? 8.002 -4.896 -3.516 1.00 0.00 33 TYR A O 11
ATOM 12106 N N . PHE A 1 34 ? 6.618 -3.779 -4.895 1.00 0.00 34 PHE A N 11
ATOM 12107 C CA . PHE A 1 34 ? 5.554 -4.775 -4.814 1.00 0.00 34 PHE A CA 11
ATOM 12108 C C . PHE A 1 34 ? 5.397 -5.504 -6.147 1.00 0.00 34 PHE A C 11
ATOM 12109 O O . PHE A 1 34 ? 4.492 -5.203 -6.925 1.00 0.00 34 PHE A O 11
ATOM 12126 N N . PRO A 1 35 ? 6.283 -6.474 -6.427 1.00 0.00 35 PRO A N 11
ATOM 12127 C CA . PRO A 1 35 ? 6.240 -7.247 -7.673 1.00 0.00 35 PRO A CA 11
ATOM 12128 C C . PRO A 1 35 ? 5.015 -8.150 -7.759 1.00 0.00 35 PRO A C 11
ATOM 12129 O O . PRO A 1 35 ? 4.625 -8.580 -8.845 1.00 0.00 35 PRO A O 11
ATOM 12140 N N . ASP A 1 36 ? 4.411 -8.441 -6.610 1.00 0.00 36 ASP A N 11
ATOM 12141 C CA . ASP A 1 36 ? 3.236 -9.297 -6.561 1.00 0.00 36 ASP A CA 11
ATOM 12142 C C . ASP A 1 36 ? 2.015 -8.541 -6.036 1.00 0.00 36 ASP A C 11
ATOM 12143 O O . ASP A 1 36 ? 0.904 -9.072 -6.035 1.00 0.00 36 ASP A O 11
ATOM 12152 N N . GLY A 1 37 ? 2.223 -7.307 -5.582 1.00 0.00 37 GLY A N 11
ATOM 12153 C CA . GLY A 1 37 ? 1.125 -6.520 -5.059 1.00 0.00 37 GLY A CA 11
ATOM 12154 C C . GLY A 1 37 ? 1.004 -6.648 -3.556 1.00 0.00 37 GLY A C 11
ATOM 12155 O O . GLY A 1 37 ? 1.519 -7.598 -2.965 1.00 0.00 37 GLY A O 11
ATOM 12159 N N . VAL A 1 38 ? 0.327 -5.693 -2.934 1.00 0.00 38 VAL A N 11
ATOM 12160 C CA . VAL A 1 38 ? 0.149 -5.709 -1.491 1.00 0.00 38 VAL A CA 11
ATOM 12161 C C . VAL A 1 38 ? -1.303 -5.456 -1.112 1.00 0.00 38 VAL A C 11
ATOM 12162 O O . VAL A 1 38 ? -2.083 -4.934 -1.908 1.00 0.00 38 VAL A O 11
ATOM 12175 N N . TYR A 1 39 ? -1.658 -5.825 0.113 1.00 0.00 39 TYR A N 11
ATOM 12176 C CA . TYR A 1 39 ? -3.012 -5.636 0.606 1.00 0.00 39 TYR A CA 11
ATOM 12177 C C . TYR A 1 39 ? -3.273 -4.158 0.861 1.00 0.00 39 TYR A C 11
ATOM 12178 O O . TYR A 1 39 ? -3.173 -3.685 1.993 1.00 0.00 39 TYR A O 11
ATOM 12196 N N . CYS A 1 40 ? -3.589 -3.429 -0.204 1.00 0.00 40 CYS A N 11
ATOM 12197 C CA . CYS A 1 40 ? -3.841 -1.998 -0.101 1.00 0.00 40 CYS A CA 11
ATOM 12198 C C . CYS A 1 40 ? -5.299 -1.699 0.224 1.00 0.00 40 CYS A C 11
ATOM 12199 O O . CYS A 1 40 ? -6.205 -2.438 -0.163 1.00 0.00 40 CYS A O 11
ATOM 12207 N N . ARG A 1 41 ? -5.511 -0.599 0.937 1.00 0.00 41 ARG A N 11
ATOM 12208 C CA . ARG A 1 41 ? -6.842 -0.170 1.325 1.00 0.00 41 ARG A CA 11
ATOM 12209 C C . ARG A 1 41 ? -6.769 1.199 1.996 1.00 0.00 41 ARG A C 11
ATOM 12210 O O . ARG A 1 41 ? -5.854 1.470 2.773 1.00 0.00 41 ARG A O 11
ATOM 12231 N N . LYS A 1 42 ? -7.739 2.056 1.699 1.00 0.00 42 LYS A N 11
ATOM 12232 C CA . LYS A 1 42 ? -7.781 3.386 2.280 1.00 0.00 42 LYS A CA 11
ATOM 12233 C C . LYS A 1 42 ? -7.796 3.304 3.802 1.00 0.00 42 LYS A C 11
ATOM 12234 O O . LYS A 1 42 ? -8.609 2.589 4.388 1.00 0.00 42 LYS A O 11
ATOM 12253 N N . LEU A 1 43 ? -6.884 4.034 4.431 1.00 0.00 43 LEU A N 11
ATOM 12254 C CA . LEU A 1 43 ? -6.772 4.045 5.888 1.00 0.00 43 LEU A CA 11
ATOM 12255 C C . LEU A 1 43 ? -8.140 4.189 6.551 1.00 0.00 43 LEU A C 11
ATOM 12256 O O . LEU A 1 43 ? -8.392 3.608 7.607 1.00 0.00 43 LEU A O 11
ATOM 12272 N N . ASP A 1 44 ? -9.019 4.965 5.926 1.00 0.00 44 ASP A N 11
ATOM 12273 C CA . ASP A 1 44 ? -10.359 5.184 6.458 1.00 0.00 44 ASP A CA 11
ATOM 12274 C C . ASP A 1 44 ? -11.422 4.710 5.464 1.00 0.00 44 ASP A C 11
ATOM 12275 O O . ASP A 1 44 ? -11.497 5.218 4.345 1.00 0.00 44 ASP A O 11
ATOM 12284 N N . PRO A 1 45 ? -12.263 3.729 5.851 1.00 0.00 45 PRO A N 11
ATOM 12285 C CA . PRO A 1 45 ? -12.221 3.087 7.169 1.00 0.00 45 PRO A CA 11
ATOM 12286 C C . PRO A 1 45 ? -11.076 2.081 7.285 1.00 0.00 45 PRO A C 11
ATOM 12287 O O . PRO A 1 45 ? -10.792 1.343 6.342 1.00 0.00 45 PRO A O 11
ATOM 12298 N N . PRO A 1 46 ? -10.399 2.036 8.448 1.00 0.00 46 PRO A N 11
ATOM 12299 C CA . PRO A 1 46 ? -9.286 1.116 8.676 1.00 0.00 46 PRO A CA 11
ATOM 12300 C C . PRO A 1 46 ? -9.757 -0.283 9.061 1.00 0.00 46 PRO A C 11
ATOM 12301 O O . PRO A 1 46 ? -10.488 -0.455 10.037 1.0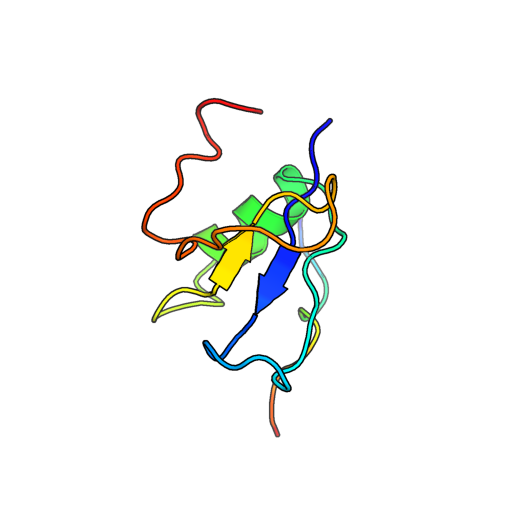0 0.00 46 PRO A O 11
ATOM 12312 N N . GLY A 1 47 ? -9.331 -1.280 8.292 1.00 0.00 47 GLY A N 11
ATOM 12313 C CA . GLY A 1 47 ? -9.718 -2.649 8.575 1.00 0.00 47 GLY A CA 11
ATOM 12314 C C . GLY A 1 47 ? -10.983 -3.060 7.846 1.00 0.00 47 GLY A C 11
ATOM 12315 O O . GLY A 1 47 ? -12.090 -2.745 8.286 1.00 0.00 47 GLY A O 11
ATOM 12319 N N . GLY A 1 48 ? -10.820 -3.765 6.732 1.00 0.00 48 GLY A N 11
ATOM 12320 C CA . GLY A 1 48 ? -11.966 -4.208 5.960 1.00 0.00 48 GLY A CA 11
ATOM 12321 C C . GLY A 1 48 ? -11.570 -5.046 4.762 1.00 0.00 48 GLY A C 11
ATOM 12322 O O . GLY A 1 48 ? -10.487 -5.628 4.735 1.00 0.00 48 GLY A O 11
ATOM 12326 N N . GLN A 1 49 ? -12.452 -5.105 3.768 1.00 0.00 49 GLN A N 11
ATOM 12327 C CA . GLN A 1 49 ? -12.188 -5.875 2.559 1.00 0.00 49 GLN A CA 11
ATOM 12328 C C . GLN A 1 49 ? -11.034 -5.265 1.774 1.00 0.00 49 GLN A C 11
ATOM 12329 O O . GLN A 1 49 ? -11.238 -4.624 0.743 1.00 0.00 49 GLN A O 11
ATOM 12343 N N . PHE A 1 50 ? -9.822 -5.468 2.277 1.00 0.00 50 PHE A N 11
ATOM 12344 C CA . PHE A 1 50 ? -8.616 -4.940 1.640 1.00 0.00 50 PHE A CA 11
ATOM 12345 C C . PHE A 1 50 ? -8.644 -5.154 0.128 1.00 0.00 50 PHE A C 11
ATOM 12346 O O . PHE A 1 50 ? -9.462 -5.916 -0.387 1.00 0.00 50 PHE A O 11
ATOM 12363 N N . TYR A 1 51 ? -7.746 -4.472 -0.577 1.00 0.00 51 TYR A N 11
ATOM 12364 C CA . TYR A 1 51 ? -7.670 -4.584 -2.027 1.00 0.00 51 TYR A CA 11
ATOM 12365 C C . TYR A 1 51 ? -6.218 -4.589 -2.496 1.00 0.00 51 TYR A C 11
ATOM 12366 O O . TYR A 1 51 ? -5.438 -3.704 -2.147 1.00 0.00 51 TYR A O 11
ATOM 12384 N N . ASN A 1 52 ? -5.865 -5.592 -3.292 1.00 0.00 52 A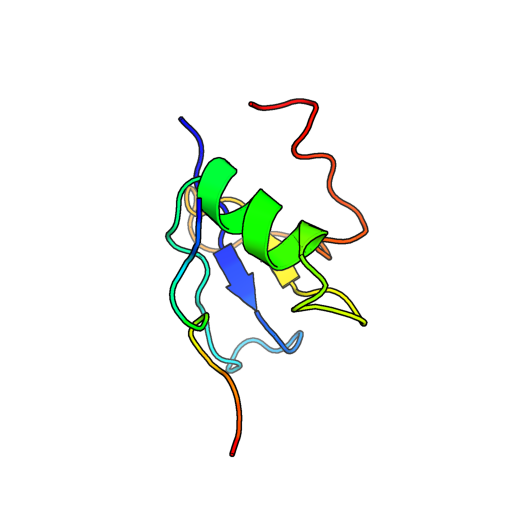SN A N 11
ATOM 12385 C CA . ASN A 1 52 ? -4.508 -5.713 -3.812 1.00 0.00 52 ASN A CA 11
ATOM 12386 C C . ASN A 1 52 ? -4.115 -4.467 -4.600 1.00 0.00 52 ASN A C 11
ATOM 12387 O O . ASN A 1 52 ? -4.868 -3.998 -5.454 1.00 0.00 52 ASN A O 11
ATOM 12398 N N . SER A 1 53 ? -2.933 -3.933 -4.307 1.00 0.00 53 SER A N 11
ATOM 12399 C CA . SER A 1 53 ? -2.440 -2.740 -4.988 1.00 0.00 53 SER A CA 11
ATOM 12400 C C . SER A 1 53 ? -2.479 -2.917 -6.503 1.00 0.00 53 SER A C 11
ATOM 12401 O O . SER A 1 53 ? -2.632 -1.949 -7.248 1.00 0.00 53 SER A O 11
ATOM 12409 N N . LYS A 1 54 ? -2.343 -4.161 -6.951 1.00 0.00 54 LYS A N 11
ATOM 12410 C CA . LYS A 1 54 ? -2.365 -4.466 -8.376 1.00 0.00 54 LYS A CA 11
ATOM 12411 C C . LYS A 1 54 ? -3.796 -4.501 -8.915 1.00 0.00 54 LYS A C 11
ATOM 12412 O O . LYS A 1 54 ? -4.008 -4.699 -10.112 1.00 0.00 54 LYS A O 11
ATOM 12431 N N . ARG A 1 55 ? -4.774 -4.309 -8.031 1.00 0.00 55 ARG A N 11
ATOM 12432 C CA . ARG A 1 55 ? -6.177 -4.323 -8.434 1.00 0.00 55 ARG A CA 11
ATOM 12433 C C . ARG A 1 55 ? -6.850 -2.975 -8.170 1.00 0.00 55 ARG A C 11
ATOM 12434 O O . ARG A 1 55 ? -8.053 -2.825 -8.384 1.00 0.00 55 ARG A O 11
ATOM 12455 N N . ILE A 1 56 ? -6.074 -1.999 -7.709 1.00 0.00 56 ILE A N 11
ATOM 12456 C CA . ILE A 1 56 ? -6.605 -0.672 -7.426 1.00 0.00 56 ILE A CA 11
ATOM 12457 C C . ILE A 1 56 ? -6.264 0.300 -8.552 1.00 0.00 56 ILE A C 11
ATOM 12458 O O . ILE A 1 56 ? -5.253 0.141 -9.236 1.00 0.00 56 ILE A O 11
ATOM 12474 N N . ASP A 1 57 ? -7.114 1.302 -8.738 1.00 0.00 57 ASP A N 11
ATOM 12475 C CA . ASP A 1 57 ? -6.904 2.298 -9.781 1.00 0.00 57 ASP A CA 11
ATOM 12476 C C . ASP A 1 57 ? -6.548 3.652 -9.175 1.00 0.00 57 ASP A C 11
ATOM 12477 O O . ASP A 1 57 ? -7.425 4.468 -8.893 1.00 0.00 57 ASP A O 11
ATOM 12486 N N . PHE A 1 58 ? -5.255 3.878 -8.976 1.00 0.00 58 PHE A N 11
ATOM 12487 C CA . PHE A 1 58 ? -4.774 5.129 -8.400 1.00 0.00 58 PHE A CA 11
ATOM 12488 C C . PHE A 1 58 ? -5.057 6.315 -9.321 1.00 0.00 58 PHE A C 11
ATOM 12489 O O . PHE A 1 58 ? -4.997 7.469 -8.895 1.00 0.00 58 PHE A O 11
ATOM 12506 N N . ASP A 1 59 ? -5.360 6.029 -10.584 1.00 0.00 59 ASP A N 11
ATOM 12507 C CA . ASP A 1 59 ? -5.644 7.078 -11.558 1.00 0.00 59 ASP A CA 11
ATOM 12508 C C . ASP A 1 59 ? -6.998 7.735 -11.295 1.00 0.00 59 ASP A C 11
ATOM 12509 O O . ASP A 1 59 ? -7.255 8.846 -11.759 1.00 0.00 59 ASP A O 11
ATOM 12518 N N . LEU A 1 60 ? -7.863 7.046 -10.557 1.00 0.00 60 LEU A N 11
ATOM 12519 C CA . LEU A 1 60 ? -9.184 7.570 -10.246 1.00 0.00 60 LEU A CA 11
ATOM 12520 C C . LEU A 1 60 ? -9.209 8.216 -8.866 1.00 0.00 60 LEU A C 11
ATOM 12521 O O . LEU A 1 60 ? -10.241 8.228 -8.194 1.00 0.00 60 LEU A O 11
ATOM 12537 N N . TYR A 1 61 ? -8.069 8.753 -8.448 1.00 0.00 61 TYR A N 11
ATOM 12538 C CA . TYR A 1 61 ? -7.963 9.400 -7.147 1.00 0.00 61 TYR A CA 11
ATOM 12539 C C . TYR A 1 61 ? -7.119 10.668 -7.232 1.00 0.00 61 TYR A C 11
ATOM 12540 O O . TYR A 1 61 ? -7.498 11.714 -6.705 1.00 0.00 61 TYR A O 11
ATOM 12558 N N . THR A 1 62 ? -5.973 10.570 -7.899 1.00 0.00 62 THR A N 11
ATOM 12559 C CA . THR A 1 62 ? -5.076 11.711 -8.053 1.00 0.00 62 THR A CA 11
ATOM 12560 C C . THR A 1 62 ? -5.788 12.875 -8.736 1.00 0.00 62 THR A C 11
ATOM 12561 O O . THR A 1 62 ? -6.470 12.635 -9.755 1.00 0.00 62 THR A O 11
ATOM 12573 N N . SER B 2 1 ? 14.287 5.656 -9.931 1.00 1.74 63 SER B N 11
ATOM 12574 C CA . SER B 2 1 ? 15.525 6.441 -9.684 1.00 0.57 63 SER B CA 11
ATOM 12575 C C . SER B 2 1 ? 15.999 6.283 -8.242 1.00 0.32 63 SER B C 11
ATOM 12576 O O . SER B 2 1 ? 16.994 5.610 -7.976 1.00 0.57 63 SER B O 11
ATOM 12586 N N . HIS B 2 2 ? 15.280 6.911 -7.316 1.00 0.01 64 HIS B N 11
ATOM 12587 C CA . HIS B 2 2 ? 15.629 6.840 -5.900 1.00 0.01 64 HIS B CA 11
ATOM 12588 C C . HIS B 2 2 ? 14.380 6.713 -5.035 1.00 0.01 64 HIS B C 11
ATOM 12589 O O . HIS B 2 2 ? 13.397 7.427 -5.235 1.00 0.01 64 HIS B O 11
ATOM 12604 N N . ARG B 2 3 ? 14.424 5.798 -4.072 1.00 0.01 65 ARG B N 11
ATOM 12605 C CA . ARG B 2 3 ? 13.297 5.574 -3.173 1.00 0.01 65 ARG B CA 11
ATOM 12606 C C . ARG B 2 3 ? 13.740 4.798 -1.934 1.00 0.01 65 ARG B C 11
ATOM 12607 O O . ARG B 2 3 ? 14.567 3.891 -2.025 1.00 0.01 65 ARG B O 11
ATOM 12628 N N . PRO B 2 4 ? 13.196 5.146 -0.754 1.00 0.01 66 PRO B N 11
ATOM 12629 C CA . PRO B 2 4 ? 13.544 4.478 0.501 1.00 0.01 66 PRO B CA 11
ATOM 12630 C C . PRO B 2 4 ? 12.847 3.130 0.660 1.00 0.01 66 PRO B C 11
ATOM 12631 O O . PRO B 2 4 ? 12.011 2.751 -0.160 1.00 0.00 66 PRO B O 11
ATOM 12642 N N . PRO B 2 5 ? 13.190 2.386 1.723 1.00 0.01 67 PRO B N 11
ATOM 12643 C CA . PRO B 2 5 ? 12.609 1.078 1.999 1.00 0.01 67 PRO B CA 11
ATOM 12644 C C . PRO B 2 5 ? 11.338 1.167 2.842 1.00 0.01 67 PRO B C 11
ATOM 12645 O O . PRO B 2 5 ? 11.393 1.511 4.023 1.00 0.00 67 PRO B O 11
ATOM 12656 N N . PRO B 2 6 ? 10.171 0.853 2.249 1.00 0.01 68 PRO B N 11
ATOM 12657 C CA . PRO B 2 6 ? 8.890 0.900 2.961 1.00 0.00 68 PRO B CA 11
ATOM 12658 C C . PRO B 2 6 ? 8.892 0.016 4.205 1.00 0.01 68 PRO B C 11
ATOM 12659 O O . PRO B 2 6 ? 9.791 -0.805 4.391 1.00 0.00 68 PRO B O 11
ATOM 12670 N N . PRO B 2 7 ? 7.880 0.168 5.078 1.00 0.01 69 PRO B N 11
ATOM 12671 C CA . PRO B 2 7 ? 7.778 -0.628 6.303 1.00 0.01 69 PRO B CA 11
ATOM 12672 C C . PRO B 2 7 ? 7.569 -2.109 6.014 1.00 0.01 69 PRO B C 11
ATOM 12673 O O . PRO B 2 7 ? 7.493 -2.523 4.857 1.00 0.01 69 PRO B O 11
ATOM 12684 N N . GLY B 2 8 ? 7.476 -2.901 7.075 1.00 0.44 70 GLY B N 11
ATOM 12685 C CA . GLY B 2 8 ? 7.273 -4.328 6.920 1.00 0.65 70 GLY B CA 11
ATOM 12686 C C . GLY B 2 8 ? 8.565 -5.070 6.641 1.00 0.50 70 GLY B C 11
ATOM 12687 O O . GLY B 2 8 ? 9.130 -5.699 7.534 1.00 0.56 70 GLY B O 11
ATOM 12691 N N . HIS B 2 9 ? 9.029 -4.998 5.395 1.00 0.43 71 HIS B N 11
ATOM 12692 C CA . HIS B 2 9 ? 10.263 -5.665 4.986 1.00 0.26 71 HIS B CA 11
ATOM 12693 C C . HIS B 2 9 ? 10.322 -7.096 5.498 1.00 1.40 71 HIS B C 11
ATOM 12694 O O . HIS B 2 9 ? 9.323 -7.643 5.965 1.00 2.07 71 HIS B O 11
ATOM 12709 N N . ARG B 2 10 ? 11.507 -7.687 5.426 1.00 2.21 72 ARG B N 11
ATOM 12710 C CA . ARG B 2 10 ? 11.704 -9.044 5.904 1.00 3.46 72 ARG B CA 11
ATOM 12711 C C . ARG B 2 10 ? 13.189 -9.341 6.079 1.00 4.52 72 ARG B C 11
ATOM 12712 O O . ARG B 2 10 ? 13.788 -10.070 5.288 1.00 5.58 72 ARG B O 11
ATOM 12733 N N . VAL B 2 11 ? 13.772 -8.764 7.124 1.00 4.34 73 VAL B N 11
ATOM 12734 C CA . VAL B 2 11 ? 15.185 -8.955 7.417 1.00 5.27 73 VAL B CA 11
ATOM 12735 C C . VAL B 2 11 ? 15.386 -10.058 8.455 1.00 4.88 73 VAL B C 11
ATOM 12736 O O . VAL B 2 11 ? 15.130 -9.798 9.650 1.00 4.84 73 VAL B O 11
ATOM 12750 N N . ASP A 1 1 ? -2.452 13.706 -0.272 1.00 0.00 1 ASP A N 12
ATOM 12751 C CA . ASP A 1 1 ? -3.779 13.950 0.352 1.00 0.00 1 ASP A CA 12
ATOM 12752 C C . ASP A 1 1 ? -4.462 12.638 0.726 1.00 0.00 1 ASP A C 12
ATOM 12753 O O . ASP A 1 1 ? -4.621 12.324 1.906 1.00 0.00 1 ASP A O 12
ATOM 12764 N N . VAL A 1 2 ? -4.867 11.877 -0.286 1.00 0.00 2 VAL A N 12
ATOM 12765 C CA . VAL A 1 2 ? -5.535 10.601 -0.064 1.00 0.00 2 VAL A CA 12
ATOM 12766 C C . VAL A 1 2 ? -4.584 9.580 0.552 1.00 0.00 2 VAL A C 12
ATOM 12767 O O . VAL A 1 2 ? -3.654 9.109 -0.102 1.00 0.00 2 VAL A O 12
ATOM 12780 N N . MET A 1 3 ? -4.825 9.242 1.815 1.00 0.00 3 MET A N 12
ATOM 12781 C CA . MET A 1 3 ? -3.992 8.274 2.521 1.00 0.00 3 MET A CA 12
ATOM 12782 C C . MET A 1 3 ? -4.494 6.854 2.285 1.00 0.00 3 MET A C 12
ATOM 12783 O O . MET A 1 3 ? -5.696 6.623 2.157 1.00 0.00 3 MET A O 12
ATOM 12797 N N . TRP A 1 4 ? -3.565 5.904 2.224 1.00 0.00 4 TRP A N 12
ATOM 12798 C CA . TRP A 1 4 ? -3.919 4.505 2.000 1.00 0.00 4 TRP A CA 12
ATOM 12799 C C . TRP A 1 4 ? -3.202 3.594 2.990 1.00 0.00 4 TRP A C 12
ATOM 12800 O O . TRP A 1 4 ? -2.553 4.063 3.922 1.00 0.00 4 TRP A O 12
ATOM 12821 N N . GLU A 1 5 ? -3.322 2.288 2.775 1.00 0.00 5 GLU A N 12
ATOM 12822 C CA . GLU A 1 5 ? -2.682 1.302 3.636 1.00 0.00 5 GLU A CA 12
ATOM 12823 C C . GLU A 1 5 ? -2.285 0.075 2.820 1.00 0.00 5 GLU A C 12
ATOM 12824 O O . GLU A 1 5 ? -2.777 -0.120 1.712 1.00 0.00 5 GLU A O 12
ATOM 12836 N N . TYR A 1 6 ? -1.401 -0.748 3.370 1.00 0.00 6 TYR A N 12
ATOM 12837 C CA . TYR A 1 6 ? -0.956 -1.954 2.681 1.00 0.00 6 TYR A CA 12
ATOM 12838 C C . TYR A 1 6 ? -0.538 -3.037 3.677 1.00 0.00 6 TYR A C 12
ATOM 12839 O O . TYR A 1 6 ? 0.148 -2.761 4.664 1.00 0.00 6 TYR A O 12
ATOM 12857 N N . LYS A 1 7 ? -0.951 -4.269 3.401 1.00 0.00 7 LYS A N 12
ATOM 12858 C CA . LYS A 1 7 ? -0.620 -5.404 4.253 1.00 0.00 7 LYS A CA 12
ATOM 12859 C C . LYS A 1 7 ? -0.051 -6.541 3.409 1.00 0.00 7 LYS A C 12
ATOM 12860 O O . LYS A 1 7 ? -0.641 -6.933 2.402 1.00 0.00 7 LYS A O 12
ATOM 12879 N N . TRP A 1 8 ? 1.102 -7.057 3.817 1.00 0.00 8 TRP A N 12
ATOM 12880 C CA . TRP A 1 8 ? 1.757 -8.135 3.087 1.00 0.00 8 TRP A CA 12
ATOM 12881 C C . TRP A 1 8 ? 0.897 -9.394 3.072 1.00 0.00 8 TRP A C 12
ATOM 12882 O O . TRP A 1 8 ? 0.557 -9.913 2.008 1.00 0.00 8 TRP A O 12
ATOM 12903 N N . GLU A 1 9 ? 0.553 -9.884 4.256 1.00 0.00 9 GLU A N 12
ATOM 12904 C CA . GLU A 1 9 ? -0.263 -11.088 4.375 1.00 0.00 9 GLU A CA 12
ATOM 12905 C C . GLU A 1 9 ? -1.674 -10.747 4.840 1.00 0.00 9 GLU A C 12
ATOM 12906 O O . GLU A 1 9 ? -1.858 -9.969 5.775 1.00 0.00 9 GLU A O 12
ATOM 12918 N N . ASN A 1 10 ? -2.667 -11.336 4.182 1.00 0.00 10 ASN A N 12
ATOM 12919 C CA . ASN A 1 10 ? -4.063 -11.096 4.529 1.00 0.00 10 ASN A CA 12
ATOM 12920 C C . ASN A 1 10 ? -4.474 -11.933 5.737 1.00 0.00 10 ASN A C 12
ATOM 12921 O O . ASN A 1 10 ? -5.403 -12.738 5.662 1.00 0.00 10 ASN A O 12
ATOM 12932 N N . THR A 1 11 ? -3.772 -11.742 6.849 1.00 0.00 11 THR A N 12
ATOM 12933 C CA . THR A 1 11 ? -4.057 -12.481 8.071 1.00 0.00 11 THR A CA 12
ATOM 12934 C C . THR A 1 11 ? -4.508 -11.542 9.183 1.00 0.00 11 THR A C 12
ATOM 12935 O O . THR A 1 11 ? -4.621 -10.332 8.982 1.00 0.00 11 THR A O 12
ATOM 12946 N N . GLY A 1 12 ? -4.749 -12.106 10.360 1.00 0.00 12 GLY A N 12
ATOM 12947 C CA . GLY A 1 12 ? -5.166 -11.305 11.494 1.00 0.00 12 GLY A CA 12
ATOM 12948 C C . GLY A 1 12 ? -3.990 -10.864 12.347 1.00 0.00 12 GLY A C 12
ATOM 12949 O O . GLY A 1 12 ? -4.170 -10.205 13.371 1.00 0.00 12 GLY A O 12
ATOM 12953 N N . ASP A 1 13 ? -2.780 -11.231 11.924 1.00 0.00 13 ASP A N 12
ATOM 12954 C CA . ASP A 1 13 ? -1.570 -10.873 12.654 1.00 0.00 13 ASP A CA 12
ATOM 12955 C C . ASP A 1 13 ? -0.668 -9.970 11.816 1.00 0.00 13 ASP A C 12
ATOM 12956 O O . ASP A 1 13 ? 0.089 -9.164 12.358 1.00 0.00 13 ASP A O 12
ATOM 12965 N N . ALA A 1 14 ? -0.749 -10.110 10.492 1.00 0.00 14 ALA A N 12
ATOM 12966 C CA . ALA A 1 14 ? 0.065 -9.306 9.582 1.00 0.00 14 ALA A CA 12
ATOM 12967 C C . ALA A 1 14 ? 0.069 -7.835 9.989 1.00 0.00 14 ALA A C 12
ATOM 12968 O O . ALA A 1 14 ? -0.938 -7.308 10.461 1.00 0.00 14 ALA A O 12
ATOM 12975 N N . GLU A 1 15 ? 1.208 -7.176 9.799 1.00 0.00 15 GLU A N 12
ATOM 12976 C CA . GLU A 1 15 ? 1.341 -5.769 10.142 1.00 0.00 15 GLU A CA 12
ATOM 12977 C C . GLU A 1 15 ? 0.327 -4.932 9.374 1.00 0.00 15 GLU A C 12
ATOM 12978 O O . GLU A 1 15 ? -0.490 -5.463 8.622 1.00 0.00 15 GLU A O 12
ATOM 12990 N N . LEU A 1 16 ? 0.383 -3.622 9.570 1.00 0.00 16 LEU A N 12
ATOM 12991 C CA . LEU A 1 16 ? -0.534 -2.713 8.896 1.00 0.00 16 LEU A CA 12
ATOM 12992 C C . LEU A 1 16 ? 0.159 -1.408 8.522 1.00 0.00 16 LEU A C 12
ATOM 12993 O O . LEU A 1 16 ? 0.075 -0.418 9.248 1.00 0.00 16 LEU A O 12
ATOM 13009 N N . TYR A 1 17 ? 0.832 -1.412 7.378 1.00 0.00 17 TYR A N 12
ATOM 13010 C CA . TYR A 1 17 ? 1.528 -0.226 6.896 1.00 0.00 17 TYR A CA 12
ATOM 13011 C C . TYR A 1 17 ? 0.772 0.379 5.724 1.00 0.00 17 TYR A C 12
ATOM 13012 O O . TYR A 1 17 ? -0.305 -0.092 5.373 1.00 0.00 17 TYR A O 12
ATOM 13030 N N . GLY A 1 18 ? 1.340 1.415 5.114 1.00 0.00 18 GLY A N 12
ATOM 13031 C CA . GLY A 1 18 ? 0.697 2.039 3.979 1.00 0.00 18 GLY A CA 12
ATOM 13032 C C . GLY A 1 18 ? 0.064 3.400 4.255 1.00 0.00 18 GLY A C 12
ATOM 13033 O O . GLY A 1 18 ? -0.223 4.127 3.303 1.00 0.00 18 GLY A O 12
ATOM 13037 N N . PRO A 1 19 ? -0.182 3.798 5.529 1.00 0.00 19 PRO A N 12
ATOM 13038 C CA . PRO A 1 19 ? -0.795 5.096 5.840 1.00 0.00 19 PRO A CA 12
ATOM 13039 C C . PRO A 1 19 ? -0.271 6.230 4.959 1.00 0.00 19 PRO A C 12
ATOM 13040 O O . PRO A 1 19 ? -0.962 7.223 4.732 1.00 0.00 19 PRO A O 12
ATOM 13051 N N . PHE A 1 20 ? 0.954 6.066 4.465 1.00 0.00 20 PHE A N 12
ATOM 13052 C CA . PHE A 1 20 ? 1.590 7.061 3.600 1.00 0.00 20 PHE A CA 12
ATOM 13053 C C . PHE A 1 20 ? 0.611 7.598 2.555 1.00 0.00 20 PHE A C 12
ATOM 13054 O O . PHE A 1 20 ? -0.455 7.021 2.329 1.00 0.00 20 PHE A O 12
ATOM 13071 N N . THR A 1 21 ? 0.983 8.707 1.924 1.00 0.00 21 THR A N 12
ATOM 13072 C CA . THR A 1 21 ? 0.146 9.330 0.903 1.00 0.00 21 THR A CA 12
ATOM 13073 C C . THR A 1 21 ? 0.037 8.443 -0.330 1.00 0.00 21 THR A C 12
ATOM 13074 O O . THR A 1 21 ? 0.984 7.741 -0.686 1.00 0.00 21 THR A O 12
ATOM 13085 N N . SER A 1 22 ? -1.121 8.486 -0.988 1.00 0.00 22 SER A N 12
ATOM 13086 C CA . SER A 1 22 ? -1.344 7.692 -2.194 1.00 0.00 22 SER A CA 12
ATOM 13087 C C . SER A 1 22 ? -0.168 7.846 -3.151 1.00 0.00 22 SER A C 12
ATOM 13088 O O . SER A 1 22 ? 0.168 6.928 -3.900 1.00 0.00 22 SER A O 12
ATOM 13096 N N . ALA A 1 23 ? 0.459 9.015 -3.103 1.00 0.00 23 ALA A N 12
ATOM 13097 C CA . ALA A 1 23 ? 1.608 9.308 -3.944 1.00 0.00 23 ALA A CA 12
ATOM 13098 C C . ALA A 1 23 ? 2.777 8.401 -3.586 1.00 0.00 23 ALA A C 12
ATOM 13099 O O . ALA A 1 23 ? 3.454 7.864 -4.464 1.00 0.00 23 ALA A O 12
ATOM 13106 N N . GLN A 1 24 ? 3.005 8.230 -2.288 1.00 0.00 24 GLN A N 12
ATOM 13107 C CA . GLN A 1 24 ? 4.087 7.383 -1.807 1.00 0.00 24 GLN A CA 12
ATOM 13108 C C . GLN A 1 24 ? 3.768 5.914 -2.057 1.00 0.00 24 GLN A C 12
ATOM 13109 O O . GLN A 1 24 ? 4.665 5.100 -2.275 1.00 0.00 24 GLN A O 12
ATOM 13123 N N . MET A 1 25 ? 2.481 5.588 -2.037 1.00 0.00 25 MET A N 12
ATOM 13124 C CA . MET A 1 25 ? 2.035 4.221 -2.274 1.00 0.00 25 MET A CA 12
ATOM 13125 C C . MET A 1 25 ? 2.179 3.869 -3.749 1.00 0.00 25 MET A C 12
ATOM 13126 O O . MET A 1 25 ? 2.703 2.812 -4.100 1.00 0.00 25 MET A O 12
ATOM 13140 N N . GLN A 1 26 ? 1.716 4.770 -4.610 1.00 0.00 26 GLN A N 12
ATOM 13141 C CA . GLN A 1 26 ? 1.796 4.568 -6.051 1.00 0.00 26 GLN A CA 12
ATOM 13142 C C . GLN A 1 26 ? 3.245 4.344 -6.479 1.00 0.00 26 GLN A C 12
ATOM 13143 O O . GLN A 1 26 ? 3.527 3.509 -7.338 1.00 0.00 26 GLN A O 12
ATOM 13157 N N . THR A 1 27 ? 4.159 5.093 -5.870 1.00 0.00 27 THR A N 12
ATOM 13158 C CA . THR A 1 27 ? 5.576 4.972 -6.186 1.00 0.00 27 THR A CA 12
ATOM 13159 C C . THR A 1 27 ? 6.084 3.572 -5.856 1.00 0.00 27 THR A C 12
ATOM 13160 O O . THR A 1 27 ? 6.566 2.853 -6.732 1.00 0.00 27 THR A O 12
ATOM 13171 N N . TRP A 1 28 ? 5.969 3.191 -4.588 1.00 0.00 28 TRP A N 12
ATOM 13172 C CA . TRP A 1 28 ? 6.411 1.878 -4.139 1.00 0.00 28 TRP A CA 12
ATOM 13173 C C . TRP A 1 28 ? 5.711 0.773 -4.924 1.00 0.00 28 TRP A C 12
ATOM 13174 O O . TRP A 1 28 ? 6.343 -0.189 -5.361 1.00 0.00 28 TRP A O 12
ATOM 13195 N N . VAL A 1 29 ? 4.404 0.923 -5.104 1.00 0.00 29 VAL A N 12
ATOM 13196 C CA . VAL A 1 29 ? 3.614 -0.055 -5.841 1.00 0.00 29 VAL A CA 12
ATOM 13197 C C . VAL A 1 29 ? 4.005 -0.072 -7.317 1.00 0.00 29 VAL A C 12
ATOM 13198 O O . VAL A 1 29 ? 3.978 -1.118 -7.965 1.00 0.00 29 VAL A O 12
ATOM 13211 N N . SER A 1 30 ? 4.365 1.095 -7.842 1.00 0.00 30 SER A N 12
ATOM 13212 C CA . SER A 1 30 ? 4.757 1.216 -9.241 1.00 0.00 30 SER A CA 12
ATOM 13213 C C . SER A 1 30 ? 6.228 0.859 -9.433 1.00 0.00 30 SER A C 12
ATOM 13214 O O . SER A 1 30 ? 6.591 0.184 -10.396 1.00 0.00 30 SER A O 12
ATOM 13222 N N . GLU A 1 31 ? 7.071 1.318 -8.513 1.00 0.00 31 GLU A N 12
ATOM 13223 C CA . GLU A 1 31 ? 8.504 1.048 -8.586 1.00 0.00 31 GLU A CA 12
ATOM 13224 C C . GLU A 1 31 ? 8.778 -0.450 -8.671 1.00 0.00 31 GLU A C 12
ATOM 13225 O O . GLU A 1 31 ? 9.790 -0.875 -9.229 1.00 0.00 31 GLU A O 12
ATOM 13237 N N . GLY A 1 32 ? 7.872 -1.248 -8.115 1.00 0.00 32 GLY A N 12
ATOM 13238 C CA . GLY A 1 32 ? 8.038 -2.690 -8.142 1.00 0.00 32 GLY A CA 12
ATOM 13239 C C . GLY A 1 32 ? 8.375 -3.270 -6.782 1.00 0.00 32 GLY A C 12
ATOM 13240 O O . GLY A 1 32 ? 8.672 -4.460 -6.666 1.00 0.00 32 GLY A O 12
ATOM 13244 N N . TYR A 1 33 ? 8.332 -2.434 -5.750 1.00 0.00 33 TYR A N 12
ATOM 13245 C CA . TYR A 1 33 ? 8.637 -2.876 -4.393 1.00 0.00 33 TYR A CA 12
ATOM 13246 C C . TYR A 1 33 ? 7.780 -4.076 -4.001 1.00 0.00 33 TYR A C 12
ATOM 13247 O O . TYR A 1 33 ? 8.171 -4.877 -3.151 1.00 0.00 33 TYR A O 12
ATOM 13265 N N . PHE A 1 34 ? 6.611 -4.197 -4.623 1.00 0.00 34 PHE A N 12
ATOM 13266 C CA . PHE A 1 34 ? 5.702 -5.303 -4.336 1.00 0.00 34 PHE A CA 12
ATOM 13267 C C . PHE A 1 34 ? 5.489 -6.166 -5.578 1.00 0.00 34 PHE A C 12
ATOM 13268 O O . PHE A 1 34 ? 4.485 -6.023 -6.277 1.00 0.00 34 PHE A O 12
ATOM 13285 N N . PRO A 1 35 ? 6.434 -7.077 -5.873 1.00 0.00 35 PRO A N 12
ATOM 13286 C CA . PRO A 1 35 ? 6.344 -7.962 -7.040 1.00 0.00 35 PRO A CA 12
ATOM 13287 C C . PRO A 1 35 ? 5.125 -8.879 -6.986 1.00 0.00 35 PRO A C 12
ATOM 13288 O O . PRO A 1 35 ? 4.701 -9.419 -8.007 1.00 0.00 35 PRO A O 12
ATOM 13299 N N . ASP A 1 36 ? 4.567 -9.057 -5.791 1.00 0.00 36 ASP A N 12
ATOM 13300 C CA . ASP A 1 36 ? 3.404 -9.915 -5.614 1.00 0.00 36 ASP A CA 12
ATOM 13301 C C . ASP A 1 36 ? 2.165 -9.106 -5.229 1.00 0.00 36 ASP A C 12
ATOM 13302 O O . ASP A 1 36 ? 1.073 -9.659 -5.098 1.00 0.00 36 ASP A O 12
ATOM 13311 N N . GLY A 1 37 ? 2.336 -7.800 -5.040 1.00 0.00 37 GLY A N 12
ATOM 13312 C CA . GLY A 1 37 ? 1.217 -6.958 -4.664 1.00 0.00 37 GLY A CA 12
ATOM 13313 C C . GLY A 1 37 ? 0.931 -7.026 -3.180 1.00 0.00 37 GLY A C 12
ATOM 13314 O O . GLY A 1 37 ? 1.380 -7.947 -2.498 1.00 0.00 37 GLY A O 12
ATOM 13318 N N . VAL A 1 38 ? 0.188 -6.051 -2.673 1.00 0.00 38 VAL A N 12
ATOM 13319 C CA . VAL A 1 38 ? -0.146 -6.012 -1.258 1.00 0.00 38 VAL A CA 12
ATOM 13320 C C . VAL A 1 38 ? -1.605 -5.631 -1.040 1.00 0.00 38 VAL A C 12
ATOM 13321 O O . VAL A 1 38 ? -2.254 -5.078 -1.927 1.00 0.00 38 VAL A O 12
ATOM 13334 N N . TYR A 1 39 ? -2.112 -5.930 0.151 1.00 0.00 39 TYR A N 12
ATOM 13335 C CA . TYR A 1 39 ? -3.492 -5.620 0.497 1.00 0.00 39 TYR A CA 12
ATOM 13336 C C . TYR A 1 39 ? -3.661 -4.122 0.718 1.00 0.00 39 TYR A C 12
ATOM 13337 O O . TYR A 1 39 ? -3.488 -3.627 1.831 1.00 0.00 39 TYR A O 12
ATOM 13355 N N . CYS A 1 40 ? -3.988 -3.404 -0.350 1.00 0.00 40 CYS A N 12
ATOM 13356 C CA . CYS A 1 40 ? -4.160 -1.959 -0.271 1.00 0.00 40 CYS A CA 12
ATOM 13357 C C . CYS A 1 40 ? -5.587 -1.579 0.106 1.00 0.00 40 CYS A C 12
ATOM 13358 O O . CYS A 1 40 ? -6.549 -2.210 -0.331 1.00 0.00 40 CYS A O 12
ATOM 13366 N N . ARG A 1 41 ? -5.710 -0.535 0.921 1.00 0.00 41 ARG A N 12
ATOM 13367 C CA . ARG A 1 41 ? -7.006 -0.051 1.367 1.00 0.00 41 ARG A CA 12
ATOM 13368 C C . ARG A 1 41 ? -6.889 1.394 1.852 1.00 0.00 41 ARG A C 12
ATOM 13369 O O . ARG A 1 41 ? -5.918 1.760 2.513 1.00 0.00 41 ARG A O 12
ATOM 13390 N N . LYS A 1 42 ? -7.883 2.209 1.520 1.00 0.00 42 LYS A N 12
ATOM 13391 C CA . LYS A 1 42 ? -7.891 3.607 1.921 1.00 0.00 42 LYS A CA 12
ATOM 13392 C C . LYS A 1 42 ? -8.195 3.743 3.409 1.00 0.00 42 LYS A C 12
ATOM 13393 O O . LYS A 1 42 ? -9.006 2.998 3.959 1.00 0.00 42 LYS A O 12
ATOM 13412 N N . LEU A 1 43 ? -7.538 4.699 4.054 1.00 0.00 43 LEU A N 12
ATOM 13413 C CA . LEU A 1 43 ? -7.734 4.936 5.479 1.00 0.00 43 LEU A CA 12
ATOM 13414 C C . LEU A 1 43 ? -9.085 5.593 5.739 1.00 0.00 43 LEU A C 12
ATOM 13415 O O . LEU A 1 43 ? -9.966 4.999 6.361 1.00 0.00 43 LEU A O 12
ATOM 13431 N N . ASP A 1 44 ? -9.241 6.822 5.260 1.00 0.00 44 ASP A N 12
ATOM 13432 C CA . ASP A 1 44 ? -10.485 7.560 5.440 1.00 0.00 44 ASP A CA 12
ATOM 13433 C C . ASP A 1 44 ? -11.117 7.899 4.088 1.00 0.00 44 ASP A C 12
ATOM 13434 O O . ASP A 1 44 ? -10.440 8.404 3.193 1.00 0.00 44 ASP A O 12
ATOM 13443 N N . PRO A 1 45 ? -12.426 7.627 3.917 1.00 0.00 45 PRO A N 12
ATOM 13444 C CA . PRO A 1 45 ? -13.271 7.026 4.955 1.00 0.00 45 PRO A CA 12
ATOM 13445 C C . PRO A 1 45 ? -13.023 5.526 5.107 1.00 0.00 45 PRO A C 12
ATOM 13446 O O . PRO A 1 45 ? -12.778 4.828 4.123 1.00 0.00 45 PRO A O 12
ATOM 13457 N N . PRO A 1 46 ? -13.084 5.007 6.347 1.00 0.00 46 PRO A N 12
ATOM 13458 C CA . PRO A 1 46 ? -12.864 3.583 6.617 1.00 0.00 46 PRO A CA 12
ATOM 13459 C C . PRO A 1 46 ? -14.063 2.726 6.223 1.00 0.00 46 PRO A C 12
ATOM 13460 O O . PRO A 1 46 ? -15.210 3.088 6.482 1.00 0.00 46 PRO A O 12
ATOM 13471 N N . GLY A 1 47 ? -13.788 1.586 5.595 1.00 0.00 47 GLY A N 12
ATOM 13472 C CA . GLY A 1 47 ? -14.850 0.696 5.177 1.00 0.00 47 GLY A CA 12
ATOM 13473 C C . GLY A 1 47 ? -14.456 -0.765 5.276 1.00 0.00 47 GLY A C 12
ATOM 13474 O O . GLY A 1 47 ? -14.468 -1.346 6.361 1.00 0.00 47 GLY A O 12
ATOM 13478 N N . GLY A 1 48 ? -14.107 -1.359 4.140 1.00 0.00 48 GLY A N 12
ATOM 13479 C CA . GLY A 1 48 ? -13.712 -2.756 4.123 1.00 0.00 48 GLY A CA 12
ATOM 13480 C C . GLY A 1 48 ? -13.372 -3.244 2.730 1.00 0.00 48 GLY A C 12
ATOM 13481 O O . GLY A 1 48 ? -12.841 -2.491 1.915 1.00 0.00 48 GLY A O 12
ATOM 13485 N N . GLN A 1 49 ? -13.681 -4.510 2.459 1.00 0.00 49 GLN A N 12
ATOM 13486 C CA . GLN A 1 49 ? -13.410 -5.113 1.160 1.00 0.00 49 GLN A CA 12
ATOM 13487 C C . GLN A 1 49 ? -12.038 -4.711 0.630 1.00 0.00 49 GLN A C 12
ATOM 13488 O O . GLN A 1 49 ? -11.923 -3.942 -0.323 1.00 0.00 49 GLN A O 12
ATOM 13502 N N . PHE A 1 50 ? -11.002 -5.243 1.265 1.00 0.00 50 PHE A N 12
ATOM 13503 C CA . PHE A 1 50 ? -9.621 -4.956 0.878 1.00 0.00 50 PHE A CA 12
ATOM 13504 C C . PHE A 1 50 ? -9.444 -5.031 -0.637 1.00 0.00 50 PHE A C 12
ATOM 13505 O O . PHE A 1 50 ? -10.317 -5.527 -1.350 1.00 0.00 50 PHE A O 12
ATOM 13522 N N . TYR A 1 51 ? -8.310 -4.535 -1.123 1.00 0.00 51 TYR A N 12
ATOM 13523 C CA . TYR A 1 51 ? -8.024 -4.545 -2.552 1.00 0.00 51 TYR A CA 12
ATOM 13524 C C . TYR A 1 51 ? -6.525 -4.666 -2.808 1.00 0.00 51 TYR A C 12
ATOM 13525 O O . TYR A 1 51 ? -5.731 -3.884 -2.285 1.00 0.00 51 TYR A O 12
ATOM 13543 N N . ASN A 1 52 ? -6.146 -5.650 -3.616 1.00 0.00 52 ASN A N 12
ATOM 13544 C CA . ASN A 1 52 ? -4.743 -5.871 -3.944 1.00 0.00 52 ASN A CA 12
ATOM 13545 C C . ASN A 1 52 ? -4.166 -4.674 -4.693 1.00 0.00 52 ASN A C 12
ATOM 13546 O O . ASN A 1 52 ? -4.755 -4.196 -5.662 1.00 0.00 52 ASN A O 12
ATOM 13557 N N . SER A 1 53 ? -3.012 -4.196 -4.238 1.00 0.00 53 SER A N 12
ATOM 13558 C CA . SER A 1 53 ? -2.354 -3.053 -4.866 1.00 0.00 53 SER A CA 12
ATOM 13559 C C . SER A 1 53 ? -2.199 -3.267 -6.370 1.00 0.00 53 SER A C 12
ATOM 13560 O O . SER A 1 53 ? -2.167 -2.309 -7.143 1.00 0.00 53 SER A O 12
ATOM 13568 N N . LYS A 1 54 ? -2.104 -4.528 -6.776 1.00 0.00 54 LYS A N 12
ATOM 13569 C CA . LYS A 1 54 ? -1.953 -4.869 -8.186 1.00 0.00 54 LYS A CA 12
ATOM 13570 C C . LYS A 1 54 ? -3.274 -4.713 -8.940 1.00 0.00 54 LYS A C 12
ATOM 13571 O O . LYS A 1 54 ? -3.311 -4.819 -10.166 1.00 0.00 54 LYS A O 12
ATOM 13590 N N . ARG A 1 55 ? -4.356 -4.463 -8.206 1.00 0.00 55 ARG A N 12
ATOM 13591 C CA . ARG A 1 55 ? -5.671 -4.297 -8.817 1.00 0.00 55 ARG A CA 12
ATOM 13592 C C . ARG A 1 55 ? -6.256 -2.916 -8.520 1.00 0.00 55 ARG A C 12
ATOM 13593 O O . ARG A 1 55 ? -7.414 -2.645 -8.840 1.00 0.00 55 ARG A O 12
ATOM 13614 N N . ILE A 1 56 ? -5.457 -2.045 -7.908 1.00 0.00 56 ILE A N 12
ATOM 13615 C CA . ILE A 1 56 ? -5.909 -0.700 -7.577 1.00 0.00 56 ILE A CA 12
ATOM 13616 C C . ILE A 1 56 ? -5.320 0.330 -8.536 1.00 0.00 56 ILE A C 12
ATOM 13617 O O . ILE A 1 56 ? -4.249 0.123 -9.106 1.00 0.00 56 ILE A O 12
ATOM 13633 N N . ASP A 1 57 ? -6.028 1.442 -8.704 1.00 0.00 57 ASP A N 12
ATOM 13634 C CA . ASP A 1 57 ? -5.579 2.510 -9.587 1.00 0.00 57 ASP A CA 12
ATOM 13635 C C . ASP A 1 57 ? -5.349 3.796 -8.802 1.00 0.00 57 ASP A C 12
ATOM 13636 O O . ASP A 1 57 ? -6.278 4.351 -8.216 1.00 0.00 57 ASP A O 12
ATOM 13645 N N . PHE A 1 58 ? -4.106 4.266 -8.794 1.00 0.00 58 PHE A N 12
ATOM 13646 C CA . PHE A 1 58 ? -3.757 5.488 -8.079 1.00 0.00 58 PHE A CA 12
ATOM 13647 C C . PHE A 1 58 ? -3.801 6.699 -9.008 1.00 0.00 58 PHE A C 12
ATOM 13648 O O . PHE A 1 58 ? -3.059 7.663 -8.821 1.00 0.00 58 PHE A O 12
ATOM 13665 N N . ASP A 1 59 ? -4.673 6.642 -10.010 1.00 0.00 59 ASP A N 12
ATOM 13666 C CA . ASP A 1 59 ? -4.812 7.734 -10.967 1.00 0.00 59 ASP A CA 12
ATOM 13667 C C . ASP A 1 59 ? -6.159 8.434 -10.810 1.00 0.00 59 ASP A C 12
ATOM 13668 O O . ASP A 1 59 ? -6.300 9.609 -11.146 1.00 0.00 59 ASP A O 12
ATOM 13677 N N . LEU A 1 60 ? -7.148 7.705 -10.299 1.00 0.00 60 LEU A N 12
ATOM 13678 C CA . LEU A 1 60 ? -8.480 8.257 -10.102 1.00 0.00 60 LEU A CA 12
ATOM 13679 C C . LEU A 1 60 ? -8.674 8.713 -8.660 1.00 0.00 60 LEU A C 12
ATOM 13680 O O . LEU A 1 60 ? -9.789 8.698 -8.138 1.00 0.00 60 LEU A O 12
ATOM 13696 N N . TYR A 1 61 ? -7.583 9.117 -8.020 1.00 0.00 61 TYR A N 12
ATOM 13697 C CA . TYR A 1 61 ? -7.633 9.576 -6.638 1.00 0.00 61 TYR A CA 12
ATOM 13698 C C . TYR A 1 61 ? -6.851 10.874 -6.465 1.00 0.00 61 TYR A C 12
ATOM 13699 O O . TYR A 1 61 ? -7.343 11.832 -5.869 1.00 0.00 61 TYR A O 12
ATOM 13717 N N . THR A 1 62 ? -5.630 10.898 -6.989 1.00 0.00 62 THR A N 12
ATOM 13718 C CA . THR A 1 62 ? -4.780 12.079 -6.892 1.00 0.00 62 THR A CA 12
ATOM 13719 C C . THR A 1 62 ? -5.264 13.175 -7.836 1.00 0.00 62 THR A C 12
ATOM 13720 O O . THR A 1 62 ? -4.535 14.175 -8.003 1.00 0.00 62 THR A O 12
ATOM 13732 N N . SER B 2 1 ? 14.059 10.300 -9.482 1.00 1.74 63 SER B N 12
ATOM 13733 C CA . SER B 2 1 ? 14.675 10.485 -8.141 1.00 0.57 63 SER B CA 12
ATOM 13734 C C . SER B 2 1 ? 14.842 9.150 -7.423 1.00 0.32 63 SER B C 12
ATOM 13735 O O . SER B 2 1 ? 14.626 8.088 -8.006 1.00 0.57 63 SER B O 12
ATOM 13745 N N . HIS B 2 2 ? 15.229 9.213 -6.153 1.00 0.01 64 HIS B N 12
ATOM 13746 C CA . HIS B 2 2 ? 15.426 8.009 -5.353 1.00 0.01 64 HIS B CA 12
ATOM 13747 C C . HIS B 2 2 ? 14.648 8.092 -4.044 1.00 0.01 64 HIS B C 12
ATOM 13748 O O . HIS B 2 2 ? 15.086 8.733 -3.090 1.00 0.01 64 HIS B O 12
ATOM 13763 N N . ARG B 2 3 ? 13.491 7.438 -4.006 1.00 0.01 65 ARG B N 12
ATOM 13764 C CA . ARG B 2 3 ? 12.654 7.438 -2.813 1.00 0.01 65 ARG B CA 12
ATOM 13765 C C . ARG B 2 3 ? 13.171 6.433 -1.784 1.00 0.01 65 ARG B C 12
ATOM 13766 O O . ARG B 2 3 ? 13.883 5.490 -2.127 1.00 0.01 65 ARG B O 12
ATOM 13787 N N . PRO B 2 4 ? 12.817 6.628 -0.504 1.00 0.01 66 PRO B N 12
ATOM 13788 C CA . PRO B 2 4 ? 13.246 5.740 0.580 1.00 0.01 66 PRO B CA 12
ATOM 13789 C C . PRO B 2 4 ? 12.533 4.392 0.547 1.00 0.01 66 PRO B C 12
ATOM 13790 O O . PRO B 2 4 ? 11.625 4.178 -0.256 1.00 0.00 66 PRO B O 12
ATOM 13801 N N . PRO B 2 5 ? 12.941 3.463 1.426 1.00 0.01 67 PRO B N 12
ATOM 13802 C CA . PRO B 2 5 ? 12.352 2.133 1.506 1.00 0.01 67 PRO B CA 12
ATOM 13803 C C . PRO B 2 5 ? 11.158 2.082 2.458 1.00 0.01 67 PRO B C 12
ATOM 13804 O O . PRO B 2 5 ? 11.209 2.637 3.555 1.00 0.00 67 PRO B O 12
ATOM 13815 N N . PRO B 2 6 ? 10.064 1.411 2.054 1.00 0.01 68 PRO B N 12
ATOM 13816 C CA . PRO B 2 6 ? 8.863 1.295 2.884 1.00 0.00 68 PRO B CA 12
ATOM 13817 C C . PRO B 2 6 ? 9.027 0.261 3.994 1.00 0.01 68 PRO B C 12
ATOM 13818 O O . PRO B 2 6 ? 9.991 -0.506 4.000 1.00 0.00 68 PRO B O 12
ATOM 13829 N N . PRO B 2 7 ? 8.084 0.222 4.951 1.00 0.01 69 PRO B N 12
ATOM 13830 C CA . PRO B 2 7 ? 8.132 -0.729 6.065 1.00 0.01 69 PRO B CA 12
ATOM 13831 C C . PRO B 2 7 ? 7.995 -2.171 5.596 1.00 0.01 69 PRO B C 12
ATOM 13832 O O . PRO B 2 7 ? 7.850 -2.437 4.403 1.00 0.01 69 PRO B O 12
ATOM 13843 N N . GLY B 2 8 ? 8.042 -3.098 6.543 1.00 0.44 70 GLY B N 12
ATOM 13844 C CA . GLY B 2 8 ? 7.922 -4.503 6.209 1.00 0.65 70 GLY B CA 12
ATOM 13845 C C . GLY B 2 8 ? 9.175 -5.050 5.556 1.00 0.50 70 GLY B C 12
ATOM 13846 O O . GLY B 2 8 ? 9.849 -5.909 6.120 1.00 0.56 70 GLY B O 12
ATOM 13850 N N . HIS B 2 9 ? 9.484 -4.543 4.364 1.00 0.43 71 HIS B N 12
ATOM 13851 C CA . HIS B 2 9 ? 10.666 -4.968 3.614 1.00 0.26 71 HIS B CA 12
ATOM 13852 C C . HIS B 2 9 ? 10.846 -6.481 3.648 1.00 1.40 71 HIS B C 12
ATOM 13853 O O . HIS B 2 9 ? 9.937 -7.219 4.029 1.00 2.07 71 HIS B O 12
ATOM 13868 N N . ARG B 2 10 ? 12.034 -6.934 3.258 1.00 2.21 72 ARG B N 12
ATOM 13869 C CA . ARG B 2 10 ? 12.347 -8.356 3.256 1.00 3.46 72 ARG B CA 12
ATOM 13870 C C . ARG B 2 10 ? 13.749 -8.601 2.707 1.00 4.52 72 ARG B C 12
ATOM 13871 O O . ARG B 2 10 ? 13.951 -8.667 1.494 1.00 5.58 72 ARG B O 12
ATOM 13892 N N . VAL B 2 11 ? 14.714 -8.735 3.611 1.00 4.34 73 VAL B N 12
ATOM 13893 C CA . VAL B 2 11 ? 16.099 -8.973 3.224 1.00 5.27 73 VAL B CA 12
ATOM 13894 C C . VAL B 2 11 ? 16.241 -10.287 2.464 1.00 4.88 73 VAL B C 12
ATOM 13895 O O . VAL B 2 11 ? 15.308 -11.115 2.534 1.00 4.84 73 VAL B O 12
ATOM 13909 N N . ASP A 1 1 ? -3.688 14.900 0.670 1.00 0.00 1 ASP A N 13
ATOM 13910 C CA . ASP A 1 1 ? -3.696 13.792 -0.320 1.00 0.00 1 ASP A CA 13
ATOM 13911 C C . ASP A 1 1 ? -4.376 12.550 0.247 1.00 0.00 1 ASP A C 13
ATOM 13912 O O . ASP A 1 1 ? -4.334 12.303 1.453 1.00 0.00 1 ASP A O 13
ATOM 13923 N N . VAL A 1 2 ? -5.005 11.773 -0.629 1.00 0.00 2 VAL A N 13
ATOM 13924 C CA . VAL A 1 2 ? -5.694 10.558 -0.215 1.00 0.00 2 VAL A CA 13
ATOM 13925 C C . VAL A 1 2 ? -4.718 9.545 0.377 1.00 0.00 2 VAL A C 13
ATOM 13926 O O . VAL A 1 2 ? -3.852 9.021 -0.324 1.00 0.00 2 VAL A O 13
ATOM 13939 N N . MET A 1 3 ? -4.867 9.273 1.669 1.00 0.00 3 MET A N 13
ATOM 13940 C CA . MET A 1 3 ? -4.002 8.319 2.353 1.00 0.00 3 MET A CA 13
ATOM 13941 C C . MET A 1 3 ? -4.523 6.897 2.180 1.00 0.00 3 MET A C 13
ATOM 13942 O O . MET A 1 3 ? -5.732 6.667 2.173 1.00 0.00 3 MET A O 13
ATOM 13956 N N . TRP A 1 4 ? -3.606 5.946 2.033 1.00 0.00 4 TRP A N 13
ATOM 13957 C CA . TRP A 1 4 ? -3.984 4.548 1.851 1.00 0.00 4 TRP A CA 13
ATOM 13958 C C . TRP A 1 4 ? -3.225 3.644 2.818 1.00 0.00 4 TRP A C 13
ATOM 13959 O O . TRP A 1 4 ? -2.547 4.121 3.726 1.00 0.00 4 TRP A O 13
ATOM 13980 N N . GLU A 1 5 ? -3.349 2.335 2.617 1.00 0.00 5 GLU A N 13
ATOM 13981 C CA . GLU A 1 5 ? -2.680 1.357 3.467 1.00 0.00 5 GLU A CA 13
ATOM 13982 C C . GLU A 1 5 ? -2.254 0.141 2.652 1.00 0.00 5 GLU A C 13
ATOM 13983 O O . GLU A 1 5 ? -2.641 -0.007 1.495 1.00 0.00 5 GLU A O 13
ATOM 13995 N N . TYR A 1 6 ? -1.458 -0.727 3.267 1.00 0.00 6 TYR A N 13
ATOM 13996 C CA . TYR A 1 6 ? -0.982 -1.938 2.606 1.00 0.00 6 TYR A CA 13
ATOM 13997 C C . TYR A 1 6 ? -0.334 -2.893 3.608 1.00 0.00 6 TYR A C 13
ATOM 13998 O O . TYR A 1 6 ? 0.527 -2.494 4.394 1.00 0.00 6 TYR A O 13
ATOM 14016 N N . LYS A 1 7 ? -0.745 -4.155 3.563 1.00 0.00 7 LYS A N 13
ATOM 14017 C CA . LYS A 1 7 ? -0.196 -5.171 4.452 1.00 0.00 7 LYS A CA 13
ATOM 14018 C C . LYS A 1 7 ? 0.320 -6.357 3.642 1.00 0.00 7 LYS A C 13
ATOM 14019 O O . LYS A 1 7 ? -0.386 -6.895 2.789 1.00 0.00 7 LYS A O 13
ATOM 14038 N N . TRP A 1 8 ? 1.562 -6.751 3.904 1.00 0.00 8 TRP A N 13
ATOM 14039 C CA . TRP A 1 8 ? 2.177 -7.863 3.190 1.00 0.00 8 TRP A CA 13
ATOM 14040 C C . TRP A 1 8 ? 1.441 -9.168 3.467 1.00 0.00 8 TRP A C 13
ATOM 14041 O O . TRP A 1 8 ? 0.961 -9.830 2.547 1.00 0.00 8 TRP A O 13
ATOM 14062 N N . GLU A 1 9 ? 1.363 -9.533 4.741 1.00 0.00 9 GLU A N 13
ATOM 14063 C CA . GLU A 1 9 ? 0.692 -10.764 5.144 1.00 0.00 9 GLU A CA 13
ATOM 14064 C C . GLU A 1 9 ? -0.801 -10.535 5.345 1.00 0.00 9 GLU A C 13
ATOM 14065 O O . GLU A 1 9 ? -1.215 -9.516 5.897 1.00 0.00 9 GLU A O 13
ATOM 14077 N N . ASN A 1 10 ? -1.605 -11.494 4.895 1.00 0.00 10 ASN A N 13
ATOM 14078 C CA . ASN A 1 10 ? -3.054 -11.401 5.029 1.00 0.00 10 ASN A CA 13
ATOM 14079 C C . ASN A 1 10 ? -3.548 -12.291 6.164 1.00 0.00 10 ASN A C 13
ATOM 14080 O O . ASN A 1 10 ? -4.608 -12.909 6.068 1.00 0.00 10 ASN A O 13
ATOM 14091 N N . THR A 1 11 ? -2.769 -12.347 7.238 1.00 0.00 11 THR A N 13
ATOM 14092 C CA . THR A 1 11 ? -3.119 -13.159 8.400 1.00 0.00 11 THR A CA 13
ATOM 14093 C C . THR A 1 11 ? -4.209 -12.480 9.223 1.00 0.00 11 THR A C 13
ATOM 14094 O O . THR A 1 11 ? -4.862 -11.546 8.756 1.00 0.00 11 THR A O 13
ATOM 14105 N N . GLY A 1 12 ? -4.387 -12.941 10.456 1.00 0.00 12 GLY A N 13
ATOM 14106 C CA . GLY A 1 12 ? -5.385 -12.352 11.330 1.00 0.00 12 GLY A CA 13
ATOM 14107 C C . GLY A 1 12 ? -4.887 -11.077 11.989 1.00 0.00 12 GLY A C 13
ATOM 14108 O O . GLY A 1 12 ? -5.581 -10.485 12.815 1.00 0.00 12 GLY A O 13
ATOM 14112 N N . ASP A 1 13 ? -3.677 -10.655 11.623 1.00 0.00 13 ASP A N 13
ATOM 14113 C CA . ASP A 1 13 ? -3.082 -9.448 12.178 1.00 0.00 13 ASP A CA 13
ATOM 14114 C C . ASP A 1 13 ? -2.080 -8.848 11.195 1.00 0.00 13 ASP A C 13
ATOM 14115 O O . ASP A 1 13 ? -2.264 -7.729 10.714 1.00 0.00 13 ASP A O 13
ATOM 14124 N N . ALA A 1 14 ? -1.024 -9.604 10.894 1.00 0.00 14 ALA A N 13
ATOM 14125 C CA . ALA A 1 14 ? 0.006 -9.153 9.961 1.00 0.00 14 ALA A CA 13
ATOM 14126 C C . ALA A 1 14 ? 0.464 -7.731 10.274 1.00 0.00 14 ALA A C 13
ATOM 14127 O O . ALA A 1 14 ? 0.036 -7.129 11.258 1.00 0.00 14 ALA A O 13
ATOM 14134 N N . GLU A 1 15 ? 1.334 -7.201 9.424 1.00 0.00 15 GLU A N 13
ATOM 14135 C CA . GLU A 1 15 ? 1.844 -5.848 9.599 1.00 0.00 15 GLU A CA 13
ATOM 14136 C C . GLU A 1 15 ? 0.938 -4.850 8.890 1.00 0.00 15 GLU A C 13
ATOM 14137 O O . GLU A 1 15 ? 0.501 -5.085 7.764 1.00 0.00 15 GLU A O 13
ATOM 14149 N N . LEU A 1 16 ? 0.650 -3.741 9.558 1.00 0.00 16 LEU A N 13
ATOM 14150 C CA . LEU A 1 16 ? -0.215 -2.716 8.989 1.00 0.00 16 LEU A CA 13
ATOM 14151 C C . LEU A 1 16 ? 0.577 -1.475 8.594 1.00 0.00 16 LEU A C 13
ATOM 14152 O O . LEU A 1 16 ? 0.942 -0.659 9.440 1.00 0.00 16 LEU A O 13
ATOM 14168 N N . TYR A 1 17 ? 0.826 -1.337 7.297 1.00 0.00 17 TYR A N 13
ATOM 14169 C CA . TYR A 1 17 ? 1.560 -0.194 6.770 1.00 0.00 17 TYR A CA 13
ATOM 14170 C C . TYR A 1 17 ? 0.809 0.407 5.592 1.00 0.00 17 TYR A C 13
ATOM 14171 O O . TYR A 1 17 ? -0.247 -0.089 5.213 1.00 0.00 17 TYR A O 13
ATOM 14189 N N . GLY A 1 18 ? 1.360 1.468 5.008 1.00 0.00 18 GLY A N 13
ATOM 14190 C CA . GLY A 1 18 ? 0.721 2.089 3.869 1.00 0.00 18 GLY A CA 13
ATOM 14191 C C . GLY A 1 18 ? 0.066 3.439 4.144 1.00 0.00 18 GLY A C 13
ATOM 14192 O O . GLY A 1 18 ? -0.217 4.168 3.194 1.00 0.00 18 GLY A O 13
ATOM 14196 N N . PRO A 1 19 ? -0.201 3.822 5.418 1.00 0.00 19 PRO A N 13
ATOM 14197 C CA . PRO A 1 19 ? -0.836 5.109 5.732 1.00 0.00 19 PRO A CA 13
ATOM 14198 C C . PRO A 1 19 ? -0.317 6.260 4.870 1.00 0.00 19 PRO A C 13
ATOM 14199 O O . PRO A 1 19 ? -1.015 7.251 4.656 1.00 0.00 19 PRO A O 13
ATOM 14210 N N . PHE A 1 20 ? 0.912 6.116 4.379 1.00 0.00 20 PHE A N 13
ATOM 14211 C CA . PHE A 1 20 ? 1.541 7.130 3.533 1.00 0.00 20 PHE A CA 13
ATOM 14212 C C . PHE A 1 20 ? 0.559 7.675 2.494 1.00 0.00 20 PHE A C 13
ATOM 14213 O O . PHE A 1 20 ? -0.507 7.099 2.263 1.00 0.00 20 PHE A O 13
ATOM 14230 N N . THR A 1 21 ? 0.934 8.788 1.871 1.00 0.00 21 THR A N 13
ATOM 14231 C CA . THR A 1 21 ? 0.097 9.417 0.855 1.00 0.00 21 THR A CA 13
ATOM 14232 C C . THR A 1 21 ? -0.012 8.536 -0.381 1.00 0.00 21 THR A C 13
ATOM 14233 O O . THR A 1 21 ? 0.938 7.843 -0.745 1.00 0.00 21 THR A O 13
ATOM 14244 N N . SER A 1 22 ? -1.175 8.571 -1.031 1.00 0.00 22 SER A N 13
ATOM 14245 C CA . SER A 1 22 ? -1.401 7.779 -2.237 1.00 0.00 22 SER A CA 13
ATOM 14246 C C . SER A 1 22 ? -0.227 7.929 -3.197 1.00 0.00 22 SER A C 13
ATOM 14247 O O . SER A 1 22 ? 0.099 7.013 -3.953 1.00 0.00 22 SER A O 13
ATOM 14255 N N . ALA A 1 23 ? 0.410 9.094 -3.147 1.00 0.00 23 ALA A N 13
ATOM 14256 C CA . ALA A 1 23 ? 1.556 9.382 -3.992 1.00 0.00 23 ALA A CA 13
ATOM 14257 C C . ALA A 1 23 ? 2.727 8.474 -3.637 1.00 0.00 23 ALA A C 13
ATOM 14258 O O . ALA A 1 23 ? 3.388 7.923 -4.516 1.00 0.00 23 ALA A O 13
ATOM 14265 N N . GLN A 1 24 ? 2.973 8.318 -2.340 1.00 0.00 24 GLN A N 13
ATOM 14266 C CA . GLN A 1 24 ? 4.060 7.472 -1.866 1.00 0.00 24 GLN A CA 13
ATOM 14267 C C . GLN A 1 24 ? 3.749 6.003 -2.128 1.00 0.00 24 GLN A C 13
ATOM 14268 O O . GLN A 1 24 ? 4.650 5.196 -2.353 1.00 0.00 24 GLN A O 13
ATOM 14282 N N . MET A 1 25 ? 2.464 5.670 -2.105 1.00 0.00 25 MET A N 13
ATOM 14283 C CA . MET A 1 25 ? 2.025 4.302 -2.351 1.00 0.00 25 MET A CA 13
ATOM 14284 C C . MET A 1 25 ? 2.170 3.958 -3.827 1.00 0.00 25 MET A C 13
ATOM 14285 O O . MET A 1 25 ? 2.694 2.902 -4.183 1.00 0.00 25 MET A O 13
ATOM 14299 N N . GLN A 1 26 ? 1.707 4.863 -4.682 1.00 0.00 26 GLN A N 13
ATOM 14300 C CA . GLN A 1 26 ? 1.787 4.669 -6.123 1.00 0.00 26 GLN A CA 13
ATOM 14301 C C . GLN A 1 26 ? 3.241 4.505 -6.557 1.00 0.00 26 GLN A C 13
ATOM 14302 O O . GLN A 1 26 ? 3.544 3.744 -7.475 1.00 0.00 26 GLN A O 13
ATOM 14316 N N . THR A 1 27 ? 4.136 5.224 -5.887 1.00 0.00 27 THR A N 13
ATOM 14317 C CA . THR A 1 27 ? 5.558 5.155 -6.197 1.00 0.00 27 THR A CA 13
ATOM 14318 C C . THR A 1 27 ? 6.112 3.770 -5.887 1.00 0.00 27 THR A C 13
ATOM 14319 O O . THR A 1 27 ? 6.586 3.066 -6.778 1.00 0.00 27 THR A O 13
ATOM 14330 N N . TRP A 1 28 ? 6.045 3.382 -4.615 1.00 0.00 28 TRP A N 13
ATOM 14331 C CA . TRP A 1 28 ? 6.534 2.080 -4.184 1.00 0.00 28 TRP A CA 13
ATOM 14332 C C . TRP A 1 28 ? 5.884 0.963 -4.995 1.00 0.00 28 TRP A C 13
ATOM 14333 O O . TRP A 1 28 ? 6.549 0.017 -5.416 1.00 0.00 28 TRP A O 13
ATOM 14354 N N . VAL A 1 29 ? 4.578 1.086 -5.214 1.00 0.00 29 VAL A N 13
ATOM 14355 C CA . VAL A 1 29 ? 3.832 0.096 -5.978 1.00 0.00 29 VAL A CA 13
ATOM 14356 C C . VAL A 1 29 ? 4.241 0.121 -7.450 1.00 0.00 29 VAL A C 13
ATOM 14357 O O . VAL A 1 29 ? 4.243 -0.910 -8.122 1.00 0.00 29 VAL A O 13
ATOM 14370 N N . SER A 1 30 ? 4.582 1.308 -7.943 1.00 0.00 30 SER A N 13
ATOM 14371 C CA . SER A 1 30 ? 4.990 1.470 -9.334 1.00 0.00 30 SER A CA 13
ATOM 14372 C C . SER A 1 30 ? 6.474 1.166 -9.510 1.00 0.00 30 SER A C 13
ATOM 14373 O O . SER A 1 30 ? 6.882 0.569 -10.507 1.00 0.00 30 SER A O 13
ATOM 14381 N N . GLU A 1 31 ? 7.280 1.581 -8.538 1.00 0.00 31 GLU A N 13
ATOM 14382 C CA . GLU A 1 31 ? 8.721 1.353 -8.589 1.00 0.00 31 GLU A CA 13
ATOM 14383 C C . GLU A 1 31 ? 9.035 -0.132 -8.749 1.00 0.00 31 GLU A C 13
ATOM 14384 O O . GLU A 1 31 ? 10.076 -0.501 -9.293 1.00 0.00 31 GLU A O 13
ATOM 14396 N N . GLY A 1 32 ? 8.129 -0.980 -8.271 1.00 0.00 32 GLY A N 13
ATOM 14397 C CA . GLY A 1 32 ? 8.331 -2.414 -8.372 1.00 0.00 32 GLY A CA 13
ATOM 14398 C C . GLY A 1 32 ? 8.667 -3.055 -7.039 1.00 0.00 32 GLY A C 13
ATOM 14399 O O . GLY A 1 32 ? 8.995 -4.241 -6.980 1.00 0.00 32 GLY A O 13
ATOM 14403 N N . TYR A 1 33 ? 8.589 -2.274 -5.965 1.00 0.00 33 TYR A N 13
ATOM 14404 C CA . TYR A 1 33 ? 8.889 -2.777 -4.630 1.00 0.00 33 TYR A CA 13
ATOM 14405 C C . TYR A 1 33 ? 8.047 -4.006 -4.303 1.00 0.00 33 TYR A C 13
ATOM 14406 O O . TYR A 1 33 ? 8.532 -4.958 -3.693 1.00 0.00 33 TYR A O 13
ATOM 14424 N N . PHE A 1 34 ? 6.783 -3.979 -4.715 1.00 0.00 34 PHE A N 13
ATOM 14425 C CA . PHE A 1 34 ? 5.878 -5.097 -4.467 1.00 0.00 34 PHE A CA 13
ATOM 14426 C C . PHE A 1 34 ? 5.700 -5.934 -5.731 1.00 0.00 34 PHE A C 13
ATOM 14427 O O . PHE A 1 34 ? 4.865 -5.622 -6.579 1.00 0.00 34 PHE A O 13
ATOM 14444 N N . PRO A 1 35 ? 6.490 -7.014 -5.878 1.00 0.00 35 PRO A N 13
ATOM 14445 C CA . PRO A 1 35 ? 6.416 -7.892 -7.050 1.00 0.00 35 PRO A CA 13
ATOM 14446 C C . PRO A 1 35 ? 5.126 -8.706 -7.091 1.00 0.00 35 PRO A C 13
ATOM 14447 O O . PRO A 1 35 ? 4.686 -9.133 -8.158 1.00 0.00 35 PRO A O 13
ATOM 14458 N N . ASP A 1 36 ? 4.526 -8.924 -5.924 1.00 0.00 36 ASP A N 13
ATOM 14459 C CA . ASP A 1 36 ? 3.295 -9.692 -5.833 1.00 0.00 36 ASP A CA 13
ATOM 14460 C C . ASP A 1 36 ? 2.148 -8.834 -5.297 1.00 0.00 36 ASP A C 13
ATOM 14461 O O . ASP A 1 36 ? 1.113 -9.356 -4.883 1.00 0.00 36 ASP A O 13
ATOM 14470 N N . GLY A 1 37 ? 2.337 -7.517 -5.303 1.00 0.00 37 GLY A N 13
ATOM 14471 C CA . GLY A 1 37 ? 1.308 -6.626 -4.809 1.00 0.00 37 GLY A CA 13
ATOM 14472 C C . GLY A 1 37 ? 1.155 -6.714 -3.306 1.00 0.00 37 GLY A C 13
ATOM 14473 O O . GLY A 1 37 ? 1.905 -7.428 -2.641 1.00 0.00 37 GLY A O 13
ATOM 14477 N N . VAL A 1 38 ? 0.183 -5.991 -2.768 1.00 0.00 38 VAL A N 13
ATOM 14478 C CA . VAL A 1 38 ? -0.060 -5.998 -1.334 1.00 0.00 38 VAL A CA 13
ATOM 14479 C C . VAL A 1 38 ? -1.521 -5.705 -1.024 1.00 0.00 38 VAL A C 13
ATOM 14480 O O . VAL A 1 38 ? -2.247 -5.163 -1.857 1.00 0.00 38 VAL A O 13
ATOM 14493 N N . TYR A 1 39 ? -1.946 -6.063 0.182 1.00 0.00 39 TYR A N 13
ATOM 14494 C CA . TYR A 1 39 ? -3.320 -5.838 0.606 1.00 0.00 39 TYR A CA 13
ATOM 14495 C C . TYR A 1 39 ? -3.519 -4.378 0.995 1.00 0.00 39 TYR A C 13
ATOM 14496 O O . TYR A 1 39 ? -3.366 -4.010 2.160 1.00 0.00 39 TYR A O 13
ATOM 14514 N N . CYS A 1 40 ? -3.841 -3.547 0.010 1.00 0.00 40 CYS A N 13
ATOM 14515 C CA . CYS A 1 40 ? -4.036 -2.123 0.248 1.00 0.00 40 CYS A CA 13
ATOM 14516 C C . CYS A 1 40 ? -5.493 -1.790 0.550 1.00 0.00 40 CYS A C 13
ATOM 14517 O O . CYS A 1 40 ? -6.409 -2.484 0.108 1.00 0.00 40 CYS A O 13
ATOM 14525 N N . ARG A 1 41 ? -5.691 -0.714 1.305 1.00 0.00 41 ARG A N 13
ATOM 14526 C CA . ARG A 1 41 ? -7.021 -0.261 1.675 1.00 0.00 41 ARG A CA 13
ATOM 14527 C C . ARG A 1 41 ? -6.975 1.203 2.112 1.00 0.00 41 ARG A C 13
ATOM 14528 O O . ARG A 1 41 ? -6.018 1.637 2.754 1.00 0.00 41 ARG A O 13
ATOM 14549 N N . LYS A 1 42 ? -8.010 1.958 1.760 1.00 0.00 42 LYS A N 13
ATOM 14550 C CA . LYS A 1 42 ? -8.083 3.369 2.116 1.00 0.00 42 LYS A CA 13
ATOM 14551 C C . LYS A 1 42 ? -8.262 3.542 3.620 1.00 0.00 42 LYS A C 13
ATOM 14552 O O . LYS A 1 42 ? -8.911 2.726 4.276 1.00 0.00 42 LYS A O 13
ATOM 14571 N N . LEU A 1 43 ? -7.685 4.609 4.162 1.00 0.00 43 LEU A N 13
ATOM 14572 C CA . LEU A 1 43 ? -7.782 4.889 5.591 1.00 0.00 43 LEU A CA 13
ATOM 14573 C C . LEU A 1 43 ? -9.122 5.537 5.927 1.00 0.00 43 LEU A C 13
ATOM 14574 O O . LEU A 1 43 ? -9.929 4.970 6.663 1.00 0.00 43 LEU A O 13
ATOM 14590 N N . ASP A 1 44 ? -9.350 6.728 5.382 1.00 0.00 44 ASP A N 13
ATOM 14591 C CA . ASP A 1 44 ? -10.592 7.453 5.623 1.00 0.00 44 ASP A CA 13
ATOM 14592 C C . ASP A 1 44 ? -11.410 7.572 4.336 1.00 0.00 44 ASP A C 13
ATOM 14593 O O . ASP A 1 44 ? -10.897 8.019 3.310 1.00 0.00 44 ASP A O 13
ATOM 14602 N N . PRO A 1 45 ? -12.699 7.176 4.365 1.00 0.00 45 PRO A N 13
ATOM 14603 C CA . PRO A 1 45 ? -13.353 6.638 5.565 1.00 0.00 45 PRO A CA 13
ATOM 14604 C C . PRO A 1 45 ? -12.912 5.208 5.873 1.00 0.00 45 PRO A C 13
ATOM 14605 O O . PRO A 1 45 ? -12.714 4.404 4.962 1.00 0.00 45 PRO A O 13
ATOM 14616 N N . PRO A 1 46 ? -12.752 4.869 7.165 1.00 0.00 46 PRO A N 13
ATOM 14617 C CA . PRO A 1 46 ? -12.332 3.528 7.582 1.00 0.00 46 PRO A CA 13
ATOM 14618 C C . PRO A 1 46 ? -13.445 2.497 7.427 1.00 0.00 46 PRO A C 13
ATOM 14619 O O . PRO A 1 46 ? -14.577 2.722 7.855 1.00 0.00 46 PRO A O 13
ATOM 14630 N N . GLY A 1 47 ? -13.116 1.365 6.811 1.00 0.00 47 GLY A N 13
ATOM 14631 C CA . GLY A 1 47 ? -14.097 0.319 6.612 1.00 0.00 47 GLY A CA 13
ATOM 14632 C C . GLY A 1 47 ? -13.505 -1.069 6.758 1.00 0.00 47 GLY A C 13
ATOM 14633 O O . GLY A 1 47 ? -13.283 -1.542 7.871 1.00 0.00 47 GLY A O 13
ATOM 14637 N N . GLY A 1 48 ? -13.250 -1.723 5.629 1.00 0.00 48 GLY A N 13
ATOM 14638 C CA . GLY A 1 48 ? -12.683 -3.059 5.655 1.00 0.00 48 GLY A CA 13
ATOM 14639 C C . GLY A 1 48 ? -12.525 -3.648 4.269 1.00 0.00 48 GLY A C 13
ATOM 14640 O O . GLY A 1 48 ? -12.371 -2.919 3.290 1.00 0.00 48 GLY A O 13
ATOM 14644 N N . GLN A 1 49 ? -12.566 -4.975 4.186 1.00 0.00 49 GLN A N 13
ATOM 14645 C CA . GLN A 1 49 ? -12.428 -5.670 2.912 1.00 0.00 49 GLN A CA 13
ATOM 14646 C C . GLN A 1 49 ? -11.247 -5.128 2.114 1.00 0.00 49 GLN A C 13
ATOM 14647 O O . GLN A 1 49 ? -11.416 -4.480 1.081 1.00 0.00 49 GLN A O 13
ATOM 14661 N N . PHE A 1 50 ? -10.050 -5.404 2.609 1.00 0.00 50 PHE A N 13
ATOM 14662 C CA . PHE A 1 50 ? -8.817 -4.955 1.962 1.00 0.00 50 PHE A CA 13
ATOM 14663 C C . PHE A 1 50 ? -8.869 -5.191 0.454 1.00 0.00 50 PHE A C 13
ATOM 14664 O O . PHE A 1 50 ? -9.679 -5.979 -0.033 1.00 0.00 50 PHE A O 13
ATOM 14681 N N . TYR A 1 51 ? -8.001 -4.501 -0.280 1.00 0.00 51 TYR A N 13
ATOM 14682 C CA . TYR A 1 51 ? -7.950 -4.634 -1.731 1.00 0.00 51 TYR A CA 13
ATOM 14683 C C . TYR A 1 51 ? -6.507 -4.644 -2.227 1.00 0.00 51 TYR A C 13
ATOM 14684 O O . TYR A 1 51 ? -5.725 -3.746 -1.913 1.00 0.00 51 TYR A O 13
ATOM 14702 N N . ASN A 1 52 ? -6.161 -5.666 -3.003 1.00 0.00 52 ASN A N 13
ATOM 14703 C CA . ASN A 1 52 ? -4.813 -5.797 -3.544 1.00 0.00 52 ASN A CA 13
ATOM 14704 C C . ASN A 1 52 ? -4.401 -4.538 -4.303 1.00 0.00 52 ASN A C 13
ATOM 14705 O O . ASN A 1 52 ? -5.172 -4.000 -5.098 1.00 0.00 52 ASN A O 13
ATOM 14716 N N . SER A 1 53 ? -3.181 -4.072 -4.051 1.00 0.00 53 SER A N 13
ATOM 14717 C CA . SER A 1 53 ? -2.667 -2.875 -4.708 1.00 0.00 53 SER A CA 13
ATOM 14718 C C . SER A 1 53 ? -2.679 -3.034 -6.224 1.00 0.00 53 SER A C 13
ATOM 14719 O O . SER A 1 53 ? -2.954 -2.085 -6.957 1.00 0.00 53 SER A O 13
ATOM 14727 N N . LYS A 1 54 ? -2.380 -4.242 -6.687 1.00 0.00 54 LYS A N 13
ATOM 14728 C CA . LYS A 1 54 ? -2.358 -4.529 -8.116 1.00 0.00 54 LYS A CA 13
ATOM 14729 C C . LYS A 1 54 ? -3.758 -4.425 -8.725 1.00 0.00 54 LYS A C 13
ATOM 14730 O O . LYS A 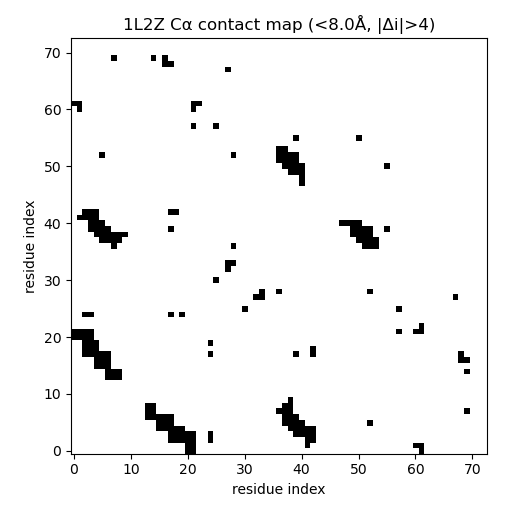1 54 ? -3.908 -4.409 -9.946 1.00 0.00 54 LYS A O 13
ATOM 14749 N N . ARG A 1 55 ? -4.779 -4.358 -7.872 1.00 0.00 55 ARG A N 13
ATOM 14750 C CA . ARG A 1 55 ? -6.158 -4.261 -8.342 1.00 0.00 55 ARG A CA 13
ATOM 14751 C C . ARG A 1 55 ? -6.737 -2.867 -8.097 1.00 0.00 55 ARG A C 13
ATOM 14752 O O . ARG A 1 55 ? -7.928 -2.638 -8.307 1.00 0.00 55 ARG A O 13
ATOM 14773 N N . ILE A 1 56 ? -5.894 -1.937 -7.653 1.00 0.00 56 ILE A N 13
ATOM 14774 C CA . ILE A 1 56 ? -6.335 -0.575 -7.384 1.00 0.00 56 ILE A CA 13
ATOM 14775 C C . ILE A 1 56 ? -5.782 0.396 -8.424 1.00 0.00 56 ILE A C 13
ATOM 14776 O O . ILE A 1 56 ? -4.736 0.151 -9.025 1.00 0.00 56 ILE A O 13
ATOM 14792 N N . ASP A 1 57 ? -6.492 1.501 -8.630 1.00 0.00 57 ASP A N 13
ATOM 14793 C CA . ASP A 1 57 ? -6.074 2.512 -9.594 1.00 0.00 57 ASP A CA 13
ATOM 14794 C C . ASP A 1 57 ? -5.693 3.810 -8.889 1.00 0.00 57 ASP A C 13
ATOM 14795 O O . ASP A 1 57 ? -6.511 4.721 -8.760 1.00 0.00 57 ASP A O 13
ATOM 14804 N N . PHE A 1 58 ? -4.447 3.887 -8.436 1.00 0.00 58 PHE A N 13
ATOM 14805 C CA . PHE A 1 58 ? -3.957 5.074 -7.745 1.00 0.00 58 PHE A CA 13
ATOM 14806 C C . PHE A 1 58 ? -4.044 6.310 -8.638 1.00 0.00 58 PHE A C 13
ATOM 14807 O O . PHE A 1 58 ? -4.048 7.440 -8.151 1.00 0.00 58 PHE A O 13
ATOM 14824 N N . ASP A 1 59 ? -4.110 6.087 -9.947 1.00 0.00 59 ASP A N 13
ATOM 14825 C CA . ASP A 1 59 ? -4.192 7.183 -10.908 1.00 0.00 59 ASP A CA 13
ATOM 14826 C C . ASP A 1 59 ? -5.621 7.711 -11.038 1.00 0.00 59 ASP A C 13
ATOM 14827 O O . ASP A 1 59 ? -5.851 8.747 -11.661 1.00 0.00 59 ASP A O 13
ATOM 14836 N N . LEU A 1 60 ? -6.580 6.996 -10.453 1.00 0.00 60 LEU A N 13
ATOM 14837 C CA . LEU A 1 60 ? -7.975 7.401 -10.514 1.00 0.00 60 LEU A CA 13
ATOM 14838 C C . LEU A 1 60 ? -8.379 8.176 -9.265 1.00 0.00 60 LEU A C 13
ATOM 14839 O O . LEU A 1 60 ? -9.541 8.158 -8.858 1.00 0.00 60 LEU A O 13
ATOM 14855 N N . TYR A 1 61 ? -7.413 8.857 -8.660 1.00 0.00 61 TYR A N 13
ATOM 14856 C CA . TYR A 1 61 ? -7.664 9.637 -7.458 1.00 0.00 61 TYR A CA 13
ATOM 14857 C C . TYR A 1 61 ? -6.946 10.983 -7.520 1.00 0.00 61 TYR A C 13
ATOM 14858 O O . TYR A 1 61 ? -7.536 12.026 -7.238 1.00 0.00 61 TYR A O 13
ATOM 14876 N N . THR A 1 62 ? -5.671 10.950 -7.890 1.00 0.00 62 THR A N 13
ATOM 14877 C CA . THR A 1 62 ? -4.872 12.166 -7.990 1.00 0.00 62 THR A CA 13
ATOM 14878 C C . THR A 1 62 ? -5.475 13.133 -9.004 1.00 0.00 62 THR A C 13
ATOM 14879 O O . THR A 1 62 ? -5.546 12.769 -10.197 1.00 0.00 62 THR A O 13
ATOM 14891 N N . SER B 2 1 ? 18.487 11.786 0.727 1.00 1.74 63 SER B N 13
ATOM 14892 C CA . SER B 2 1 ? 18.550 10.844 -0.422 1.00 0.57 63 SER B CA 13
ATOM 14893 C C . SER B 2 1 ? 17.339 11.008 -1.335 1.00 0.32 63 SER B C 13
ATOM 14894 O O . SER B 2 1 ? 16.451 11.817 -1.065 1.00 0.57 63 SER B O 13
ATOM 14904 N N . HIS B 2 2 ? 17.310 10.236 -2.417 1.00 0.01 64 HIS B N 13
ATOM 14905 C CA . HIS B 2 2 ? 16.208 10.297 -3.369 1.00 0.01 64 HIS B CA 13
ATOM 14906 C C . HIS B 2 2 ? 14.897 9.871 -2.715 1.00 0.01 64 HIS B C 13
ATOM 14907 O O . HIS B 2 2 ? 14.071 10.710 -2.355 1.00 0.01 64 HIS B O 13
ATOM 14922 N N . ARG B 2 3 ? 14.712 8.563 -2.561 1.00 0.01 65 ARG B N 13
ATOM 14923 C CA . ARG B 2 3 ? 13.501 8.031 -1.947 1.00 0.01 65 ARG B CA 13
ATOM 14924 C C . ARG B 2 3 ? 13.817 6.811 -1.085 1.00 0.01 65 ARG B C 13
ATOM 14925 O O . ARG B 2 3 ? 14.641 5.975 -1.457 1.00 0.01 65 ARG B O 13
ATOM 14946 N N . PRO B 2 4 ? 13.165 6.695 0.084 1.00 0.01 66 PRO B N 13
ATOM 14947 C CA . PRO B 2 4 ? 13.379 5.581 1.002 1.00 0.01 66 PRO B CA 13
ATOM 14948 C C . PRO B 2 4 ? 12.533 4.360 0.657 1.00 0.01 66 PRO B C 13
ATOM 14949 O O . PRO B 2 4 ? 11.672 4.413 -0.221 1.00 0.00 66 PRO B O 13
ATOM 14960 N N . PRO B 2 5 ? 12.777 3.238 1.354 1.00 0.01 67 PRO B N 13
ATOM 14961 C CA . PRO B 2 5 ? 12.053 1.994 1.137 1.00 0.01 67 PRO B CA 13
ATOM 14962 C C . PRO B 2 5 ? 10.821 1.877 2.031 1.00 0.01 67 PRO B C 13
ATOM 14963 O O . PRO B 2 5 ? 10.775 2.458 3.115 1.00 0.00 67 PRO B O 13
ATOM 14974 N N . PRO B 2 6 ? 9.804 1.121 1.589 1.00 0.01 68 PRO B N 13
ATOM 14975 C CA . PRO B 2 6 ? 8.573 0.931 2.356 1.00 0.00 68 PRO B CA 13
ATOM 14976 C C . PRO B 2 6 ? 8.749 -0.084 3.482 1.00 0.01 68 PRO B C 13
ATOM 14977 O O . PRO B 2 6 ? 9.613 -0.958 3.411 1.00 0.00 68 PRO B O 13
ATOM 14988 N N . PRO B 2 7 ? 7.926 0.013 4.541 1.00 0.01 69 PRO B N 13
ATOM 14989 C CA . PRO B 2 7 ? 7.998 -0.906 5.682 1.00 0.01 69 PRO B CA 13
ATOM 14990 C C . PRO B 2 7 ? 7.712 -2.348 5.279 1.00 0.01 69 PRO B C 13
ATOM 14991 O O . PRO B 2 7 ? 7.424 -2.633 4.118 1.00 0.01 69 PRO B O 13
ATOM 15002 N N . GLY B 2 8 ? 7.795 -3.252 6.248 1.00 0.44 70 GLY B N 13
ATOM 15003 C CA . GLY B 2 8 ? 7.543 -4.653 5.976 1.00 0.65 70 GLY B CA 13
ATOM 15004 C C . GLY B 2 8 ? 8.747 -5.351 5.378 1.00 0.50 70 GLY B C 13
ATOM 15005 O O . GLY B 2 8 ? 9.384 -6.170 6.037 1.00 0.56 70 GLY B O 13
ATOM 15009 N N . HIS B 2 9 ? 9.054 -5.022 4.124 1.00 0.43 71 HIS B N 13
ATOM 15010 C CA . HIS B 2 9 ? 10.192 -5.611 3.416 1.00 0.26 71 HIS B CA 13
ATOM 15011 C C . HIS B 2 9 ? 10.279 -7.116 3.640 1.00 1.40 71 HIS B C 13
ATOM 15012 O O . HIS B 2 9 ? 9.336 -7.740 4.127 1.00 2.07 71 HIS B O 13
ATOM 15027 N N . ARG B 2 10 ? 11.427 -7.691 3.292 1.00 2.21 72 ARG B N 13
ATOM 15028 C CA . ARG B 2 10 ? 11.650 -9.120 3.466 1.00 3.46 72 ARG B CA 13
ATOM 15029 C C . ARG B 2 10 ? 12.996 -9.533 2.881 1.00 4.52 72 ARG B C 13
ATOM 15030 O O . ARG B 2 10 ? 13.173 -9.565 1.664 1.00 5.58 72 ARG B O 13
ATOM 15051 N N . VAL B 2 11 ? 13.943 -9.849 3.759 1.00 4.34 73 VAL B N 13
ATOM 15052 C CA . VAL B 2 11 ? 15.275 -10.259 3.330 1.00 5.27 73 VAL B CA 13
ATOM 15053 C C . VAL B 2 11 ? 15.814 -11.384 4.209 1.00 4.88 73 VAL B C 13
ATOM 15054 O O . VAL B 2 11 ? 16.517 -11.079 5.196 1.00 4.84 73 VAL B O 13
ATOM 15068 N N . ASP A 1 1 ? -3.410 12.853 -2.200 1.00 0.00 1 ASP A N 14
ATOM 15069 C CA . ASP A 1 1 ? -3.582 13.137 -0.750 1.00 0.00 1 ASP A CA 14
ATOM 15070 C C . ASP A 1 1 ? -4.189 11.942 -0.024 1.00 0.00 1 ASP A C 14
ATOM 15071 O O . ASP A 1 1 ? -3.885 11.691 1.142 1.00 0.00 1 ASP A O 14
ATOM 15082 N N . VAL A 1 2 ? -5.051 11.210 -0.720 1.00 0.00 2 VAL A N 14
ATOM 15083 C CA . VAL A 1 2 ? -5.703 10.040 -0.142 1.00 0.00 2 VAL A CA 14
ATOM 15084 C C . VAL A 1 2 ? -4.678 8.998 0.291 1.00 0.00 2 VAL A C 14
ATOM 15085 O O . VAL A 1 2 ? -3.872 8.534 -0.514 1.00 0.00 2 VAL A O 14
ATOM 15098 N N . MET A 1 3 ? -4.716 8.633 1.568 1.00 0.00 3 MET A N 14
ATOM 15099 C CA . MET A 1 3 ? -3.792 7.642 2.110 1.00 0.00 3 MET A CA 14
ATOM 15100 C C . MET A 1 3 ? -4.272 6.230 1.790 1.00 0.00 3 MET A C 14
ATOM 15101 O O . MET A 1 3 ? -5.450 6.020 1.501 1.00 0.00 3 MET A O 14
ATOM 15115 N N . TRP A 1 4 ? -3.359 5.263 1.837 1.00 0.00 4 TRP A N 14
ATOM 15116 C CA . TRP A 1 4 ? -3.716 3.877 1.541 1.00 0.00 4 TRP A CA 14
ATOM 15117 C C . TRP A 1 4 ? -2.884 2.886 2.352 1.00 0.00 4 TRP A C 14
ATOM 15118 O O . TRP A 1 4 ? -1.666 2.808 2.195 1.00 0.00 4 TRP A O 14
ATOM 15139 N N . GLU A 1 5 ? -3.556 2.119 3.206 1.00 0.00 5 GLU A N 14
ATOM 15140 C CA . GLU A 1 5 ? -2.885 1.118 4.030 1.00 0.00 5 GLU A CA 14
ATOM 15141 C C . GLU A 1 5 ? -2.628 -0.155 3.225 1.00 0.00 5 GLU A C 14
ATOM 15142 O O . GLU A 1 5 ? -3.503 -0.621 2.497 1.00 0.00 5 GLU A O 14
ATOM 15154 N N . TYR A 1 6 ? -1.428 -0.716 3.360 1.00 0.00 6 TYR A N 14
ATOM 15155 C CA . TYR A 1 6 ? -1.072 -1.936 2.640 1.00 0.00 6 TYR A CA 14
ATOM 15156 C C . TYR A 1 6 ? -0.541 -3.004 3.593 1.00 0.00 6 TYR A C 14
ATOM 15157 O O . TYR A 1 6 ? 0.252 -2.715 4.491 1.00 0.00 6 TYR A O 14
ATOM 15175 N N . LYS A 1 7 ? -0.980 -4.241 3.383 1.00 0.00 7 LYS A N 14
ATOM 15176 C CA . LYS A 1 7 ? -0.550 -5.360 4.208 1.00 0.00 7 LYS A CA 14
ATOM 15177 C C . LYS A 1 7 ? 0.009 -6.480 3.336 1.00 0.00 7 LYS A C 14
ATOM 15178 O O . LYS A 1 7 ? -0.630 -6.908 2.375 1.00 0.00 7 LYS A O 14
ATOM 15197 N N . TRP A 1 8 ? 1.208 -6.943 3.670 1.00 0.00 8 TRP A N 14
ATOM 15198 C CA . TRP A 1 8 ? 1.855 -8.006 2.910 1.00 0.00 8 TRP A CA 14
ATOM 15199 C C . TRP A 1 8 ? 1.000 -9.268 2.896 1.00 0.00 8 TRP A C 14
ATOM 15200 O O . TRP A 1 8 ? 0.714 -9.824 1.836 1.00 0.00 8 TRP A O 14
ATOM 15221 N N . GLU A 1 9 ? 0.597 -9.714 4.079 1.00 0.00 9 GLU A N 14
ATOM 15222 C CA . GLU A 1 9 ? -0.225 -10.911 4.201 1.00 0.00 9 GLU A CA 14
ATOM 15223 C C . GLU A 1 9 ? -1.402 -10.670 5.139 1.00 0.00 9 GLU A C 14
ATOM 15224 O O . GLU A 1 9 ? -1.265 -10.007 6.167 1.00 0.00 9 GLU A O 14
ATOM 15236 N N . ASN A 1 10 ? -2.560 -11.214 4.779 1.00 0.00 10 ASN A N 14
ATOM 15237 C CA . ASN A 1 10 ? -3.762 -11.060 5.589 1.00 0.00 10 ASN A CA 14
ATOM 15238 C C . ASN A 1 10 ? -3.776 -12.068 6.735 1.00 0.00 10 ASN A C 14
ATOM 15239 O O . ASN A 1 10 ? -4.697 -12.877 6.855 1.00 0.00 10 ASN A O 14
ATOM 15250 N N . THR A 1 11 ? -2.747 -12.014 7.575 1.00 0.00 11 THR A N 14
ATOM 15251 C CA . THR A 1 11 ? -2.637 -12.922 8.712 1.00 0.00 11 THR A CA 14
ATOM 15252 C C . THR A 1 11 ? -3.483 -12.429 9.877 1.00 0.00 11 THR A C 14
ATOM 15253 O O . THR A 1 11 ? -4.247 -11.473 9.745 1.00 0.00 11 THR A O 14
ATOM 15264 N N . GLY A 1 12 ? -3.329 -13.078 11.027 1.00 0.00 12 GLY A N 14
ATOM 15265 C CA . GLY A 1 12 ? -4.072 -12.676 12.204 1.00 0.00 12 GLY A CA 14
ATOM 15266 C C . GLY A 1 12 ? -3.604 -11.333 12.738 1.00 0.00 12 GLY A C 14
ATOM 15267 O O . GLY A 1 12 ? -4.261 -10.732 13.588 1.00 0.00 12 GLY A O 14
ATOM 15271 N N . ASP A 1 13 ? -2.465 -10.864 12.232 1.00 0.00 13 ASP A N 14
ATOM 15272 C CA . ASP A 1 13 ? -1.904 -9.589 12.651 1.00 0.00 13 ASP A CA 14
ATOM 15273 C C . ASP A 1 13 ? -1.182 -8.910 11.491 1.00 0.00 13 ASP A C 14
ATOM 15274 O O . ASP A 1 13 ? -1.541 -7.804 11.087 1.00 0.00 13 ASP A O 14
ATOM 15283 N N . ALA A 1 14 ? -0.165 -9.584 10.953 1.00 0.00 14 ALA A N 14
ATOM 15284 C CA . ALA A 1 14 ? 0.610 -9.051 9.834 1.00 0.00 14 ALA A CA 14
ATOM 15285 C C . ALA A 1 14 ? 1.028 -7.605 10.080 1.00 0.00 14 ALA A C 14
ATOM 15286 O O . ALA A 1 14 ? 0.771 -7.041 11.144 1.00 0.00 14 ALA A O 14
ATOM 15293 N N . GLU A 1 15 ? 1.668 -7.008 9.082 1.00 0.00 15 GLU A N 14
ATOM 15294 C CA . GLU A 1 15 ? 2.113 -5.624 9.181 1.00 0.00 15 GLU A CA 14
ATOM 15295 C C . GLU A 1 15 ? 1.089 -4.697 8.539 1.00 0.00 15 GLU A C 14
ATOM 15296 O O . GLU A 1 15 ? 0.573 -4.982 7.458 1.00 0.00 15 GLU A O 14
ATOM 15308 N N . LEU A 1 16 ? 0.787 -3.594 9.212 1.00 0.00 16 LEU A N 14
ATOM 15309 C CA . LEU A 1 16 ? -0.189 -2.639 8.702 1.00 0.00 16 LEU A CA 14
ATOM 15310 C C . LEU A 1 16 ? 0.458 -1.300 8.373 1.00 0.00 16 LEU A C 14
ATOM 15311 O O . LEU A 1 16 ? 0.441 -0.373 9.183 1.00 0.00 16 LEU A O 14
ATOM 15327 N N . TYR A 1 17 ? 1.008 -1.200 7.170 1.00 0.00 17 TYR A N 14
ATOM 15328 C CA . TYR A 1 17 ? 1.639 0.031 6.717 1.00 0.00 17 TYR A CA 14
ATOM 15329 C C . TYR A 1 17 ? 0.784 0.679 5.639 1.00 0.00 17 TYR A C 14
ATOM 15330 O O . TYR A 1 17 ? -0.333 0.237 5.380 1.00 0.00 17 TYR A O 14
ATOM 15348 N N . GLY A 1 18 ? 1.310 1.720 5.005 1.00 0.00 18 GLY A N 14
ATOM 15349 C CA . GLY A 1 18 ? 0.571 2.387 3.956 1.00 0.00 18 GLY A CA 14
ATOM 15350 C C . GLY A 1 18 ? 0.006 3.753 4.332 1.00 0.00 18 GLY A C 14
ATOM 15351 O O . GLY A 1 18 ? -0.472 4.465 3.449 1.00 0.00 18 GLY A O 14
ATOM 15355 N N . PRO A 1 19 ? 0.033 4.176 5.618 1.00 0.00 19 PRO A N 14
ATOM 15356 C CA . PRO A 1 19 ? -0.499 5.484 6.011 1.00 0.00 19 PRO A CA 14
ATOM 15357 C C . PRO A 1 19 ? -0.117 6.586 5.024 1.00 0.00 19 PRO A C 14
ATOM 15358 O O . PRO A 1 19 ? -0.820 7.585 4.884 1.00 0.00 19 PRO A O 14
ATOM 15369 N N . PHE A 1 20 ? 1.003 6.380 4.337 1.00 0.00 20 PHE A N 14
ATOM 15370 C CA . PHE A 1 20 ? 1.496 7.335 3.346 1.00 0.00 20 PHE A CA 14
ATOM 15371 C C . PHE A 1 20 ? 0.390 7.722 2.367 1.00 0.00 20 PHE A C 14
ATOM 15372 O O . PHE A 1 20 ? -0.667 7.084 2.316 1.00 0.00 20 PHE A O 14
ATOM 15389 N N . THR A 1 21 ? 0.646 8.769 1.590 1.00 0.00 21 THR A N 14
ATOM 15390 C CA . THR A 1 21 ? -0.317 9.249 0.605 1.00 0.00 21 THR A CA 14
ATOM 15391 C C . THR A 1 21 ? -0.308 8.367 -0.635 1.00 0.00 21 THR A C 14
ATOM 15392 O O . THR A 1 21 ? 0.701 7.739 -0.953 1.00 0.00 21 THR A O 14
ATOM 15403 N N . SER A 1 22 ? -1.436 8.331 -1.343 1.00 0.00 22 SER A N 14
ATOM 15404 C CA . SER A 1 22 ? -1.547 7.533 -2.562 1.00 0.00 22 SER A CA 14
ATOM 15405 C C . SER A 1 22 ? -0.342 7.783 -3.462 1.00 0.00 22 SER A C 14
ATOM 15406 O O . SER A 1 22 ? 0.085 6.904 -4.211 1.00 0.00 22 SER A O 14
ATOM 15414 N N . ALA A 1 23 ? 0.206 8.988 -3.363 1.00 0.00 23 ALA A N 14
ATOM 15415 C CA . ALA A 1 23 ? 1.371 9.373 -4.141 1.00 0.00 23 ALA A CA 14
ATOM 15416 C C . ALA A 1 23 ? 2.563 8.490 -3.795 1.00 0.00 23 ALA A C 14
ATOM 15417 O O . ALA A 1 23 ? 3.134 7.829 -4.663 1.00 0.00 23 ALA A O 14
ATOM 15424 N N . GLN A 1 24 ? 2.928 8.479 -2.516 1.00 0.00 24 GLN A N 14
ATOM 15425 C CA . GLN A 1 24 ? 4.046 7.671 -2.047 1.00 0.00 24 GLN A CA 14
ATOM 15426 C C . GLN A 1 24 ? 3.769 6.192 -2.274 1.00 0.00 24 GLN A C 14
ATOM 15427 O O . GLN A 1 24 ? 4.666 5.421 -2.617 1.00 0.00 24 GLN A O 14
ATOM 15441 N N . MET A 1 25 ? 2.516 5.809 -2.081 1.00 0.00 25 MET A N 14
ATOM 15442 C CA . MET A 1 25 ? 2.100 4.426 -2.264 1.00 0.00 25 MET A CA 14
ATOM 15443 C C . MET A 1 25 ? 2.256 4.006 -3.720 1.00 0.00 25 MET A C 14
ATOM 15444 O O . MET A 1 25 ? 2.845 2.968 -4.019 1.00 0.00 25 MET A O 14
ATOM 15458 N N . GLN A 1 26 ? 1.729 4.825 -4.625 1.00 0.00 26 GLN A N 14
ATOM 15459 C CA . GLN A 1 26 ? 1.812 4.543 -6.053 1.00 0.00 26 GLN A CA 14
ATOM 15460 C C . GLN A 1 26 ? 3.260 4.313 -6.477 1.00 0.00 26 GLN A C 14
ATOM 15461 O O . GLN A 1 26 ? 3.542 3.468 -7.327 1.00 0.00 26 GLN A O 14
ATOM 15475 N N . THR A 1 27 ? 4.174 5.064 -5.872 1.00 0.00 27 THR A N 14
ATOM 15476 C CA . THR A 1 27 ? 5.591 4.935 -6.184 1.00 0.00 27 THR A CA 14
ATOM 15477 C C . THR A 1 27 ? 6.086 3.529 -5.863 1.00 0.00 27 THR A C 14
ATOM 15478 O O . THR A 1 27 ? 6.565 2.813 -6.741 1.00 0.00 27 THR A O 14
ATOM 15489 N N . TRP A 1 28 ? 5.963 3.139 -4.598 1.00 0.00 28 TRP A N 14
ATOM 15490 C CA . TRP A 1 28 ? 6.395 1.818 -4.158 1.00 0.00 28 TRP A CA 14
ATOM 15491 C C . TRP A 1 28 ? 5.678 0.720 -4.935 1.00 0.00 28 TRP A C 14
ATOM 15492 O O . TRP A 1 28 ? 6.302 -0.233 -5.402 1.00 0.00 28 TRP A O 14
ATOM 15513 N N . VAL A 1 29 ? 4.363 0.860 -5.077 1.00 0.00 29 VAL A N 14
ATOM 15514 C CA . VAL A 1 29 ? 3.564 -0.118 -5.805 1.00 0.00 29 VAL A CA 14
ATOM 15515 C C . VAL A 1 29 ? 4.067 -0.273 -7.238 1.00 0.00 29 VAL A C 14
ATOM 15516 O O . VAL A 1 29 ? 3.964 -1.348 -7.830 1.00 0.00 29 VAL A O 14
ATOM 15529 N N . SER A 1 30 ? 4.610 0.808 -7.788 1.00 0.00 30 SER A N 14
ATOM 15530 C CA . SER A 1 30 ? 5.129 0.796 -9.150 1.00 0.00 30 SER A CA 14
ATOM 15531 C C . SER A 1 30 ? 6.638 0.564 -9.162 1.00 0.00 30 SER A C 14
ATOM 15532 O O . SER A 1 30 ? 7.182 0.007 -10.115 1.00 0.00 30 SER A O 14
ATOM 15540 N N . GLU A 1 31 ? 7.310 0.998 -8.100 1.00 0.00 31 GLU A N 14
ATOM 15541 C CA . GLU A 1 31 ? 8.758 0.838 -7.990 1.00 0.00 31 GLU A CA 14
ATOM 15542 C C . GLU A 1 31 ? 9.161 -0.625 -8.153 1.00 0.00 31 GLU A C 14
ATOM 15543 O O . GLU A 1 31 ? 10.252 -0.927 -8.634 1.00 0.00 31 GLU A O 14
ATOM 15555 N N . GLY A 1 32 ? 8.273 -1.526 -7.749 1.00 0.00 32 GLY A N 14
ATOM 15556 C CA . GLY A 1 32 ? 8.555 -2.945 -7.857 1.00 0.00 32 GLY A CA 14
ATOM 15557 C C . GLY A 1 32 ? 8.713 -3.618 -6.505 1.00 0.00 32 GLY A C 14
ATOM 15558 O O . GLY A 1 32 ? 8.944 -4.825 -6.432 1.00 0.00 32 GLY A O 14
ATOM 15562 N N . TYR A 1 33 ? 8.590 -2.841 -5.432 1.00 0.00 33 TYR A N 14
ATOM 15563 C CA . TYR A 1 33 ? 8.722 -3.376 -4.083 1.00 0.00 33 TYR A CA 14
ATOM 15564 C C . TYR A 1 33 ? 7.694 -4.475 -3.832 1.00 0.00 33 TYR A C 14
ATOM 15565 O O . TYR A 1 33 ? 7.953 -5.424 -3.091 1.00 0.00 33 TYR A O 14
ATOM 15583 N N . PHE A 1 34 ? 6.529 -4.341 -4.456 1.00 0.00 34 PHE A N 14
ATOM 15584 C CA . PHE A 1 34 ? 5.462 -5.324 -4.301 1.00 0.00 34 PHE A CA 14
ATOM 15585 C C . PHE A 1 34 ? 5.319 -6.166 -5.566 1.00 0.00 34 PHE A C 14
ATOM 15586 O O . PHE A 1 34 ? 4.384 -5.978 -6.345 1.00 0.00 34 PHE A O 14
ATOM 15603 N N . PRO A 1 35 ? 6.248 -7.111 -5.787 1.00 0.00 35 PRO A N 14
ATOM 15604 C CA . PRO A 1 35 ? 6.223 -7.984 -6.965 1.00 0.00 35 PRO A CA 14
ATOM 15605 C C . PRO A 1 35 ? 4.992 -8.885 -6.992 1.00 0.00 35 PRO A C 14
ATOM 15606 O O . PRO A 1 35 ? 4.598 -9.378 -8.049 1.00 0.00 35 PRO A O 14
ATOM 15617 N N . ASP A 1 36 ? 4.389 -9.099 -5.826 1.00 0.00 36 ASP A N 14
ATOM 15618 C CA . ASP A 1 36 ? 3.208 -9.943 -5.723 1.00 0.00 36 ASP A CA 14
ATOM 15619 C C . ASP A 1 36 ? 1.984 -9.132 -5.294 1.00 0.00 36 ASP A C 14
ATOM 15620 O O . ASP A 1 36 ? 0.919 -9.693 -5.037 1.00 0.00 36 ASP A O 14
ATOM 15629 N N . GLY A 1 37 ? 2.139 -7.812 -5.217 1.00 0.00 37 GLY A N 14
ATOM 15630 C CA . GLY A 1 37 ? 1.035 -6.965 -4.814 1.00 0.00 37 GLY A CA 14
ATOM 15631 C C . GLY A 1 37 ? 0.799 -7.010 -3.320 1.00 0.00 37 GLY A C 14
ATOM 15632 O O . GLY A 1 37 ? 1.228 -7.946 -2.646 1.00 0.00 37 GLY A O 14
ATOM 15636 N N . VAL A 1 38 ? 0.120 -5.997 -2.800 1.00 0.00 38 VAL A N 14
ATOM 15637 C CA . VAL A 1 38 ? -0.167 -5.929 -1.376 1.00 0.00 38 VAL A CA 14
ATOM 15638 C C . VAL A 1 38 ? -1.634 -5.607 -1.124 1.00 0.00 38 VAL A C 14
ATOM 15639 O O . VAL A 1 38 ? -2.331 -5.108 -2.007 1.00 0.00 38 VAL A O 14
ATOM 15652 N N . TYR A 1 39 ? -2.091 -5.890 0.089 1.00 0.00 39 TYR A N 14
ATOM 15653 C CA . TYR A 1 39 ? -3.471 -5.624 0.463 1.00 0.00 39 TYR A CA 14
ATOM 15654 C C . TYR A 1 39 ? -3.670 -4.134 0.704 1.00 0.00 39 TYR A C 14
ATOM 15655 O O . TYR A 1 39 ? -3.626 -3.667 1.840 1.00 0.00 39 TYR A O 14
ATOM 15673 N N . CYS A 1 40 ? -3.869 -3.389 -0.377 1.00 0.00 40 CYS A N 14
ATOM 15674 C CA . CYS A 1 40 ? -4.051 -1.946 -0.289 1.00 0.00 40 CYS A CA 14
ATOM 15675 C C . CYS A 1 40 ? -5.514 -1.572 -0.073 1.00 0.00 40 CYS A C 14
ATOM 15676 O O . CYS A 1 40 ? -6.420 -2.282 -0.505 1.00 0.00 40 CYS A O 14
ATOM 15684 N N . ARG A 1 41 ? -5.728 -0.440 0.592 1.00 0.00 41 ARG A N 14
ATOM 15685 C CA . ARG A 1 41 ? -7.072 0.056 0.868 1.00 0.00 41 ARG A CA 14
ATOM 15686 C C . ARG A 1 41 ? -7.007 1.356 1.664 1.00 0.00 41 ARG A C 14
ATOM 15687 O O . ARG A 1 41 ? -6.061 1.585 2.417 1.00 0.00 41 ARG A O 14
ATOM 15708 N N . LYS A 1 42 ? -8.018 2.201 1.501 1.00 0.00 42 LYS A N 14
ATOM 15709 C CA . LYS A 1 42 ? -8.074 3.465 2.209 1.00 0.00 42 LYS A CA 14
ATOM 15710 C C . LYS A 1 42 ? -8.063 3.234 3.717 1.00 0.00 42 LYS A C 14
ATOM 15711 O O . LYS A 1 42 ? -8.754 2.351 4.226 1.00 0.00 42 LYS A O 14
ATOM 15730 N N . LEU A 1 43 ? -7.268 4.028 4.420 1.00 0.00 43 LEU A N 14
ATOM 15731 C CA . LEU A 1 43 ? -7.151 3.910 5.870 1.00 0.00 43 LEU A CA 14
ATOM 15732 C C . LEU A 1 43 ? -8.516 4.021 6.547 1.00 0.00 43 LEU A C 14
ATOM 15733 O O . LEU A 1 43 ? -8.803 3.302 7.504 1.00 0.00 43 LEU A O 14
ATOM 15749 N N . ASP A 1 44 ? -9.352 4.923 6.043 1.00 0.00 44 ASP A N 14
ATOM 15750 C CA . ASP A 1 44 ? -10.684 5.123 6.604 1.00 0.00 44 ASP A CA 14
ATOM 15751 C C . ASP A 1 44 ? -11.761 4.589 5.658 1.00 0.00 44 ASP A C 14
ATOM 15752 O O . ASP A 1 44 ? -11.819 4.984 4.493 1.00 0.00 44 ASP A O 14
ATOM 15761 N N . PRO A 1 45 ? -12.633 3.679 6.139 1.00 0.00 45 PRO A N 14
ATOM 15762 C CA . PRO A 1 45 ? -12.602 3.179 7.520 1.00 0.00 45 PRO A CA 14
ATOM 15763 C C . PRO A 1 45 ? -11.474 2.174 7.745 1.00 0.00 45 PRO A C 14
ATOM 15764 O O . PRO A 1 45 ? -10.999 1.543 6.803 1.00 0.00 45 PRO A O 14
ATOM 15775 N N . PRO A 1 46 ? -11.031 2.015 9.003 1.00 0.00 46 PRO A N 14
ATOM 15776 C CA . PRO A 1 46 ? -9.953 1.082 9.348 1.00 0.00 46 PRO A CA 14
ATOM 15777 C C . PRO A 1 46 ? -10.399 -0.375 9.283 1.00 0.00 46 PRO A C 14
ATOM 15778 O O . PRO A 1 46 ? -11.231 -0.815 10.075 1.00 0.00 46 PRO A O 14
ATOM 15789 N N . GLY A 1 47 ? -9.840 -1.120 8.333 1.00 0.00 47 GLY A N 14
ATOM 15790 C CA . GLY A 1 47 ? -10.192 -2.519 8.183 1.00 0.00 47 GLY A CA 14
ATOM 15791 C C . GLY A 1 47 ? -11.467 -2.714 7.388 1.00 0.00 47 GLY A C 14
ATOM 15792 O O . GLY A 1 47 ? -12.566 -2.631 7.935 1.00 0.00 47 GLY A O 14
ATOM 15796 N N . GLY A 1 48 ? -11.321 -2.975 6.092 1.00 0.00 48 GLY A N 14
ATOM 15797 C CA . GLY A 1 48 ? -12.481 -3.177 5.245 1.00 0.00 48 GLY A CA 14
ATOM 15798 C C . GLY A 1 48 ? -12.193 -4.070 4.057 1.00 0.00 48 GLY A C 14
ATOM 15799 O O . GLY A 1 48 ? -11.279 -4.893 4.097 1.00 0.00 48 GLY A O 14
ATOM 15803 N N . GLN A 1 49 ? -12.980 -3.908 2.998 1.00 0.00 49 GLN A N 14
ATOM 15804 C CA . GLN A 1 49 ? -12.812 -4.705 1.792 1.00 0.00 49 GLN A CA 14
ATOM 15805 C C . GLN A 1 49 ? -11.492 -4.381 1.105 1.00 0.00 49 GLN A C 14
ATOM 15806 O O . GLN A 1 49 ? -11.463 -3.703 0.077 1.00 0.00 49 GLN A O 14
ATOM 15820 N N . PHE A 1 50 ? -10.403 -4.872 1.684 1.00 0.00 50 PHE A N 14
ATOM 15821 C CA . PHE A 1 50 ? -9.064 -4.645 1.140 1.00 0.00 50 PHE A CA 14
ATOM 15822 C C . PHE A 1 50 ? -9.045 -4.802 -0.381 1.00 0.00 50 PHE A C 14
ATOM 15823 O O . PHE A 1 50 ? -9.915 -5.452 -0.958 1.00 0.00 50 PHE A O 14
ATOM 15840 N N . TYR A 1 51 ? -8.047 -4.200 -1.018 1.00 0.00 51 TYR A N 14
ATOM 15841 C CA . TYR A 1 51 ? -7.912 -4.270 -2.468 1.00 0.00 51 TYR A CA 14
ATOM 15842 C C . TYR A 1 51 ? -6.443 -4.373 -2.869 1.00 0.00 51 TYR A C 14
ATOM 15843 O O . TYR A 1 51 ? -5.618 -3.559 -2.456 1.00 0.00 51 TYR A O 14
ATOM 15861 N N . ASN A 1 52 ? -6.125 -5.377 -3.679 1.00 0.00 52 ASN A N 14
ATOM 15862 C CA . ASN A 1 52 ? -4.755 -5.585 -4.136 1.00 0.00 52 ASN A CA 14
ATOM 15863 C C . ASN A 1 52 ? -4.214 -4.334 -4.823 1.00 0.00 52 ASN A C 14
ATOM 15864 O O . ASN A 1 52 ? -4.861 -3.772 -5.706 1.00 0.00 52 ASN A O 14
ATOM 15875 N N . SER A 1 53 ? -3.024 -3.906 -4.409 1.00 0.00 53 SER A N 14
ATOM 15876 C CA . SER A 1 53 ? -2.396 -2.721 -4.985 1.00 0.00 53 SER A CA 14
ATOM 15877 C C . SER A 1 53 ? -2.308 -2.832 -6.505 1.00 0.00 53 SER A C 14
ATOM 15878 O O . SER A 1 53 ? -2.314 -1.825 -7.212 1.00 0.00 53 SER A O 14
ATOM 15886 N N . LYS A 1 54 ? -2.228 -4.064 -6.997 1.00 0.00 54 LYS A N 14
ATOM 15887 C CA . LYS A 1 54 ? -2.142 -4.308 -8.432 1.00 0.00 54 LYS A CA 14
ATOM 15888 C C . LYS A 1 54 ? -3.522 -4.241 -9.089 1.00 0.00 54 LYS A C 14
ATOM 15889 O O . LYS A 1 54 ? -3.645 -4.386 -10.305 1.00 0.00 54 LYS A O 14
ATOM 15908 N N . ARG A 1 55 ? -4.558 -4.023 -8.281 1.00 0.00 55 ARG A N 14
ATOM 15909 C CA . ARG A 1 55 ? -5.921 -3.941 -8.795 1.00 0.00 55 ARG A CA 14
ATOM 15910 C C . ARG A 1 55 ? -6.553 -2.580 -8.496 1.00 0.00 55 ARG A C 14
ATOM 15911 O O . ARG A 1 55 ? -7.731 -2.362 -8.778 1.00 0.00 55 ARG A O 14
ATOM 15932 N N . ILE A 1 56 ? -5.768 -1.669 -7.927 1.00 0.00 56 ILE A N 14
ATOM 15933 C CA . ILE A 1 56 ? -6.261 -0.338 -7.599 1.00 0.00 56 ILE A CA 14
ATOM 15934 C C . ILE A 1 56 ? -5.690 0.708 -8.553 1.00 0.00 56 ILE A C 14
ATOM 15935 O O . ILE A 1 56 ? -4.605 0.528 -9.108 1.00 0.00 56 ILE A O 14
ATOM 15951 N N . ASP A 1 57 ? -6.428 1.797 -8.741 1.00 0.00 57 ASP A N 14
ATOM 15952 C CA . ASP A 1 57 ? -5.994 2.869 -9.630 1.00 0.00 57 ASP A CA 14
ATOM 15953 C C . ASP A 1 57 ? -5.499 4.072 -8.836 1.00 0.00 57 ASP A C 14
ATOM 15954 O O . ASP A 1 57 ? -6.290 4.797 -8.230 1.00 0.00 57 ASP A O 14
ATOM 15963 N N . PHE A 1 58 ? -4.187 4.284 -8.846 1.00 0.00 58 PHE A N 14
ATOM 15964 C CA . PHE A 1 58 ? -3.588 5.405 -8.131 1.00 0.00 58 PHE A CA 14
ATOM 15965 C C . PHE A 1 58 ? -3.518 6.639 -9.026 1.00 0.00 58 PHE A C 14
ATOM 15966 O O . PHE A 1 58 ? -2.456 7.241 -9.191 1.00 0.00 58 PHE A O 14
ATOM 15983 N N . ASP A 1 59 ? -4.654 7.005 -9.609 1.00 0.00 59 ASP A N 14
ATOM 15984 C CA . ASP A 1 59 ? -4.719 8.164 -10.494 1.00 0.00 59 ASP A CA 14
ATOM 15985 C C . ASP A 1 59 ? -6.061 8.881 -10.371 1.00 0.00 59 ASP A C 14
ATOM 15986 O O . ASP A 1 59 ? -6.126 10.109 -10.436 1.00 0.00 59 ASP A O 14
ATOM 15995 N N . LEU A 1 60 ? -7.130 8.109 -10.198 1.00 0.00 60 LEU A N 14
ATOM 15996 C CA . LEU A 1 60 ? -8.466 8.671 -10.072 1.00 0.00 60 LEU A CA 14
ATOM 15997 C C . LEU A 1 60 ? -8.844 8.870 -8.608 1.00 0.00 60 LEU A C 14
ATOM 15998 O O . LEU A 1 60 ? -10.020 8.835 -8.248 1.00 0.00 60 LEU A O 14
ATOM 16014 N N . TYR A 1 61 ? -7.837 9.080 -7.767 1.00 0.00 61 TYR A N 14
ATOM 16015 C CA . TYR A 1 61 ? -8.061 9.286 -6.341 1.00 0.00 61 TYR A CA 14
ATOM 16016 C C . TYR A 1 61 ? -7.371 10.558 -5.857 1.00 0.00 61 TYR A C 14
ATOM 16017 O O . TYR A 1 61 ? -7.922 11.308 -5.053 1.00 0.00 61 TYR A O 14
ATOM 16035 N N . THR A 1 62 ? -6.159 10.793 -6.352 1.00 0.00 62 THR A N 14
ATOM 16036 C CA . THR A 1 62 ? -5.393 11.975 -5.970 1.00 0.00 62 THR A CA 14
ATOM 16037 C C . THR A 1 62 ? -6.166 13.251 -6.288 1.00 0.00 62 THR A C 14
ATOM 16038 O O . THR A 1 62 ? -7.060 13.200 -7.158 1.00 0.00 62 THR A O 14
ATOM 16050 N N . SER B 2 1 ? 18.167 12.525 -2.874 1.00 1.74 63 SER B N 14
ATOM 16051 C CA . SER B 2 1 ? 17.449 11.233 -2.717 1.00 0.57 63 SER B CA 14
ATOM 16052 C C . SER B 2 1 ? 16.203 11.185 -3.594 1.00 0.32 63 SER B C 14
ATOM 16053 O O . SER B 2 1 ? 15.431 12.144 -3.646 1.00 0.57 63 SER B O 14
ATOM 16063 N N . HIS B 2 2 ? 16.011 10.064 -4.282 1.00 0.01 64 HIS B N 14
ATOM 16064 C CA . HIS B 2 2 ? 14.858 9.891 -5.157 1.00 0.01 64 HIS B CA 14
ATOM 16065 C C . HIS B 2 2 ? 13.649 9.394 -4.372 1.00 0.01 64 HIS B C 14
ATOM 16066 O O . HIS B 2 2 ? 12.609 10.054 -4.330 1.00 0.01 64 HIS B O 14
ATOM 16081 N N . ARG B 2 3 ? 13.791 8.227 -3.752 1.00 0.01 65 ARG B N 14
ATOM 16082 C CA . ARG B 2 3 ? 12.709 7.643 -2.969 1.00 0.01 65 ARG B CA 14
ATOM 16083 C C . ARG B 2 3 ? 13.261 6.661 -1.933 1.00 0.01 65 ARG B C 14
ATOM 16084 O O . ARG B 2 3 ? 14.154 5.868 -2.231 1.00 0.01 65 ARG B O 14
ATOM 16105 N N . PRO B 2 4 ? 12.733 6.707 -0.697 1.00 0.01 66 PRO B N 14
ATOM 16106 C CA . PRO B 2 4 ? 13.173 5.825 0.383 1.00 0.01 66 PRO B CA 14
ATOM 16107 C C . PRO B 2 4 ? 12.529 4.444 0.310 1.00 0.01 66 PRO B C 14
ATOM 16108 O O . PRO B 2 4 ? 11.675 4.191 -0.540 1.00 0.00 66 PRO B O 14
ATOM 16119 N N . PRO B 2 5 ? 12.936 3.530 1.205 1.00 0.01 67 PRO B N 14
ATOM 16120 C CA . PRO B 2 5 ? 12.407 2.171 1.246 1.00 0.01 67 PRO B CA 14
ATOM 16121 C C . PRO B 2 5 ? 11.156 2.058 2.116 1.00 0.01 67 PRO B C 14
ATOM 16122 O O . PRO B 2 5 ? 11.056 2.708 3.157 1.00 0.00 67 PRO B O 14
ATOM 16133 N N . PRO B 2 6 ? 10.182 1.229 1.703 1.00 0.01 68 PRO B N 14
ATOM 16134 C CA . PRO B 2 6 ? 8.939 1.037 2.453 1.00 0.00 68 PRO B CA 14
ATOM 16135 C C . PRO B 2 6 ? 9.140 0.169 3.692 1.00 0.01 68 PRO B C 14
ATOM 16136 O O . PRO B 2 6 ? 10.103 -0.593 3.774 1.00 0.00 68 PRO B O 14
ATOM 16147 N N . PRO B 2 7 ? 8.230 0.271 4.677 1.00 0.01 69 PRO B N 14
ATOM 16148 C CA . PRO B 2 7 ? 8.318 -0.514 5.911 1.00 0.01 69 PRO B CA 14
ATOM 16149 C C . PRO B 2 7 ? 8.142 -2.007 5.662 1.00 0.01 69 PRO B C 14
ATOM 16150 O O . PRO B 2 7 ? 7.919 -2.437 4.531 1.00 0.01 69 PRO B O 14
ATOM 16161 N N . GLY B 2 8 ? 8.242 -2.792 6.729 1.00 0.44 70 GLY B N 14
ATOM 16162 C CA . GLY B 2 8 ? 8.089 -4.228 6.611 1.00 0.65 70 GLY B CA 14
ATOM 16163 C C . GLY B 2 8 ? 9.320 -4.900 6.037 1.00 0.50 70 GLY B C 14
ATOM 16164 O O . GLY B 2 8 ? 10.071 -5.551 6.759 1.00 0.56 70 GLY B O 14
ATOM 16168 N N . HIS B 2 9 ? 9.522 -4.740 4.730 1.00 0.43 71 HIS B N 14
ATOM 16169 C CA . HIS B 2 9 ? 10.669 -5.329 4.039 1.00 0.26 71 HIS B CA 14
ATOM 16170 C C . HIS B 2 9 ? 10.897 -6.778 4.453 1.00 1.40 71 HIS B C 14
ATOM 16171 O O . HIS B 2 9 ? 10.046 -7.394 5.096 1.00 2.07 71 HIS B O 14
ATOM 16186 N N . ARG B 2 10 ? 12.060 -7.310 4.091 1.00 2.21 72 ARG B N 14
ATOM 16187 C CA . ARG B 2 10 ? 12.415 -8.681 4.433 1.00 3.46 72 ARG B CA 14
ATOM 16188 C C . ARG B 2 10 ? 13.748 -9.070 3.799 1.00 4.52 72 ARG B C 14
ATOM 16189 O O . ARG B 2 10 ? 13.986 -8.807 2.621 1.00 5.58 72 ARG B O 14
ATOM 16210 N N . VAL B 2 11 ? 14.611 -9.698 4.591 1.00 4.34 73 VAL B N 14
ATOM 16211 C CA . VAL B 2 11 ? 15.920 -10.122 4.108 1.00 5.27 73 VAL B CA 14
ATOM 16212 C C . VAL B 2 11 ? 16.448 -11.302 4.917 1.00 4.88 73 VAL B C 14
ATOM 16213 O O . VAL B 2 11 ? 16.453 -12.430 4.381 1.00 4.84 73 VAL B O 14
ATOM 16227 N N . ASP A 1 1 ? -3.591 14.190 0.818 1.00 0.00 1 ASP A N 15
ATOM 16228 C CA . ASP A 1 1 ? -4.055 13.257 -0.241 1.00 0.00 1 ASP A CA 15
ATOM 16229 C C . ASP A 1 1 ? -4.612 11.972 0.361 1.00 0.00 1 ASP A C 15
ATOM 16230 O O . ASP A 1 1 ? -4.365 11.662 1.526 1.00 0.00 1 ASP A O 15
ATOM 16241 N N . VAL A 1 2 ? -5.367 11.228 -0.442 1.00 0.00 2 VAL A N 15
ATOM 16242 C CA . VAL A 1 2 ? -5.959 9.976 0.011 1.00 0.00 2 VAL A CA 15
ATOM 16243 C C . VAL A 1 2 ? -4.886 8.932 0.300 1.00 0.00 2 VAL A C 15
ATOM 16244 O O . VAL A 1 2 ? -4.255 8.407 -0.617 1.00 0.00 2 VAL A O 15
ATOM 16257 N N . MET A 1 3 ? -4.685 8.634 1.580 1.00 0.00 3 MET A N 15
ATOM 16258 C CA . MET A 1 3 ? -3.689 7.649 1.988 1.00 0.00 3 MET A CA 15
ATOM 16259 C C . MET A 1 3 ? -4.177 6.236 1.695 1.00 0.00 3 MET A C 15
ATOM 16260 O O . MET A 1 3 ? -5.365 6.019 1.459 1.00 0.00 3 MET A O 15
ATOM 16274 N N . TRP A 1 4 ? -3.257 5.274 1.705 1.00 0.00 4 TRP A N 15
ATOM 16275 C CA . TRP A 1 4 ? -3.616 3.886 1.432 1.00 0.00 4 TRP A CA 15
ATOM 16276 C C . TRP A 1 4 ? -2.773 2.914 2.251 1.00 0.00 4 TRP A C 15
ATOM 16277 O O . TRP A 1 4 ? -1.559 2.825 2.070 1.00 0.00 4 TRP A O 15
ATOM 16298 N N . GLU A 1 5 ? -3.429 2.174 3.139 1.00 0.00 5 GLU A N 15
ATOM 16299 C CA . GLU A 1 5 ? -2.744 1.193 3.973 1.00 0.00 5 GLU A CA 15
ATOM 16300 C C . GLU A 1 5 ? -2.413 -0.055 3.157 1.00 0.00 5 GLU A C 15
ATOM 16301 O O . GLU A 1 5 ? -3.169 -0.434 2.268 1.00 0.00 5 GLU A O 15
ATOM 16313 N N . TYR A 1 6 ? -1.286 -0.690 3.465 1.00 0.00 6 TYR A N 15
ATOM 16314 C CA . TYR A 1 6 ? -0.872 -1.893 2.749 1.00 0.00 6 TYR A CA 15
ATOM 16315 C C . TYR A 1 6 ? -0.415 -2.981 3.717 1.00 0.00 6 TYR A C 15
ATOM 16316 O O . TYR A 1 6 ? 0.346 -2.720 4.652 1.00 0.00 6 TYR A O 15
ATOM 16334 N N . LYS A 1 7 ? -0.874 -4.204 3.478 1.00 0.00 7 LYS A N 15
ATOM 16335 C CA . LYS A 1 7 ? -0.508 -5.341 4.313 1.00 0.00 7 LYS A CA 15
ATOM 16336 C C . LYS A 1 7 ? 0.028 -6.480 3.452 1.00 0.00 7 LYS A C 15
ATOM 16337 O O . LYS A 1 7 ? -0.621 -6.905 2.497 1.00 0.00 7 LYS A O 15
ATOM 16356 N N . TRP A 1 8 ? 1.215 -6.971 3.793 1.00 0.00 8 TRP A N 15
ATOM 16357 C CA . TRP A 1 8 ? 1.833 -8.060 3.044 1.00 0.00 8 TRP A CA 15
ATOM 16358 C C . TRP A 1 8 ? 0.914 -9.275 2.997 1.00 0.00 8 TRP A C 15
ATOM 16359 O O . TRP A 1 8 ? 0.667 -9.841 1.931 1.00 0.00 8 TRP A O 15
ATOM 16380 N N . GLU A 1 9 ? 0.410 -9.670 4.160 1.00 0.00 9 GLU A N 15
ATOM 16381 C CA . GLU A 1 9 ? -0.484 -10.817 4.255 1.00 0.00 9 GLU A CA 15
ATOM 16382 C C . GLU A 1 9 ? -1.930 -10.364 4.435 1.00 0.00 9 GLU A C 15
ATOM 16383 O O . GLU A 1 9 ? -2.242 -9.180 4.307 1.00 0.00 9 GLU A O 15
ATOM 16395 N N . ASN A 1 10 ? -2.807 -11.316 4.736 1.00 0.00 10 ASN A N 15
ATOM 16396 C CA . ASN A 1 10 ? -4.219 -11.017 4.938 1.00 0.00 10 ASN A CA 15
ATOM 16397 C C . ASN A 1 10 ? -4.733 -11.680 6.211 1.00 0.00 10 ASN A C 15
ATOM 16398 O O . ASN A 1 10 ? -5.857 -12.181 6.254 1.00 0.00 10 ASN A O 15
ATOM 16409 N N . THR A 1 11 ? -3.898 -11.683 7.245 1.00 0.00 11 THR A N 15
ATOM 16410 C CA . THR A 1 11 ? -4.259 -12.288 8.520 1.00 0.00 11 THR A CA 15
ATOM 16411 C C . THR A 1 11 ? -4.460 -11.221 9.591 1.00 0.00 11 THR A C 15
ATOM 16412 O O . THR A 1 11 ? -4.300 -10.028 9.332 1.00 0.00 11 THR A O 15
ATOM 16423 N N . GLY A 1 12 ? -4.794 -11.662 10.797 1.00 0.00 12 GLY A N 15
ATOM 16424 C CA . GLY A 1 12 ? -4.990 -10.735 11.895 1.00 0.00 12 GLY A CA 15
ATOM 16425 C C . GLY A 1 12 ? -3.694 -10.432 12.626 1.00 0.00 12 GLY A C 15
ATOM 16426 O O . GLY A 1 12 ? -3.696 -9.742 13.646 1.00 0.00 12 GLY A O 15
ATOM 16430 N N . ASP A 1 13 ? -2.585 -10.953 12.102 1.00 0.00 13 ASP A N 15
ATOM 16431 C CA . ASP A 1 13 ? -1.277 -10.738 12.709 1.00 0.00 13 ASP A CA 15
ATOM 16432 C C . ASP A 1 13 ? -0.362 -9.953 11.774 1.00 0.00 13 ASP A C 15
ATOM 16433 O O . ASP A 1 13 ? 0.492 -9.191 12.227 1.00 0.00 13 ASP A O 15
ATOM 16442 N N . ALA A 1 14 ? -0.544 -10.143 10.466 1.00 0.00 14 ALA A N 15
ATOM 16443 C CA . ALA A 1 14 ? 0.267 -9.450 9.467 1.00 0.00 14 ALA A CA 15
ATOM 16444 C C . ALA A 1 14 ? 0.442 -7.973 9.818 1.00 0.00 14 ALA A C 15
ATOM 16445 O O . ALA A 1 14 ? -0.409 -7.379 10.481 1.00 0.00 14 ALA A O 15
ATOM 16452 N N . GLU A 1 15 ? 1.548 -7.388 9.369 1.00 0.00 15 GLU A N 15
ATOM 16453 C CA . GLU A 1 15 ? 1.831 -5.984 9.635 1.00 0.00 15 GLU A CA 15
ATOM 16454 C C . GLU A 1 15 ? 0.687 -5.103 9.153 1.00 0.00 15 GLU A C 15
ATOM 16455 O O . GLU A 1 15 ? -0.336 -5.598 8.684 1.00 0.00 15 GLU A O 15
ATOM 16467 N N . LEU A 1 16 ? 0.868 -3.796 9.273 1.00 0.00 16 LEU A N 15
ATOM 16468 C CA . LEU A 1 16 ? -0.153 -2.848 8.847 1.00 0.00 16 LEU A CA 15
ATOM 16469 C C . LEU A 1 16 ? 0.439 -1.466 8.599 1.00 0.00 16 LEU A C 15
ATOM 16470 O O . LEU A 1 16 ? 0.366 -0.584 9.455 1.00 0.00 16 LEU A O 15
ATOM 16486 N N . TYR A 1 17 ? 1.006 -1.282 7.415 1.00 0.00 17 TYR A N 15
ATOM 16487 C CA . TYR A 1 17 ? 1.593 -0.003 7.037 1.00 0.00 17 TYR A CA 15
ATOM 16488 C C . TYR A 1 17 ? 0.797 0.613 5.896 1.00 0.00 17 TYR A C 15
ATOM 16489 O O . TYR A 1 17 ? -0.311 0.168 5.599 1.00 0.00 17 TYR A O 15
ATOM 16507 N N . GLY A 1 18 ? 1.363 1.626 5.250 1.00 0.00 18 GLY A N 15
ATOM 16508 C CA . GLY A 1 18 ? 0.682 2.258 4.142 1.00 0.00 18 GLY A CA 15
ATOM 16509 C C . GLY A 1 18 ? 0.097 3.634 4.444 1.00 0.00 18 GLY A C 15
ATOM 16510 O O . GLY A 1 18 ? -0.338 4.315 3.516 1.00 0.00 18 GLY A O 15
ATOM 16514 N N . PRO A 1 19 ? 0.062 4.100 5.715 1.00 0.00 19 PRO A N 15
ATOM 16515 C CA . PRO A 1 19 ? -0.491 5.421 6.038 1.00 0.00 19 PRO A CA 15
ATOM 16516 C C . PRO A 1 19 ? -0.065 6.490 5.035 1.00 0.00 19 PRO A C 15
ATOM 16517 O O . PRO A 1 19 ? -0.763 7.482 4.828 1.00 0.00 19 PRO A O 15
ATOM 16528 N N . PHE A 1 20 ? 1.089 6.269 4.411 1.00 0.00 20 PHE A N 15
ATOM 16529 C CA . PHE A 1 20 ? 1.627 7.194 3.414 1.00 0.00 20 PHE A CA 15
ATOM 16530 C C . PHE A 1 20 ? 0.544 7.629 2.427 1.00 0.00 20 PHE A C 15
ATOM 16531 O O . PHE A 1 20 ? -0.495 6.974 2.297 1.00 0.00 20 PHE A O 15
ATOM 16548 N N . THR A 1 21 ? 0.796 8.736 1.736 1.00 0.00 21 THR A N 15
ATOM 16549 C CA . THR A 1 21 ? -0.151 9.263 0.760 1.00 0.00 21 THR A CA 15
ATOM 16550 C C . THR A 1 21 ? -0.170 8.402 -0.495 1.00 0.00 21 THR A C 15
ATOM 16551 O O . THR A 1 21 ? 0.827 7.765 -0.834 1.00 0.00 21 THR A O 15
ATOM 16562 N N . SER A 1 22 ? -1.308 8.391 -1.189 1.00 0.00 22 SER A N 15
ATOM 16563 C CA . SER A 1 22 ? -1.445 7.612 -2.417 1.00 0.00 22 SER A CA 15
ATOM 16564 C C . SER A 1 22 ? -0.245 7.847 -3.328 1.00 0.00 22 SER A C 15
ATOM 16565 O O . SER A 1 22 ? 0.154 6.972 -4.095 1.00 0.00 22 SER A O 15
ATOM 16573 N N . ALA A 1 23 ? 0.328 9.041 -3.222 1.00 0.00 23 ALA A N 15
ATOM 16574 C CA . ALA A 1 23 ? 1.490 9.413 -4.012 1.00 0.00 23 ALA A CA 15
ATOM 16575 C C . ALA A 1 23 ? 2.680 8.523 -3.674 1.00 0.00 23 ALA A C 15
ATOM 16576 O O . ALA A 1 23 ? 3.303 7.937 -4.559 1.00 0.00 23 ALA A O 15
ATOM 16583 N N . GLN A 1 24 ? 2.987 8.424 -2.383 1.00 0.00 24 GLN A N 15
ATOM 16584 C CA . GLN A 1 24 ? 4.100 7.604 -1.924 1.00 0.00 24 GLN A CA 15
ATOM 16585 C C . GLN A 1 24 ? 3.814 6.129 -2.164 1.00 0.00 24 GLN A C 15
ATOM 16586 O O . GLN A 1 24 ? 4.714 5.351 -2.486 1.00 0.00 24 GLN A O 15
ATOM 16600 N N . MET A 1 25 ? 2.552 5.755 -2.015 1.00 0.00 25 MET A N 15
ATOM 16601 C CA . MET A 1 25 ? 2.134 4.374 -2.225 1.00 0.00 25 MET A CA 15
ATOM 16602 C C . MET A 1 25 ? 2.194 4.024 -3.705 1.00 0.00 25 MET A C 15
ATOM 16603 O O . MET A 1 25 ? 2.724 2.982 -4.088 1.00 0.00 25 MET A O 15
ATOM 16617 N N . GLN A 1 26 ? 1.653 4.910 -4.535 1.00 0.00 26 GLN A N 15
ATOM 16618 C CA . GLN A 1 26 ? 1.650 4.705 -5.979 1.00 0.00 26 GLN A CA 15
ATOM 16619 C C . GLN A 1 26 ? 3.067 4.455 -6.486 1.00 0.00 26 GLN A C 15
ATOM 16620 O O . GLN A 1 26 ? 3.281 3.641 -7.385 1.00 0.00 26 GLN A O 15
ATOM 16634 N N . THR A 1 27 ? 4.032 5.153 -5.897 1.00 0.00 27 THR A N 15
ATOM 16635 C CA . THR A 1 27 ? 5.428 4.999 -6.282 1.00 0.00 27 THR A CA 15
ATOM 16636 C C . THR A 1 27 ? 5.910 3.585 -5.980 1.00 0.00 27 THR A C 15
ATOM 16637 O O . THR A 1 27 ? 6.275 2.834 -6.885 1.00 0.00 27 THR A O 15
ATOM 16648 N N . TRP A 1 28 ? 5.900 3.225 -4.699 1.00 0.00 28 TRP A N 15
ATOM 16649 C CA . TRP A 1 28 ? 6.327 1.899 -4.270 1.00 0.00 28 TRP A CA 15
ATOM 16650 C C . TRP A 1 28 ? 5.614 0.813 -5.069 1.00 0.00 28 TRP A C 15
ATOM 16651 O O . TRP A 1 28 ? 6.223 -0.174 -5.479 1.00 0.00 28 TRP A O 15
ATOM 16672 N N . VAL A 1 29 ? 4.320 1.010 -5.292 1.00 0.00 29 VAL A N 15
ATOM 16673 C CA . VAL A 1 29 ? 3.519 0.057 -6.048 1.00 0.00 29 VAL A CA 15
ATOM 16674 C C . VAL A 1 29 ? 3.890 0.090 -7.529 1.00 0.00 29 VAL A C 15
ATOM 16675 O O . VAL A 1 29 ? 3.801 -0.921 -8.224 1.00 0.00 29 VAL A O 15
ATOM 16688 N N . SER A 1 30 ? 4.303 1.261 -8.005 1.00 0.00 30 SER A N 15
ATOM 16689 C CA . SER A 1 30 ? 4.685 1.426 -9.403 1.00 0.00 30 SER A CA 15
ATOM 16690 C C . SER A 1 30 ? 6.184 1.681 -9.547 1.00 0.00 30 SER A C 15
ATOM 16691 O O . SER A 1 30 ? 6.630 2.256 -10.540 1.00 0.00 30 SER A O 15
ATOM 16699 N N . GLU A 1 31 ? 6.959 1.248 -8.556 1.00 0.00 31 GLU A N 15
ATOM 16700 C CA . GLU A 1 31 ? 8.406 1.431 -8.585 1.00 0.00 31 GLU A CA 15
ATOM 16701 C C . GLU A 1 31 ? 9.120 0.090 -8.726 1.00 0.00 31 GLU A C 15
ATOM 16702 O O . GLU A 1 31 ? 10.173 0.000 -9.357 1.00 0.00 31 GLU A O 15
ATOM 16714 N N . GLY A 1 32 ? 8.542 -0.949 -8.133 1.00 0.00 32 GLY A N 15
ATOM 16715 C CA . GLY A 1 32 ? 9.137 -2.269 -8.204 1.00 0.00 32 GLY A CA 15
ATOM 16716 C C . GLY A 1 32 ? 8.755 -3.141 -7.024 1.00 0.00 32 GLY A C 15
ATOM 16717 O O . GLY A 1 32 ? 8.738 -4.368 -7.130 1.00 0.00 32 GLY A O 15
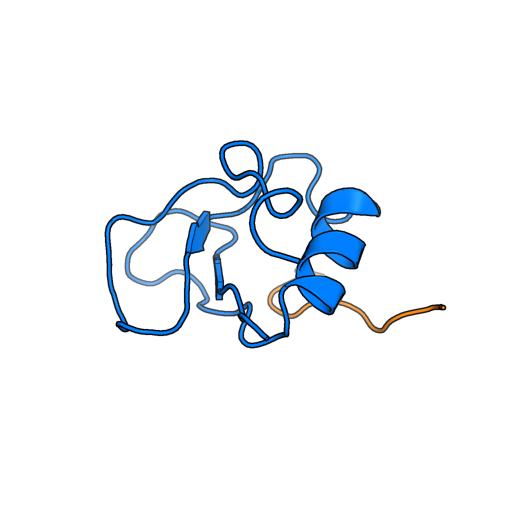ATOM 16721 N N . TYR A 1 33 ? 8.447 -2.508 -5.897 1.00 0.00 33 TYR A N 15
ATOM 16722 C CA . TYR A 1 33 ? 8.064 -3.235 -4.692 1.00 0.00 33 TYR A CA 15
ATOM 16723 C C . TYR A 1 33 ? 6.761 -3.997 -4.908 1.00 0.00 33 TYR A C 15
ATOM 16724 O O . TYR A 1 33 ? 6.062 -3.784 -5.898 1.00 0.00 33 TYR A O 15
ATOM 16742 N N . PHE A 1 34 ? 6.441 -4.887 -3.973 1.00 0.00 34 PHE A N 15
ATOM 16743 C CA . PHE A 1 34 ? 5.222 -5.685 -4.058 1.00 0.00 34 PHE A CA 15
ATOM 16744 C C . PHE A 1 34 ? 5.161 -6.441 -5.385 1.00 0.00 34 PHE A C 15
ATOM 16745 O O . PHE A 1 34 ? 4.320 -6.151 -6.238 1.00 0.00 34 PHE A O 15
ATOM 16762 N N . PRO A 1 35 ? 6.056 -7.424 -5.577 1.00 0.00 35 PRO A N 15
ATOM 16763 C CA . PRO A 1 35 ? 6.103 -8.222 -6.807 1.00 0.00 35 PRO A CA 15
ATOM 16764 C C . PRO A 1 35 ? 4.801 -8.975 -7.058 1.00 0.00 35 PRO A C 15
ATOM 16765 O O . PRO A 1 35 ? 4.482 -9.320 -8.196 1.00 0.00 35 PRO A O 15
ATOM 16776 N N . ASP A 1 36 ? 4.052 -9.231 -5.989 1.00 0.00 36 ASP A N 15
ATOM 16777 C CA . ASP A 1 36 ? 2.788 -9.944 -6.095 1.00 0.00 36 ASP A CA 15
ATOM 16778 C C . ASP A 1 36 ? 1.617 -9.063 -5.660 1.00 0.00 36 ASP A C 15
ATOM 16779 O O . ASP A 1 36 ? 0.458 -9.459 -5.778 1.00 0.00 36 ASP A O 15
ATOM 16788 N N . GLY A 1 37 ? 1.923 -7.871 -5.151 1.00 0.00 37 GLY A N 15
ATOM 16789 C CA . GLY A 1 37 ? 0.882 -6.968 -4.705 1.00 0.00 37 GLY A CA 15
ATOM 16790 C C . GLY A 1 37 ? 0.661 -7.051 -3.211 1.00 0.00 37 GLY A C 15
ATOM 16791 O O . GLY A 1 37 ? 1.005 -8.051 -2.580 1.00 0.00 37 GLY A O 15
ATOM 16795 N N . VAL A 1 38 ? 0.088 -6.001 -2.642 1.00 0.00 38 VAL A N 15
ATOM 16796 C CA . VAL A 1 38 ? -0.174 -5.961 -1.211 1.00 0.00 38 VAL A CA 15
ATOM 16797 C C . VAL A 1 38 ? -1.616 -5.568 -0.926 1.00 0.00 38 VAL A C 15
ATOM 16798 O O . VAL A 1 38 ? -2.300 -5.003 -1.780 1.00 0.00 38 VAL A O 15
ATOM 16811 N N . TYR A 1 39 ? -2.071 -5.868 0.285 1.00 0.00 39 TYR A N 15
ATOM 16812 C CA . TYR A 1 39 ? -3.428 -5.544 0.693 1.00 0.00 39 TYR A CA 15
ATOM 16813 C C . TYR A 1 39 ? -3.592 -4.034 0.819 1.00 0.00 39 TYR A C 15
ATOM 16814 O O . TYR A 1 39 ? -3.471 -3.478 1.910 1.00 0.00 39 TYR A O 15
ATOM 16832 N N . CYS A 1 40 ? -3.850 -3.376 -0.307 1.00 0.00 40 CYS A N 15
ATOM 16833 C CA . CYS A 1 40 ? -4.012 -1.927 -0.324 1.00 0.00 40 CYS A CA 15
ATOM 16834 C C . CYS A 1 40 ? -5.470 -1.520 -0.142 1.00 0.00 40 CYS A C 15
ATOM 16835 O O . CYS A 1 40 ? -6.382 -2.206 -0.603 1.00 0.00 40 CYS A O 15
ATOM 16843 N N . ARG A 1 41 ? -5.674 -0.388 0.524 1.00 0.00 41 ARG A N 15
ATOM 16844 C CA . ARG A 1 41 ? -7.012 0.137 0.767 1.00 0.00 41 ARG A CA 15
ATOM 16845 C C . ARG A 1 41 ? -6.939 1.456 1.532 1.00 0.00 41 ARG A C 15
ATOM 16846 O O . ARG A 1 41 ? -6.045 1.656 2.354 1.00 0.00 41 ARG A O 15
ATOM 16867 N N . LYS A 1 42 ? -7.883 2.350 1.261 1.00 0.00 42 LYS A N 15
ATOM 16868 C CA . LYS A 1 42 ? -7.923 3.640 1.928 1.00 0.00 42 LYS A CA 15
ATOM 16869 C C . LYS A 1 42 ? -8.056 3.466 3.435 1.00 0.00 42 LYS A C 15
ATOM 16870 O O . LYS A 1 42 ? -8.903 2.712 3.913 1.00 0.00 42 LYS A O 15
ATOM 16889 N N . LEU A 1 43 ? -7.208 4.167 4.175 1.00 0.00 43 LEU A N 15
ATOM 16890 C CA . LEU A 1 43 ? -7.214 4.097 5.633 1.00 0.00 43 LEU A CA 15
ATOM 16891 C C . LEU A 1 43 ? -8.625 4.282 6.186 1.00 0.00 43 LEU A C 15
ATOM 16892 O O . LEU A 1 43 ? -8.983 3.698 7.210 1.00 0.00 43 LEU A O 15
ATOM 16908 N N . ASP A 1 44 ? -9.421 5.097 5.502 1.00 0.00 44 ASP A N 15
ATOM 16909 C CA . ASP A 1 44 ? -10.791 5.357 5.922 1.00 0.00 44 ASP A CA 15
ATOM 16910 C C . ASP A 1 44 ? -11.782 4.944 4.831 1.00 0.00 44 ASP A C 15
ATOM 16911 O O . ASP A 1 44 ? -11.647 5.358 3.679 1.00 0.00 44 ASP A O 15
ATOM 16920 N N . PRO A 1 45 ? -12.794 4.120 5.171 1.00 0.00 45 PRO A N 15
ATOM 16921 C CA . PRO A 1 45 ? -12.996 3.599 6.528 1.00 0.00 45 PRO A CA 15
ATOM 16922 C C . PRO A 1 45 ? -12.062 2.433 6.847 1.00 0.00 45 PRO A C 15
ATOM 16923 O O . PRO A 1 45 ? -11.832 1.566 6.004 1.00 0.00 45 PRO A O 15
ATOM 16934 N N . PRO A 1 46 ? -11.509 2.390 8.074 1.00 0.00 46 PRO A N 15
ATOM 16935 C CA . PRO A 1 46 ? -10.598 1.316 8.491 1.00 0.00 46 PRO A CA 15
ATOM 16936 C C . PRO A 1 46 ? -11.252 -0.060 8.412 1.00 0.00 46 PRO A C 15
ATOM 16937 O O . PRO A 1 46 ? -12.312 -0.288 8.995 1.00 0.00 46 PRO A O 15
ATOM 16948 N N . GLY A 1 47 ? -10.613 -0.975 7.690 1.00 0.00 47 GLY A N 15
ATOM 16949 C CA . GLY A 1 47 ? -11.147 -2.317 7.552 1.00 0.00 47 GLY A CA 15
ATOM 16950 C C . GLY A 1 47 ? -12.365 -2.369 6.652 1.00 0.00 47 GLY A C 15
ATOM 16951 O O . GLY A 1 47 ? -13.493 -2.192 7.112 1.00 0.00 47 GLY A O 15
ATOM 16955 N N . GLY A 1 48 ? -12.137 -2.614 5.366 1.00 0.00 48 GLY A N 15
ATOM 16956 C CA . GLY A 1 48 ? -13.236 -2.685 4.422 1.00 0.00 48 GLY A CA 15
ATOM 16957 C C . GLY A 1 48 ? -12.933 -3.585 3.240 1.00 0.00 48 GLY A C 15
ATOM 16958 O O . GLY A 1 48 ? -12.158 -4.534 3.359 1.00 0.00 48 GLY A O 15
ATOM 16962 N N . GLN A 1 49 ? -13.547 -3.285 2.101 1.00 0.00 49 GLN A N 15
ATOM 16963 C CA . GLN A 1 49 ? -13.340 -4.074 0.893 1.00 0.00 49 GLN A CA 15
ATOM 16964 C C . GLN A 1 49 ? -11.918 -3.910 0.373 1.00 0.00 49 GLN A C 15
ATOM 16965 O O . GLN A 1 49 ? -11.686 -3.241 -0.634 1.00 0.00 49 GLN A O 15
ATOM 16979 N N . PHE A 1 50 ? -10.970 -4.528 1.068 1.00 0.00 50 PHE A N 15
ATOM 16980 C CA . PHE A 1 50 ? -9.560 -4.461 0.686 1.00 0.00 50 PHE A CA 15
ATOM 16981 C C . PHE A 1 50 ? -9.387 -4.682 -0.816 1.00 0.00 50 PHE A C 15
ATOM 16982 O O . PHE A 1 50 ? -10.310 -5.125 -1.498 1.00 0.00 50 PHE A O 15
ATOM 16999 N N . TYR A 1 51 ? -8.198 -4.371 -1.324 1.00 0.00 51 TYR A N 15
ATOM 17000 C CA . TYR A 1 51 ? -7.910 -4.537 -2.743 1.00 0.00 51 TYR A CA 15
ATOM 17001 C C . TYR A 1 51 ? -6.406 -4.540 -2.998 1.00 0.00 51 TYR A C 15
ATOM 17002 O O . TYR A 1 51 ? -5.675 -3.699 -2.476 1.00 0.00 51 TYR A O 15
ATOM 17020 N N . ASN A 1 52 ? -5.952 -5.492 -3.806 1.00 0.00 52 ASN A N 15
ATOM 17021 C CA . ASN A 1 52 ? -4.537 -5.606 -4.135 1.00 0.00 52 ASN A CA 15
ATOM 17022 C C . ASN A 1 52 ? -4.032 -4.335 -4.810 1.00 0.00 52 ASN A C 15
ATOM 17023 O O . ASN A 1 52 ? -4.711 -3.764 -5.665 1.00 0.00 52 ASN A O 15
ATOM 17034 N N . SER A 1 53 ? -2.839 -3.895 -4.422 1.00 0.00 53 SER A N 15
ATOM 17035 C CA . SER A 1 53 ? -2.245 -2.689 -4.990 1.00 0.00 53 SER A CA 15
ATOM 17036 C C . SER A 1 53 ? -2.199 -2.768 -6.513 1.00 0.00 53 SER A C 15
ATOM 17037 O O . SER A 1 53 ? -2.283 -1.751 -7.201 1.00 0.00 53 SER A O 15
ATOM 17045 N N . LYS A 1 54 ? -2.066 -3.983 -7.033 1.00 0.00 54 LYS A N 15
ATOM 17046 C CA . LYS A 1 54 ? -2.011 -4.196 -8.475 1.00 0.00 54 LYS A CA 15
ATOM 17047 C C . LYS A 1 54 ? -3.408 -4.143 -9.097 1.00 0.00 54 LYS A C 15
ATOM 17048 O O . LYS A 1 54 ? -3.555 -4.228 -10.315 1.00 0.00 54 LYS A O 15
ATOM 17067 N N . ARG A 1 55 ? -4.432 -4.000 -8.256 1.00 0.00 55 ARG A N 15
ATOM 17068 C CA . ARG A 1 55 ? -5.809 -3.937 -8.736 1.00 0.00 55 ARG A CA 15
ATOM 17069 C C . ARG A 1 55 ? -6.447 -2.583 -8.428 1.00 0.00 55 ARG A C 15
ATOM 17070 O O . ARG A 1 55 ? -7.631 -2.373 -8.692 1.00 0.00 55 ARG A O 15
ATOM 17091 N N . ILE A 1 56 ? -5.661 -1.667 -7.869 1.00 0.00 56 ILE A N 15
ATOM 17092 C CA . ILE A 1 56 ? -6.157 -0.340 -7.531 1.00 0.00 56 ILE A CA 15
ATOM 17093 C C . ILE A 1 56 ? -5.620 0.707 -8.503 1.00 0.00 56 ILE A C 15
ATOM 17094 O O . ILE A 1 56 ? -4.549 0.536 -9.087 1.00 0.00 56 ILE A O 15
ATOM 17110 N N . ASP A 1 57 ? -6.370 1.791 -8.671 1.00 0.00 57 ASP A N 15
ATOM 17111 C CA . ASP A 1 57 ? -5.969 2.866 -9.571 1.00 0.00 57 ASP A CA 15
ATOM 17112 C C . ASP A 1 57 ? -5.733 4.163 -8.804 1.00 0.00 57 ASP A C 15
ATOM 17113 O O . ASP A 1 57 ? -6.613 5.021 -8.733 1.00 0.00 57 ASP A O 15
ATOM 17122 N N . PHE A 1 58 ? -4.541 4.297 -8.231 1.00 0.00 58 PHE A N 15
ATOM 17123 C CA . PHE A 1 58 ? -4.190 5.493 -7.470 1.00 0.00 58 PHE A CA 15
ATOM 17124 C C . PHE A 1 58 ? -4.327 6.748 -8.327 1.00 0.00 58 PHE A C 15
ATOM 17125 O O . PHE A 1 58 ? -4.513 7.849 -7.809 1.00 0.00 58 PHE A O 15
ATOM 17142 N N . ASP A 1 59 ? -4.235 6.572 -9.641 1.00 0.00 59 ASP A N 15
ATOM 17143 C CA . ASP A 1 59 ? -4.349 7.688 -10.573 1.00 0.00 59 ASP A CA 15
ATOM 17144 C C . ASP A 1 59 ? -5.798 8.150 -10.713 1.00 0.00 59 ASP A C 15
ATOM 17145 O O . ASP A 1 59 ? -6.064 9.233 -11.235 1.00 0.00 59 ASP A O 15
ATOM 17154 N N . LEU A 1 60 ? -6.733 7.326 -10.247 1.00 0.00 60 LEU A N 15
ATOM 17155 C CA . LEU A 1 60 ? -8.148 7.655 -10.325 1.00 0.00 60 LEU A CA 15
ATOM 17156 C C . LEU A 1 60 ? -8.639 8.269 -9.018 1.00 0.00 60 LEU A C 15
ATOM 17157 O O . LEU A 1 60 ? -9.810 8.136 -8.660 1.00 0.00 60 LEU A O 15
ATOM 17173 N N . TYR A 1 61 ? -7.738 8.940 -8.311 1.00 0.00 61 TYR A N 15
ATOM 17174 C CA . TYR A 1 61 ? -8.079 9.574 -7.044 1.00 0.00 61 TYR A CA 15
ATOM 17175 C C . TYR A 1 61 ? -7.416 10.942 -6.921 1.00 0.00 61 TYR A C 15
ATOM 17176 O O . TYR A 1 61 ? -8.061 11.926 -6.557 1.00 0.00 61 TYR A O 15
ATOM 17194 N N . THR A 1 62 ? -6.123 10.999 -7.228 1.00 0.00 62 THR A N 15
ATOM 17195 C CA . THR A 1 62 ? -5.373 12.248 -7.153 1.00 0.00 62 THR A CA 15
ATOM 17196 C C . THR A 1 62 ? -4.878 12.670 -8.531 1.00 0.00 62 THR A C 15
ATOM 17197 O O . THR A 1 62 ? -4.829 13.890 -8.794 1.00 0.00 62 THR A O 15
ATOM 17209 N N . SER B 2 1 ? 18.696 7.108 -5.982 1.00 1.74 63 SER B N 15
ATOM 17210 C CA . SER B 2 1 ? 17.245 7.082 -6.305 1.00 0.57 63 SER B CA 15
ATOM 17211 C C . SER B 2 1 ? 16.498 8.191 -5.572 1.00 0.32 63 SER B C 15
ATOM 17212 O O . SER B 2 1 ? 17.051 8.850 -4.692 1.00 0.57 63 SER B O 15
ATOM 17222 N N . HIS B 2 2 ? 15.237 8.390 -5.941 1.00 0.01 64 HIS B N 15
ATOM 17223 C CA . HIS B 2 2 ? 14.412 9.420 -5.318 1.00 0.01 64 HIS B CA 15
ATOM 17224 C C . HIS B 2 2 ? 13.276 8.796 -4.515 1.00 0.01 64 HIS B C 15
ATOM 17225 O O . HIS B 2 2 ? 12.153 9.302 -4.511 1.00 0.01 64 HIS B O 15
ATOM 17240 N N . ARG B 2 3 ? 13.572 7.692 -3.834 1.00 0.01 65 ARG B N 15
ATOM 17241 C CA . ARG B 2 3 ? 12.573 7.001 -3.029 1.00 0.01 65 ARG B CA 15
ATOM 17242 C C . ARG B 2 3 ? 13.237 6.156 -1.942 1.00 0.01 65 ARG B C 15
ATOM 17243 O O . ARG B 2 3 ? 14.216 5.455 -2.197 1.00 0.01 65 ARG B O 15
ATOM 17264 N N . PRO B 2 4 ? 12.704 6.212 -0.709 1.00 0.01 66 PRO B N 15
ATOM 17265 C CA . PRO B 2 4 ? 13.233 5.457 0.422 1.00 0.01 66 PRO B CA 15
ATOM 17266 C C . PRO B 2 4 ? 12.641 4.054 0.512 1.00 0.01 66 PRO B C 15
ATOM 17267 O O . PRO B 2 4 ? 11.766 3.686 -0.272 1.00 0.00 66 PRO B O 15
ATOM 17278 N N . PRO B 2 5 ? 13.114 3.247 1.478 1.00 0.01 67 PRO B N 15
ATOM 17279 C CA . PRO B 2 5 ? 12.634 1.884 1.674 1.00 0.01 67 PRO B CA 15
ATOM 17280 C C . PRO B 2 5 ? 11.404 1.828 2.580 1.00 0.01 67 PRO B C 15
ATOM 17281 O O . PRO B 2 5 ? 11.429 2.335 3.701 1.00 0.00 67 PRO B O 15
ATOM 17292 N N . PRO B 2 6 ? 10.305 1.210 2.107 1.00 0.01 68 PRO B N 15
ATOM 17293 C CA . PRO B 2 6 ? 9.068 1.099 2.887 1.00 0.00 68 PRO B CA 15
ATOM 17294 C C . PRO B 2 6 ? 9.226 0.184 4.099 1.00 0.01 68 PRO B C 15
ATOM 17295 O O . PRO B 2 6 ? 10.190 -0.576 4.193 1.00 0.00 68 PRO B O 15
ATOM 17306 N N . PRO B 2 7 ? 8.275 0.245 5.048 1.00 0.01 69 PRO B N 15
ATOM 17307 C CA . PRO B 2 7 ? 8.311 -0.582 6.257 1.00 0.01 69 PRO B CA 15
ATOM 17308 C C . PRO B 2 7 ? 8.180 -2.066 5.948 1.00 0.01 69 PRO B C 15
ATOM 17309 O O . PRO B 2 7 ? 8.069 -2.465 4.789 1.00 0.01 69 PRO B O 15
ATOM 17320 N N . GLY B 2 8 ? 8.191 -2.879 6.996 1.00 0.44 70 GLY B N 15
ATOM 17321 C CA . GLY B 2 8 ? 8.069 -4.312 6.826 1.00 0.65 70 GLY B CA 15
ATOM 17322 C C . GLY B 2 8 ? 9.314 -4.932 6.227 1.00 0.50 70 GLY B C 15
ATOM 17323 O O . GLY B 2 8 ? 9.998 -5.715 6.883 1.00 0.56 70 GLY B O 15
ATOM 17327 N N . HIS B 2 9 ? 9.605 -4.577 4.976 1.00 0.43 71 HIS B N 15
ATOM 17328 C CA . HIS B 2 9 ? 10.778 -5.092 4.268 1.00 0.26 71 HIS B CA 15
ATOM 17329 C C . HIS B 2 9 ? 10.965 -6.587 4.495 1.00 1.40 71 HIS B C 15
ATOM 17330 O O . HIS B 2 9 ? 10.058 -7.274 4.965 1.00 2.07 71 HIS B O 15
ATOM 17345 N N . ARG B 2 10 ? 12.155 -7.083 4.168 1.00 2.21 72 ARG B N 15
ATOM 17346 C CA . ARG B 2 10 ? 12.471 -8.493 4.347 1.00 3.46 72 ARG B CA 15
ATOM 17347 C C . ARG B 2 10 ? 13.884 -8.797 3.858 1.00 4.52 72 ARG B C 15
ATOM 17348 O O . ARG B 2 10 ? 14.231 -8.512 2.711 1.00 5.58 72 ARG B O 15
ATOM 17369 N N . VAL B 2 11 ? 14.695 -9.379 4.736 1.00 4.34 73 VAL B N 15
ATOM 17370 C CA . VAL B 2 11 ? 16.070 -9.723 4.393 1.00 5.27 73 VAL B CA 15
ATOM 17371 C C . VAL B 2 11 ? 16.215 -11.219 4.134 1.00 4.88 73 VAL B C 15
ATOM 17372 O O . VAL B 2 11 ? 15.336 -11.985 4.583 1.00 4.84 73 VAL B O 15
#

CATH classification: 3.30.1490.40